Protein AF-A0A8S2E6Y5-F1 (afdb_monomer)

Mean predicted aligned error: 19.79 Å

Organism: NCBI:txid1234261

Structure (mmCIF, N/CA/C/O backbone):
data_AF-A0A8S2E6Y5-F1
#
_entry.id   AF-A0A8S2E6Y5-F1
#
loop_
_atom_site.group_PDB
_atom_site.id
_atom_site.type_symbol
_atom_site.label_atom_id
_atom_site.label_alt_id
_atom_site.label_comp_id
_atom_site.label_asym_id
_atom_site.label_entity_id
_atom_site.label_seq_id
_atom_site.pdbx_PDB_ins_code
_atom_site.Cartn_x
_atom_site.Cartn_y
_atom_site.Cartn_z
_atom_site.occupancy
_atom_site.B_iso_or_equiv
_atom_site.auth_seq_id
_atom_site.auth_comp_id
_atom_site.auth_asym_id
_atom_site.auth_atom_id
_atom_site.pdbx_PDB_model_num
ATOM 1 N N . PHE A 1 1 ? 21.898 18.594 -18.050 1.00 35.53 1 PHE A N 1
ATOM 2 C CA . PHE A 1 1 ? 23.210 19.140 -18.484 1.00 35.53 1 PHE A CA 1
ATOM 3 C C . PHE A 1 1 ? 24.267 18.709 -17.467 1.00 35.53 1 PHE A C 1
ATOM 5 O O . PHE A 1 1 ? 23.868 18.360 -16.369 1.00 35.53 1 PHE A O 1
ATOM 12 N N . PHE A 1 2 ? 25.559 18.711 -17.829 1.00 32.69 2 PHE A N 1
ATOM 13 C CA . PHE A 1 2 ? 26.669 18.041 -17.111 1.00 32.69 2 PHE A CA 1
ATOM 14 C C . PHE A 1 2 ? 26.624 16.500 -17.141 1.00 32.69 2 PHE A C 1
ATOM 16 O O . PHE A 1 2 ? 26.243 15.844 -16.182 1.00 32.69 2 PHE A O 1
ATOM 23 N N . MET A 1 3 ? 27.082 15.927 -18.260 1.00 32.59 3 MET A N 1
ATOM 24 C CA . MET A 1 3 ? 27.665 14.580 -18.272 1.00 32.59 3 MET A CA 1
ATOM 25 C C . MET A 1 3 ? 29.173 14.701 -18.468 1.00 32.59 3 MET A C 1
ATOM 27 O O . MET A 1 3 ? 29.623 15.422 -19.366 1.00 32.59 3 MET A O 1
ATOM 31 N N . ASP A 1 4 ? 29.920 14.009 -17.613 1.00 47.03 4 ASP A N 1
ATOM 32 C CA . ASP A 1 4 ? 31.357 14.192 -17.438 1.00 47.03 4 ASP A CA 1
ATOM 33 C C . ASP A 1 4 ? 32.187 13.764 -18.665 1.00 47.03 4 ASP A C 1
ATOM 35 O O . ASP A 1 4 ? 31.793 12.896 -19.454 1.00 47.03 4 ASP A O 1
ATOM 39 N N . SER A 1 5 ? 33.366 14.366 -18.832 1.00 45.09 5 SER A N 1
ATOM 40 C CA . SER A 1 5 ? 34.227 14.128 -20.001 1.00 45.09 5 SER A CA 1
ATOM 41 C C . SER A 1 5 ? 34.798 12.702 -20.042 1.00 45.09 5 SER A C 1
ATOM 43 O O . SER A 1 5 ? 35.031 12.154 -21.123 1.00 45.09 5 SER A O 1
ATOM 45 N N . GLU A 1 6 ? 34.958 12.081 -18.873 1.00 45.09 6 GLU A N 1
ATOM 46 C CA . GLU A 1 6 ? 35.410 10.698 -18.686 1.00 45.09 6 GLU A CA 1
ATOM 47 C C . GLU A 1 6 ? 34.371 9.692 -19.206 1.00 45.09 6 GLU A C 1
ATOM 49 O O . GLU A 1 6 ? 34.710 8.783 -19.966 1.00 45.09 6 GLU A O 1
ATOM 54 N N . TRP A 1 7 ? 33.084 9.896 -18.897 1.00 49.06 7 TRP A N 1
ATOM 55 C CA . TRP A 1 7 ? 32.001 9.015 -19.349 1.00 49.06 7 TRP A CA 1
ATOM 56 C C . TRP A 1 7 ? 31.843 9.021 -20.869 1.00 49.06 7 TRP A C 1
ATOM 58 O O . TRP A 1 7 ? 31.642 7.963 -21.466 1.00 49.06 7 TRP A O 1
ATOM 68 N N . LYS A 1 8 ? 32.029 10.174 -21.527 1.00 46.12 8 LYS A N 1
ATOM 69 C CA . LYS A 1 8 ? 32.063 10.250 -22.999 1.00 46.12 8 LYS A CA 1
ATOM 70 C C . LYS A 1 8 ? 33.233 9.462 -23.597 1.00 46.12 8 LYS A C 1
ATOM 72 O O . LYS A 1 8 ? 33.046 8.800 -24.617 1.00 46.12 8 LYS A O 1
ATOM 77 N N . LYS A 1 9 ? 34.414 9.476 -22.964 1.00 48.94 9 LYS A N 1
ATOM 78 C CA . LYS A 1 9 ? 35.558 8.644 -23.384 1.00 48.94 9 LYS A CA 1
ATOM 79 C C . LYS A 1 9 ? 35.276 7.156 -23.163 1.00 48.94 9 LYS A C 1
ATOM 81 O O . LYS A 1 9 ? 35.518 6.365 -24.070 1.00 48.94 9 LYS A O 1
ATOM 86 N N . ALA A 1 10 ? 34.711 6.776 -22.016 1.00 51.12 10 ALA A N 1
ATOM 87 C CA . ALA A 1 10 ? 34.323 5.395 -21.732 1.00 51.12 10 ALA A CA 1
ATOM 88 C C . ALA A 1 10 ? 33.294 4.871 -22.752 1.00 51.12 10 ALA A C 1
ATOM 90 O O . ALA A 1 10 ? 33.515 3.819 -23.353 1.00 51.12 10 ALA A O 1
ATOM 91 N N . PHE A 1 11 ? 32.233 5.636 -23.035 1.00 54.25 11 PHE A N 1
ATOM 92 C CA . PHE A 1 11 ? 31.250 5.305 -24.075 1.00 54.25 11 PHE A CA 1
ATOM 93 C C . PHE A 1 11 ? 31.872 5.217 -25.473 1.00 54.25 11 PHE A C 1
ATOM 95 O O . PHE A 1 11 ? 31.560 4.281 -26.204 1.00 54.25 11 PHE A O 1
ATOM 102 N N . ALA A 1 12 ? 32.789 6.117 -25.842 1.00 54.91 12 ALA A N 1
ATOM 103 C CA . ALA A 1 12 ? 33.498 6.043 -27.123 1.00 54.91 12 ALA A CA 1
ATOM 104 C C . ALA A 1 12 ? 34.398 4.791 -27.233 1.00 54.91 12 ALA A C 1
ATOM 106 O O . ALA A 1 12 ? 34.464 4.164 -28.290 1.00 54.91 12 ALA A O 1
ATOM 107 N N . ILE A 1 13 ? 35.047 4.373 -26.142 1.00 59.50 13 ILE A N 1
ATOM 108 C CA . ILE A 1 13 ? 35.853 3.141 -26.098 1.00 59.50 13 ILE A CA 1
ATOM 109 C C . ILE A 1 13 ? 34.957 1.893 -26.200 1.00 59.50 13 ILE A C 1
ATOM 111 O O . ILE A 1 13 ? 35.291 0.958 -26.931 1.00 59.50 13 ILE A O 1
ATOM 115 N N . LEU A 1 14 ? 33.810 1.881 -25.513 1.00 58.06 14 LEU A N 1
ATOM 116 C CA . LEU A 1 14 ? 32.797 0.817 -25.594 1.00 58.06 14 LEU A CA 1
ATOM 117 C C . LEU A 1 14 ? 32.234 0.686 -27.023 1.00 58.06 14 LEU A C 1
ATOM 119 O O . LEU A 1 14 ? 32.224 -0.405 -27.591 1.00 58.06 14 LEU A O 1
ATOM 123 N N . TYR A 1 15 ? 31.865 1.816 -27.629 1.00 63.12 15 TYR A N 1
ATOM 124 C CA . TYR A 1 15 ? 31.395 1.970 -29.011 1.00 63.12 15 TYR A CA 1
ATOM 125 C C . TYR A 1 15 ? 32.381 1.393 -30.037 1.00 63.12 15 TYR A C 1
ATOM 127 O O . TYR A 1 15 ? 31.974 0.659 -30.939 1.00 63.12 15 TYR A O 1
ATOM 135 N N . ILE A 1 16 ? 33.682 1.684 -29.898 1.00 65.69 16 ILE A N 1
ATOM 136 C CA . ILE A 1 16 ? 34.712 1.154 -30.805 1.00 65.69 16 ILE A CA 1
ATOM 137 C C . ILE A 1 16 ? 34.834 -0.365 -30.628 1.00 65.69 16 ILE A C 1
ATOM 139 O O . ILE A 1 16 ? 34.844 -1.095 -31.618 1.00 65.69 16 ILE A O 1
ATOM 143 N N . LYS A 1 17 ? 34.864 -0.859 -29.382 1.00 69.25 17 LYS A N 1
ATOM 144 C CA . LYS A 1 17 ? 35.014 -2.294 -29.086 1.00 69.25 17 LYS A CA 1
ATOM 145 C C . LYS A 1 17 ? 33.835 -3.138 -29.578 1.00 69.25 17 LYS A C 1
ATOM 147 O O . LYS A 1 17 ? 34.071 -4.152 -30.226 1.00 69.25 17 LYS A O 1
ATOM 152 N N . ALA A 1 18 ? 32.588 -2.729 -29.335 1.00 73.31 18 ALA A N 1
ATOM 153 C CA . ALA A 1 18 ? 31.410 -3.489 -29.770 1.00 73.31 18 ALA A CA 1
ATOM 154 C C . ALA A 1 18 ? 31.338 -3.620 -31.305 1.00 73.31 18 ALA A C 1
ATOM 156 O O . ALA A 1 18 ? 31.155 -4.717 -31.838 1.00 73.31 18 ALA A O 1
ATOM 157 N N . ARG A 1 19 ? 31.582 -2.520 -32.033 1.00 79.62 19 ARG A N 1
ATOM 158 C CA . ARG A 1 19 ? 31.608 -2.519 -33.506 1.00 79.62 19 ARG A CA 1
ATOM 159 C C . ARG A 1 19 ? 32.776 -3.323 -34.074 1.00 79.62 19 ARG A C 1
ATOM 161 O O . ARG A 1 19 ? 32.597 -4.023 -35.067 1.00 79.62 19 ARG A O 1
ATOM 168 N N . TYR A 1 20 ? 33.946 -3.262 -33.435 1.00 81.75 20 TYR A N 1
ATOM 169 C CA . TYR A 1 20 ? 35.107 -4.078 -33.795 1.00 81.75 20 TYR A CA 1
ATOM 170 C C . TYR A 1 20 ? 34.810 -5.581 -33.646 1.00 81.75 20 TYR A C 1
ATOM 172 O O . TYR A 1 20 ? 35.086 -6.359 -34.557 1.00 81.75 20 TYR A O 1
ATOM 180 N N . LEU A 1 21 ? 34.167 -5.986 -32.545 1.00 84.12 21 LEU A N 1
ATOM 181 C CA . LEU A 1 21 ? 33.770 -7.377 -32.298 1.00 84.12 21 LEU A CA 1
ATOM 182 C C . LEU A 1 21 ? 32.774 -7.915 -33.340 1.00 84.12 21 LEU A C 1
ATOM 184 O O . LEU A 1 21 ? 32.890 -9.070 -33.750 1.00 84.12 21 LEU A O 1
ATOM 188 N N . ILE A 1 22 ? 31.831 -7.101 -33.826 1.00 85.44 22 ILE A N 1
ATOM 189 C CA . ILE A 1 22 ? 30.981 -7.511 -34.957 1.00 85.44 22 ILE A CA 1
ATOM 190 C C . ILE A 1 22 ? 31.817 -7.575 -36.244 1.00 85.44 22 ILE A C 1
ATOM 192 O O . ILE A 1 22 ? 31.888 -8.634 -36.861 1.00 85.44 22 ILE A O 1
ATOM 196 N N . SER A 1 23 ? 32.489 -6.480 -36.620 1.00 84.56 23 SER A N 1
ATOM 197 C CA . SER A 1 23 ? 33.137 -6.326 -37.934 1.00 84.56 23 SER A CA 1
ATOM 198 C C . SER A 1 23 ? 34.344 -7.236 -38.190 1.00 84.56 23 SER A C 1
ATOM 200 O O . SER A 1 23 ? 34.698 -7.402 -39.354 1.00 84.56 23 SER A O 1
ATOM 202 N N . PHE A 1 24 ? 35.008 -7.754 -37.151 1.00 82.75 24 PHE A N 1
ATOM 203 C CA . PHE A 1 24 ? 36.217 -8.586 -37.289 1.00 82.75 24 PHE A CA 1
ATOM 204 C C . PHE A 1 24 ? 36.111 -9.965 -36.626 1.00 82.75 24 PHE A C 1
ATOM 206 O O . PHE A 1 24 ? 36.923 -10.838 -36.919 1.00 82.75 24 PHE A O 1
ATOM 213 N N . HIS A 1 25 ? 35.132 -10.181 -35.738 1.00 86.56 25 HIS A N 1
ATOM 214 C CA . HIS A 1 25 ? 35.007 -11.430 -34.977 1.00 86.56 25 HIS A CA 1
ATOM 215 C C . HIS A 1 25 ? 33.627 -12.098 -35.079 1.00 86.56 25 HIS A C 1
ATOM 217 O O . HIS A 1 25 ? 33.394 -13.068 -34.366 1.00 86.56 25 HIS A O 1
ATOM 223 N N . ASN A 1 26 ? 32.710 -11.626 -35.939 1.00 87.75 26 ASN A N 1
ATOM 224 C CA . ASN A 1 26 ? 31.352 -12.187 -36.087 1.00 87.75 26 ASN A CA 1
ATOM 225 C C . ASN A 1 26 ? 30.601 -12.329 -34.742 1.00 87.75 26 ASN A C 1
ATOM 227 O O . ASN A 1 26 ? 29.776 -13.226 -34.575 1.00 87.75 26 ASN A O 1
ATOM 231 N N . ALA A 1 27 ? 30.869 -11.455 -33.761 1.00 89.31 27 ALA A N 1
ATOM 232 C CA . ALA A 1 27 ? 30.422 -11.666 -32.380 1.00 89.31 27 ALA A CA 1
ATOM 233 C C . ALA A 1 27 ? 28.898 -11.833 -32.234 1.00 89.31 27 ALA A C 1
ATOM 235 O O . ALA A 1 27 ? 28.451 -12.622 -31.405 1.00 89.31 27 ALA A O 1
ATOM 236 N N . PHE A 1 28 ? 28.100 -11.158 -33.071 1.00 92.25 28 PHE A N 1
ATOM 237 C CA . PHE A 1 28 ? 26.645 -11.339 -33.104 1.00 92.25 28 PHE A CA 1
ATOM 238 C C . PHE A 1 28 ? 26.274 -12.787 -33.468 1.00 92.25 28 PHE A C 1
ATOM 240 O O . PHE A 1 28 ? 25.522 -13.428 -32.735 1.00 92.25 28 PHE A O 1
ATOM 247 N N . GLN A 1 29 ? 26.863 -13.330 -34.538 1.00 93.56 29 GLN A N 1
ATOM 248 C CA . GLN A 1 29 ? 26.643 -14.713 -34.955 1.00 93.56 29 GLN A CA 1
ATOM 249 C C . GLN A 1 29 ? 27.099 -15.703 -33.878 1.00 93.56 29 GLN A C 1
ATOM 251 O O . GLN A 1 29 ? 26.325 -16.568 -33.490 1.00 93.56 29 GLN A O 1
ATOM 256 N N . ILE A 1 30 ? 28.310 -15.540 -33.331 1.00 92.56 30 ILE A N 1
ATOM 257 C CA . ILE A 1 30 ? 28.868 -16.458 -32.321 1.00 92.56 30 ILE A CA 1
ATOM 258 C C . ILE A 1 30 ? 27.958 -16.568 -31.089 1.00 92.56 30 ILE A C 1
ATOM 260 O O . ILE A 1 30 ? 27.740 -17.669 -30.583 1.00 92.56 30 ILE A O 1
ATOM 264 N N . ILE A 1 31 ? 27.415 -15.444 -30.609 1.00 91.69 31 ILE A N 1
ATOM 265 C CA . ILE A 1 31 ? 26.541 -15.414 -29.429 1.00 91.69 31 ILE A CA 1
ATOM 266 C C . ILE A 1 31 ? 25.188 -16.084 -29.726 1.00 91.69 31 ILE A C 1
ATOM 268 O O . ILE A 1 31 ? 24.698 -16.859 -28.901 1.00 91.69 31 ILE A O 1
ATOM 272 N N . VAL A 1 32 ? 24.599 -15.844 -30.905 1.00 92.31 32 VAL A N 1
ATOM 273 C CA . VAL A 1 32 ? 23.338 -16.496 -31.298 1.00 92.31 32 VAL A CA 1
ATOM 274 C C . VAL A 1 32 ? 23.541 -17.995 -31.544 1.00 92.31 32 VAL A C 1
ATOM 276 O O . VAL A 1 32 ? 22.785 -18.796 -30.999 1.00 92.31 32 VAL A O 1
ATOM 279 N N . ASP A 1 33 ? 24.586 -18.395 -32.271 1.00 93.19 33 ASP A N 1
ATOM 280 C CA . ASP A 1 33 ? 24.927 -19.799 -32.549 1.00 93.19 33 ASP A CA 1
ATOM 281 C C . ASP A 1 33 ? 25.215 -20.582 -31.257 1.00 93.19 33 ASP A C 1
ATOM 283 O O . ASP A 1 33 ? 24.854 -21.755 -31.132 1.00 93.19 33 ASP A O 1
ATOM 287 N N . ALA A 1 34 ? 25.830 -19.940 -30.257 1.00 91.38 34 ALA A N 1
ATOM 288 C CA . ALA A 1 34 ? 26.020 -20.533 -28.937 1.00 91.38 34 ALA A CA 1
ATOM 289 C C . ALA A 1 34 ? 24.684 -20.826 -28.234 1.00 91.38 34 ALA A C 1
ATOM 291 O O . ALA A 1 34 ? 24.561 -21.872 -27.598 1.00 91.38 34 ALA A O 1
ATOM 292 N N . PHE A 1 35 ? 23.679 -19.953 -28.367 1.00 92.12 35 PHE A N 1
ATOM 293 C CA . PHE A 1 35 ? 22.341 -20.192 -27.820 1.00 92.12 35 PHE A CA 1
ATOM 294 C C . PHE A 1 35 ? 21.538 -21.211 -28.651 1.00 92.12 35 PHE A C 1
ATOM 296 O O . PHE A 1 35 ? 20.884 -22.079 -28.070 1.00 92.12 35 PHE A O 1
ATOM 303 N N . LEU A 1 36 ? 21.651 -21.189 -29.986 1.00 91.56 36 LEU A N 1
ATOM 304 C CA . LEU A 1 36 ? 21.002 -22.155 -30.886 1.00 91.56 36 LEU A CA 1
ATOM 305 C C . LEU A 1 36 ? 21.358 -23.609 -30.534 1.00 91.56 36 LEU A C 1
ATOM 307 O O . LEU A 1 36 ? 20.461 -24.448 -30.495 1.00 91.56 36 LEU A O 1
ATOM 311 N N . LYS A 1 37 ? 22.612 -23.894 -30.159 1.00 90.44 37 LYS A N 1
ATOM 312 C CA . LYS A 1 37 ? 23.050 -25.229 -29.693 1.00 90.44 37 LYS A CA 1
ATOM 313 C C . LYS A 1 37 ? 22.305 -25.732 -28.449 1.00 90.44 37 LYS A C 1
ATOM 315 O O . LYS A 1 37 ? 22.114 -26.936 -28.290 1.00 90.44 37 LYS A O 1
ATOM 320 N N . TYR A 1 38 ? 21.865 -24.835 -27.563 1.00 88.56 38 TYR A N 1
ATOM 321 C CA . TYR A 1 38 ? 21.000 -25.198 -26.432 1.00 88.56 38 TYR A CA 1
ATOM 322 C C . TYR A 1 38 ? 19.530 -25.335 -26.856 1.00 88.56 38 TYR A C 1
ATOM 324 O O . TYR A 1 38 ? 18.804 -26.147 -26.284 1.00 88.56 38 TYR A O 1
ATOM 332 N N . CYS A 1 39 ? 19.081 -24.578 -27.864 1.00 87.50 39 CYS A N 1
ATOM 333 C CA . CYS A 1 39 ? 17.746 -24.727 -28.450 1.00 87.50 39 CYS A CA 1
ATOM 334 C C . CYS A 1 39 ? 17.569 -26.056 -29.196 1.00 87.50 39 CYS A C 1
ATOM 336 O O . CYS A 1 39 ? 16.505 -26.656 -29.076 1.00 87.50 39 CYS A O 1
ATOM 338 N N . GLU A 1 40 ? 18.591 -26.544 -29.906 1.00 87.31 40 GLU A N 1
ATOM 339 C CA . GLU A 1 40 ? 18.577 -27.821 -30.645 1.00 87.31 40 GLU A CA 1
ATOM 340 C C . GLU A 1 40 ? 18.174 -29.012 -29.761 1.00 87.31 40 GLU A C 1
ATOM 342 O O . GLU A 1 40 ? 17.381 -29.856 -30.171 1.00 87.31 40 GLU A O 1
ATOM 347 N N . GLN A 1 41 ? 18.615 -29.022 -28.499 1.00 83.50 41 GLN A N 1
ATOM 348 C CA . GLN A 1 41 ? 18.263 -30.038 -27.494 1.00 83.50 41 GLN A CA 1
ATOM 349 C C . GLN A 1 41 ? 16.795 -29.979 -27.021 1.00 83.50 41 GLN A C 1
ATOM 351 O O . GLN A 1 41 ? 16.351 -30.837 -26.257 1.00 83.50 41 GLN A O 1
ATOM 356 N N . LYS A 1 42 ? 16.050 -28.940 -27.417 1.00 82.88 42 LYS A N 1
ATOM 357 C CA . LYS A 1 42 ? 14.651 -28.671 -27.043 1.00 82.88 42 LYS A CA 1
ATOM 358 C C . LYS A 1 42 ? 13.722 -28.585 -28.263 1.00 82.88 42 LYS A C 1
ATOM 360 O O . LYS A 1 42 ? 12.578 -28.150 -28.121 1.00 82.88 42 LYS A O 1
ATOM 365 N N . LEU A 1 43 ? 14.189 -28.990 -29.447 1.00 86.00 43 LEU A N 1
ATOM 366 C CA . LEU A 1 43 ? 13.357 -29.066 -30.647 1.00 86.00 43 LEU A CA 1
ATOM 367 C C . LEU A 1 43 ? 12.522 -30.351 -30.669 1.00 86.00 43 LEU A C 1
ATOM 369 O O . LEU A 1 43 ? 12.987 -31.440 -30.338 1.00 86.00 43 LEU A O 1
ATOM 373 N N . ASN A 1 44 ? 11.275 -30.218 -31.104 1.00 84.06 44 ASN A N 1
ATOM 374 C CA . ASN A 1 44 ? 10.385 -31.325 -31.424 1.00 84.06 44 ASN A CA 1
ATOM 375 C C . ASN A 1 44 ? 10.677 -31.883 -32.843 1.00 84.06 44 ASN A C 1
ATOM 377 O O . ASN A 1 44 ? 11.439 -31.276 -33.601 1.00 84.06 44 ASN A O 1
ATOM 381 N N . PRO A 1 45 ? 10.035 -32.990 -33.271 1.00 83.12 45 PRO A N 1
ATOM 382 C CA . PRO A 1 45 ? 10.223 -33.555 -34.616 1.00 83.12 45 PRO A CA 1
ATOM 383 C C . PRO A 1 45 ? 9.827 -32.637 -35.791 1.00 83.12 45 PRO A C 1
ATOM 385 O O . PRO A 1 45 ? 10.091 -32.975 -36.939 1.00 83.12 45 PRO A O 1
ATOM 388 N N . GLN A 1 46 ? 9.185 -31.493 -35.528 1.00 80.12 46 GLN A N 1
ATOM 389 C CA . GLN A 1 46 ? 8.842 -30.460 -36.515 1.00 80.12 46 GLN A CA 1
ATOM 390 C C . GLN A 1 46 ? 9.863 -29.301 -36.527 1.00 80.12 46 GLN A C 1
ATOM 392 O O . GLN A 1 46 ? 9.632 -28.281 -37.177 1.00 80.12 46 GLN A O 1
ATOM 397 N N . GLY A 1 47 ? 10.975 -29.427 -35.790 1.00 83.25 47 GLY A N 1
ATOM 398 C CA . GLY A 1 47 ? 12.021 -28.408 -35.684 1.00 83.25 47 GLY A CA 1
ATOM 399 C C . GLY A 1 47 ? 11.614 -27.170 -34.880 1.00 83.25 47 GLY A C 1
ATOM 400 O O . GLY A 1 47 ? 12.193 -26.104 -35.086 1.00 83.25 47 GLY A O 1
ATOM 401 N N . LYS A 1 48 ? 10.601 -27.275 -34.006 1.00 87.94 48 LYS A N 1
ATOM 402 C CA . LYS A 1 48 ? 10.094 -26.173 -33.165 1.00 87.94 48 LYS A CA 1
ATOM 403 C C . LYS A 1 48 ? 10.367 -26.431 -31.691 1.00 87.94 48 LYS A C 1
ATOM 405 O O . LYS A 1 48 ? 10.351 -27.582 -31.261 1.00 87.94 48 LYS A O 1
ATOM 410 N N . LEU A 1 49 ? 10.586 -25.373 -30.916 1.00 86.94 49 LEU A N 1
ATOM 411 C CA . LEU A 1 49 ? 10.774 -25.485 -29.467 1.00 86.94 49 LEU A CA 1
ATOM 412 C C . LEU A 1 49 ? 9.532 -26.094 -28.786 1.00 86.94 49 LEU A C 1
ATOM 414 O O . LEU A 1 49 ? 8.397 -25.814 -29.182 1.00 86.94 49 LEU A O 1
ATOM 418 N N . LEU A 1 50 ? 9.766 -26.935 -27.775 1.00 83.00 50 LEU A N 1
ATOM 419 C CA . LEU A 1 50 ? 8.733 -27.594 -26.972 1.00 83.00 50 LEU A CA 1
ATOM 420 C C . LEU A 1 50 ? 9.182 -27.693 -25.507 1.00 83.00 50 LEU A C 1
ATOM 422 O O . LEU A 1 50 ? 10.217 -28.301 -25.215 1.00 83.00 50 LEU A O 1
ATOM 426 N N . PHE A 1 51 ? 8.396 -27.141 -24.577 1.00 80.94 51 PHE A N 1
ATOM 427 C CA . PHE A 1 51 ? 8.728 -27.145 -23.146 1.00 80.94 51 PHE A CA 1
ATOM 428 C C . PHE A 1 51 ? 7.775 -28.032 -22.328 1.00 80.94 51 PHE A C 1
ATOM 430 O O . PHE A 1 51 ? 6.598 -27.731 -22.120 1.00 80.94 51 PHE A O 1
ATOM 437 N N . LEU A 1 52 ? 8.312 -29.157 -21.840 1.00 69.00 52 LEU A N 1
ATOM 438 C CA . LEU A 1 52 ? 7.592 -30.130 -21.018 1.00 69.00 52 LEU A CA 1
ATOM 439 C C . LEU A 1 52 ? 7.952 -29.971 -19.534 1.00 69.00 52 LEU A C 1
ATOM 441 O O . LEU A 1 52 ? 9.116 -30.120 -19.153 1.00 69.00 52 LEU A O 1
ATOM 445 N N . ARG A 1 53 ? 6.918 -29.809 -18.692 1.00 63.53 53 ARG A N 1
ATOM 446 C CA . ARG A 1 53 ? 7.008 -29.722 -17.216 1.00 63.53 53 ARG A CA 1
ATOM 447 C C . ARG A 1 53 ? 7.764 -30.884 -16.553 1.00 63.53 53 ARG A C 1
ATOM 449 O O . ARG A 1 53 ? 8.231 -30.734 -15.430 1.00 63.53 53 ARG A O 1
ATOM 456 N N . ILE A 1 54 ? 7.864 -32.037 -17.219 1.00 51.72 54 ILE A N 1
ATOM 457 C CA . ILE A 1 54 ? 8.518 -33.258 -16.721 1.00 51.72 54 ILE A CA 1
ATOM 458 C C . ILE A 1 54 ? 9.914 -33.398 -17.352 1.00 51.72 54 ILE A C 1
ATOM 460 O O . ILE A 1 54 ? 10.236 -34.400 -17.986 1.00 51.72 54 ILE A O 1
ATOM 464 N N . THR A 1 55 ? 10.755 -32.371 -17.210 1.00 53.19 55 THR A N 1
ATOM 465 C CA . THR A 1 55 ? 12.192 -32.470 -17.513 1.00 53.19 55 THR A CA 1
ATOM 466 C C . THR A 1 55 ? 13.006 -32.411 -16.223 1.00 53.19 55 THR A C 1
ATOM 468 O O . THR A 1 55 ? 12.646 -31.722 -15.272 1.00 53.19 55 THR A O 1
ATOM 471 N N . THR A 1 56 ? 14.091 -33.188 -16.150 1.00 53.47 56 THR A N 1
ATOM 472 C CA . THR A 1 56 ? 14.909 -33.324 -14.934 1.00 53.47 56 THR A CA 1
ATOM 473 C C . THR A 1 56 ? 15.446 -31.964 -14.466 1.00 53.47 56 THR A C 1
ATOM 475 O O . THR A 1 56 ? 15.992 -31.238 -15.308 1.00 53.47 56 THR A O 1
ATOM 478 N N . PRO A 1 57 ? 15.386 -31.631 -13.154 1.00 55.75 57 PRO A N 1
ATOM 479 C CA . PRO A 1 57 ? 15.654 -30.277 -12.646 1.00 55.75 57 PRO A CA 1
ATOM 480 C C . PRO A 1 57 ? 16.983 -29.650 -13.089 1.00 55.75 57 PRO A C 1
ATOM 482 O O . PRO A 1 57 ? 17.045 -28.444 -13.322 1.00 55.75 57 PRO A O 1
ATOM 485 N N . MET A 1 58 ? 18.039 -30.456 -13.260 1.00 53.53 58 MET A N 1
ATOM 486 C CA . MET A 1 58 ? 19.332 -29.972 -13.766 1.00 53.53 58 MET A CA 1
ATOM 487 C C . MET A 1 58 ? 19.244 -29.421 -15.197 1.00 53.53 58 MET A C 1
ATOM 489 O O . MET A 1 58 ? 19.722 -28.326 -15.466 1.00 53.53 58 MET A O 1
ATOM 493 N N . THR A 1 59 ? 18.559 -30.115 -16.107 1.00 57.81 59 THR A N 1
ATOM 494 C CA . THR A 1 59 ? 18.474 -29.688 -17.519 1.00 57.81 59 THR A CA 1
ATOM 495 C C . THR A 1 59 ? 17.679 -28.389 -17.695 1.00 57.81 59 THR A C 1
ATOM 497 O O . THR A 1 59 ? 17.919 -27.623 -18.628 1.00 57.81 59 THR A O 1
ATOM 500 N N . GLN A 1 60 ? 16.734 -28.111 -16.788 1.00 64.25 60 GLN A N 1
ATOM 501 C CA . GLN A 1 60 ? 15.969 -26.865 -16.787 1.00 64.25 60 GLN A CA 1
ATOM 502 C C . GLN A 1 60 ? 16.802 -25.700 -16.220 1.00 64.25 60 GLN A C 1
ATOM 504 O O . GLN A 1 60 ? 16.679 -24.574 -16.706 1.00 64.25 60 GLN A O 1
ATOM 509 N N . SER A 1 61 ? 17.683 -25.949 -15.240 1.00 68.44 61 SER A N 1
ATOM 510 C CA . SER A 1 61 ? 18.567 -24.914 -14.681 1.00 68.44 61 SER A CA 1
ATOM 511 C C . SER A 1 61 ? 19.672 -24.500 -15.661 1.00 68.44 61 SER A C 1
ATOM 513 O O . SER A 1 61 ? 19.939 -23.305 -15.808 1.00 68.44 61 SER A O 1
ATOM 515 N N . GLU A 1 62 ? 20.241 -25.450 -16.406 1.00 77.19 62 GLU A N 1
ATOM 516 C CA . GLU A 1 62 ? 21.223 -25.190 -17.466 1.00 77.19 62 GLU A CA 1
ATOM 517 C C . GLU A 1 62 ? 20.625 -24.363 -18.609 1.00 77.19 62 GLU A C 1
ATOM 519 O O . GLU A 1 62 ? 21.191 -23.335 -18.983 1.00 77.19 62 GLU A O 1
ATOM 524 N N . PHE A 1 63 ? 19.438 -24.730 -19.106 1.00 81.94 63 PHE A N 1
ATOM 525 C CA . PHE A 1 63 ? 18.769 -23.968 -20.165 1.00 81.94 63 PHE A CA 1
ATOM 526 C C . PHE A 1 63 ? 18.378 -22.553 -19.705 1.00 81.94 63 PHE A C 1
ATOM 528 O O . PHE A 1 63 ? 18.627 -21.578 -20.416 1.00 81.94 63 PHE A O 1
ATOM 535 N N . ARG A 1 64 ? 17.850 -22.396 -18.479 1.00 78.88 64 ARG A N 1
ATOM 536 C CA . ARG A 1 64 ? 17.559 -21.071 -17.892 1.00 78.88 64 ARG A CA 1
ATOM 537 C C . ARG A 1 64 ? 18.818 -20.207 -17.749 1.00 78.88 64 ARG A C 1
ATOM 539 O O . ARG A 1 64 ? 18.737 -18.998 -17.963 1.00 78.88 64 ARG A O 1
ATOM 546 N N . ARG A 1 65 ? 19.977 -20.807 -17.445 1.00 82.81 65 ARG A N 1
ATOM 547 C CA . ARG A 1 65 ? 21.280 -20.121 -17.439 1.00 82.81 65 ARG A CA 1
ATOM 548 C C . ARG A 1 65 ? 21.728 -19.734 -18.852 1.00 82.81 65 ARG A C 1
ATOM 550 O O . ARG A 1 65 ? 22.176 -18.606 -19.038 1.00 82.81 65 ARG A O 1
ATOM 557 N N . ALA A 1 66 ? 21.575 -20.618 -19.839 1.00 84.25 66 ALA A N 1
ATOM 558 C CA . ALA A 1 66 ? 21.929 -20.348 -21.235 1.00 84.25 66 ALA A CA 1
ATOM 559 C C . ALA A 1 66 ? 21.137 -19.167 -21.822 1.00 84.25 66 ALA A C 1
ATOM 561 O O . ALA A 1 66 ? 21.703 -18.344 -22.532 1.00 84.25 66 ALA A O 1
ATOM 562 N N . GLN A 1 67 ? 19.863 -18.994 -21.449 1.00 83.69 67 GLN A N 1
ATOM 563 C CA . GLN A 1 67 ? 19.082 -17.817 -21.855 1.00 83.69 67 GLN A CA 1
ATOM 564 C C . GLN A 1 67 ? 19.697 -16.474 -21.426 1.00 83.69 67 GLN A C 1
ATOM 566 O O . GLN A 1 67 ? 19.329 -15.445 -21.985 1.00 83.69 67 GLN A O 1
ATOM 571 N N . SER A 1 68 ? 20.570 -16.429 -20.414 1.00 83.06 68 SER A N 1
ATOM 572 C CA . SER A 1 68 ? 21.218 -15.175 -20.003 1.00 83.06 68 SER A CA 1
ATOM 573 C C . SER A 1 68 ? 22.252 -14.675 -21.018 1.00 83.06 68 SER A C 1
ATOM 575 O O . SER A 1 68 ? 22.515 -13.479 -21.033 1.00 83.06 68 SER A O 1
ATOM 577 N N . ILE A 1 69 ? 22.751 -15.542 -21.910 1.00 85.19 69 ILE A N 1
ATOM 578 C CA . ILE A 1 69 ? 23.642 -15.187 -23.034 1.00 85.19 69 ILE A CA 1
ATOM 579 C C . ILE A 1 69 ? 22.980 -14.142 -23.955 1.00 85.19 69 ILE A C 1
ATOM 581 O O . ILE A 1 69 ? 23.643 -13.282 -24.526 1.00 85.19 69 ILE A O 1
ATOM 585 N N . LEU A 1 70 ? 21.646 -14.148 -24.054 1.00 82.88 70 LEU A N 1
ATOM 586 C CA . LEU A 1 70 ? 20.899 -13.173 -24.855 1.00 82.88 70 LEU A CA 1
ATOM 587 C C . LEU A 1 70 ? 21.037 -11.729 -24.332 1.00 82.88 70 LEU A C 1
ATOM 589 O O . LEU A 1 70 ? 20.877 -10.792 -25.110 1.00 82.88 70 LEU A O 1
ATOM 593 N N . TYR A 1 71 ? 21.383 -11.511 -23.056 1.00 81.75 71 TYR A N 1
ATOM 594 C CA . TYR A 1 71 ? 21.662 -10.157 -22.558 1.00 81.75 71 TYR A CA 1
ATOM 595 C C . TYR A 1 71 ? 22.952 -9.564 -23.141 1.00 81.75 71 TYR A C 1
ATOM 597 O O . TYR A 1 71 ? 23.030 -8.344 -23.297 1.00 81.75 71 TYR A O 1
ATOM 605 N N . ASP A 1 72 ? 23.921 -10.391 -23.541 1.00 84.06 72 ASP A N 1
ATOM 606 C CA . ASP A 1 72 ? 25.171 -9.919 -24.149 1.00 84.06 72 ASP A CA 1
ATOM 607 C C . ASP A 1 72 ? 24.910 -9.277 -25.526 1.00 84.06 72 ASP A C 1
ATOM 609 O O . ASP A 1 72 ? 25.578 -8.316 -25.913 1.00 84.06 72 ASP A O 1
ATOM 613 N N . LEU A 1 73 ? 23.860 -9.719 -26.232 1.00 84.19 73 LEU A N 1
ATOM 614 C CA . LEU A 1 73 ? 23.396 -9.096 -27.477 1.00 84.19 73 LEU A CA 1
ATOM 615 C C . LEU A 1 73 ? 22.831 -7.687 -27.259 1.00 84.19 73 LEU A C 1
ATOM 617 O O . LEU A 1 73 ? 23.050 -6.822 -28.104 1.00 84.19 73 LEU A O 1
ATOM 621 N N . LYS A 1 74 ? 22.167 -7.417 -26.122 1.00 80.00 74 LYS A N 1
ATOM 622 C CA . LYS A 1 74 ? 21.708 -6.057 -25.774 1.00 80.00 74 LYS A CA 1
ATOM 623 C C . LYS A 1 74 ? 22.896 -5.101 -25.627 1.00 80.00 74 LYS A C 1
ATOM 625 O O . LYS A 1 74 ? 22.812 -3.955 -26.052 1.00 80.00 74 LYS A O 1
ATOM 630 N N . TYR A 1 75 ? 24.004 -5.5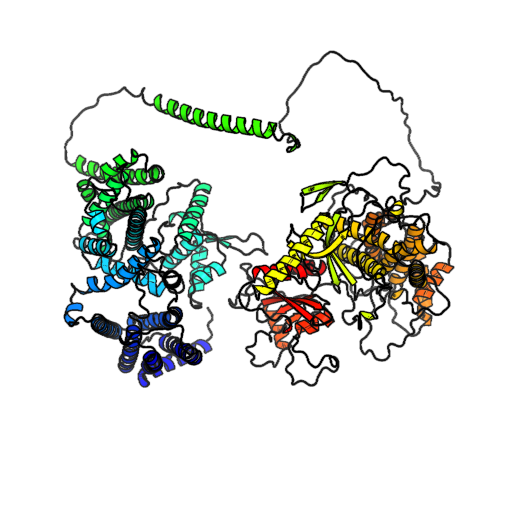68 -25.054 1.00 79.25 75 TYR A N 1
ATOM 631 C CA . TYR A 1 75 ? 25.237 -4.785 -24.962 1.00 79.25 75 TYR A CA 1
ATOM 632 C C . TYR A 1 75 ? 25.910 -4.607 -26.334 1.00 79.25 75 TYR A C 1
ATOM 634 O O . TYR A 1 75 ? 26.331 -3.503 -26.672 1.00 79.25 75 TYR A O 1
ATOM 642 N N . LEU A 1 76 ? 25.974 -5.671 -27.141 1.00 82.88 76 LEU A N 1
ATOM 643 C CA . LEU A 1 76 ? 26.635 -5.654 -28.448 1.00 82.88 76 LEU A CA 1
ATOM 644 C C . LEU A 1 76 ? 25.908 -4.774 -29.484 1.00 82.88 76 LEU A C 1
ATOM 646 O O . LEU A 1 76 ? 26.560 -4.090 -30.273 1.00 82.88 76 LEU A O 1
ATOM 650 N N . LEU A 1 77 ? 24.571 -4.793 -29.482 1.00 83.44 77 LEU A N 1
ATOM 651 C CA . LEU A 1 77 ? 23.721 -4.106 -30.462 1.00 83.44 77 LEU A CA 1
ATOM 652 C C . LEU A 1 77 ? 23.105 -2.798 -29.940 1.00 83.44 77 LEU A C 1
ATOM 654 O O . LEU A 1 77 ? 22.612 -2.009 -30.739 1.00 83.44 77 LEU A O 1
ATOM 658 N N . GLY A 1 78 ? 23.171 -2.510 -28.637 1.00 77.44 78 GLY A N 1
ATOM 659 C CA . GLY A 1 78 ? 22.509 -1.347 -28.029 1.00 77.44 78 GLY A CA 1
ATOM 660 C C . GLY A 1 78 ? 23.028 0.036 -28.457 1.00 77.44 78 GLY A C 1
ATOM 661 O O . GLY A 1 78 ? 22.485 1.043 -28.011 1.00 77.44 78 GLY A O 1
ATOM 662 N N . ILE A 1 79 ? 24.071 0.117 -29.294 1.00 77.19 79 ILE A N 1
ATOM 663 C CA . ILE A 1 79 ? 24.616 1.374 -29.833 1.00 77.19 79 ILE A CA 1
ATOM 664 C C . ILE A 1 79 ? 24.708 1.290 -31.365 1.00 77.19 79 ILE A C 1
ATOM 666 O O . ILE A 1 79 ? 25.616 0.665 -31.918 1.00 77.19 79 ILE A O 1
ATOM 670 N N . VAL A 1 80 ? 23.787 1.972 -32.049 1.00 81.62 80 VAL A N 1
ATOM 671 C CA . VAL A 1 80 ? 23.644 1.983 -33.517 1.00 81.62 80 VAL A CA 1
ATOM 672 C C . VAL A 1 80 ? 24.899 2.534 -34.228 1.00 81.62 80 VAL A C 1
ATOM 674 O O . VAL A 1 80 ? 25.474 3.533 -33.774 1.00 81.62 80 VAL A O 1
ATOM 677 N N . PRO A 1 81 ? 25.356 1.931 -35.346 1.00 81.69 81 PRO A N 1
ATOM 678 C CA . PRO A 1 81 ? 26.415 2.461 -36.194 1.00 81.69 81 PRO A CA 1
ATOM 679 C C . PRO A 1 81 ? 26.045 3.759 -36.900 1.00 81.69 81 PRO A C 1
ATOM 681 O O . PRO A 1 81 ? 25.021 3.848 -37.562 1.00 81.69 81 PRO A O 1
ATOM 684 N N . THR A 1 82 ? 26.933 4.747 -36.822 1.00 79.12 82 THR A N 1
ATOM 685 C CA . THR A 1 82 ? 26.862 6.004 -37.591 1.00 79.12 82 THR A CA 1
ATOM 686 C C . THR A 1 82 ? 27.591 5.923 -38.934 1.00 79.12 82 THR A C 1
ATOM 688 O O . THR A 1 82 ? 27.411 6.782 -39.788 1.00 79.12 82 THR A O 1
ATOM 691 N N . GLN A 1 83 ? 28.437 4.906 -39.113 1.00 79.31 83 GLN A N 1
ATOM 692 C CA . GLN A 1 83 ? 29.173 4.606 -40.337 1.00 79.31 83 GLN A CA 1
ATOM 693 C C . GLN A 1 83 ? 29.221 3.086 -40.502 1.00 79.31 83 GLN A C 1
ATOM 695 O O . GLN A 1 83 ? 29.494 2.371 -39.534 1.00 79.31 83 GLN A O 1
ATOM 700 N N . TYR A 1 84 ? 28.984 2.609 -41.723 1.00 84.12 84 TYR A N 1
ATOM 701 C CA . TYR A 1 84 ? 28.903 1.188 -42.052 1.00 84.12 84 TYR A CA 1
ATOM 702 C C . TYR A 1 84 ? 29.982 0.796 -43.067 1.00 84.12 84 TYR A C 1
ATOM 704 O O . TYR A 1 84 ? 29.962 1.226 -44.223 1.00 84.12 84 TYR A O 1
ATOM 712 N N . THR A 1 85 ? 30.921 -0.050 -42.641 1.00 85.62 85 THR A N 1
ATOM 713 C CA . THR A 1 85 ? 31.891 -0.709 -43.530 1.00 85.62 85 THR A CA 1
ATOM 714 C C . THR A 1 85 ? 31.266 -1.952 -44.171 1.00 85.62 85 THR A C 1
ATOM 716 O O . THR A 1 85 ? 30.288 -2.499 -43.661 1.00 85.62 85 THR A O 1
ATOM 719 N N . GLN A 1 86 ? 31.833 -2.428 -45.284 1.00 83.19 86 GLN A N 1
ATOM 720 C CA . GLN A 1 86 ? 31.366 -3.655 -45.945 1.00 83.19 86 GLN A CA 1
ATOM 721 C C . GLN A 1 86 ? 31.436 -4.871 -45.003 1.00 83.19 86 GLN A C 1
ATOM 723 O O . GLN A 1 86 ? 30.443 -5.578 -44.854 1.00 83.19 86 GLN A O 1
ATOM 728 N N . GLY A 1 87 ? 32.556 -5.041 -44.288 1.00 83.62 87 GLY A N 1
ATOM 729 C CA . GLY A 1 87 ? 32.712 -6.100 -43.285 1.00 83.62 87 GLY A CA 1
ATOM 730 C C . GLY A 1 87 ? 31.673 -6.019 -42.162 1.00 83.62 87 GLY A C 1
ATOM 731 O O . GLY A 1 87 ? 31.080 -7.036 -41.814 1.00 83.62 87 GLY A O 1
ATOM 732 N N . LEU A 1 88 ? 31.363 -4.817 -41.652 1.00 87.69 88 LEU A N 1
ATOM 733 C CA . LEU A 1 88 ? 30.331 -4.644 -40.625 1.00 87.69 88 LEU A CA 1
ATOM 734 C C . LEU A 1 88 ? 28.936 -5.051 -41.131 1.00 87.69 88 LEU A C 1
ATOM 736 O O . LEU A 1 88 ? 28.215 -5.718 -40.392 1.00 87.69 88 LEU A O 1
ATOM 740 N N . ARG A 1 89 ? 28.566 -4.700 -42.376 1.00 90.38 89 ARG A N 1
ATOM 741 C CA . ARG A 1 89 ? 27.291 -5.134 -42.985 1.00 90.38 89 ARG A CA 1
ATOM 742 C C . ARG A 1 89 ? 27.231 -6.656 -43.124 1.00 90.38 89 ARG A C 1
ATOM 744 O O . ARG A 1 89 ? 26.273 -7.270 -42.667 1.00 90.38 89 ARG A O 1
ATOM 751 N N . GLU A 1 90 ? 28.263 -7.265 -43.701 1.00 91.56 90 GLU A N 1
ATOM 752 C CA . GLU A 1 90 ? 28.335 -8.713 -43.927 1.00 91.56 90 GLU A CA 1
ATOM 753 C C . GLU A 1 90 ? 28.254 -9.510 -42.614 1.00 91.56 90 GLU A C 1
ATOM 755 O O . GLU A 1 90 ? 27.434 -10.418 -42.477 1.00 91.56 90 GLU A O 1
ATOM 760 N N . HIS A 1 91 ? 29.054 -9.129 -41.615 1.00 91.38 91 HIS A N 1
ATOM 761 C CA . HIS A 1 91 ? 29.131 -9.833 -40.334 1.00 91.38 91 HIS A CA 1
ATOM 762 C C . HIS A 1 91 ? 27.866 -9.621 -39.481 1.00 91.38 91 HIS A C 1
ATOM 764 O O . HIS A 1 91 ? 27.432 -10.529 -38.768 1.00 91.38 91 HIS A O 1
ATOM 770 N N . PHE A 1 92 ? 27.212 -8.455 -39.593 1.00 93.25 92 PHE A N 1
ATOM 771 C CA . PHE A 1 92 ? 25.879 -8.247 -39.022 1.00 93.25 92 PHE A CA 1
ATOM 772 C C . PHE A 1 92 ? 24.839 -9.156 -39.687 1.00 93.25 92 PHE A C 1
ATOM 774 O O . PHE A 1 92 ? 24.068 -9.803 -38.982 1.00 93.25 92 PHE A O 1
ATOM 781 N N . LEU A 1 93 ? 24.823 -9.246 -41.022 1.00 92.81 93 LEU A N 1
ATOM 782 C CA . LEU A 1 93 ? 23.861 -10.075 -41.756 1.00 92.81 93 LEU A CA 1
ATOM 783 C C . LEU A 1 93 ? 24.043 -11.570 -41.472 1.00 92.81 93 LEU A C 1
ATOM 785 O O . LEU A 1 93 ? 23.052 -12.293 -41.394 1.00 92.81 93 LEU A O 1
ATOM 789 N N . ASN A 1 94 ? 25.274 -12.033 -41.246 1.00 93.44 94 ASN A N 1
ATOM 790 C CA . ASN A 1 94 ? 25.535 -13.400 -40.791 1.00 93.44 94 ASN A CA 1
ATOM 791 C C . ASN A 1 94 ? 24.913 -13.667 -39.411 1.00 93.44 94 ASN A C 1
ATOM 793 O O . ASN A 1 94 ? 24.168 -14.633 -39.259 1.00 93.44 94 ASN A O 1
ATOM 797 N N . GLY A 1 95 ? 25.110 -12.774 -38.434 1.00 92.50 95 GLY A N 1
ATOM 798 C CA . GLY A 1 95 ? 24.439 -12.887 -37.133 1.00 92.50 95 GLY A CA 1
ATOM 799 C C . GLY A 1 95 ? 22.914 -12.756 -37.215 1.00 92.50 95 GLY A C 1
ATOM 800 O O . GLY A 1 95 ? 22.189 -13.470 -36.522 1.00 92.50 95 GLY A O 1
ATOM 801 N N . PHE A 1 96 ? 22.412 -11.916 -38.122 1.00 94.25 96 PHE A N 1
ATOM 802 C CA . PHE A 1 96 ? 20.982 -11.758 -38.373 1.00 94.25 96 PHE A CA 1
ATOM 803 C C . PHE A 1 96 ? 20.352 -13.022 -38.981 1.00 94.25 96 PHE A C 1
ATOM 805 O O . PHE A 1 96 ? 19.236 -13.372 -38.607 1.00 94.25 96 PHE A O 1
ATOM 812 N N . ARG A 1 97 ? 21.066 -13.770 -39.838 1.00 94.38 97 ARG A N 1
ATOM 813 C CA . ARG A 1 97 ? 20.619 -15.093 -40.325 1.00 94.38 97 ARG A CA 1
ATOM 814 C C . ARG A 1 97 ? 20.458 -16.095 -39.179 1.00 94.38 97 ARG A C 1
ATOM 816 O O . ARG A 1 97 ? 19.396 -16.705 -39.071 1.00 94.38 97 ARG A O 1
ATOM 823 N N . SER A 1 98 ? 21.442 -16.210 -38.284 1.00 93.88 98 SER A N 1
ATOM 824 C CA . SER A 1 98 ? 21.322 -17.054 -37.082 1.00 93.88 98 SER A CA 1
ATOM 825 C C . SER A 1 98 ? 20.168 -16.601 -36.177 1.00 93.88 98 SER A C 1
ATOM 827 O O . SER A 1 98 ? 19.443 -17.415 -35.606 1.00 93.88 98 SER A O 1
ATOM 829 N N . PHE A 1 99 ? 19.935 -15.291 -36.072 1.00 94.19 99 PHE A N 1
ATOM 830 C CA . PHE A 1 99 ? 18.817 -14.745 -35.302 1.00 94.19 99 PHE A CA 1
ATOM 831 C C . PHE A 1 99 ? 17.450 -15.063 -35.939 1.00 94.19 99 PHE A C 1
ATOM 833 O O . PHE A 1 99 ? 16.515 -15.446 -35.237 1.00 94.19 99 PHE A O 1
ATOM 840 N N . LEU A 1 100 ? 17.338 -15.009 -37.270 1.00 91.75 100 LEU A N 1
ATOM 841 C CA . LEU A 1 100 ? 16.158 -15.478 -38.003 1.00 91.75 100 LEU A CA 1
ATOM 842 C C . LEU A 1 100 ? 15.936 -16.994 -37.840 1.00 91.75 100 LEU A C 1
ATOM 844 O O . LEU A 1 100 ? 14.789 -17.429 -37.727 1.00 91.75 100 LEU A O 1
ATOM 848 N N . GLN A 1 101 ? 16.999 -17.800 -37.746 1.00 91.25 101 GLN A N 1
ATOM 849 C CA . GLN A 1 101 ? 16.899 -19.228 -37.414 1.00 91.25 101 GLN A CA 1
ATOM 850 C C . GLN A 1 101 ? 16.331 -19.446 -36.000 1.00 91.25 101 GLN A C 1
ATOM 852 O O . GLN A 1 101 ? 15.447 -20.286 -35.823 1.00 91.25 101 GLN A O 1
ATOM 857 N N . LEU A 1 102 ? 16.745 -18.645 -35.010 1.00 91.44 102 LEU A N 1
ATOM 858 C CA . LEU A 1 102 ? 16.168 -18.680 -33.660 1.00 91.44 102 LEU A CA 1
ATOM 859 C C . LEU A 1 102 ? 14.668 -18.336 -33.673 1.00 91.44 102 LEU A C 1
ATOM 861 O O . LEU A 1 102 ? 13.860 -19.060 -33.087 1.00 91.44 102 LEU A O 1
ATOM 865 N N . LEU A 1 103 ? 14.272 -17.285 -34.398 1.00 90.19 103 LEU A N 1
ATOM 866 C CA . LEU A 1 103 ? 12.857 -16.939 -34.577 1.00 90.19 103 LEU A CA 1
ATOM 867 C C . LEU A 1 103 ? 12.079 -18.036 -35.329 1.00 90.19 103 LEU A C 1
ATOM 869 O O . LEU A 1 103 ? 10.916 -18.287 -35.011 1.00 90.19 103 LEU A O 1
ATOM 873 N N . SER A 1 104 ? 12.711 -18.752 -36.264 1.00 88.44 104 SER A N 1
ATOM 874 C CA . SER A 1 104 ? 12.114 -19.917 -36.933 1.00 88.44 104 SER A CA 1
ATOM 875 C C . SER A 1 104 ? 11.837 -21.068 -35.958 1.00 88.44 104 SER A C 1
ATOM 877 O O . SER A 1 104 ? 10.754 -21.656 -36.018 1.00 88.44 104 SER A O 1
ATOM 879 N N . TYR A 1 105 ? 12.744 -21.358 -35.017 1.00 89.19 105 TYR A N 1
ATOM 880 C CA . TYR A 1 105 ? 12.515 -22.352 -33.954 1.00 89.19 105 TYR A CA 1
ATOM 881 C C . TYR A 1 105 ? 11.372 -21.948 -33.004 1.00 89.19 105 TYR A C 1
ATOM 883 O O . TYR A 1 105 ? 10.648 -22.816 -32.510 1.00 89.19 105 TYR A O 1
ATOM 891 N N . MET A 1 106 ? 11.177 -20.643 -32.775 1.00 87.06 106 MET A N 1
ATOM 892 C CA . MET A 1 106 ? 10.060 -20.101 -31.989 1.00 87.06 106 MET A CA 1
ATOM 893 C C . MET A 1 106 ? 8.730 -20.065 -32.766 1.00 87.06 106 MET A C 1
ATOM 895 O O . MET A 1 106 ? 7.663 -20.178 -32.161 1.00 87.06 106 MET A O 1
ATOM 899 N N . HIS A 1 107 ? 8.744 -19.934 -34.097 1.00 84.69 107 HIS A N 1
ATOM 900 C CA . HIS A 1 107 ? 7.518 -19.875 -34.900 1.00 84.69 107 HIS A CA 1
ATOM 901 C C . HIS A 1 107 ? 6.746 -21.205 -34.849 1.00 84.69 107 HIS A C 1
ATOM 903 O O . HIS A 1 107 ? 7.114 -22.178 -35.506 1.00 84.69 107 HIS A O 1
ATOM 909 N N . GLY A 1 108 ? 5.635 -21.233 -34.108 1.00 78.12 108 GLY A N 1
ATOM 910 C CA . GLY A 1 108 ? 4.826 -22.440 -33.898 1.00 78.12 108 GLY A CA 1
ATOM 911 C C . GLY A 1 108 ? 5.237 -23.289 -32.686 1.00 78.12 108 GLY A C 1
ATOM 912 O O . GLY A 1 108 ? 4.686 -24.375 -32.513 1.00 78.12 108 GLY A O 1
ATOM 913 N N . MET A 1 109 ? 6.158 -22.790 -31.853 1.00 83.06 109 MET A N 1
ATOM 914 C CA . MET A 1 109 ? 6.453 -23.303 -30.507 1.00 83.06 109 MET A CA 1
ATOM 915 C C . MET A 1 109 ? 5.173 -23.437 -29.668 1.00 83.06 109 MET A C 1
ATOM 917 O O . MET A 1 109 ? 4.301 -22.570 -29.741 1.00 83.06 109 MET A O 1
ATOM 921 N N . ASP A 1 110 ? 5.067 -24.522 -28.891 1.00 74.00 110 ASP A N 1
ATOM 922 C CA . ASP A 1 110 ? 3.988 -24.800 -27.920 1.00 74.00 110 ASP A CA 1
ATOM 923 C C . ASP A 1 110 ? 2.559 -24.444 -28.396 1.00 74.00 110 ASP A C 1
ATOM 925 O O . ASP A 1 110 ? 1.733 -23.906 -27.655 1.00 74.00 110 ASP A O 1
ATOM 929 N N . LYS A 1 111 ? 2.250 -24.749 -29.666 1.00 76.50 111 LYS A N 1
ATOM 930 C CA . LYS A 1 111 ? 0.981 -24.395 -30.319 1.00 76.50 111 LYS A CA 1
ATOM 931 C C . LYS A 1 111 ? -0.244 -24.893 -29.535 1.00 76.50 111 LYS A C 1
ATOM 933 O O . LYS A 1 111 ? -0.576 -26.078 -29.556 1.00 76.50 111 LYS A O 1
ATOM 938 N N . VAL A 1 112 ? -0.996 -23.957 -28.958 1.00 75.69 112 VAL A N 1
ATOM 939 C CA . VAL A 1 112 ? -2.275 -24.236 -28.290 1.00 75.69 112 VAL A CA 1
ATOM 940 C C . VAL A 1 112 ? -3.355 -24.602 -29.321 1.00 75.69 112 VAL A C 1
ATOM 942 O O . VAL A 1 112 ? -3.538 -23.920 -30.331 1.00 75.69 112 VAL A O 1
ATOM 945 N N . VAL A 1 113 ? -4.102 -25.679 -29.057 1.00 81.31 113 VAL A N 1
ATOM 946 C CA . VAL A 1 113 ? -5.247 -26.139 -29.864 1.00 81.31 113 VAL A CA 1
ATOM 947 C C . VAL A 1 113 ? -6.508 -26.145 -28.997 1.00 81.31 113 VAL A C 1
ATOM 949 O O . VAL A 1 113 ? -6.456 -26.548 -27.833 1.00 81.31 113 VAL A O 1
ATOM 952 N N . ARG A 1 114 ? -7.638 -25.674 -29.542 1.00 83.25 114 ARG A N 1
ATOM 953 C CA . ARG A 1 114 ? -8.915 -25.561 -28.816 1.00 83.25 114 ARG A CA 1
ATOM 954 C C . ARG A 1 114 ? -9.412 -26.932 -28.363 1.00 83.25 114 ARG A C 1
ATOM 956 O O . ARG A 1 114 ? -9.574 -27.825 -29.190 1.00 83.25 114 ARG A O 1
ATOM 963 N N . GLN A 1 115 ? -9.730 -27.067 -27.078 1.00 81.56 115 GLN A N 1
ATOM 964 C CA . GLN A 1 115 ? -10.316 -28.292 -26.536 1.00 81.56 115 GLN A CA 1
ATOM 965 C C . GLN A 1 115 ? -11.846 -28.248 -26.576 1.00 81.56 115 GLN A C 1
ATOM 967 O O . GLN A 1 115 ? -12.480 -27.371 -25.990 1.00 81.56 115 GLN A O 1
ATOM 972 N N . VAL A 1 116 ? -12.435 -29.221 -27.276 1.00 78.00 116 VAL A N 1
ATOM 973 C CA . VAL A 1 116 ? -13.896 -29.382 -27.440 1.00 78.00 116 VAL A CA 1
ATOM 974 C C . VAL A 1 116 ? -14.432 -30.570 -26.617 1.00 78.00 116 VAL A C 1
ATOM 976 O O . VAL A 1 116 ? -15.637 -30.686 -26.406 1.00 78.00 116 VAL A O 1
ATOM 979 N N . GLY A 1 117 ? -13.538 -31.420 -26.098 1.00 73.31 117 GLY A N 1
ATOM 980 C CA . GLY A 1 117 ? -13.838 -32.545 -25.206 1.00 73.31 117 GLY A CA 1
ATOM 981 C C . GLY A 1 117 ? -13.673 -32.184 -23.725 1.00 73.31 117 GLY A C 1
ATOM 982 O O . GLY A 1 117 ? -14.271 -31.219 -23.248 1.00 73.31 117 GLY A O 1
ATOM 983 N N . GLN A 1 118 ? -12.871 -32.967 -23.002 1.00 65.62 118 GLN A N 1
ATOM 984 C CA . GLN A 1 118 ? -12.548 -32.753 -21.585 1.00 65.62 118 GLN A CA 1
ATOM 985 C C . GLN A 1 118 ? -11.668 -31.503 -21.358 1.00 65.62 118 GLN A C 1
ATOM 987 O O . GLN A 1 118 ? -11.148 -30.906 -22.302 1.00 65.62 118 GLN A O 1
ATOM 992 N N . HIS A 1 119 ? -11.540 -31.083 -20.096 1.00 70.69 119 HIS A N 1
ATOM 993 C CA . HIS A 1 119 ? -10.618 -30.018 -19.688 1.00 70.69 119 HIS A CA 1
ATOM 994 C C . HIS A 1 119 ? -9.165 -30.512 -19.762 1.00 70.69 119 HIS A C 1
ATOM 996 O O . HIS A 1 119 ? -8.906 -31.692 -19.541 1.00 70.69 119 HIS A O 1
ATOM 1002 N N . ILE A 1 120 ? -8.208 -29.620 -20.032 1.00 68.31 120 ILE A N 1
ATOM 1003 C CA . ILE A 1 120 ? -6.778 -29.961 -19.960 1.00 68.31 120 ILE A CA 1
ATOM 1004 C C . ILE A 1 120 ? -6.393 -30.251 -18.500 1.00 68.31 120 ILE A C 1
ATOM 1006 O O . ILE A 1 120 ? -6.478 -29.362 -17.657 1.00 68.31 120 ILE A O 1
ATOM 1010 N N . GLU A 1 121 ? -5.951 -31.472 -18.195 1.00 57.88 121 GLU A N 1
ATOM 1011 C CA . GLU A 1 121 ? -5.487 -31.841 -16.845 1.00 57.88 121 GLU A CA 1
ATOM 1012 C C . GLU A 1 121 ? -4.084 -31.289 -16.532 1.00 57.88 121 GLU A C 1
ATOM 1014 O O . GLU A 1 121 ? -3.805 -30.896 -15.401 1.00 57.88 121 GLU A O 1
ATOM 1019 N N . PHE A 1 122 ? -3.211 -31.198 -17.544 1.00 59.88 122 PHE A N 1
ATOM 1020 C CA . PHE A 1 122 ? -1.833 -30.716 -17.410 1.00 59.88 122 PHE A CA 1
ATOM 1021 C C . PHE A 1 122 ? -1.532 -29.593 -18.408 1.00 59.88 122 PHE A C 1
ATOM 1023 O O . PHE A 1 122 ? -1.475 -29.816 -19.616 1.00 59.88 122 PHE A O 1
ATOM 1030 N N . GLU A 1 123 ? -1.316 -28.377 -17.904 1.00 64.75 123 GLU A N 1
ATOM 1031 C CA . GLU A 1 123 ? -0.947 -27.226 -18.736 1.00 64.75 123 GLU A CA 1
ATOM 1032 C C . GLU A 1 123 ? 0.508 -27.312 -19.258 1.00 64.75 123 GLU A C 1
ATOM 1034 O O . GLU A 1 123 ? 1.397 -27.732 -18.505 1.00 64.75 123 GLU A O 1
ATOM 1039 N N . PRO A 1 124 ? 0.780 -26.880 -20.510 1.00 65.38 124 PRO A N 1
ATOM 1040 C CA . PRO A 1 124 ? 2.133 -26.804 -21.073 1.00 65.38 124 PRO A CA 1
ATOM 1041 C C . PRO A 1 124 ? 2.988 -25.702 -20.416 1.00 65.38 124 PRO A C 1
ATOM 1043 O O . PRO A 1 124 ? 2.459 -24.715 -19.898 1.00 65.38 124 PRO A O 1
ATOM 1046 N N . GLU A 1 125 ? 4.322 -25.826 -20.460 1.00 74.88 125 GLU A N 1
ATOM 1047 C CA . GLU A 1 125 ? 5.261 -24.886 -19.814 1.00 74.88 125 GLU A CA 1
ATOM 1048 C C . GLU A 1 125 ? 5.547 -23.632 -20.672 1.00 74.88 125 GLU A C 1
ATOM 1050 O O . GLU A 1 125 ? 6.688 -23.317 -21.015 1.00 74.88 125 GLU A O 1
ATOM 1055 N N . TRP A 1 126 ? 4.494 -22.877 -20.985 1.00 77.56 126 TRP A N 1
ATOM 1056 C CA . TRP A 1 126 ? 4.554 -21.660 -21.809 1.00 77.56 126 TRP A CA 1
ATOM 1057 C C . TRP A 1 126 ? 5.511 -20.571 -21.268 1.00 77.56 126 TRP A C 1
ATOM 1059 O O . TRP A 1 126 ? 6.052 -19.776 -22.039 1.00 77.56 126 TRP A O 1
ATOM 1069 N N . GLU A 1 127 ? 5.754 -20.538 -19.951 1.00 77.81 127 GLU A N 1
ATOM 1070 C CA . GLU A 1 127 ? 6.602 -19.542 -19.278 1.00 77.81 127 GLU A CA 1
ATOM 1071 C C . GLU A 1 127 ? 8.036 -19.510 -19.822 1.00 77.81 127 GLU A C 1
ATOM 1073 O O . GLU A 1 127 ? 8.618 -18.436 -19.975 1.00 77.81 127 GLU A O 1
ATOM 1078 N N . THR A 1 128 ? 8.634 -20.667 -20.120 1.00 80.25 128 THR A N 1
ATOM 1079 C CA . THR A 1 128 ? 10.029 -20.724 -20.585 1.00 80.25 128 THR A CA 1
ATOM 1080 C C . THR A 1 128 ? 10.168 -20.136 -21.993 1.00 80.25 128 THR A C 1
ATOM 1082 O O . THR A 1 128 ? 11.115 -19.387 -22.237 1.00 80.25 128 THR A O 1
ATOM 1085 N N . GLY A 1 129 ? 9.194 -20.371 -22.880 1.00 81.38 129 GLY A N 1
ATOM 1086 C CA . GLY A 1 129 ? 9.117 -19.712 -24.188 1.00 81.38 129 GLY A CA 1
ATOM 1087 C C . GLY A 1 129 ? 8.875 -18.203 -24.079 1.00 81.38 129 GLY A C 1
ATOM 1088 O O . GLY A 1 129 ? 9.524 -17.418 -24.772 1.00 81.38 129 GLY A O 1
ATOM 1089 N N . PHE A 1 130 ? 8.012 -17.777 -23.153 1.00 81.81 130 PHE A N 1
ATOM 1090 C CA . PHE A 1 130 ? 7.729 -16.357 -22.926 1.00 81.81 130 PHE A CA 1
ATOM 1091 C C . PHE A 1 130 ? 8.942 -15.590 -22.365 1.00 81.81 130 PHE A C 1
ATOM 1093 O O . PHE A 1 130 ? 9.241 -14.477 -22.795 1.00 81.81 130 PHE A O 1
ATOM 1100 N N . ASN A 1 131 ? 9.718 -16.212 -21.472 1.00 82.56 131 ASN A N 1
ATOM 1101 C CA . ASN A 1 131 ? 10.968 -15.648 -20.952 1.00 82.56 131 ASN A CA 1
ATOM 1102 C C . ASN A 1 131 ? 12.048 -15.457 -22.033 1.00 82.56 131 ASN A C 1
ATOM 1104 O O . ASN A 1 131 ? 12.853 -14.529 -21.931 1.00 82.56 131 ASN A O 1
ATOM 1108 N N . ILE A 1 132 ? 12.071 -16.301 -23.073 1.00 86.62 132 ILE A N 1
ATOM 1109 C CA . ILE A 1 132 ? 12.939 -16.096 -24.243 1.00 86.62 132 ILE A CA 1
ATOM 1110 C C . ILE A 1 132 ? 12.480 -14.847 -25.008 1.00 86.62 132 ILE A C 1
ATOM 1112 O O . ILE A 1 132 ? 13.306 -13.985 -25.301 1.00 86.62 132 ILE A O 1
ATOM 1116 N N . PHE A 1 133 ? 11.173 -14.694 -25.256 1.00 85.38 133 PHE A N 1
ATOM 1117 C CA . PHE A 1 133 ? 10.627 -13.513 -25.935 1.00 85.38 133 PHE A CA 1
ATOM 1118 C C . PHE A 1 133 ? 10.953 -12.200 -25.200 1.00 85.38 133 PHE A C 1
ATOM 1120 O O . PHE A 1 133 ? 11.507 -11.294 -25.818 1.00 85.38 133 PHE A O 1
ATOM 1127 N N . ILE A 1 134 ? 10.729 -12.117 -23.879 1.00 81.31 134 ILE A N 1
ATOM 1128 C CA . ILE A 1 134 ? 11.054 -10.920 -23.068 1.00 81.31 134 ILE A CA 1
ATOM 1129 C C . ILE A 1 134 ? 12.533 -10.516 -23.205 1.00 81.31 134 ILE A C 1
ATOM 1131 O O . ILE A 1 134 ? 12.861 -9.330 -23.228 1.00 81.31 134 ILE A O 1
ATOM 1135 N N . LYS A 1 135 ? 13.451 -11.487 -23.296 1.00 83.81 135 LYS A N 1
ATOM 1136 C CA . LYS A 1 135 ? 14.885 -11.207 -23.480 1.00 83.81 135 LYS A CA 1
ATOM 1137 C C . LYS A 1 135 ? 15.205 -10.749 -24.902 1.00 83.81 135 LYS A C 1
ATOM 1139 O O . LYS A 1 135 ? 16.089 -9.917 -25.082 1.00 83.81 135 LYS A O 1
ATOM 1144 N N . ILE A 1 136 ? 14.480 -11.267 -25.892 1.00 87.00 136 ILE A N 1
ATOM 1145 C CA . ILE A 1 136 ? 14.692 -10.981 -27.313 1.00 87.00 136 ILE A CA 1
ATOM 1146 C C . ILE A 1 136 ? 14.030 -9.673 -27.771 1.00 87.00 136 ILE A C 1
ATOM 1148 O O . ILE A 1 136 ? 14.574 -9.027 -28.662 1.00 87.00 136 ILE A O 1
ATOM 1152 N N . GLN A 1 137 ? 12.931 -9.218 -27.162 1.00 82.00 137 GLN A N 1
ATOM 1153 C CA . GLN A 1 137 ? 12.178 -8.047 -27.645 1.00 82.00 137 GLN A CA 1
ATOM 1154 C C . GLN A 1 137 ? 13.039 -6.768 -27.761 1.00 82.00 137 GLN A C 1
ATOM 1156 O O . GLN A 1 137 ? 12.998 -6.077 -28.775 1.00 82.00 137 GLN A O 1
ATOM 1161 N N . LEU A 1 138 ? 13.927 -6.513 -26.790 1.00 78.50 138 LEU A N 1
ATOM 1162 C CA . LEU A 1 138 ? 14.870 -5.382 -26.842 1.00 78.50 138 LEU A CA 1
ATOM 1163 C C . LEU A 1 138 ? 15.959 -5.553 -27.920 1.00 78.50 138 LEU A C 1
ATOM 1165 O O . LEU A 1 138 ? 16.468 -4.567 -28.453 1.00 78.50 138 LEU A O 1
ATOM 1169 N N . ILE A 1 139 ? 16.316 -6.800 -28.238 1.00 87.06 139 ILE A N 1
ATOM 1170 C CA . ILE A 1 139 ? 17.284 -7.145 -29.286 1.00 87.06 139 ILE A CA 1
ATOM 1171 C C . ILE A 1 139 ? 16.656 -6.903 -30.662 1.00 87.06 139 ILE A C 1
ATOM 1173 O O . ILE A 1 139 ? 17.319 -6.338 -31.526 1.00 87.06 139 ILE A O 1
ATOM 1177 N N . ILE A 1 140 ? 15.376 -7.255 -30.851 1.00 86.81 140 ILE A N 1
ATOM 1178 C CA . ILE A 1 140 ? 14.620 -6.955 -32.080 1.00 86.81 140 ILE A CA 1
ATOM 1179 C C . ILE A 1 140 ? 14.627 -5.449 -32.340 1.00 86.81 140 ILE A C 1
ATOM 1181 O O . ILE A 1 140 ? 15.009 -5.037 -33.432 1.00 86.81 140 ILE A O 1
ATOM 1185 N N . GLN A 1 141 ? 14.294 -4.628 -31.338 1.00 83.81 141 GLN A N 1
ATOM 1186 C CA . GLN A 1 141 ? 14.314 -3.173 -31.502 1.00 83.81 141 GLN A CA 1
ATOM 1187 C C . GLN A 1 141 ? 15.721 -2.658 -31.852 1.00 83.81 141 GLN A C 1
ATOM 1189 O O . GLN A 1 141 ? 15.861 -1.909 -32.813 1.00 83.81 141 GLN A O 1
ATOM 1194 N N . SER A 1 142 ? 16.780 -3.147 -31.190 1.00 87.00 142 SER A N 1
ATOM 1195 C CA . SER A 1 142 ? 18.163 -2.791 -31.565 1.00 87.00 142 SER A CA 1
ATOM 1196 C C . SER A 1 142 ? 18.516 -3.200 -33.006 1.00 87.00 142 SER A C 1
ATOM 1198 O O . SER A 1 142 ? 19.147 -2.431 -33.724 1.00 87.00 142 SER A O 1
ATOM 1200 N N . ILE A 1 143 ? 18.090 -4.379 -33.473 1.00 89.38 143 ILE A N 1
ATOM 1201 C CA . ILE A 1 143 ? 18.299 -4.832 -34.861 1.00 89.38 143 ILE A CA 1
ATOM 1202 C C . ILE A 1 143 ? 17.558 -3.925 -35.855 1.00 89.38 143 ILE A C 1
ATOM 1204 O O . ILE A 1 143 ? 18.122 -3.578 -36.897 1.00 89.38 143 ILE A O 1
ATOM 1208 N N . LEU A 1 144 ? 16.324 -3.520 -35.539 1.00 87.25 144 LEU A N 1
ATOM 1209 C CA . LEU A 1 144 ? 15.544 -2.583 -36.351 1.00 87.25 144 LEU A CA 1
ATOM 1210 C C . LEU A 1 144 ? 16.211 -1.205 -36.407 1.00 87.25 144 LEU A C 1
ATOM 1212 O O . LEU A 1 144 ? 16.326 -0.646 -37.496 1.00 87.25 144 LEU A O 1
ATOM 1216 N N . ASP A 1 145 ? 16.713 -0.695 -35.281 1.00 86.94 145 ASP A N 1
ATOM 1217 C CA . ASP A 1 145 ? 17.422 0.586 -35.216 1.00 86.94 145 ASP A CA 1
ATOM 1218 C C . ASP A 1 145 ? 18.701 0.567 -36.073 1.00 86.94 145 ASP A C 1
ATOM 1220 O O . ASP A 1 145 ? 18.936 1.501 -36.843 1.00 86.94 145 ASP A O 1
ATOM 1224 N N . TRP A 1 146 ? 19.482 -0.524 -36.034 1.00 89.94 146 TRP A N 1
ATOM 1225 C CA . TRP A 1 146 ? 20.622 -0.733 -36.942 1.00 89.94 146 TRP A CA 1
ATOM 1226 C C . TRP A 1 146 ? 20.189 -0.703 -38.410 1.00 89.94 146 TRP A C 1
ATOM 1228 O O . TRP A 1 146 ? 20.708 0.098 -39.189 1.00 89.94 146 TRP A O 1
ATOM 1238 N N . CYS A 1 147 ? 19.211 -1.530 -38.788 1.00 89.06 147 CYS A N 1
ATOM 1239 C CA . CYS A 1 147 ? 18.726 -1.589 -40.167 1.00 89.06 147 CYS A CA 1
ATOM 1240 C C . CYS A 1 147 ? 18.187 -0.228 -40.639 1.00 89.06 147 CYS A C 1
ATOM 1242 O O . CYS A 1 147 ? 18.475 0.184 -41.756 1.00 89.06 147 CYS A O 1
ATOM 1244 N N . SER A 1 148 ? 17.466 0.508 -39.789 1.00 86.06 148 SER A N 1
ATOM 1245 C CA . SER A 1 148 ? 16.883 1.810 -40.140 1.00 86.06 148 SER A CA 1
ATOM 1246 C C . SER A 1 148 ? 17.917 2.868 -40.548 1.00 86.06 148 SER A C 1
ATOM 1248 O O . SER A 1 148 ? 17.590 3.767 -41.320 1.00 86.06 148 SER A O 1
ATOM 1250 N N . ASN A 1 149 ? 19.165 2.743 -40.077 1.00 87.25 149 ASN A N 1
ATOM 1251 C CA . ASN A 1 149 ? 20.226 3.717 -40.327 1.00 87.25 149 ASN A CA 1
ATOM 1252 C C . ASN A 1 149 ? 21.103 3.398 -41.560 1.00 87.25 149 ASN A C 1
ATOM 1254 O O . ASN A 1 149 ? 22.021 4.159 -41.862 1.00 87.25 149 ASN A O 1
ATOM 1258 N N . ASP A 1 150 ? 20.850 2.293 -42.276 1.00 90.62 150 ASP A N 1
ATOM 1259 C CA . ASP A 1 150 ? 21.544 1.951 -43.528 1.00 90.62 150 ASP A CA 1
ATOM 1260 C C . ASP A 1 150 ? 20.608 1.271 -44.538 1.00 90.62 150 ASP A C 1
ATOM 1262 O O . ASP A 1 150 ? 20.158 0.141 -44.352 1.00 90.62 150 ASP A O 1
ATOM 1266 N N . ALA A 1 151 ? 20.331 1.957 -45.649 1.00 87.56 151 ALA A N 1
ATOM 1267 C CA . ALA A 1 151 ? 19.349 1.510 -46.638 1.00 87.56 151 ALA A CA 1
ATOM 1268 C C . ALA A 1 151 ? 19.728 0.192 -47.344 1.00 87.56 151 ALA A C 1
ATOM 1270 O O . ALA A 1 151 ? 18.845 -0.569 -47.748 1.00 87.56 151 ALA A O 1
ATOM 1271 N N . GLU A 1 152 ? 21.025 -0.095 -47.494 1.00 87.50 152 GLU A N 1
ATOM 1272 C CA . GLU A 1 152 ? 21.494 -1.357 -48.068 1.00 87.50 152 GLU A CA 1
ATOM 1273 C C . GLU A 1 152 ? 21.271 -2.514 -47.086 1.00 87.50 152 GLU A C 1
ATOM 1275 O O . GLU A 1 152 ? 20.671 -3.528 -47.459 1.00 87.50 152 GLU A O 1
ATOM 1280 N N . LEU A 1 153 ? 21.669 -2.335 -45.822 1.00 90.19 153 LEU A N 1
ATOM 1281 C CA . LEU A 1 153 ? 21.443 -3.296 -44.747 1.00 90.19 153 LEU A CA 1
ATOM 1282 C C . LEU A 1 153 ? 19.950 -3.594 -44.561 1.00 90.19 153 LEU A C 1
ATOM 1284 O O . LEU A 1 153 ? 19.568 -4.763 -44.516 1.00 90.19 153 LEU A O 1
ATOM 1288 N N . LEU A 1 154 ? 19.100 -2.559 -44.540 1.00 87.81 154 LEU A N 1
ATOM 1289 C CA . LEU A 1 154 ? 17.643 -2.689 -44.452 1.00 87.81 154 LEU A CA 1
ATOM 1290 C C . LEU A 1 154 ? 17.076 -3.556 -45.579 1.00 87.81 154 LEU A C 1
ATOM 1292 O O . LEU A 1 154 ? 16.288 -4.469 -45.329 1.00 87.81 154 LEU A O 1
ATOM 1296 N N . LYS A 1 155 ? 17.492 -3.295 -46.824 1.00 84.69 155 LYS A N 1
ATOM 1297 C CA . LYS A 1 155 ? 17.043 -4.049 -47.999 1.00 84.69 155 LYS A CA 1
ATOM 1298 C C . LYS A 1 155 ? 17.464 -5.517 -47.917 1.00 84.69 155 LYS A C 1
ATOM 1300 O O . LYS A 1 155 ? 16.649 -6.394 -48.201 1.00 84.69 155 LYS A O 1
ATOM 1305 N N . GLN A 1 156 ? 18.708 -5.795 -47.527 1.00 86.75 156 GLN A N 1
ATOM 1306 C CA . GLN A 1 156 ? 19.216 -7.166 -47.420 1.00 86.75 156 GLN A CA 1
ATOM 1307 C C . GLN A 1 156 ? 18.563 -7.928 -46.253 1.00 86.75 156 GLN A C 1
ATOM 1309 O O . GLN A 1 156 ? 18.120 -9.061 -46.439 1.00 86.75 156 GLN A O 1
ATOM 1314 N N . ALA A 1 157 ? 18.394 -7.294 -45.088 1.00 87.50 157 ALA A N 1
ATOM 1315 C CA . ALA A 1 157 ? 17.674 -7.867 -43.950 1.00 87.50 157 ALA A CA 1
ATOM 1316 C C . ALA A 1 157 ? 16.196 -8.160 -44.283 1.00 87.50 157 ALA A C 1
ATOM 1318 O O . ALA A 1 157 ? 15.671 -9.221 -43.930 1.00 87.50 157 ALA A O 1
ATOM 1319 N N . TYR A 1 158 ? 15.529 -7.267 -45.021 1.00 84.31 158 TYR A N 1
ATOM 1320 C CA . TYR A 1 158 ? 14.154 -7.472 -45.482 1.00 84.31 158 TYR A CA 1
ATOM 1321 C C . TYR A 1 158 ? 14.024 -8.686 -46.418 1.00 84.31 158 TYR A C 1
ATOM 1323 O O . TYR A 1 158 ? 13.114 -9.499 -46.243 1.00 84.31 158 TYR A O 1
ATOM 1331 N N . LEU A 1 159 ? 14.951 -8.852 -47.372 1.00 82.94 159 LEU A N 1
ATOM 1332 C CA . LEU A 1 159 ? 14.973 -10.008 -48.278 1.00 82.94 159 LEU A CA 1
ATOM 1333 C C . LEU A 1 159 ? 15.190 -11.327 -47.520 1.00 82.94 159 LEU A C 1
ATOM 1335 O O . LEU A 1 159 ? 14.379 -12.239 -47.668 1.00 82.94 159 LEU A O 1
ATOM 1339 N N . LEU A 1 160 ? 16.192 -11.395 -46.633 1.00 84.88 160 LEU A N 1
ATOM 1340 C CA . LEU A 1 160 ? 16.464 -12.577 -45.795 1.00 84.88 160 LEU A CA 1
ATOM 1341 C C . LEU A 1 160 ? 15.266 -12.962 -44.909 1.00 84.88 160 LEU A C 1
ATOM 1343 O O . LEU A 1 160 ? 14.971 -14.145 -44.715 1.00 84.88 160 LEU A O 1
ATOM 1347 N N . THR A 1 161 ? 14.544 -11.966 -44.391 1.00 85.75 161 THR A N 1
ATOM 1348 C CA . THR A 1 161 ? 13.310 -12.188 -43.621 1.00 85.75 161 THR A CA 1
ATOM 1349 C C . THR A 1 161 ? 12.213 -12.788 -44.508 1.00 85.75 161 THR A C 1
ATOM 1351 O O . THR A 1 161 ? 11.552 -13.745 -44.105 1.00 85.75 161 THR A O 1
ATOM 1354 N N . GLY A 1 162 ? 12.042 -12.282 -45.736 1.00 77.00 162 GLY A N 1
ATOM 1355 C CA . GLY A 1 162 ? 11.092 -12.820 -46.717 1.00 77.00 162 GLY A CA 1
ATOM 1356 C C . GLY A 1 162 ? 11.402 -14.260 -47.144 1.00 77.00 162 GLY A C 1
ATOM 1357 O O . GLY A 1 162 ? 10.503 -15.101 -47.160 1.00 77.00 162 GLY A O 1
ATOM 1358 N N . GLU A 1 163 ? 12.672 -14.565 -47.419 1.00 80.81 163 GLU A N 1
ATOM 1359 C CA . GLU A 1 163 ? 13.154 -15.921 -47.720 1.00 80.81 163 GLU A CA 1
ATOM 1360 C C . GLU A 1 163 ? 12.849 -16.888 -46.566 1.00 80.81 163 GLU A C 1
ATOM 1362 O O . GLU A 1 163 ? 12.239 -17.941 -46.773 1.00 80.81 163 GLU A O 1
ATOM 1367 N N . THR A 1 164 ? 13.181 -16.492 -45.332 1.00 82.25 164 THR A N 1
ATOM 1368 C CA . THR A 1 164 ? 12.932 -17.294 -44.122 1.00 82.25 164 THR A CA 1
ATOM 1369 C C . THR A 1 164 ? 11.437 -17.564 -43.915 1.00 82.25 164 THR A C 1
ATOM 1371 O O . THR A 1 164 ? 11.045 -18.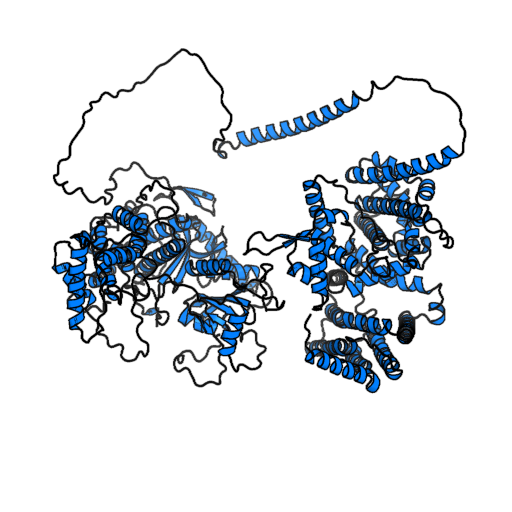692 -43.613 1.00 82.25 164 THR A O 1
ATOM 1374 N N . LEU A 1 165 ? 10.576 -16.562 -44.125 1.00 78.06 165 LEU A N 1
ATOM 1375 C CA . LEU A 1 165 ? 9.122 -16.730 -44.032 1.00 78.06 165 LEU A CA 1
ATOM 1376 C C . LEU A 1 165 ? 8.569 -17.670 -45.115 1.00 78.06 165 LEU A C 1
ATOM 1378 O O . LEU A 1 165 ? 7.699 -18.488 -44.812 1.00 78.06 165 LEU A O 1
ATOM 1382 N N . SER A 1 166 ? 9.084 -17.612 -46.350 1.00 72.50 166 SER A N 1
ATOM 1383 C CA . SER A 1 166 ? 8.659 -18.517 -47.432 1.00 72.50 166 SER A CA 1
ATOM 1384 C C . SER A 1 166 ? 9.000 -19.979 -47.124 1.00 72.50 166 SER A C 1
ATOM 1386 O O . SER A 1 166 ? 8.165 -20.861 -47.341 1.00 72.50 166 SER A O 1
ATOM 1388 N N . LEU A 1 167 ? 10.189 -20.225 -46.556 1.00 76.06 167 LEU A N 1
ATOM 1389 C CA . LEU A 1 167 ? 10.618 -21.548 -46.088 1.00 76.06 167 LEU A CA 1
ATOM 1390 C C . LEU A 1 167 ? 9.697 -22.081 -44.978 1.00 76.06 167 LEU A C 1
ATOM 1392 O O . LEU A 1 167 ? 9.265 -23.232 -45.033 1.00 76.06 167 LEU A O 1
ATOM 1396 N N . ILE A 1 168 ? 9.343 -21.240 -43.999 1.00 73.31 168 ILE A N 1
ATOM 1397 C CA . ILE A 1 168 ? 8.437 -21.609 -42.898 1.00 73.31 168 ILE A CA 1
ATOM 1398 C C . ILE A 1 168 ? 7.016 -21.908 -43.406 1.00 73.31 168 ILE A C 1
ATOM 1400 O O . ILE A 1 168 ? 6.383 -22.850 -42.929 1.00 73.31 168 ILE A O 1
ATOM 1404 N N . GLN A 1 169 ? 6.508 -21.139 -44.376 1.00 67.94 169 GLN A N 1
ATOM 1405 C CA . GLN A 1 169 ? 5.153 -21.304 -44.920 1.00 67.94 169 GLN A CA 1
ATOM 1406 C C . GLN A 1 169 ? 5.014 -22.419 -45.980 1.00 67.94 169 GLN A C 1
ATOM 1408 O O . GLN A 1 169 ? 3.918 -22.591 -46.513 1.00 67.94 169 GLN A O 1
ATOM 1413 N N . GLN A 1 170 ? 6.082 -23.167 -46.297 1.00 63.31 170 GLN A N 1
ATOM 1414 C CA . GLN A 1 170 ? 6.095 -24.231 -47.320 1.00 63.31 170 GLN A CA 1
ATOM 1415 C C . GLN A 1 170 ? 5.604 -23.776 -48.714 1.00 63.31 170 GLN A C 1
ATOM 1417 O O . GLN A 1 170 ? 5.045 -24.563 -49.478 1.00 63.31 170 GLN A O 1
ATOM 1422 N N . LYS A 1 171 ? 5.816 -22.500 -49.067 1.00 51.72 171 LYS A N 1
ATOM 1423 C CA . LYS A 1 171 ? 5.486 -21.953 -50.395 1.00 51.72 171 LYS A CA 1
ATOM 1424 C C . LYS A 1 171 ? 6.752 -21.851 -51.237 1.00 51.72 171 LYS A C 1
ATOM 1426 O O . LYS A 1 171 ? 7.747 -21.270 -50.809 1.00 51.72 171 LYS A O 1
ATOM 1431 N N . THR A 1 172 ? 6.700 -22.411 -52.442 1.00 39.59 172 THR A N 1
ATOM 1432 C CA . THR A 1 172 ? 7.873 -22.699 -53.282 1.00 39.59 172 THR A CA 1
ATOM 1433 C C . THR A 1 172 ? 8.408 -21.524 -54.104 1.00 39.59 172 THR A C 1
ATOM 1435 O O . THR A 1 172 ? 9.381 -21.718 -54.825 1.00 39.59 172 THR A O 1
ATOM 1438 N N . ASP A 1 173 ? 7.812 -20.327 -54.038 1.00 47.03 173 ASP A N 1
ATOM 1439 C CA . ASP A 1 173 ? 8.195 -19.210 -54.914 1.00 47.03 173 ASP A CA 1
ATOM 1440 C C . ASP A 1 173 ? 8.298 -17.855 -54.185 1.00 47.03 173 ASP A C 1
ATOM 1442 O O . ASP A 1 173 ? 7.335 -17.091 -54.056 1.00 47.03 173 ASP A O 1
ATOM 1446 N N . VAL A 1 174 ? 9.522 -17.542 -53.747 1.00 47.91 174 VAL A N 1
ATOM 1447 C CA . VAL A 1 174 ? 9.907 -16.252 -53.146 1.00 47.91 174 VAL A CA 1
ATOM 1448 C C . VAL A 1 174 ? 9.719 -15.096 -54.141 1.00 47.91 174 VAL A C 1
ATOM 1450 O O . VAL A 1 174 ? 9.348 -13.988 -53.749 1.00 47.91 174 VAL A O 1
ATOM 1453 N N . SER A 1 175 ? 9.913 -15.346 -55.443 1.00 45.44 175 SER A N 1
ATOM 1454 C CA . SER A 1 175 ? 9.816 -14.314 -56.482 1.00 45.44 175 SER A CA 1
ATOM 1455 C C . SER A 1 175 ? 8.375 -13.843 -56.694 1.00 45.44 175 SER A C 1
ATOM 1457 O O . SER A 1 175 ? 8.137 -12.667 -56.974 1.00 45.44 175 SER A O 1
ATOM 1459 N N . HIS A 1 176 ? 7.396 -14.730 -56.484 1.00 48.44 176 HIS A N 1
ATOM 1460 C CA . HIS A 1 176 ? 5.979 -14.384 -56.563 1.00 48.44 176 HIS A CA 1
ATOM 1461 C C . HIS A 1 176 ? 5.470 -13.647 -55.316 1.00 48.44 176 HIS A C 1
ATOM 1463 O O . HIS A 1 176 ? 4.541 -12.846 -55.419 1.00 48.44 176 HIS A O 1
ATOM 1469 N N . MET A 1 177 ? 6.086 -13.877 -54.151 1.00 44.72 177 MET A N 1
ATOM 1470 C CA . MET A 1 177 ? 5.757 -13.177 -52.900 1.00 44.72 177 MET A CA 1
ATOM 1471 C C . MET A 1 177 ? 6.227 -11.716 -52.885 1.00 44.72 177 MET A C 1
ATOM 1473 O O . MET A 1 177 ? 5.609 -10.884 -52.226 1.00 44.72 177 MET A O 1
ATOM 1477 N N . LEU A 1 178 ? 7.292 -11.398 -53.628 1.00 48.72 178 LEU A N 1
ATOM 1478 C CA . LEU A 1 178 ? 7.848 -10.045 -53.762 1.00 48.72 178 LEU A CA 1
ATOM 1479 C C . LEU A 1 178 ? 7.138 -9.173 -54.818 1.00 48.72 178 LEU A C 1
ATOM 1481 O O . LEU A 1 178 ? 7.440 -7.984 -54.928 1.00 48.72 178 LEU A O 1
ATOM 1485 N N . LYS A 1 179 ? 6.180 -9.722 -55.579 1.00 47.53 179 LYS A N 1
ATOM 1486 C CA . LYS A 1 179 ? 5.314 -8.934 -56.472 1.00 47.53 179 LYS A CA 1
ATOM 1487 C C . LYS A 1 179 ? 4.295 -8.134 -55.651 1.00 47.53 179 LYS A C 1
ATOM 1489 O O . LYS A 1 179 ? 3.780 -8.634 -54.649 1.00 47.53 179 LYS A O 1
ATOM 1494 N N . LYS A 1 180 ? 3.975 -6.914 -56.109 1.00 44.91 180 LYS A N 1
ATOM 1495 C CA . LYS A 1 180 ? 3.074 -5.955 -55.430 1.00 44.91 180 LYS A CA 1
ATOM 1496 C C . LYS A 1 180 ? 1.762 -6.582 -54.934 1.00 44.91 180 LYS A C 1
ATOM 1498 O O . LYS A 1 180 ? 1.313 -6.245 -53.845 1.00 44.91 180 LYS A O 1
ATOM 1503 N N . ASP A 1 181 ? 1.203 -7.519 -55.694 1.00 41.12 181 ASP A N 1
ATOM 1504 C CA . ASP A 1 181 ? -0.185 -7.968 -55.533 1.00 41.12 181 ASP A CA 1
ATOM 1505 C C . ASP A 1 181 ? -0.364 -9.126 -54.526 1.00 41.12 181 ASP A C 1
ATOM 1507 O O . ASP A 1 181 ? -1.480 -9.408 -54.096 1.00 41.12 181 ASP A O 1
ATOM 1511 N N . ALA A 1 182 ? 0.719 -9.806 -54.121 1.00 44.97 182 ALA A N 1
ATOM 1512 C CA . ALA A 1 182 ? 0.664 -10.973 -53.222 1.00 44.97 182 ALA A CA 1
ATOM 1513 C C . ALA A 1 182 ? 1.183 -10.697 -51.795 1.00 44.97 182 ALA A C 1
ATOM 1515 O O . ALA A 1 182 ? 0.909 -11.461 -50.865 1.00 44.97 182 ALA A O 1
ATOM 1516 N N . LEU A 1 183 ? 1.927 -9.603 -51.616 1.00 48.72 183 LEU A N 1
ATOM 1517 C CA . LEU A 1 183 ? 2.580 -9.228 -50.361 1.00 48.72 183 LEU A CA 1
ATOM 1518 C C . LEU A 1 183 ? 1.614 -8.845 -49.207 1.00 48.72 183 LEU A C 1
ATOM 1520 O O . LEU A 1 183 ? 1.933 -9.196 -48.068 1.00 48.72 183 LEU A O 1
ATOM 1524 N N . PRO A 1 184 ? 0.458 -8.174 -49.427 1.00 49.16 184 PRO A N 1
ATOM 1525 C CA . PRO A 1 184 ? -0.435 -7.767 -48.329 1.00 49.16 184 PRO A CA 1
ATOM 1526 C C . PRO A 1 184 ? -1.200 -8.947 -47.717 1.00 49.16 184 PRO A C 1
ATOM 1528 O O . PRO A 1 184 ? -1.227 -9.129 -46.499 1.00 49.16 184 PRO A O 1
ATOM 1531 N N . ILE A 1 185 ? -1.763 -9.802 -48.578 1.00 46.59 185 ILE A N 1
ATOM 1532 C CA . ILE A 1 185 ? -2.693 -10.879 -48.202 1.00 46.59 185 ILE A CA 1
ATOM 1533 C C . ILE A 1 185 ? -2.022 -11.915 -47.292 1.00 46.59 185 ILE A C 1
ATOM 1535 O O . ILE A 1 185 ? -2.664 -12.471 -46.404 1.00 46.59 185 ILE A O 1
ATOM 1539 N N . VAL A 1 186 ? -0.722 -12.173 -47.463 1.00 50.88 186 VAL A N 1
ATOM 1540 C CA . VAL A 1 186 ? 0.002 -13.118 -46.599 1.00 50.88 186 VAL A CA 1
ATOM 1541 C C . VAL A 1 186 ? 0.376 -12.506 -45.245 1.00 50.88 186 VAL A C 1
ATOM 1543 O O . VAL A 1 186 ? 0.383 -13.245 -44.271 1.00 50.88 186 VAL A O 1
ATOM 1546 N N . LYS A 1 187 ? 0.600 -11.188 -45.138 1.00 59.78 187 LYS A N 1
ATOM 1547 C CA . LYS A 1 187 ? 1.064 -10.531 -43.896 1.00 59.78 187 LYS A CA 1
ATOM 1548 C C . LYS A 1 187 ? -0.037 -10.232 -42.869 1.00 59.78 187 LYS A C 1
ATOM 1550 O O . LYS A 1 187 ? 0.258 -10.111 -41.686 1.00 59.78 187 LYS A O 1
ATOM 1555 N N . ILE A 1 188 ? -1.296 -10.129 -43.299 1.00 72.19 188 ILE A N 1
ATOM 1556 C CA . ILE A 1 188 ? -2.451 -9.870 -42.414 1.00 72.19 188 ILE A CA 1
ATOM 1557 C C . ILE A 1 188 ? -2.814 -11.101 -41.564 1.00 72.19 188 ILE A C 1
ATOM 1559 O O . ILE A 1 188 ? -3.383 -10.970 -40.481 1.00 72.19 188 ILE A O 1
ATOM 1563 N N . ASN A 1 189 ? -2.524 -12.311 -42.053 1.00 78.06 189 ASN A N 1
ATOM 1564 C CA . ASN A 1 189 ? -3.107 -13.549 -41.533 1.00 78.06 189 ASN A CA 1
ATOM 1565 C C . ASN A 1 189 ? -2.715 -13.865 -40.083 1.00 78.06 189 ASN A C 1
ATOM 1567 O O . ASN A 1 189 ? -3.566 -14.318 -39.316 1.00 78.06 189 ASN A O 1
ATOM 1571 N N . GLU A 1 190 ? -1.452 -13.675 -39.716 1.00 83.25 190 GLU A N 1
ATOM 1572 C CA . GLU A 1 190 ? -0.922 -14.003 -38.396 1.00 83.25 190 GLU A CA 1
ATOM 1573 C C . GLU A 1 190 ? -1.414 -13.026 -37.306 1.00 83.25 190 GLU A C 1
ATOM 1575 O O . GLU A 1 190 ? -2.021 -13.529 -36.353 1.00 83.25 190 GLU A O 1
ATOM 1580 N N . PRO A 1 191 ? -1.303 -11.684 -37.457 1.00 89.50 191 PRO A N 1
ATOM 1581 C CA . PRO A 1 191 ? -1.921 -10.719 -36.539 1.00 89.50 191 PRO A CA 1
ATOM 1582 C C . PRO A 1 191 ? -3.436 -10.919 -36.411 1.00 89.50 191 PRO A C 1
ATOM 1584 O O . PRO A 1 191 ? -3.978 -11.015 -35.309 1.00 89.50 191 PRO A O 1
ATOM 1587 N N . LEU A 1 192 ? -4.139 -11.085 -37.540 1.00 91.12 192 LEU A N 1
ATOM 1588 C CA . LEU A 1 192 ? -5.590 -11.289 -37.555 1.00 91.12 192 LEU A CA 1
ATOM 1589 C C . LEU A 1 192 ? -5.999 -12.583 -36.835 1.00 91.12 192 LEU A C 1
ATOM 1591 O O . LEU A 1 192 ? -7.021 -12.614 -36.153 1.00 91.12 192 LEU A O 1
ATOM 1595 N N . ARG A 1 193 ? -5.194 -13.652 -36.925 1.00 89.38 193 ARG A N 1
ATOM 1596 C CA . ARG A 1 193 ? -5.434 -14.897 -36.177 1.00 89.38 193 ARG A CA 1
ATOM 1597 C C . ARG A 1 193 ? -5.324 -14.684 -34.666 1.00 89.38 193 ARG A C 1
ATOM 1599 O O . ARG A 1 193 ? -6.083 -15.313 -33.931 1.00 89.38 193 ARG A O 1
ATOM 1606 N N . ILE A 1 194 ? -4.410 -13.829 -34.204 1.00 90.50 194 ILE A N 1
ATOM 1607 C CA . ILE A 1 194 ? -4.266 -13.500 -32.778 1.00 90.50 194 ILE A CA 1
ATOM 1608 C C . ILE A 1 194 ? -5.453 -12.650 -32.310 1.00 90.50 194 ILE A C 1
ATOM 1610 O O . ILE A 1 194 ? -6.061 -12.978 -31.295 1.00 90.50 194 ILE A O 1
ATOM 1614 N N . GLN A 1 195 ? -5.879 -11.648 -33.085 1.00 93.00 195 GLN A N 1
ATOM 1615 C CA . GLN A 1 195 ? -7.072 -10.856 -32.751 1.00 93.00 195 GLN A CA 1
ATOM 1616 C C . GLN A 1 195 ? -8.354 -11.712 -32.705 1.00 93.00 195 GLN A C 1
ATOM 1618 O O . GLN A 1 195 ? -9.153 -11.587 -31.777 1.00 93.00 195 GLN A O 1
ATOM 1623 N N . VAL A 1 196 ? -8.524 -12.659 -33.638 1.00 93.88 196 VAL A N 1
ATOM 1624 C CA . VAL A 1 196 ? -9.630 -13.636 -33.601 1.00 93.88 196 VAL A CA 1
ATOM 1625 C C . VAL A 1 196 ? -9.532 -14.563 -32.381 1.00 93.88 196 VAL A C 1
ATOM 1627 O O . VAL A 1 196 ? -10.553 -14.857 -31.762 1.00 93.88 196 VAL A O 1
ATOM 1630 N N . LEU A 1 197 ? -8.330 -15.008 -31.995 1.00 92.19 197 LEU A N 1
ATOM 1631 C CA . LEU A 1 197 ? -8.121 -15.803 -30.778 1.00 92.19 197 LEU A CA 1
ATOM 1632 C C . LEU A 1 197 ? -8.529 -15.020 -29.519 1.00 92.19 197 LEU A C 1
ATOM 1634 O O . LEU A 1 197 ? -9.264 -15.556 -28.689 1.00 92.19 197 LEU A O 1
ATOM 1638 N N . SER A 1 198 ? -8.121 -13.753 -29.409 1.00 91.62 198 SER A N 1
ATOM 1639 C CA . SER A 1 198 ? -8.516 -12.841 -28.328 1.00 91.62 198 SER A CA 1
ATOM 1640 C C . SER A 1 198 ? -10.035 -12.647 -28.272 1.00 91.62 198 SER A C 1
ATOM 1642 O O . SER A 1 198 ? -10.635 -12.782 -27.205 1.00 91.62 198 SER A O 1
ATOM 1644 N N . ALA A 1 199 ? -10.681 -12.423 -29.421 1.00 92.56 199 ALA A N 1
ATOM 1645 C CA . ALA A 1 199 ? -12.134 -12.282 -29.513 1.00 92.56 199 ALA A CA 1
ATOM 1646 C C . ALA A 1 199 ? -12.879 -13.561 -29.088 1.00 92.56 199 ALA A C 1
ATOM 1648 O O . ALA A 1 199 ? -13.847 -13.511 -28.328 1.00 92.56 199 ALA A O 1
ATOM 1649 N N . GLN A 1 200 ? -12.403 -14.733 -29.520 1.00 91.94 200 GLN A N 1
ATOM 1650 C CA . GLN A 1 200 ? -12.975 -16.017 -29.116 1.00 91.94 200 GLN A CA 1
ATOM 1651 C C . GLN A 1 200 ? -12.764 -16.300 -27.620 1.00 91.94 200 GLN A C 1
ATOM 1653 O O . GLN A 1 200 ? -13.669 -16.796 -26.947 1.00 91.94 200 GLN A O 1
ATOM 1658 N N . HIS A 1 201 ? -11.591 -15.982 -27.067 1.00 90.81 201 HIS A N 1
ATOM 1659 C CA . HIS A 1 201 ? -11.338 -16.087 -25.627 1.00 90.81 201 HIS A CA 1
ATOM 1660 C C . HIS A 1 201 ? -12.298 -15.191 -24.832 1.00 90.81 201 HIS A C 1
ATOM 1662 O O . HIS A 1 201 ? -12.970 -15.684 -23.924 1.00 90.81 201 HIS A O 1
ATOM 1668 N N . ALA A 1 202 ? -12.481 -13.938 -25.262 1.00 87.81 202 ALA A N 1
ATOM 1669 C CA . ALA A 1 202 ? -13.443 -12.996 -24.688 1.00 87.81 202 ALA A CA 1
ATOM 1670 C C . ALA A 1 202 ? -14.916 -13.442 -24.809 1.00 87.81 202 ALA A C 1
ATOM 1672 O O . ALA A 1 202 ? -15.743 -13.040 -23.986 1.00 87.81 202 ALA A O 1
ATOM 1673 N N . ALA A 1 203 ? -15.247 -14.280 -25.797 1.00 88.75 203 ALA A N 1
ATOM 1674 C CA . ALA A 1 203 ? -16.547 -14.941 -25.939 1.00 88.75 203 ALA A CA 1
ATOM 1675 C C . ALA A 1 203 ? -16.708 -16.198 -25.053 1.00 88.75 203 ALA A C 1
ATOM 1677 O O . ALA A 1 203 ? -17.810 -16.723 -24.927 1.00 88.75 203 ALA A O 1
ATOM 1678 N N . GLY A 1 204 ? -15.645 -16.679 -24.394 1.00 87.00 204 GLY A N 1
ATOM 1679 C CA . GLY A 1 204 ? -15.668 -17.872 -23.534 1.00 87.00 204 GLY A CA 1
ATOM 1680 C C . GLY A 1 204 ? -15.437 -19.203 -24.264 1.00 87.00 204 GLY A C 1
ATOM 1681 O O . GLY A 1 204 ? -15.445 -20.263 -23.636 1.00 87.00 204 GLY A O 1
ATOM 1682 N N . ILE A 1 205 ? -15.147 -19.154 -25.565 1.00 88.00 205 ILE A N 1
ATOM 1683 C CA . ILE A 1 205 ? -15.026 -20.298 -26.492 1.00 88.00 205 ILE A CA 1
ATOM 1684 C C . ILE A 1 205 ? -13.862 -21.245 -26.128 1.00 88.00 205 ILE A C 1
ATOM 1686 O O . ILE A 1 205 ? -13.856 -22.417 -26.524 1.00 88.00 205 ILE A O 1
ATOM 1690 N N . TRP A 1 206 ? -12.902 -20.745 -25.341 1.00 88.19 206 TRP A N 1
ATOM 1691 C CA . TRP A 1 206 ? -11.656 -21.411 -24.944 1.00 88.19 206 TRP A CA 1
ATOM 1692 C C . TRP A 1 206 ? -11.579 -21.792 -23.451 1.00 88.19 206 TRP A C 1
ATOM 1694 O O . TRP A 1 206 ? -10.518 -22.188 -22.977 1.00 88.19 206 TRP A O 1
ATOM 1704 N N . ARG A 1 207 ? -12.685 -21.731 -22.690 1.00 80.94 207 ARG A N 1
ATOM 1705 C CA . ARG A 1 207 ? -12.706 -22.008 -21.229 1.00 80.94 207 ARG A CA 1
ATOM 1706 C C . ARG A 1 207 ? -12.110 -23.360 -20.793 1.00 80.94 207 ARG A C 1
ATOM 1708 O O . ARG A 1 207 ? -11.736 -23.497 -19.638 1.00 80.94 207 ARG A O 1
ATOM 1715 N N . ARG A 1 208 ? -12.028 -24.360 -21.683 1.00 79.81 208 ARG A N 1
ATOM 1716 C CA . ARG A 1 208 ? -11.488 -25.707 -21.385 1.00 79.81 208 ARG A CA 1
ATOM 1717 C C . ARG A 1 208 ? -9.965 -25.828 -21.544 1.00 79.81 208 ARG A C 1
ATOM 1719 O O . ARG A 1 208 ? -9.406 -26.879 -21.243 1.00 79.81 208 ARG A O 1
ATOM 1726 N N . ASN A 1 209 ? -9.301 -24.770 -22.014 1.00 83.12 209 ASN A N 1
ATOM 1727 C CA . ASN A 1 209 ? -7.858 -24.722 -22.267 1.00 83.12 209 ASN A CA 1
ATOM 1728 C C . ASN A 1 209 ? -7.016 -24.264 -21.052 1.00 83.12 209 ASN A C 1
ATOM 1730 O O . ASN A 1 209 ? -5.819 -24.029 -21.211 1.00 83.12 209 ASN A O 1
ATOM 1734 N N . GLY A 1 210 ? -7.617 -24.147 -19.862 1.00 78.94 210 GLY A N 1
ATOM 1735 C CA . GLY A 1 210 ? -6.930 -23.740 -18.634 1.00 78.94 210 GLY A CA 1
ATOM 1736 C C . GLY A 1 210 ? -6.623 -22.238 -18.527 1.00 78.94 210 GLY A C 1
ATOM 1737 O O . GLY A 1 210 ? -7.043 -21.413 -19.345 1.00 78.94 210 GLY A O 1
ATOM 1738 N N . TYR A 1 211 ? -5.874 -21.880 -17.486 1.00 80.00 211 TYR A N 1
ATOM 1739 C CA . TYR A 1 211 ? -5.418 -20.519 -17.209 1.00 80.00 211 TYR A CA 1
ATOM 1740 C C . TYR A 1 211 ? -4.194 -20.128 -18.045 1.00 80.00 211 TYR A C 1
ATOM 1742 O O . TYR A 1 211 ? -4.032 -18.944 -18.335 1.00 80.00 211 TYR A O 1
ATOM 1750 N N . SER A 1 212 ? -3.384 -21.090 -18.505 1.00 79.62 212 SER A N 1
ATOM 1751 C CA . SER A 1 212 ? -2.207 -20.833 -19.356 1.00 79.62 212 SER A CA 1
ATOM 1752 C C . SER A 1 212 ? -2.509 -19.918 -20.555 1.00 79.62 212 SER A C 1
ATOM 1754 O O . SER A 1 212 ? -1.812 -18.922 -20.750 1.00 79.62 212 SER A O 1
ATOM 1756 N N . LEU A 1 213 ? -3.577 -20.185 -21.318 1.00 83.50 213 LEU A N 1
ATOM 1757 C CA . LEU A 1 213 ? -3.968 -19.342 -22.458 1.00 83.50 213 LEU A CA 1
ATOM 1758 C C . LEU A 1 213 ? -4.404 -17.933 -22.018 1.00 83.50 213 LEU A C 1
ATOM 1760 O O . LEU A 1 213 ? -4.075 -16.947 -22.674 1.00 83.50 213 LEU A O 1
ATOM 1764 N N . SER A 1 214 ? -5.116 -17.831 -20.894 1.00 84.25 214 SER A N 1
ATOM 1765 C CA . SER A 1 214 ? -5.543 -16.543 -20.334 1.00 84.25 214 SER A CA 1
ATOM 1766 C C . SER A 1 214 ? -4.341 -15.695 -19.904 1.00 84.25 214 SER A C 1
ATOM 1768 O O . SER A 1 214 ? -4.323 -14.492 -20.152 1.00 84.25 214 SER A O 1
ATOM 1770 N N . ASN A 1 215 ? -3.306 -16.325 -19.342 1.00 85.31 215 ASN A N 1
ATOM 1771 C CA . ASN A 1 215 ? -2.054 -15.661 -18.983 1.00 85.31 215 ASN A CA 1
ATOM 1772 C C . ASN A 1 215 ? -1.285 -15.190 -20.227 1.00 85.31 215 ASN A C 1
ATOM 1774 O O . ASN A 1 215 ? -0.815 -14.056 -20.252 1.00 85.31 215 ASN A O 1
ATOM 1778 N N . GLN A 1 216 ? -1.208 -16.003 -21.286 1.00 85.44 216 GLN A N 1
ATOM 1779 C CA . GLN A 1 216 ? -0.576 -15.602 -22.553 1.00 85.44 216 GLN A CA 1
ATOM 1780 C C . GLN A 1 216 ? -1.253 -14.361 -23.166 1.00 85.44 216 GLN A C 1
ATOM 1782 O O . GLN A 1 216 ? -0.567 -13.414 -23.548 1.00 85.44 216 GLN A O 1
ATOM 1787 N N . LEU A 1 217 ? -2.591 -14.323 -23.201 1.00 86.94 217 LEU A N 1
ATOM 1788 C CA . LEU A 1 217 ? -3.358 -13.175 -23.713 1.00 86.94 217 LEU A CA 1
ATOM 1789 C C . LEU A 1 217 ? -3.271 -11.936 -22.803 1.00 86.94 217 LEU A C 1
ATOM 1791 O O . LEU A 1 217 ? -3.261 -10.803 -23.292 1.00 86.94 217 LEU A O 1
ATOM 1795 N N . TYR A 1 218 ? -3.148 -12.136 -21.487 1.00 86.75 218 TYR A N 1
ATOM 1796 C CA . TYR A 1 218 ? -2.836 -11.055 -20.554 1.00 86.75 218 TYR A CA 1
ATOM 1797 C C . TYR A 1 218 ? -1.469 -10.438 -20.868 1.00 86.75 218 TYR A C 1
ATOM 1799 O O . TYR A 1 218 ? -1.377 -9.228 -21.044 1.00 86.75 218 TYR A O 1
ATOM 1807 N N . PHE A 1 219 ? -0.413 -11.247 -21.005 1.00 84.62 219 PHE A N 1
ATOM 1808 C CA . PHE A 1 219 ? 0.925 -10.725 -21.291 1.00 84.62 219 PHE A CA 1
ATOM 1809 C C . PHE A 1 219 ? 1.060 -10.103 -22.690 1.00 84.62 219 PHE A C 1
ATOM 1811 O O . PHE A 1 219 ? 1.762 -9.107 -22.825 1.00 84.62 219 PHE A O 1
ATOM 1818 N N . TYR A 1 220 ? 0.337 -10.610 -23.693 1.00 87.38 220 TYR A N 1
ATOM 1819 C CA . TYR A 1 220 ? 0.241 -10.020 -25.038 1.00 87.38 220 TYR A CA 1
ATOM 1820 C C . TYR A 1 220 ? -0.213 -8.547 -25.030 1.00 87.38 220 TYR A C 1
ATOM 1822 O O . TYR A 1 220 ? 0.295 -7.734 -25.800 1.00 87.38 220 TYR A O 1
ATOM 1830 N N . SER A 1 221 ? -1.144 -8.198 -24.134 1.00 84.00 221 SER A N 1
ATOM 1831 C CA . SER A 1 221 ? -1.710 -6.846 -23.985 1.00 84.00 221 SER A CA 1
ATOM 1832 C C . SER A 1 221 ? -1.111 -6.041 -22.816 1.00 84.00 221 SER A C 1
ATOM 1834 O O . SER A 1 221 ? -1.386 -4.842 -22.667 1.00 84.00 221 SER A O 1
ATOM 1836 N N . ASN A 1 222 ? -0.271 -6.672 -21.988 1.00 84.50 222 ASN A N 1
ATOM 1837 C CA . ASN A 1 222 ? 0.414 -6.050 -20.858 1.00 84.50 222 ASN A CA 1
ATOM 1838 C C . ASN A 1 222 ? 1.563 -5.156 -21.336 1.00 84.50 222 ASN A C 1
ATOM 1840 O O . ASN A 1 222 ? 2.311 -5.542 -22.231 1.00 84.50 222 ASN A O 1
ATOM 1844 N N . ILE A 1 223 ? 1.734 -4.008 -20.673 1.00 78.44 223 ILE A N 1
ATOM 1845 C CA . ILE A 1 223 ? 2.777 -2.994 -20.915 1.00 78.44 223 ILE A CA 1
ATOM 1846 C C . ILE A 1 223 ? 4.123 -3.637 -21.302 1.00 78.44 223 ILE A C 1
ATOM 1848 O O . ILE A 1 223 ? 4.625 -3.338 -22.382 1.00 78.44 223 ILE A O 1
ATOM 1852 N N . LYS A 1 224 ? 4.573 -4.638 -20.523 1.00 75.75 224 LYS A N 1
ATOM 1853 C CA . LYS A 1 224 ? 5.855 -5.359 -20.668 1.00 75.75 224 LYS A CA 1
ATOM 1854 C C . LYS A 1 224 ? 6.203 -5.906 -22.049 1.00 75.75 224 LYS A C 1
ATOM 1856 O O . LYS A 1 224 ? 7.382 -6.122 -22.331 1.00 75.75 224 LYS A O 1
ATOM 1861 N N . CYS A 1 225 ? 5.194 -6.234 -22.852 1.00 77.94 225 CYS A N 1
ATOM 1862 C CA . CYS A 1 225 ? 5.359 -6.825 -24.183 1.00 77.94 225 CYS A CA 1
ATOM 1863 C C . CYS A 1 225 ? 4.466 -6.164 -25.245 1.00 77.94 225 CYS A C 1
ATOM 1865 O O . CYS A 1 225 ? 4.685 -6.366 -26.437 1.00 77.94 225 CYS A O 1
ATOM 1867 N N . ARG A 1 226 ? 3.499 -5.335 -24.834 1.00 85.31 226 ARG A N 1
ATOM 1868 C CA . ARG A 1 226 ? 2.543 -4.608 -25.681 1.00 85.31 226 ARG A CA 1
ATOM 1869 C C . ARG A 1 226 ? 3.207 -3.895 -26.863 1.00 85.31 226 ARG A C 1
ATOM 1871 O O . ARG A 1 226 ? 2.775 -4.110 -27.994 1.00 85.31 226 ARG A O 1
ATOM 1878 N N . LYS A 1 227 ? 4.283 -3.135 -26.603 1.00 81.88 227 LYS A N 1
ATOM 1879 C CA . LYS A 1 227 ? 5.021 -2.347 -27.612 1.00 81.88 227 LYS A CA 1
ATOM 1880 C C . LYS A 1 227 ? 5.561 -3.199 -28.774 1.00 81.88 227 LYS A C 1
ATOM 1882 O O . LYS A 1 227 ? 5.602 -2.721 -29.902 1.00 81.88 227 LYS A O 1
ATOM 1887 N N . GLU A 1 228 ? 5.950 -4.453 -28.517 1.00 81.81 228 GLU A N 1
ATOM 1888 C CA . GLU A 1 228 ? 6.525 -5.362 -29.529 1.00 81.81 228 GLU A CA 1
ATOM 1889 C C . GLU A 1 228 ? 5.588 -6.500 -29.966 1.00 81.81 228 GLU A C 1
ATOM 1891 O O . GLU A 1 228 ? 5.920 -7.249 -30.883 1.00 81.81 228 GLU A O 1
ATOM 1896 N N . MET A 1 229 ? 4.414 -6.631 -29.342 1.00 86.44 229 MET A N 1
ATOM 1897 C CA . MET A 1 229 ? 3.388 -7.609 -29.710 1.00 86.44 229 MET A CA 1
ATOM 1898 C C . MET A 1 229 ? 2.135 -6.906 -30.242 1.00 86.44 229 MET A C 1
ATOM 1900 O O . MET A 1 229 ? 2.016 -6.682 -31.444 1.00 86.44 229 MET A O 1
ATOM 1904 N N . TYR A 1 230 ? 1.210 -6.537 -29.354 1.00 90.50 230 TYR A N 1
ATOM 1905 C CA . TYR A 1 230 ? -0.103 -5.998 -29.708 1.00 90.50 230 TYR A CA 1
ATOM 1906 C C . TYR A 1 230 ? -0.030 -4.740 -30.585 1.00 90.50 230 TYR A C 1
ATOM 1908 O O . TYR A 1 230 ? -0.712 -4.678 -31.606 1.00 90.50 230 TYR A O 1
ATOM 1916 N N . ASP A 1 231 ? 0.842 -3.782 -30.260 1.00 90.06 231 ASP A N 1
ATOM 1917 C CA . ASP A 1 231 ? 0.961 -2.532 -31.024 1.00 90.06 231 ASP A CA 1
ATOM 1918 C C . ASP A 1 231 ? 1.500 -2.795 -32.448 1.00 90.06 231 ASP A C 1
ATOM 1920 O O . ASP A 1 231 ? 1.023 -2.213 -33.426 1.00 90.06 231 ASP A O 1
ATOM 1924 N N . ARG A 1 232 ? 2.442 -3.743 -32.595 1.00 87.81 232 ARG A N 1
ATOM 1925 C CA . ARG A 1 232 ? 2.974 -4.182 -33.900 1.00 87.81 232 ARG A CA 1
ATOM 1926 C C . ARG A 1 232 ? 1.932 -4.941 -34.722 1.00 87.81 232 ARG A C 1
ATOM 1928 O O . ARG A 1 232 ? 1.881 -4.758 -35.937 1.00 87.81 232 ARG A O 1
ATOM 1935 N N . ASP A 1 233 ? 1.099 -5.757 -34.080 1.00 91.31 233 ASP A N 1
ATOM 1936 C CA . ASP A 1 233 ? -0.002 -6.470 -34.736 1.00 91.31 233 ASP A CA 1
ATOM 1937 C C . ASP A 1 233 ? -1.065 -5.495 -35.269 1.00 91.31 233 ASP A C 1
ATOM 1939 O O . ASP A 1 233 ? -1.516 -5.653 -36.405 1.00 91.31 233 ASP A O 1
ATOM 1943 N N . ILE A 1 234 ? -1.435 -4.458 -34.505 1.00 92.56 234 ILE A N 1
ATOM 1944 C CA . ILE A 1 234 ? -2.347 -3.401 -34.981 1.00 92.56 234 ILE A CA 1
ATOM 1945 C C . ILE A 1 234 ? -1.732 -2.646 -36.169 1.00 92.56 234 ILE A C 1
ATOM 1947 O O . ILE A 1 234 ? -2.391 -2.502 -37.203 1.00 92.56 234 ILE A O 1
ATOM 1951 N N . LEU A 1 235 ? -0.457 -2.253 -36.084 1.00 90.50 235 LEU A N 1
ATOM 1952 C CA . LEU A 1 235 ? 0.261 -1.611 -37.191 1.00 90.50 235 LEU A CA 1
ATOM 1953 C C . LEU A 1 235 ? 0.295 -2.499 -38.451 1.00 90.50 235 LEU A C 1
ATOM 1955 O O . LEU A 1 235 ? 0.071 -2.020 -39.563 1.00 90.50 235 LEU A O 1
ATOM 1959 N N . ALA A 1 236 ? 0.525 -3.807 -38.299 1.00 88.44 236 ALA A N 1
ATOM 1960 C CA . ALA A 1 236 ? 0.507 -4.757 -39.410 1.00 88.44 236 ALA A CA 1
ATOM 1961 C C . ALA A 1 236 ? -0.885 -4.878 -40.059 1.00 88.44 236 ALA A C 1
ATOM 1963 O O . ALA A 1 236 ? -0.985 -4.984 -41.285 1.00 88.44 236 ALA A O 1
ATOM 1964 N N . LEU A 1 237 ? -1.962 -4.806 -39.268 1.00 91.69 237 LEU A N 1
ATOM 1965 C CA . LEU A 1 237 ? -3.333 -4.763 -39.783 1.00 91.69 237 LEU A CA 1
ATOM 1966 C C . LEU A 1 237 ? -3.626 -3.459 -40.537 1.00 91.69 237 LEU A C 1
ATOM 1968 O O . LEU A 1 237 ? -4.248 -3.528 -41.597 1.00 91.69 237 LEU A O 1
ATOM 1972 N N . GLN A 1 238 ? -3.142 -2.308 -40.058 1.00 91.75 238 GLN A N 1
ATOM 1973 C CA . GLN A 1 238 ? -3.274 -1.011 -40.740 1.00 91.75 238 GLN A CA 1
ATOM 1974 C C . GLN A 1 238 ? -2.495 -0.957 -42.062 1.00 91.75 238 GLN A C 1
ATOM 1976 O O . GLN A 1 238 ? -3.028 -0.494 -43.067 1.00 91.75 238 GLN A O 1
ATOM 1981 N N . ILE A 1 239 ? -1.272 -1.501 -42.101 1.00 88.12 239 ILE A N 1
ATOM 1982 C CA . ILE A 1 239 ? -0.503 -1.682 -43.349 1.00 88.12 239 ILE A CA 1
ATOM 1983 C C . ILE A 1 239 ? -1.250 -2.627 -44.304 1.00 88.12 239 ILE A C 1
ATOM 1985 O O . ILE A 1 239 ? -1.276 -2.421 -45.514 1.00 88.12 239 ILE A O 1
ATOM 1989 N N . GLY A 1 240 ? -1.891 -3.667 -43.769 1.00 87.19 240 GLY A N 1
ATOM 1990 C CA . GLY A 1 240 ? -2.755 -4.549 -44.546 1.00 87.19 240 GLY A CA 1
ATOM 1991 C C . GLY A 1 240 ? -3.955 -3.828 -45.164 1.00 87.19 240 GLY A C 1
ATOM 1992 O O . GLY A 1 240 ? -4.265 -4.061 -46.332 1.00 87.19 240 GLY A O 1
ATOM 1993 N N . ALA A 1 241 ? -4.594 -2.943 -44.395 1.00 89.00 241 ALA A N 1
ATOM 1994 C CA . ALA A 1 241 ? -5.728 -2.133 -44.828 1.00 89.00 241 ALA A CA 1
ATOM 1995 C C . ALA A 1 241 ? -5.339 -1.108 -45.902 1.00 89.00 241 ALA A C 1
ATOM 1997 O O . ALA A 1 241 ? -6.090 -0.927 -46.853 1.00 89.00 241 ALA A O 1
ATOM 1998 N N . SER A 1 242 ? -4.165 -0.472 -45.800 1.00 87.88 242 SER A N 1
ATOM 1999 C CA . SER A 1 242 ? -3.756 0.536 -46.786 1.00 87.88 242 SER A CA 1
ATOM 2000 C C . SER A 1 242 ? -3.335 -0.052 -48.139 1.00 87.88 242 SER A C 1
ATOM 2002 O O . SER A 1 242 ? -3.431 0.632 -49.160 1.00 87.88 242 SER A O 1
ATOM 2004 N N . LEU A 1 243 ? -2.898 -1.318 -48.155 1.00 84.38 243 LEU A N 1
ATOM 2005 C CA . LEU A 1 243 ? -2.409 -2.034 -49.341 1.00 84.38 243 LEU A CA 1
ATOM 2006 C C . LEU A 1 243 ? -3.441 -2.965 -50.009 1.00 84.38 243 LEU A C 1
ATOM 2008 O O . LEU A 1 243 ? -3.133 -3.555 -51.045 1.00 84.38 243 LEU A O 1
ATOM 2012 N N . THR A 1 244 ? -4.630 -3.143 -49.428 1.00 84.94 244 THR A N 1
ATOM 2013 C CA . THR A 1 244 ? -5.661 -4.080 -49.917 1.00 84.94 244 THR A CA 1
ATOM 2014 C C . THR A 1 244 ? -6.942 -3.315 -50.263 1.00 84.94 244 THR A C 1
ATOM 2016 O O . THR A 1 244 ? -7.333 -2.455 -49.479 1.00 84.94 244 THR A O 1
ATOM 2019 N N . PRO A 1 245 ? -7.650 -3.628 -51.370 1.00 88.56 245 PRO A N 1
ATOM 2020 C CA . PRO A 1 245 ? -8.939 -3.003 -51.667 1.00 88.56 245 PRO A CA 1
ATOM 2021 C C . PRO A 1 245 ? -9.935 -3.133 -50.492 1.00 88.56 245 PRO A C 1
ATOM 2023 O O . PRO A 1 245 ? -10.061 -4.240 -49.952 1.00 88.56 245 PRO A O 1
ATOM 2026 N N . PRO A 1 246 ? -10.660 -2.061 -50.108 1.00 89.81 246 PRO A N 1
ATOM 2027 C CA . PRO A 1 246 ? -11.482 -2.016 -48.893 1.00 89.81 246 PRO A CA 1
ATOM 2028 C C . PRO A 1 246 ? -12.450 -3.194 -48.702 1.00 89.81 246 PRO A C 1
ATOM 2030 O O . PRO A 1 246 ? -12.437 -3.839 -47.651 1.00 89.81 246 PRO A O 1
ATOM 2033 N N . ASP A 1 247 ? -13.235 -3.541 -49.726 1.00 90.31 247 ASP A N 1
ATOM 2034 C CA . ASP A 1 247 ? -14.194 -4.651 -49.652 1.00 90.31 247 ASP A CA 1
ATOM 2035 C C . ASP A 1 247 ? -13.500 -6.007 -49.484 1.00 90.31 247 ASP A C 1
ATOM 2037 O O . ASP A 1 247 ? -13.932 -6.839 -48.685 1.00 90.31 247 ASP A O 1
ATOM 2041 N N . VAL A 1 248 ? -12.381 -6.224 -50.186 1.00 90.19 248 VAL A N 1
ATOM 2042 C CA . VAL A 1 248 ? -11.579 -7.453 -50.070 1.00 90.19 248 VAL A CA 1
ATOM 2043 C C . VAL A 1 248 ? -11.010 -7.581 -48.658 1.00 90.19 248 VAL A C 1
ATOM 2045 O O . VAL A 1 248 ? -11.043 -8.672 -48.084 1.00 90.19 248 VAL A O 1
ATOM 2048 N N . TYR A 1 249 ? -10.536 -6.477 -48.077 1.00 90.69 249 TYR A N 1
ATOM 2049 C CA . TYR A 1 249 ? -10.033 -6.441 -46.708 1.00 90.69 249 TYR A CA 1
ATOM 2050 C C . TYR A 1 249 ? -11.139 -6.779 -45.693 1.00 90.69 249 TYR A C 1
ATOM 2052 O O . TYR A 1 249 ? -10.991 -7.733 -44.925 1.00 90.69 249 TYR A O 1
ATOM 2060 N N . LEU A 1 250 ? -12.291 -6.095 -45.729 1.00 92.12 250 LEU A N 1
ATOM 2061 C CA . LEU A 1 250 ? -13.390 -6.385 -44.795 1.00 92.12 250 LEU A CA 1
ATOM 2062 C C . LEU A 1 250 ? -13.958 -7.800 -44.957 1.00 92.12 250 LEU A C 1
ATOM 2064 O O . LEU A 1 250 ? -14.242 -8.450 -43.950 1.00 92.12 250 LEU A O 1
ATOM 2068 N N . ILE A 1 251 ? -14.069 -8.325 -46.184 1.00 91.69 251 ILE A N 1
ATOM 2069 C CA . ILE A 1 251 ? -14.471 -9.722 -46.421 1.00 91.69 251 ILE A CA 1
ATOM 2070 C C . ILE A 1 251 ? -13.479 -10.694 -45.768 1.00 91.69 251 ILE A C 1
ATOM 2072 O O . ILE A 1 251 ? -13.910 -11.676 -45.160 1.00 91.69 251 ILE A O 1
ATOM 2076 N N . GLN A 1 252 ? -12.168 -10.433 -45.839 1.00 89.25 252 GLN A N 1
ATOM 2077 C CA . GLN A 1 252 ? -11.159 -11.273 -45.184 1.00 89.25 252 GLN A CA 1
ATOM 2078 C C . GLN A 1 252 ? -11.281 -11.245 -43.655 1.00 89.25 252 GLN A C 1
ATOM 2080 O O . GLN A 1 252 ? -11.221 -12.309 -43.032 1.00 89.25 252 GLN A O 1
ATOM 2085 N N . LEU A 1 253 ? -11.505 -10.075 -43.043 1.00 92.56 253 LEU A N 1
ATOM 2086 C CA . LEU A 1 253 ? -11.733 -9.989 -41.596 1.00 92.56 253 LEU A CA 1
ATOM 2087 C C . LEU A 1 253 ? -13.029 -10.720 -41.206 1.00 92.56 253 LEU A C 1
ATOM 2089 O O . LEU A 1 253 ? -12.990 -11.610 -40.355 1.00 92.56 253 LEU A O 1
ATOM 2093 N N . LEU A 1 254 ? -14.153 -10.435 -41.871 1.00 93.00 254 LEU A N 1
ATOM 2094 C CA . LEU A 1 254 ? -15.438 -11.102 -41.619 1.00 93.00 254 LEU A CA 1
ATOM 2095 C C . LEU A 1 254 ? -15.348 -12.626 -41.793 1.00 93.00 254 LEU A C 1
ATOM 2097 O O . LEU A 1 254 ? -15.936 -13.366 -41.005 1.00 93.00 254 LEU A O 1
ATOM 2101 N N . TYR A 1 255 ? -14.589 -13.116 -42.778 1.00 92.00 255 TYR A N 1
ATOM 2102 C CA . TYR A 1 255 ? -14.331 -14.547 -42.961 1.00 92.00 255 TYR A CA 1
ATOM 2103 C C . TYR A 1 255 ? -13.580 -15.153 -41.771 1.00 92.00 255 TYR A C 1
ATOM 2105 O O . TYR A 1 255 ? -14.003 -16.175 -41.232 1.00 92.00 255 TYR A O 1
ATOM 2113 N N . LYS A 1 256 ? -12.496 -14.512 -41.317 1.00 90.69 256 LYS A N 1
ATOM 2114 C CA . LYS A 1 256 ? -11.667 -15.009 -40.205 1.00 90.69 256 LYS A CA 1
ATOM 2115 C C . LYS A 1 256 ? -12.386 -14.970 -38.857 1.00 90.69 256 LYS A C 1
ATOM 2117 O O . LYS A 1 256 ? -12.179 -15.871 -38.049 1.00 90.69 256 LYS A O 1
ATOM 2122 N N . PHE A 1 257 ? -13.247 -13.978 -38.637 1.00 93.31 257 PHE A N 1
ATOM 2123 C CA . PHE A 1 257 ? -14.124 -13.903 -37.464 1.00 93.31 257 PHE A CA 1
ATOM 2124 C C . PHE A 1 257 ? -15.347 -14.843 -37.554 1.00 93.31 257 PHE A C 1
ATOM 2126 O O . PHE A 1 257 ? -16.019 -15.052 -36.548 1.00 93.31 257 PHE A O 1
ATOM 2133 N N . GLY A 1 258 ? -15.643 -15.438 -38.719 1.00 90.19 258 GLY A N 1
ATOM 2134 C CA . GLY A 1 258 ? -16.812 -16.310 -38.912 1.00 90.19 258 GLY A CA 1
ATOM 2135 C C . GLY A 1 258 ? -18.145 -15.558 -39.041 1.00 90.19 258 GLY A C 1
ATOM 2136 O O . GLY A 1 258 ? -19.197 -16.107 -38.726 1.00 90.19 258 GLY A O 1
ATOM 2137 N N . LEU A 1 259 ? -18.110 -14.299 -39.491 1.00 90.94 259 LEU A N 1
ATOM 2138 C CA . LEU A 1 259 ? -19.244 -13.365 -39.520 1.00 90.94 259 LEU A CA 1
ATOM 2139 C C . LEU A 1 259 ? -19.843 -13.130 -40.923 1.00 90.94 259 LEU A C 1
ATOM 2141 O O . LEU A 1 259 ? -20.782 -12.349 -41.057 1.00 90.94 259 LEU A O 1
ATOM 2145 N N . LEU A 1 260 ? -19.367 -13.805 -41.979 1.00 87.88 260 LEU A N 1
ATOM 2146 C CA . LEU A 1 260 ? -19.921 -13.624 -43.337 1.00 87.88 260 LEU A CA 1
ATOM 2147 C C . LEU A 1 260 ? -21.426 -13.925 -43.420 1.00 87.88 260 LEU A C 1
ATOM 2149 O O . LEU A 1 260 ? -22.172 -13.167 -44.034 1.00 87.88 260 LEU A O 1
ATOM 2153 N N . GLU A 1 261 ? -21.888 -15.014 -42.802 1.00 81.50 261 GLU A N 1
ATOM 2154 C CA . GLU A 1 261 ? -23.314 -15.382 -42.787 1.00 81.50 261 GLU A CA 1
ATOM 2155 C C . GLU A 1 261 ? -24.159 -14.395 -41.972 1.00 81.50 261 GLU A C 1
ATOM 2157 O O . GLU A 1 261 ? -25.305 -14.114 -42.330 1.00 81.50 261 GLU A O 1
ATOM 2162 N N . TRP A 1 262 ? -23.565 -13.819 -40.920 1.00 83.88 262 TRP A N 1
ATOM 2163 C CA . TRP A 1 262 ? -24.183 -12.791 -40.085 1.00 83.88 262 TRP A CA 1
ATOM 2164 C C . TRP A 1 262 ? -24.509 -11.542 -40.918 1.00 83.88 262 TRP A C 1
ATOM 2166 O O . TRP A 1 262 ? -25.622 -11.021 -40.837 1.00 83.88 262 TRP A O 1
ATOM 2176 N N . VAL A 1 263 ? -23.575 -11.093 -41.766 1.00 83.00 263 VAL A N 1
ATOM 2177 C CA . VAL A 1 263 ? -23.776 -9.920 -42.640 1.00 83.00 263 VAL A CA 1
ATOM 2178 C C . VAL A 1 263 ? -24.698 -10.243 -43.822 1.00 83.00 263 VAL A C 1
ATOM 2180 O O . VAL A 1 263 ? -25.549 -9.432 -44.172 1.00 83.00 263 VAL A O 1
ATOM 2183 N N . ARG A 1 264 ? -24.587 -11.442 -44.414 1.00 79.69 264 ARG A N 1
ATOM 2184 C CA . ARG A 1 264 ? -25.370 -11.848 -45.600 1.00 79.69 264 ARG A CA 1
ATOM 2185 C C . ARG A 1 264 ? -26.874 -12.014 -45.367 1.00 79.69 264 ARG A C 1
ATOM 2187 O O . ARG A 1 264 ? -27.622 -11.944 -46.335 1.00 79.69 264 ARG A O 1
ATOM 2194 N N . SER A 1 265 ? -27.315 -12.263 -44.132 1.00 67.50 265 SER A N 1
ATOM 2195 C CA . SER A 1 265 ? -28.721 -12.578 -43.819 1.00 67.50 265 SER A CA 1
ATOM 2196 C C . SER A 1 265 ? -29.368 -11.517 -42.913 1.00 67.50 265 SER A C 1
ATOM 2198 O O . SER A 1 265 ? -29.597 -11.800 -41.733 1.00 67.50 265 SER A O 1
ATOM 2200 N N . PRO A 1 266 ? -29.669 -10.301 -43.414 1.00 57.56 266 PRO A N 1
ATOM 2201 C CA . PRO A 1 266 ? -30.241 -9.228 -42.594 1.00 57.56 266 PRO A CA 1
ATOM 2202 C C . PRO A 1 266 ? -31.634 -9.565 -42.030 1.00 57.56 266 PRO A C 1
ATOM 2204 O O . PRO A 1 266 ? -31.949 -9.154 -40.919 1.00 57.56 266 PRO A O 1
ATOM 2207 N N . GLU A 1 267 ? -32.447 -10.355 -42.742 1.00 57.19 267 GLU A N 1
ATOM 2208 C CA . GLU A 1 267 ? -33.864 -10.591 -42.399 1.00 57.19 267 GLU A CA 1
ATOM 2209 C C . GLU A 1 267 ? -34.129 -11.772 -41.441 1.00 57.19 267 GLU A C 1
ATOM 2211 O O . GLU A 1 267 ? -35.272 -12.010 -41.057 1.00 57.19 267 GLU A O 1
ATOM 2216 N N . ASN A 1 268 ? -33.098 -12.507 -41.008 1.00 57.88 268 ASN A N 1
ATOM 2217 C CA . ASN A 1 268 ? -33.240 -13.629 -40.067 1.00 57.88 268 ASN A CA 1
ATOM 2218 C C . ASN A 1 268 ? -32.372 -13.427 -38.814 1.00 57.88 268 ASN A C 1
ATOM 2220 O O . ASN A 1 268 ? -31.435 -14.172 -38.540 1.00 57.88 268 ASN A O 1
ATOM 2224 N N . GLY A 1 269 ? -32.717 -12.419 -38.005 1.00 57.75 269 GLY A N 1
ATOM 2225 C CA . GLY A 1 269 ? -32.089 -12.124 -36.706 1.00 57.75 269 GLY A CA 1
ATOM 2226 C C . GLY A 1 269 ? -32.296 -13.166 -35.594 1.00 57.75 269 GLY A C 1
ATOM 2227 O O . GLY A 1 269 ? -31.922 -12.908 -34.448 1.00 57.75 269 GLY A O 1
ATOM 2228 N N . ARG A 1 270 ? -32.895 -14.313 -35.928 1.00 63.84 270 ARG A N 1
ATOM 2229 C CA . ARG A 1 270 ? -33.344 -15.381 -35.028 1.00 63.84 270 ARG A CA 1
ATOM 2230 C C . ARG A 1 270 ? -32.310 -16.498 -35.001 1.00 63.84 270 ARG A C 1
ATOM 2232 O O . ARG A 1 270 ? -31.853 -16.921 -36.064 1.00 63.84 270 ARG A O 1
ATOM 2239 N N . SER A 1 271 ? -31.967 -16.999 -33.820 1.00 57.19 271 SER A N 1
ATOM 2240 C CA . SER A 1 271 ? -31.135 -18.194 -33.723 1.00 57.19 271 SER A CA 1
ATOM 2241 C C . SER A 1 271 ? -31.989 -19.467 -33.839 1.00 57.19 271 SER A C 1
ATOM 2243 O O . SER A 1 271 ? -33.100 -19.546 -33.326 1.00 57.19 271 SER A O 1
ATOM 2245 N N . THR A 1 272 ? -31.484 -20.479 -34.550 1.00 55.03 272 THR A N 1
ATOM 2246 C CA . THR A 1 272 ? -31.996 -21.867 -34.497 1.00 55.03 272 THR A CA 1
ATOM 2247 C C . THR A 1 272 ? -31.145 -22.736 -33.565 1.00 55.03 272 THR A C 1
ATOM 2249 O O . THR A 1 272 ? -31.233 -23.963 -33.575 1.00 55.03 272 THR A O 1
ATOM 2252 N N . GLU A 1 273 ? -30.271 -22.099 -32.787 1.00 55.34 273 GLU A N 1
ATOM 2253 C CA . GLU A 1 273 ? -29.214 -22.715 -31.998 1.00 55.34 273 GLU A CA 1
ATOM 2254 C C . GLU A 1 273 ? -29.382 -22.359 -30.516 1.00 55.34 273 GLU A C 1
ATOM 2256 O O . GLU A 1 273 ? -29.978 -21.346 -30.178 1.00 55.34 273 GLU A O 1
ATOM 2261 N N . THR A 1 274 ? -28.829 -23.182 -29.624 1.00 58.16 274 THR A N 1
ATOM 2262 C CA . THR A 1 274 ? -28.890 -22.977 -28.166 1.00 58.16 274 THR A CA 1
ATOM 2263 C C . THR A 1 274 ? -28.318 -21.623 -27.728 1.00 58.16 274 THR A C 1
ATOM 2265 O O . THR A 1 274 ? -27.236 -21.261 -28.195 1.00 58.16 274 THR A O 1
ATOM 2268 N N . ASP A 1 275 ? -28.951 -20.967 -26.747 1.00 61.53 275 ASP A N 1
ATOM 2269 C CA . ASP A 1 275 ? -28.641 -19.630 -26.193 1.00 61.53 275 ASP A CA 1
ATOM 2270 C C . ASP A 1 275 ? -27.140 -19.300 -26.069 1.00 61.53 275 ASP A C 1
ATOM 2272 O O . ASP A 1 275 ? -26.691 -18.192 -26.374 1.00 61.53 275 ASP A O 1
ATOM 2276 N N . THR A 1 276 ? -26.334 -20.282 -25.655 1.00 62.56 276 THR A N 1
ATOM 2277 C CA . THR A 1 276 ? -24.873 -20.178 -25.520 1.00 62.56 276 THR A CA 1
ATOM 2278 C C . THR A 1 276 ? -24.163 -19.777 -26.816 1.00 62.56 276 THR A C 1
ATOM 2280 O O . THR A 1 276 ? -23.279 -18.923 -26.787 1.00 62.56 276 THR A O 1
ATOM 2283 N N . LYS A 1 277 ? -24.564 -20.337 -27.963 1.00 72.56 277 LYS A N 1
ATOM 2284 C CA . LYS A 1 277 ? -23.993 -20.019 -29.283 1.00 72.56 277 LYS A CA 1
ATOM 2285 C C . LYS A 1 277 ? -24.391 -18.623 -29.762 1.00 72.56 277 LYS A C 1
ATOM 2287 O O . LYS A 1 277 ? -23.612 -17.959 -30.445 1.00 72.56 277 LYS A O 1
ATOM 2292 N N . THR A 1 278 ? -25.588 -18.172 -29.397 1.00 79.44 278 THR A N 1
ATOM 2293 C CA . THR A 1 278 ? -26.098 -16.835 -29.727 1.00 79.44 278 THR A CA 1
ATOM 2294 C C . THR A 1 278 ? -25.294 -15.765 -28.989 1.00 79.44 278 THR A C 1
ATOM 2296 O O . THR A 1 278 ? -24.798 -14.834 -29.625 1.00 79.44 278 THR A O 1
ATOM 2299 N N . TYR A 1 279 ? -25.036 -15.963 -27.689 1.00 83.38 279 TYR A N 1
ATOM 2300 C CA . TYR A 1 279 ? -24.130 -15.111 -26.909 1.00 83.38 279 TYR A CA 1
ATOM 2301 C C . TYR A 1 279 ? -22.701 -15.086 -27.484 1.00 83.38 279 TYR A C 1
ATOM 2303 O O . TYR A 1 279 ? -22.132 -14.009 -27.668 1.00 83.38 279 TYR A O 1
ATOM 2311 N N . GLU A 1 280 ? -22.130 -16.250 -27.825 1.00 87.12 280 GLU A N 1
ATOM 2312 C CA . GLU A 1 280 ? -20.797 -16.339 -28.443 1.00 87.12 280 GLU A CA 1
ATOM 2313 C C . GLU A 1 280 ? -20.711 -15.516 -29.745 1.00 87.12 280 GLU A C 1
ATOM 2315 O O . GLU A 1 280 ? -19.768 -14.744 -29.923 1.00 87.12 280 GLU A O 1
ATOM 2320 N N . LYS A 1 281 ? -21.714 -15.620 -30.630 1.00 87.06 281 LYS A N 1
ATOM 2321 C CA . LYS A 1 281 ? -21.776 -14.875 -31.903 1.00 87.06 281 LYS A CA 1
ATOM 2322 C C . LYS A 1 281 ? -21.919 -13.362 -31.711 1.00 87.06 281 LYS A C 1
ATOM 2324 O O . LYS A 1 281 ? -21.226 -12.604 -32.390 1.00 87.06 281 LYS A O 1
ATOM 2329 N N . VAL A 1 282 ? -22.773 -12.919 -30.785 1.00 89.56 282 VAL A N 1
ATOM 2330 C CA . VAL A 1 282 ? -22.918 -11.492 -30.430 1.00 89.56 282 VAL A CA 1
ATOM 2331 C C . VAL A 1 282 ? -21.591 -10.946 -29.904 1.00 89.56 282 VAL A C 1
ATOM 2333 O O . VAL A 1 282 ? -21.111 -9.921 -30.387 1.00 89.56 282 VAL A O 1
ATOM 2336 N N . ARG A 1 283 ? -20.931 -11.673 -28.996 1.00 91.44 283 ARG A N 1
ATOM 2337 C CA . ARG A 1 283 ? -19.647 -11.245 -28.434 1.00 91.44 283 ARG A CA 1
ATOM 2338 C C . ARG A 1 283 ? -18.526 -11.209 -29.475 1.00 91.44 283 ARG A C 1
ATOM 2340 O O . ARG A 1 283 ? -17.740 -10.274 -29.458 1.00 91.44 283 ARG A O 1
ATOM 2347 N N . ILE A 1 284 ? -18.468 -12.148 -30.421 1.00 93.94 284 ILE A N 1
ATOM 2348 C CA . ILE A 1 284 ? -17.504 -12.086 -31.536 1.00 93.94 284 ILE A CA 1
ATOM 2349 C C . ILE A 1 284 ? -17.724 -10.828 -32.398 1.00 93.94 284 ILE A C 1
ATOM 2351 O O . ILE A 1 284 ? -16.749 -10.176 -32.769 1.00 93.94 284 ILE A O 1
ATOM 2355 N N . MET A 1 285 ? -18.978 -10.458 -32.690 1.00 93.62 285 MET A N 1
ATOM 2356 C CA . MET A 1 285 ? -19.292 -9.238 -33.450 1.00 93.62 285 MET A CA 1
ATOM 2357 C C . MET A 1 285 ? -18.881 -7.961 -32.696 1.00 93.62 285 MET A C 1
ATOM 2359 O O . MET A 1 285 ? -18.327 -7.041 -33.294 1.00 93.62 285 MET A O 1
ATOM 2363 N N . GLU A 1 286 ? -19.087 -7.911 -31.379 1.00 93.31 286 GLU A N 1
ATOM 2364 C CA . GLU A 1 286 ? -18.621 -6.799 -30.541 1.00 93.31 286 GLU A CA 1
ATOM 2365 C C . GLU A 1 286 ? -17.106 -6.568 -30.639 1.00 93.31 286 GLU A C 1
ATOM 2367 O O . GLU A 1 286 ? -16.665 -5.426 -30.785 1.00 93.31 286 GLU A O 1
ATOM 2372 N N . GLU A 1 287 ? -16.308 -7.636 -30.568 1.00 94.25 287 GLU A N 1
ATOM 2373 C CA . GLU A 1 287 ? -14.845 -7.549 -30.657 1.00 94.25 287 GLU A CA 1
ATOM 2374 C C . GLU A 1 287 ? -14.379 -7.240 -32.092 1.00 94.25 287 GLU A C 1
ATOM 2376 O O . GLU A 1 287 ? -13.428 -6.482 -32.270 1.00 94.25 287 GLU A O 1
ATOM 2381 N N . PHE A 1 288 ? -15.071 -7.745 -33.123 1.00 96.12 288 PHE A N 1
ATOM 2382 C CA . PHE A 1 288 ? -14.814 -7.390 -34.527 1.00 96.12 288 PHE A CA 1
ATOM 2383 C C . PHE A 1 288 ? -15.007 -5.886 -34.784 1.00 96.12 288 PHE A C 1
ATOM 2385 O O . PHE A 1 288 ? -14.126 -5.235 -35.346 1.00 96.12 288 PHE A O 1
ATOM 2392 N N . LEU A 1 289 ? -16.125 -5.311 -34.327 1.00 95.69 289 LEU A N 1
ATOM 2393 C CA . LEU A 1 289 ? -16.386 -3.873 -34.457 1.00 95.69 289 LEU A CA 1
ATOM 2394 C C . LEU A 1 289 ? -15.410 -3.033 -33.629 1.00 95.69 289 LEU A C 1
ATOM 2396 O O . LEU A 1 289 ? -15.051 -1.928 -34.031 1.00 95.69 289 LEU A O 1
ATOM 2400 N N . HIS A 1 290 ? -14.958 -3.552 -32.485 1.00 94.56 290 HIS A N 1
ATOM 2401 C CA . HIS A 1 290 ? -13.925 -2.901 -31.687 1.00 94.56 290 HIS A CA 1
ATOM 2402 C C . HIS A 1 290 ? -12.571 -2.884 -32.410 1.00 94.56 290 HIS A C 1
ATOM 2404 O O . HIS A 1 290 ? -11.935 -1.836 -32.461 1.00 94.56 290 HIS A O 1
ATOM 2410 N N . LEU A 1 291 ? -12.166 -3.991 -33.042 1.00 95.38 291 LEU A N 1
ATOM 2411 C CA . LEU A 1 291 ? -10.954 -4.041 -33.863 1.00 95.38 291 LEU A CA 1
ATOM 2412 C C . LEU A 1 291 ? -11.032 -3.075 -35.057 1.00 95.38 291 LEU A C 1
ATOM 2414 O O . LEU A 1 291 ? -10.060 -2.379 -35.338 1.00 95.38 291 LEU A O 1
ATOM 2418 N N . LEU A 1 292 ? -12.186 -2.992 -35.729 1.00 95.56 292 LEU A N 1
ATOM 2419 C CA . LEU A 1 292 ? -12.393 -2.053 -36.835 1.00 95.56 292 LEU A CA 1
ATOM 2420 C C . LEU A 1 292 ? -12.278 -0.589 -36.373 1.00 95.56 292 LEU A C 1
ATOM 2422 O O . LEU A 1 292 ? -11.617 0.207 -37.039 1.00 95.56 292 LEU A O 1
ATOM 2426 N N . LEU A 1 293 ? -12.845 -0.251 -35.207 1.00 94.94 293 LEU A N 1
ATOM 2427 C CA . LEU A 1 293 ? -12.634 1.049 -34.561 1.00 94.94 293 LEU A CA 1
ATOM 2428 C C . LEU A 1 293 ? -11.143 1.313 -34.308 1.00 94.94 293 LEU A C 1
ATOM 2430 O O . LEU A 1 293 ? -10.654 2.369 -34.694 1.00 94.94 293 LEU A O 1
ATOM 2434 N N . ILE A 1 294 ? -10.408 0.363 -33.718 1.00 94.44 294 ILE A N 1
ATOM 2435 C CA . ILE A 1 294 ? -8.971 0.516 -33.425 1.00 94.44 294 ILE A CA 1
ATOM 2436 C C . ILE A 1 294 ? -8.170 0.797 -34.707 1.00 94.44 294 ILE A C 1
ATOM 2438 O O . ILE A 1 294 ? -7.414 1.764 -34.742 1.00 94.44 294 ILE A O 1
ATOM 2442 N N . ILE A 1 295 ? -8.379 0.020 -35.777 1.00 93.88 295 ILE A N 1
ATOM 2443 C CA . ILE A 1 295 ? -7.668 0.172 -37.062 1.00 93.88 295 ILE A CA 1
ATOM 2444 C C . ILE A 1 295 ? -7.844 1.583 -37.658 1.00 93.88 295 ILE A C 1
ATOM 2446 O O . ILE A 1 295 ? -6.900 2.126 -38.231 1.00 93.88 295 ILE A O 1
ATOM 2450 N N . ILE A 1 296 ? -9.027 2.185 -37.513 1.00 92.75 296 ILE A N 1
ATOM 2451 C CA . ILE A 1 296 ? -9.379 3.490 -38.103 1.00 92.75 296 ILE A CA 1
ATOM 2452 C C . ILE A 1 296 ? -8.972 4.669 -37.204 1.00 92.75 296 ILE A C 1
ATOM 2454 O O . ILE A 1 296 ? -8.570 5.728 -37.699 1.00 92.75 296 ILE A O 1
ATOM 2458 N N . VAL A 1 297 ? -9.114 4.501 -35.887 1.00 93.06 297 VAL A N 1
ATOM 2459 C CA . VAL A 1 297 ? -8.932 5.554 -34.875 1.00 93.06 297 VAL A CA 1
ATOM 2460 C C . VAL A 1 297 ? -7.473 5.691 -34.442 1.00 93.06 297 VAL A C 1
ATOM 2462 O O . VAL A 1 297 ? -7.051 6.781 -34.049 1.00 93.06 297 VAL A O 1
ATOM 2465 N N . GLU A 1 298 ? -6.686 4.614 -34.500 1.00 90.94 298 GLU A N 1
ATOM 2466 C CA . GLU A 1 298 ? -5.331 4.620 -33.959 1.00 90.94 298 GLU A CA 1
ATOM 2467 C C . GLU A 1 298 ? -4.309 5.239 -34.921 1.00 90.94 298 GLU A C 1
ATOM 2469 O O . GLU A 1 298 ? -3.660 4.564 -35.713 1.00 90.94 298 GLU A O 1
ATOM 2474 N N . ARG A 1 299 ? -4.187 6.567 -34.852 1.00 91.56 299 ARG A N 1
ATOM 2475 C CA . ARG A 1 299 ? -3.330 7.381 -35.734 1.00 91.56 299 ARG A CA 1
ATOM 2476 C C . ARG A 1 299 ? -2.172 8.061 -35.010 1.00 91.56 299 ARG A C 1
ATOM 2478 O O . ARG A 1 299 ? -1.521 8.925 -35.585 1.00 91.56 299 ARG A O 1
ATOM 2485 N N . TYR A 1 300 ? -1.936 7.724 -33.741 1.00 89.44 300 TYR A N 1
ATOM 2486 C CA . TYR A 1 300 ? -0.934 8.408 -32.919 1.00 89.44 300 TYR A CA 1
ATOM 2487 C C . TYR A 1 300 ? 0.430 7.695 -32.927 1.00 89.44 300 TYR A C 1
ATOM 2489 O O . TYR A 1 300 ? 1.327 8.058 -32.168 1.00 89.44 300 TYR A O 1
ATOM 2497 N N . GLU A 1 301 ? 0.617 6.712 -33.810 1.00 88.06 301 GLU A N 1
ATOM 2498 C CA . GLU A 1 301 ? 1.947 6.238 -34.180 1.00 88.06 301 GLU A CA 1
ATOM 2499 C C . GLU A 1 301 ? 2.549 7.174 -35.245 1.00 88.06 301 GLU A C 1
ATOM 2501 O O . GLU A 1 301 ? 1.912 7.398 -36.285 1.00 88.06 301 GLU A O 1
ATOM 2506 N N . PRO A 1 302 ? 3.774 7.700 -35.042 1.00 83.19 302 PRO A N 1
ATOM 2507 C CA . PRO A 1 302 ? 4.513 8.376 -36.101 1.00 83.19 302 PRO A CA 1
ATOM 2508 C C . PRO A 1 302 ? 4.568 7.514 -37.369 1.00 83.19 302 PRO A C 1
ATOM 2510 O O . PRO A 1 302 ? 4.681 6.292 -37.293 1.00 83.19 302 PRO A O 1
ATOM 2513 N N . PHE A 1 303 ? 4.502 8.154 -38.537 1.00 84.81 303 PHE A N 1
ATOM 2514 C CA . PHE A 1 303 ? 4.419 7.527 -39.869 1.00 84.81 303 PHE A CA 1
ATOM 2515 C C . PHE A 1 303 ? 3.077 6.857 -40.230 1.00 84.81 303 PHE A C 1
ATOM 2517 O O . PHE A 1 303 ? 2.848 6.632 -41.419 1.00 84.81 303 PHE A O 1
ATOM 2524 N N . VAL A 1 304 ? 2.181 6.580 -39.272 1.00 88.31 304 VAL A N 1
ATOM 2525 C CA . VAL A 1 304 ? 0.777 6.219 -39.568 1.00 88.31 304 VAL A CA 1
ATOM 2526 C C . VAL A 1 304 ? -0.059 7.488 -39.680 1.00 88.31 304 VAL A C 1
ATOM 2528 O O . VAL A 1 304 ? -0.694 7.725 -40.709 1.00 88.31 304 VAL A O 1
ATOM 2531 N N . GLY A 1 305 ? -0.025 8.327 -38.643 1.00 89.62 305 GLY A N 1
ATOM 2532 C CA . GLY A 1 305 ? -0.613 9.662 -38.653 1.00 89.62 305 GLY A CA 1
ATOM 2533 C C . GLY A 1 305 ? 0.433 10.770 -38.608 1.00 89.62 305 GLY A C 1
ATOM 2534 O O . GLY A 1 305 ? 1.603 10.559 -38.274 1.00 89.62 305 GLY A O 1
ATOM 2535 N N . GLN A 1 306 ? -0.013 11.981 -38.934 1.00 88.38 306 GLN A N 1
ATOM 2536 C CA . GLN A 1 306 ? 0.776 13.206 -38.842 1.00 88.38 306 GLN A CA 1
ATOM 2537 C C . GLN A 1 306 ? 0.887 13.658 -37.375 1.00 88.38 306 GLN A C 1
ATOM 2539 O O . GLN A 1 306 ? 0.209 14.590 -36.953 1.00 88.38 306 GLN A O 1
ATOM 2544 N N . VAL A 1 307 ? 1.713 12.955 -36.593 1.00 90.25 307 VAL A N 1
ATOM 2545 C CA . VAL A 1 307 ? 1.947 13.218 -35.162 1.00 90.25 307 VAL A CA 1
ATOM 2546 C C . VAL A 1 307 ? 3.425 13.138 -34.778 1.00 90.25 307 VAL A C 1
ATOM 2548 O O . VAL A 1 307 ? 4.238 12.457 -35.409 1.00 90.25 307 VAL A O 1
ATOM 2551 N N . THR A 1 308 ? 3.766 13.799 -33.680 1.00 88.81 308 THR A N 1
ATOM 2552 C CA . THR A 1 308 ? 5.070 13.737 -33.015 1.00 88.81 308 THR A CA 1
ATOM 2553 C C . THR A 1 308 ? 5.132 12.622 -31.960 1.00 88.81 308 THR A C 1
ATOM 2555 O O . THR A 1 308 ? 4.119 12.137 -31.452 1.00 88.81 308 THR A O 1
ATOM 2558 N N . LYS A 1 309 ? 6.353 12.231 -31.561 1.00 84.44 309 LYS A N 1
ATOM 2559 C CA . LYS A 1 309 ? 6.563 11.290 -30.440 1.00 84.44 309 LYS A CA 1
ATOM 2560 C C . LYS A 1 309 ? 6.043 11.833 -29.100 1.00 84.44 309 LYS A C 1
ATOM 2562 O O . LYS A 1 309 ? 5.645 11.049 -28.243 1.00 84.44 309 LYS A O 1
ATOM 2567 N N . GLU A 1 310 ? 6.035 13.153 -28.929 1.00 84.94 310 GLU A N 1
ATOM 2568 C CA . GLU A 1 310 ? 5.523 13.823 -27.730 1.00 84.94 310 GLU A CA 1
ATOM 2569 C C . GLU A 1 310 ? 3.993 13.731 -27.648 1.00 84.94 310 GLU A C 1
ATOM 2571 O O . GLU A 1 310 ? 3.457 13.379 -26.601 1.00 84.94 310 GLU A O 1
ATOM 2576 N N . GLU A 1 311 ? 3.280 13.919 -28.763 1.00 87.00 311 GLU A N 1
ATOM 2577 C CA . GLU A 1 311 ? 1.819 13.748 -28.827 1.00 87.00 311 GLU A CA 1
ATOM 2578 C C . GLU A 1 311 ? 1.375 12.301 -28.570 1.00 87.00 311 GLU A C 1
ATOM 2580 O O . GLU A 1 311 ? 0.347 12.082 -27.921 1.00 87.00 311 GLU A O 1
ATOM 2585 N N . LYS A 1 312 ? 2.166 11.311 -29.011 1.00 88.25 312 LYS A N 1
ATOM 2586 C CA . LYS A 1 312 ? 1.959 9.896 -28.659 1.00 88.25 312 LYS A CA 1
ATOM 2587 C C . LYS A 1 312 ? 2.014 9.693 -27.140 1.00 88.25 312 LYS A C 1
ATOM 2589 O O . LYS A 1 312 ? 1.054 9.188 -26.557 1.00 88.25 312 LYS A O 1
ATOM 2594 N N . LEU A 1 313 ? 3.099 10.141 -26.499 1.00 87.44 313 LEU A N 1
ATOM 2595 C CA . LEU A 1 313 ? 3.283 10.041 -25.045 1.00 87.44 313 LEU A CA 1
ATOM 2596 C C . LEU A 1 313 ? 2.178 10.795 -24.287 1.00 87.44 313 LEU A C 1
ATOM 2598 O O . LEU A 1 313 ? 1.579 10.261 -23.356 1.00 87.44 313 LEU A O 1
ATOM 2602 N N . LYS A 1 314 ? 1.841 12.007 -24.735 1.00 89.25 314 LYS A N 1
ATOM 2603 C CA . LYS A 1 314 ? 0.756 12.834 -24.194 1.00 89.25 314 LYS A CA 1
ATOM 2604 C C . LYS A 1 314 ? -0.592 12.124 -24.222 1.00 89.25 314 LYS A C 1
ATOM 2606 O O . LYS A 1 314 ? -1.316 12.173 -23.229 1.00 89.25 314 LYS A O 1
ATOM 2611 N N . ARG A 1 315 ? -0.928 11.426 -25.314 1.00 89.81 315 ARG A N 1
ATOM 2612 C CA . ARG A 1 315 ? -2.165 10.636 -25.391 1.00 89.81 315 ARG A CA 1
ATOM 2613 C C . ARG A 1 315 ? -2.154 9.458 -24.419 1.00 89.81 315 ARG A C 1
ATOM 2615 O O . ARG A 1 315 ? -3.183 9.208 -23.795 1.00 89.81 315 ARG A O 1
ATOM 2622 N N . GLU A 1 316 ? -1.029 8.768 -24.259 1.00 89.19 316 GLU A N 1
ATOM 2623 C CA . GLU A 1 316 ? -0.914 7.628 -23.340 1.00 89.19 316 GLU A CA 1
ATOM 2624 C C . GLU A 1 316 ? -1.025 8.072 -21.864 1.00 89.19 316 GLU A C 1
ATOM 2626 O O . GLU A 1 316 ? -1.842 7.525 -21.120 1.00 89.19 316 GLU A O 1
ATOM 2631 N N . VAL A 1 317 ? -0.326 9.143 -21.456 1.00 90.38 317 VAL A N 1
ATOM 2632 C CA . VAL A 1 317 ? -0.441 9.744 -20.106 1.00 90.38 317 VAL A CA 1
ATOM 2633 C C . VAL A 1 317 ? -1.853 10.270 -19.836 1.00 90.38 317 VAL A C 1
ATOM 2635 O O . VAL A 1 317 ? -2.397 10.031 -18.755 1.00 90.38 317 VAL A O 1
ATOM 2638 N N . LEU A 1 318 ? -2.492 10.914 -20.820 1.00 92.38 318 LEU A N 1
ATOM 2639 C CA . LEU A 1 318 ? -3.875 11.381 -20.700 1.00 92.38 318 LEU A CA 1
ATOM 2640 C C . LEU A 1 318 ? -4.834 10.228 -20.384 1.00 92.38 318 LEU A C 1
ATOM 2642 O O . LEU A 1 318 ? -5.651 10.341 -19.473 1.00 92.38 318 LEU A O 1
ATOM 2646 N N . HIS A 1 319 ? -4.720 9.107 -21.098 1.00 92.12 319 HIS A N 1
ATOM 2647 C CA . HIS A 1 319 ? -5.623 7.976 -20.906 1.00 92.12 319 HIS A CA 1
ATOM 2648 C C . HIS A 1 319 ? -5.333 7.188 -19.622 1.00 92.12 319 HIS A C 1
ATOM 2650 O O . HIS A 1 319 ? -6.285 6.690 -19.019 1.00 92.12 319 HIS A O 1
ATOM 2656 N N . GLN A 1 320 ? -4.084 7.131 -19.141 1.00 89.69 320 GLN A N 1
ATOM 2657 C CA . GLN A 1 320 ? -3.776 6.609 -17.800 1.00 89.69 320 GLN A CA 1
ATOM 2658 C C . GLN A 1 320 ? -4.477 7.446 -16.714 1.00 89.69 320 GLN A C 1
ATOM 2660 O O . GLN A 1 320 ? -5.239 6.899 -15.915 1.00 89.69 320 GLN A O 1
ATOM 2665 N N . LEU A 1 321 ? -4.325 8.777 -16.746 1.00 91.88 321 LEU A N 1
ATOM 2666 C CA . LEU A 1 321 ? -4.951 9.697 -15.781 1.00 91.88 321 LEU A CA 1
ATOM 2667 C C . LEU A 1 321 ? -6.483 9.793 -15.902 1.00 91.88 321 LEU A C 1
ATOM 2669 O O . LEU A 1 321 ? -7.148 10.225 -14.960 1.00 91.88 321 LEU A O 1
ATOM 2673 N N . CYS A 1 322 ? -7.065 9.368 -17.027 1.00 92.50 322 CYS A N 1
ATOM 2674 C CA . CYS A 1 322 ? -8.511 9.172 -17.146 1.00 92.50 322 CYS A CA 1
ATOM 2675 C C . CYS A 1 322 ? -9.029 7.940 -16.387 1.00 92.50 322 CYS A C 1
ATOM 2677 O O . CYS A 1 322 ? -10.236 7.850 -16.208 1.00 92.50 322 CYS A O 1
ATOM 2679 N N . THR A 1 323 ? -8.184 7.001 -15.938 1.00 90.50 323 THR A N 1
ATOM 2680 C CA . THR A 1 323 ? -8.643 5.855 -15.121 1.00 90.50 323 THR A CA 1
ATOM 2681 C C . THR A 1 323 ? -8.773 6.210 -13.638 1.00 90.50 323 THR A C 1
ATOM 2683 O O . THR A 1 323 ? -9.740 5.807 -12.994 1.00 90.50 323 THR A O 1
ATOM 2686 N N . ALA A 1 324 ? -7.808 6.964 -13.102 1.00 89.25 324 ALA A N 1
ATOM 2687 C CA . ALA A 1 324 ? -7.765 7.487 -11.738 1.00 89.25 324 ALA A CA 1
ATOM 2688 C C . ALA A 1 324 ? -6.643 8.544 -11.614 1.00 89.25 324 ALA A C 1
ATOM 2690 O O . ALA A 1 324 ? -5.722 8.549 -12.433 1.00 89.25 324 ALA A O 1
ATOM 2691 N N . PRO A 1 325 ? -6.644 9.393 -10.568 1.00 89.56 325 PRO A N 1
ATOM 2692 C CA . PRO A 1 325 ? -5.455 10.146 -10.168 1.00 89.56 325 PRO A CA 1
ATOM 2693 C C . PRO A 1 325 ? -4.331 9.194 -9.728 1.00 89.56 325 PRO A C 1
ATOM 2695 O O . PRO A 1 325 ? -4.585 8.260 -8.966 1.00 89.56 325 PRO A O 1
ATOM 2698 N N . MET A 1 326 ? -3.096 9.435 -10.171 1.00 87.88 326 MET A N 1
ATOM 2699 C CA . MET A 1 326 ? -1.954 8.523 -9.974 1.00 87.88 326 MET A CA 1
ATOM 2700 C C . MET A 1 326 ? -0.758 9.243 -9.344 1.00 87.88 326 MET A C 1
ATOM 2702 O O . MET A 1 326 ? -0.562 10.433 -9.588 1.00 87.88 326 MET A O 1
ATOM 2706 N N . THR A 1 327 ? 0.073 8.548 -8.562 1.00 86.19 327 THR A N 1
ATOM 2707 C CA . THR A 1 327 ? 1.342 9.130 -8.088 1.00 86.19 327 THR A CA 1
ATOM 2708 C C . THR A 1 327 ? 2.387 9.169 -9.206 1.00 86.19 327 THR A C 1
ATOM 2710 O O . THR A 1 327 ? 2.244 8.502 -10.236 1.00 86.19 327 THR A O 1
ATOM 2713 N N . HIS A 1 328 ? 3.480 9.913 -8.995 1.00 83.69 328 HIS A N 1
ATOM 2714 C CA . HIS A 1 328 ? 4.603 9.938 -9.935 1.00 83.69 328 HIS A CA 1
ATOM 2715 C C . HIS A 1 328 ? 5.145 8.528 -10.230 1.00 83.69 328 HIS A C 1
ATOM 2717 O O . HIS A 1 328 ? 5.361 8.170 -11.386 1.00 83.69 328 HIS A O 1
ATOM 2723 N N . SER A 1 329 ? 5.322 7.687 -9.205 1.00 78.81 329 SER A N 1
ATOM 2724 C CA . SER A 1 329 ? 5.864 6.343 -9.417 1.00 78.81 329 SER A CA 1
ATOM 2725 C C . SER A 1 329 ? 4.889 5.333 -10.006 1.00 78.81 329 SER A C 1
ATOM 2727 O O . SER A 1 329 ? 5.330 4.457 -10.751 1.00 78.81 329 SER A O 1
ATOM 2729 N N . ASP A 1 330 ? 3.586 5.454 -9.734 1.00 81.44 330 ASP A N 1
ATOM 2730 C CA . ASP A 1 330 ? 2.586 4.630 -10.414 1.00 81.44 330 ASP A CA 1
ATOM 2731 C C . ASP A 1 330 ? 2.549 4.942 -11.921 1.00 81.44 330 ASP A C 1
ATOM 2733 O O . ASP A 1 330 ? 2.409 4.019 -12.723 1.00 81.44 330 ASP A O 1
ATOM 2737 N N . LEU A 1 331 ? 2.769 6.207 -12.312 1.00 82.06 331 LEU A N 1
ATOM 2738 C CA . LEU A 1 331 ? 2.967 6.597 -13.710 1.00 82.06 331 LEU A CA 1
ATOM 2739 C C . LEU A 1 331 ? 4.270 6.008 -14.269 1.00 82.06 331 LEU A C 1
ATOM 2741 O O . LEU A 1 331 ? 4.215 5.234 -15.219 1.00 82.06 331 LEU A O 1
ATOM 2745 N N . VAL A 1 332 ? 5.436 6.289 -13.672 1.00 78.75 332 VAL A N 1
ATOM 2746 C CA . VAL A 1 332 ? 6.740 5.805 -14.185 1.00 78.75 332 VAL A CA 1
ATOM 2747 C C . VAL A 1 332 ? 6.768 4.279 -14.362 1.00 78.75 332 VAL A C 1
ATOM 2749 O O . VAL A 1 332 ? 7.273 3.792 -15.377 1.00 78.75 332 VAL A O 1
ATOM 2752 N N . ARG A 1 333 ? 6.169 3.519 -13.431 1.00 75.56 333 ARG A N 1
ATOM 2753 C CA . ARG A 1 333 ? 6.030 2.052 -13.520 1.00 75.56 333 ARG A CA 1
ATOM 2754 C C . ARG A 1 333 ? 5.170 1.603 -14.706 1.00 75.56 333 ARG A C 1
ATOM 2756 O O . ARG A 1 333 ? 5.399 0.519 -15.233 1.00 75.56 333 ARG A O 1
ATOM 2763 N N . ASN A 1 334 ? 4.186 2.405 -15.106 1.00 71.94 334 ASN A N 1
ATOM 2764 C CA . ASN A 1 334 ? 3.302 2.101 -16.226 1.00 71.94 334 ASN A CA 1
ATOM 2765 C C . ASN A 1 334 ? 3.886 2.521 -17.595 1.00 71.94 334 ASN A C 1
ATOM 2767 O O . ASN A 1 334 ? 3.393 2.042 -18.611 1.00 71.94 334 ASN A O 1
ATOM 2771 N N . PHE A 1 335 ? 4.926 3.367 -17.635 1.00 67.44 335 PHE A N 1
ATOM 2772 C CA . PHE A 1 335 ? 5.565 3.833 -18.880 1.00 67.44 335 PHE A CA 1
ATOM 2773 C C . PHE A 1 335 ? 6.906 3.160 -19.208 1.00 67.44 335 PHE A C 1
ATOM 2775 O O . PHE A 1 335 ? 7.196 2.901 -20.380 1.00 67.44 335 PHE A O 1
ATOM 2782 N N . THR A 1 336 ? 7.736 2.900 -18.192 1.00 58.34 336 THR A N 1
ATOM 2783 C CA . THR A 1 336 ? 9.148 2.527 -18.386 1.00 58.34 336 THR A CA 1
ATOM 2784 C C . THR A 1 336 ? 9.391 1.029 -18.191 1.00 58.34 336 THR A C 1
ATOM 2786 O O . THR A 1 336 ? 9.373 0.511 -17.077 1.00 58.34 336 THR A O 1
ATOM 2789 N N . ASP A 1 337 ? 9.689 0.320 -19.282 1.00 53.47 337 ASP A N 1
ATOM 2790 C CA . ASP A 1 337 ? 9.956 -1.129 -19.235 1.00 53.47 337 ASP A CA 1
ATOM 2791 C C . ASP A 1 337 ? 11.420 -1.492 -18.957 1.00 53.47 337 ASP A C 1
ATOM 2793 O O . ASP A 1 337 ? 11.732 -2.636 -18.622 1.00 53.47 337 ASP A O 1
ATOM 2797 N N . SER A 1 338 ? 12.360 -0.554 -19.128 1.00 45.41 338 SER A N 1
ATOM 2798 C CA . SER A 1 338 ? 13.782 -0.840 -18.885 1.00 45.41 338 SER A CA 1
ATOM 2799 C C . SER A 1 338 ? 14.670 0.391 -18.661 1.00 45.41 338 SER A C 1
ATOM 2801 O O . SER A 1 338 ? 15.704 0.534 -19.310 1.00 45.41 338 SER A O 1
ATOM 2803 N N . GLY A 1 339 ? 14.308 1.235 -17.687 1.00 43.25 339 GLY A N 1
ATOM 2804 C CA . GLY A 1 339 ? 15.260 2.135 -17.014 1.00 43.25 339 GLY A CA 1
ATOM 2805 C C . GLY A 1 339 ? 16.021 3.110 -17.919 1.00 43.25 339 GLY A C 1
ATOM 2806 O O . GLY A 1 339 ? 17.198 3.366 -17.679 1.00 43.25 339 GLY A O 1
ATOM 2807 N N . GLN A 1 340 ? 15.383 3.625 -18.973 1.00 46.88 340 GLN A N 1
ATOM 2808 C CA . GLN A 1 340 ? 15.970 4.682 -19.794 1.00 46.88 340 GLN A CA 1
ATOM 2809 C C . GLN A 1 340 ? 15.690 6.049 -19.158 1.00 46.88 340 GLN A C 1
ATOM 2811 O O . GLN A 1 340 ? 14.574 6.558 -19.227 1.00 46.88 340 GLN A O 1
ATOM 2816 N N . GLU A 1 341 ? 16.731 6.672 -18.602 1.00 45.91 341 GLU A N 1
ATOM 2817 C CA . GLU A 1 341 ? 16.710 8.029 -18.014 1.00 45.91 341 GLU A CA 1
ATOM 2818 C C . GLU A 1 341 ? 16.234 9.127 -18.993 1.00 45.91 341 GLU A C 1
ATOM 2820 O O . GLU A 1 341 ? 15.919 10.241 -18.588 1.00 45.91 341 GLU A O 1
ATOM 2825 N N . LEU A 1 342 ? 16.173 8.828 -20.295 1.00 47.06 342 LEU A N 1
ATOM 2826 C CA . LEU A 1 342 ? 15.671 9.731 -21.333 1.00 47.06 342 LEU A CA 1
ATOM 2827 C C . LEU A 1 342 ? 14.134 9.802 -21.401 1.00 47.06 342 LEU A C 1
ATOM 2829 O O . LEU A 1 342 ? 13.607 10.841 -21.795 1.00 47.06 342 LEU A O 1
ATOM 2833 N N . GLU A 1 343 ? 13.404 8.747 -21.017 1.00 57.03 343 GLU A N 1
ATOM 2834 C CA . GLU A 1 343 ? 11.929 8.750 -21.061 1.00 57.03 343 GLU A CA 1
ATOM 2835 C C . GLU A 1 343 ? 11.315 9.527 -19.879 1.00 57.03 343 GLU A C 1
ATOM 2837 O O . GLU A 1 343 ? 10.259 10.143 -20.029 1.00 57.03 343 GLU A O 1
ATOM 2842 N N . THR A 1 344 ? 11.983 9.571 -18.720 1.00 64.50 344 THR A N 1
ATOM 2843 C CA . THR A 1 344 ? 11.484 10.274 -17.521 1.00 64.50 344 THR A CA 1
ATOM 2844 C C . THR A 1 344 ? 11.453 11.794 -17.700 1.00 64.50 344 THR A C 1
ATOM 2846 O O . THR A 1 344 ? 10.480 12.436 -17.310 1.00 64.50 344 THR A O 1
ATOM 2849 N N . VAL A 1 345 ? 12.459 12.376 -18.362 1.00 69.44 345 VAL A N 1
ATOM 2850 C CA . VAL A 1 345 ? 12.499 13.821 -18.657 1.00 69.44 345 VAL A CA 1
ATOM 2851 C C . VAL A 1 345 ? 11.365 14.229 -19.606 1.00 69.44 345 VAL A C 1
ATOM 2853 O O . VAL A 1 345 ? 10.734 15.267 -19.405 1.00 69.44 345 VAL A O 1
ATOM 2856 N N . ALA A 1 346 ? 11.063 13.405 -20.615 1.00 73.69 346 ALA A N 1
ATOM 2857 C CA . ALA A 1 346 ? 9.936 13.642 -21.519 1.00 73.69 346 ALA A CA 1
ATOM 2858 C C . ALA A 1 346 ? 8.583 13.527 -20.790 1.00 73.69 346 ALA A C 1
ATOM 2860 O O . ALA A 1 346 ? 7.695 14.354 -20.999 1.00 73.69 346 ALA A O 1
ATOM 2861 N N . LEU A 1 347 ? 8.447 12.549 -19.885 1.00 81.75 347 LEU A N 1
ATOM 2862 C CA . LEU A 1 347 ? 7.256 12.378 -19.051 1.00 81.75 347 LEU A CA 1
ATOM 2863 C C . LEU A 1 347 ? 6.994 13.602 -18.156 1.00 81.75 347 LEU A C 1
ATOM 2865 O O . LEU A 1 347 ? 5.852 14.046 -18.063 1.00 81.75 347 LEU A O 1
ATOM 2869 N N . GLU A 1 348 ? 8.025 14.193 -17.543 1.00 81.44 348 GLU A N 1
ATOM 2870 C CA . GLU A 1 348 ? 7.868 15.412 -16.736 1.00 81.44 348 GLU A CA 1
ATOM 2871 C C . GLU A 1 348 ? 7.345 16.615 -17.535 1.00 81.44 348 GLU A C 1
ATOM 2873 O O . GLU A 1 348 ? 6.537 17.390 -17.016 1.00 81.44 348 GLU A O 1
ATOM 2878 N N . ILE A 1 349 ? 7.823 16.799 -18.770 1.00 83.44 349 ILE A N 1
ATOM 2879 C CA . ILE A 1 349 ? 7.390 17.892 -19.655 1.00 83.44 349 ILE A CA 1
ATOM 2880 C C . ILE A 1 349 ? 5.902 17.720 -19.982 1.00 83.44 349 ILE A C 1
ATOM 2882 O O . ILE A 1 349 ? 5.110 18.637 -19.755 1.00 83.44 349 ILE A O 1
ATOM 2886 N N . VAL A 1 350 ? 5.509 16.513 -20.399 1.00 85.00 350 VAL A N 1
ATOM 2887 C CA . VAL A 1 350 ? 4.112 16.161 -20.690 1.00 85.00 350 VAL A CA 1
ATOM 2888 C C . VAL A 1 350 ? 3.217 16.335 -19.458 1.00 85.00 350 VAL A C 1
ATOM 2890 O O . VAL A 1 350 ? 2.149 16.938 -19.562 1.00 85.00 350 VAL A O 1
ATOM 2893 N N . LEU A 1 351 ? 3.639 15.865 -18.277 1.00 87.44 351 LEU A N 1
ATOM 2894 C CA . LEU A 1 351 ? 2.850 15.979 -17.043 1.00 87.44 351 LEU A CA 1
ATOM 2895 C C . LEU A 1 351 ? 2.582 17.436 -16.650 1.00 87.44 351 LEU A C 1
ATOM 2897 O O . LEU A 1 351 ? 1.451 17.756 -16.289 1.00 87.44 351 LEU A O 1
ATOM 2901 N N . LYS A 1 352 ? 3.577 18.327 -16.775 1.00 85.38 352 LYS A N 1
ATOM 2902 C CA . LYS A 1 352 ? 3.402 19.774 -16.538 1.00 85.38 352 LYS A CA 1
ATOM 2903 C C . LYS A 1 352 ? 2.361 20.381 -17.489 1.00 85.38 352 LYS A C 1
ATOM 2905 O O . LYS A 1 352 ? 1.619 21.286 -17.094 1.00 85.38 352 LYS A O 1
ATOM 2910 N N . GLU A 1 353 ? 2.254 19.867 -18.715 1.00 86.94 353 GLU A N 1
ATOM 2911 C CA . GLU A 1 353 ? 1.273 20.332 -19.693 1.00 86.94 353 GLU A CA 1
ATOM 2912 C C . GLU A 1 353 ? -0.156 19.843 -19.392 1.00 86.94 353 GLU A C 1
ATOM 2914 O O . GLU A 1 353 ? -1.067 20.670 -19.338 1.00 86.94 353 GLU A O 1
ATOM 2919 N N . ILE A 1 354 ? -0.373 18.542 -19.145 1.00 89.25 354 ILE A N 1
ATOM 2920 C CA . ILE A 1 354 ? -1.731 17.948 -19.105 1.00 89.25 354 ILE A CA 1
ATOM 2921 C C . ILE A 1 354 ? -2.304 17.650 -17.712 1.00 89.25 354 ILE A C 1
ATOM 2923 O O . ILE A 1 354 ? -3.502 17.377 -17.604 1.00 89.25 354 ILE A O 1
ATOM 2927 N N . ALA A 1 355 ? -1.496 17.688 -16.652 1.00 90.50 355 ALA A N 1
ATOM 2928 C CA . ALA A 1 355 ? -1.909 17.284 -15.308 1.00 90.50 355 ALA A CA 1
ATOM 2929 C C . ALA A 1 355 ? -1.631 18.359 -14.247 1.00 90.50 355 ALA A C 1
ATOM 2931 O O . ALA A 1 355 ? -0.669 19.118 -14.339 1.00 90.50 355 ALA A O 1
ATOM 2932 N N . ASP A 1 356 ? -2.475 18.387 -13.218 1.00 88.50 356 ASP A N 1
ATOM 2933 C CA . ASP A 1 356 ? -2.294 19.184 -12.010 1.00 88.50 356 ASP A CA 1
ATOM 2934 C C . ASP A 1 356 ? -1.797 18.272 -10.881 1.00 88.50 356 ASP A C 1
ATOM 2936 O O . ASP A 1 356 ? -2.389 17.224 -10.608 1.00 88.50 356 ASP A O 1
ATOM 2940 N N . PHE A 1 357 ? -0.719 18.664 -10.202 1.00 87.50 357 PHE A N 1
ATOM 2941 C CA . PHE A 1 357 ? -0.200 17.931 -9.046 1.00 87.50 357 PHE A CA 1
ATOM 2942 C C . PHE A 1 357 ? -0.910 18.379 -7.763 1.00 87.50 357 PHE A C 1
ATOM 2944 O O . PHE A 1 357 ? -0.819 19.540 -7.363 1.00 87.50 357 PHE A O 1
ATOM 2951 N N . LYS A 1 358 ? -1.611 17.455 -7.100 1.00 84.19 358 LYS A N 1
ATOM 2952 C CA . LYS A 1 358 ? -2.359 17.699 -5.861 1.00 84.19 358 LYS A CA 1
ATOM 2953 C C . LYS A 1 358 ? -1.722 16.954 -4.691 1.00 84.19 358 LYS A C 1
ATOM 2955 O O . LYS A 1 358 ? -1.688 15.725 -4.670 1.00 84.19 358 LYS A O 1
ATOM 2960 N N . LYS A 1 359 ? -1.271 17.706 -3.685 1.00 78.31 359 LYS A N 1
ATOM 2961 C CA . LYS A 1 359 ? -0.708 17.200 -2.423 1.00 78.31 359 LYS A CA 1
ATOM 2962 C C . LYS A 1 359 ? -1.564 17.732 -1.267 1.00 78.31 359 LYS A C 1
ATOM 2964 O O . LYS A 1 359 ? -1.668 18.940 -1.096 1.00 78.31 359 LYS A O 1
ATOM 2969 N N . LEU A 1 360 ? -2.223 16.840 -0.522 1.00 69.88 360 LEU A N 1
ATOM 2970 C CA . LEU A 1 360 ? -3.212 17.201 0.515 1.00 69.88 360 LEU A CA 1
ATOM 2971 C C . LEU A 1 360 ? -2.564 17.681 1.828 1.00 69.88 360 LEU A C 1
ATOM 2973 O O . LEU A 1 360 ? -3.157 18.442 2.582 1.00 69.88 360 LEU A O 1
ATOM 2977 N N . SER A 1 361 ? -1.351 17.206 2.103 1.00 65.75 361 SER A N 1
ATOM 2978 C CA . SER A 1 361 ? -0.501 17.533 3.253 1.00 65.75 361 SER A CA 1
ATOM 2979 C C . SER A 1 361 ? 0.963 17.244 2.893 1.00 65.75 361 SER A C 1
ATOM 2981 O O . SER A 1 361 ? 1.230 16.387 2.046 1.00 65.75 361 SER A O 1
ATOM 2983 N N . GLN A 1 362 ? 1.923 17.893 3.560 1.00 60.91 362 GLN A N 1
ATOM 2984 C CA . GLN A 1 362 ? 3.359 17.629 3.383 1.00 60.91 362 GLN A CA 1
ATOM 2985 C C . GLN A 1 362 ? 3.722 16.140 3.563 1.00 60.91 362 GLN A C 1
ATOM 2987 O O . GLN A 1 362 ? 4.558 15.632 2.817 1.00 60.91 362 GLN A O 1
ATOM 2992 N N . SER A 1 363 ? 3.049 15.431 4.478 1.00 55.78 363 SER A N 1
ATOM 2993 C CA . SER A 1 363 ? 3.240 13.992 4.733 1.00 55.78 363 SER A CA 1
ATOM 2994 C C . SER A 1 363 ? 2.444 13.074 3.788 1.00 55.78 363 SER A C 1
ATOM 2996 O O . SER A 1 363 ? 2.732 11.877 3.694 1.00 55.78 363 SER A O 1
ATOM 2998 N N . SER A 1 364 ? 1.461 13.597 3.046 1.00 64.31 364 SER A N 1
ATOM 2999 C CA . SER A 1 364 ? 0.692 12.811 2.067 1.00 64.31 364 SER A CA 1
ATOM 3000 C C . SER A 1 364 ? 1.462 12.611 0.756 1.00 64.31 364 SER A C 1
ATOM 3002 O O . SER A 1 364 ? 2.212 13.492 0.329 1.00 64.31 364 SER A O 1
ATOM 3004 N N . ARG A 1 365 ? 1.240 11.471 0.088 1.00 74.50 365 ARG A N 1
ATOM 3005 C CA . ARG A 1 365 ? 1.690 11.266 -1.298 1.00 74.50 365 ARG A CA 1
ATOM 3006 C C . ARG A 1 365 ? 0.928 12.228 -2.209 1.00 74.50 365 ARG A C 1
ATOM 3008 O O . ARG A 1 365 ? -0.291 12.340 -2.083 1.00 74.50 365 ARG A O 1
ATOM 3015 N N . GLY A 1 366 ? 1.637 12.923 -3.093 1.00 80.50 366 GLY A N 1
ATOM 3016 C CA . GLY A 1 366 ? 1.006 13.760 -4.106 1.00 80.50 366 GLY A CA 1
ATOM 3017 C C . GLY A 1 366 ? 0.556 12.942 -5.316 1.00 80.50 366 GLY A C 1
ATOM 3018 O O . GLY A 1 366 ? 1.289 12.074 -5.794 1.00 80.50 366 GLY A O 1
ATOM 3019 N N . ASN A 1 367 ? -0.636 13.250 -5.823 1.00 87.56 367 ASN A N 1
ATOM 3020 C CA . ASN A 1 367 ? -1.217 12.611 -6.999 1.00 87.56 367 ASN A CA 1
ATOM 3021 C C . ASN A 1 367 ? -1.315 13.618 -8.148 1.00 87.56 367 ASN A C 1
ATOM 3023 O O . ASN A 1 367 ? -1.716 14.764 -7.946 1.00 87.56 367 ASN A O 1
ATOM 3027 N N . TYR A 1 368 ? -1.023 13.171 -9.363 1.00 89.75 368 TYR A N 1
ATOM 3028 C CA . TYR A 1 368 ? -1.384 13.872 -10.587 1.00 89.75 368 TYR A CA 1
ATOM 3029 C C . TYR A 1 368 ? -2.847 13.593 -10.925 1.00 89.75 368 TYR A C 1
ATOM 3031 O O . TYR A 1 368 ? -3.294 12.445 -10.919 1.00 89.75 368 TYR A O 1
ATOM 3039 N N . GLU A 1 369 ? -3.589 14.647 -11.247 1.00 90.38 369 GLU A N 1
ATOM 3040 C CA . GLU A 1 369 ? -4.954 14.576 -11.754 1.00 90.38 369 GLU A CA 1
ATOM 3041 C C . GLU A 1 369 ? -5.036 15.316 -13.097 1.00 90.38 369 GLU A C 1
ATOM 3043 O O . GLU A 1 369 ? -4.464 16.390 -13.254 1.00 90.38 369 GLU A O 1
ATOM 3048 N N . LEU A 1 370 ? -5.739 14.753 -14.086 1.00 92.31 370 LEU A N 1
ATOM 3049 C CA . LEU A 1 370 ? -5.844 15.365 -15.416 1.00 92.31 370 LEU A CA 1
ATOM 3050 C C . LEU A 1 370 ? -6.495 16.760 -15.347 1.00 92.31 370 LEU A C 1
ATOM 3052 O O . LEU A 1 370 ? -7.513 16.920 -14.665 1.00 92.31 370 LEU A O 1
ATOM 3056 N N . LYS A 1 371 ? -5.979 17.741 -16.097 1.00 91.00 371 LYS A N 1
ATOM 3057 C CA . LYS A 1 371 ? -6.594 19.072 -16.247 1.00 91.00 371 LYS A CA 1
ATOM 3058 C C . LYS A 1 371 ? -7.971 18.980 -16.907 1.00 91.00 371 LYS A C 1
ATOM 3060 O O . LYS A 1 371 ? -8.185 18.176 -17.816 1.00 91.00 371 LYS A O 1
ATOM 3065 N N . ASN A 1 372 ? -8.905 19.840 -16.494 1.00 87.69 372 ASN A N 1
ATOM 3066 C CA . ASN A 1 372 ? -10.286 19.820 -17.002 1.00 87.69 372 ASN A CA 1
ATOM 3067 C C . ASN A 1 372 ? -10.357 20.004 -18.532 1.00 87.69 372 ASN A C 1
ATOM 3069 O O . ASN A 1 372 ? -11.103 19.286 -19.195 1.00 87.69 372 ASN A O 1
ATOM 3073 N N . ASP A 1 373 ? -9.524 20.878 -19.106 1.00 87.31 373 ASP A N 1
ATOM 3074 C CA . ASP A 1 373 ? -9.493 21.152 -20.553 1.00 87.31 373 ASP A CA 1
ATOM 3075 C C . ASP A 1 373 ? -9.042 19.955 -21.401 1.00 87.31 373 ASP A C 1
ATOM 3077 O O . ASP A 1 373 ? -9.349 19.879 -22.594 1.00 87.31 373 ASP A O 1
ATOM 3081 N N . CYS A 1 374 ? -8.332 18.998 -20.796 1.00 88.50 374 CYS A N 1
ATOM 3082 C CA . CYS A 1 374 ? -7.867 17.788 -21.469 1.00 88.50 374 CYS A CA 1
ATOM 3083 C C . CYS A 1 374 ? -8.968 16.717 -21.590 1.00 88.50 374 CYS A C 1
ATOM 3085 O O . CYS A 1 374 ? -8.857 15.830 -22.436 1.00 88.50 374 CYS A O 1
ATOM 3087 N N . LEU A 1 375 ? -10.075 16.822 -20.838 1.00 87.44 375 LEU A N 1
ATOM 3088 C CA . LEU A 1 375 ? -11.197 15.865 -20.885 1.00 87.44 375 LEU A CA 1
ATOM 3089 C C . LEU A 1 375 ? -11.889 15.784 -22.259 1.00 87.44 375 LEU A C 1
ATOM 3091 O O . LEU A 1 375 ? -12.636 14.833 -22.507 1.00 87.44 375 LEU A O 1
ATOM 3095 N N . LYS A 1 376 ? -11.655 16.757 -23.152 1.00 87.56 376 LYS A N 1
ATOM 3096 C CA . LYS A 1 376 ? -12.146 16.750 -24.541 1.00 87.56 376 LYS A CA 1
ATOM 3097 C C . LYS A 1 376 ? -11.383 15.792 -25.465 1.00 87.56 376 LYS A C 1
ATOM 3099 O O . LYS A 1 376 ? -11.930 15.410 -26.489 1.00 87.56 376 LYS A O 1
ATOM 3104 N N . TYR A 1 377 ? -10.165 15.383 -25.096 1.00 89.81 377 TYR A N 1
ATOM 3105 C CA . TYR A 1 377 ? -9.328 14.448 -25.866 1.00 89.81 377 TYR A CA 1
ATOM 3106 C C . TYR A 1 377 ? -9.432 12.989 -25.383 1.00 89.81 377 TYR A C 1
ATOM 3108 O O . TYR A 1 377 ? -8.693 12.123 -25.852 1.00 89.81 377 TYR A O 1
ATOM 3116 N N . TYR A 1 378 ? -10.329 12.705 -24.435 1.00 93.25 378 TYR A N 1
ATOM 3117 C CA . TYR A 1 378 ? -10.594 11.348 -23.963 1.00 93.25 378 TYR A CA 1
ATOM 3118 C C . TYR A 1 378 ? -11.325 10.522 -25.030 1.00 93.25 378 TYR A C 1
ATOM 3120 O O . TYR A 1 378 ? -12.383 10.927 -25.511 1.00 93.25 378 TYR A O 1
ATOM 3128 N N . ASN A 1 379 ? -10.784 9.346 -25.348 1.00 92.69 379 ASN A N 1
ATOM 3129 C CA . ASN A 1 379 ? -11.366 8.366 -26.256 1.00 92.69 379 ASN A CA 1
ATOM 3130 C C . ASN A 1 379 ? -11.849 7.127 -25.464 1.00 92.69 379 ASN A C 1
ATOM 3132 O O . ASN A 1 379 ? -11.010 6.417 -24.904 1.00 92.69 379 ASN A O 1
ATOM 3136 N N . PRO A 1 380 ? -13.161 6.810 -25.458 1.00 91.00 380 PRO A N 1
ATOM 3137 C CA . PRO A 1 380 ? -13.696 5.616 -24.789 1.00 91.00 380 PRO A CA 1
ATOM 3138 C C . PRO A 1 380 ? -13.116 4.294 -25.314 1.00 91.00 380 PRO A C 1
ATOM 3140 O O . PRO A 1 380 ? -12.936 3.346 -24.558 1.00 91.00 380 PRO A O 1
ATOM 3143 N N . PHE A 1 381 ? -12.768 4.233 -26.604 1.00 91.88 381 PHE A N 1
ATOM 3144 C CA . PHE A 1 381 ? -12.222 3.042 -27.263 1.00 91.88 381 PHE A CA 1
ATOM 3145 C C . PHE A 1 381 ? -10.695 3.088 -27.382 1.00 91.88 381 PHE A C 1
ATOM 3147 O O . PHE A 1 381 ? -10.129 2.632 -28.376 1.00 91.88 381 PHE A O 1
ATOM 3154 N N . TYR A 1 382 ? -10.010 3.672 -26.398 1.00 93.69 382 TYR A N 1
ATOM 3155 C CA . TYR A 1 382 ? -8.553 3.683 -26.385 1.00 93.69 382 TYR A CA 1
ATOM 3156 C C . TYR A 1 382 ? -7.994 2.253 -26.306 1.00 93.69 382 TYR A C 1
ATOM 3158 O O . TYR A 1 382 ? -8.202 1.539 -25.327 1.00 93.69 382 TYR A O 1
ATOM 3166 N N . TYR A 1 383 ? -7.277 1.841 -27.354 1.00 90.00 383 TYR A N 1
ATOM 3167 C CA . TYR A 1 383 ? -6.944 0.438 -27.640 1.00 90.00 383 TYR A CA 1
ATOM 3168 C C . TYR A 1 383 ? -6.069 -0.267 -26.590 1.00 90.00 383 TYR A C 1
ATOM 3170 O O . TYR A 1 383 ? -5.994 -1.494 -26.577 1.00 90.00 383 TYR A O 1
ATOM 3178 N N . HIS A 1 384 ? -5.419 0.499 -25.711 1.00 91.44 384 HIS A N 1
ATOM 3179 C CA . HIS A 1 384 ? -4.585 0.030 -24.599 1.00 91.44 384 HIS A CA 1
ATOM 3180 C C . HIS A 1 384 ? -5.355 -0.235 -23.296 1.00 91.44 384 HIS A C 1
ATOM 3182 O O . HIS A 1 384 ? -4.762 -0.767 -22.349 1.00 91.44 384 HIS A O 1
ATOM 3188 N N . TYR A 1 385 ? -6.636 0.140 -23.212 1.00 90.94 385 TYR A N 1
ATOM 3189 C CA . TYR A 1 385 ? -7.472 -0.170 -22.055 1.00 90.94 385 TYR A CA 1
ATOM 3190 C C . TYR A 1 385 ? -7.837 -1.654 -22.016 1.00 90.94 385 TYR A C 1
ATOM 3192 O O . TYR A 1 385 ? -8.307 -2.232 -22.995 1.00 90.94 385 TYR A O 1
ATOM 3200 N N . THR A 1 386 ? -7.706 -2.268 -20.838 1.00 88.06 386 THR A N 1
ATOM 3201 C CA . THR A 1 386 ? -8.450 -3.500 -20.567 1.00 88.06 386 THR A CA 1
ATOM 3202 C C . THR A 1 386 ? -9.932 -3.166 -20.392 1.00 88.06 386 THR A C 1
ATOM 3204 O O . THR A 1 386 ? -10.295 -2.029 -20.096 1.00 88.06 386 THR A O 1
ATOM 3207 N N . LYS A 1 387 ? -10.814 -4.165 -20.481 1.00 84.12 387 LYS A N 1
ATOM 3208 C CA . LYS A 1 387 ? -12.262 -3.967 -20.261 1.00 84.12 387 LYS A CA 1
ATOM 3209 C C . LYS A 1 387 ? -12.579 -3.404 -18.870 1.00 84.12 387 LYS A C 1
ATOM 3211 O O . LYS A 1 387 ? -13.538 -2.658 -18.723 1.00 84.12 387 LYS A O 1
ATOM 3216 N N . ALA A 1 388 ? -11.752 -3.709 -17.868 1.00 86.81 388 ALA A N 1
ATOM 3217 C CA . ALA A 1 388 ? -11.877 -3.123 -16.538 1.00 86.81 388 ALA A CA 1
ATOM 3218 C C . ALA A 1 388 ? -11.449 -1.645 -16.513 1.00 86.81 388 ALA A C 1
ATOM 3220 O O . ALA A 1 388 ? -12.083 -0.839 -15.838 1.00 86.81 388 ALA A O 1
ATOM 3221 N N . ASP A 1 389 ? -10.394 -1.280 -17.242 1.00 89.44 389 ASP A N 1
ATOM 3222 C CA . ASP A 1 389 ? -9.884 0.096 -17.272 1.00 89.44 389 ASP A CA 1
ATOM 3223 C C . ASP A 1 389 ? -10.752 1.010 -18.138 1.00 89.44 389 ASP A C 1
ATOM 3225 O O . ASP A 1 389 ? -10.962 2.162 -17.765 1.00 89.44 389 ASP A O 1
ATOM 3229 N N . GLN A 1 390 ? -11.350 0.474 -19.209 1.00 90.44 390 GLN A N 1
ATOM 3230 C CA . GLN A 1 390 ? -12.386 1.159 -19.977 1.00 90.44 390 GLN A CA 1
ATOM 3231 C C . GLN A 1 390 ? -13.535 1.574 -19.047 1.00 90.44 390 GLN A C 1
ATOM 3233 O O . GLN A 1 390 ? -13.770 2.771 -18.895 1.00 90.44 390 GLN A O 1
ATOM 3238 N N . CYS A 1 391 ? -14.171 0.628 -18.341 1.00 89.94 391 CYS A N 1
ATOM 3239 C CA . CYS A 1 391 ? -15.280 0.934 -17.428 1.00 89.94 391 CYS A CA 1
ATOM 3240 C C . CYS A 1 391 ? -14.899 1.943 -16.329 1.00 89.94 391 CYS A C 1
ATOM 3242 O O . CYS A 1 391 ? -15.649 2.888 -16.093 1.00 89.94 391 CYS A O 1
ATOM 3244 N N . LYS A 1 392 ? -13.722 1.796 -15.695 1.00 91.75 392 LYS A N 1
ATOM 3245 C CA . LYS A 1 392 ? -13.222 2.777 -14.709 1.00 91.75 392 LYS A CA 1
ATOM 3246 C C . LYS A 1 392 ? -13.071 4.169 -15.322 1.00 91.75 392 LYS A C 1
ATOM 3248 O O . LYS A 1 392 ? -13.456 5.155 -14.699 1.00 91.75 392 LYS A O 1
ATOM 3253 N N . SER A 1 393 ? -12.505 4.250 -16.529 1.00 93.75 393 SER A N 1
ATOM 3254 C CA . SER A 1 393 ? -12.264 5.528 -17.197 1.00 93.75 393 SER A CA 1
ATOM 3255 C C . SER A 1 393 ? -13.559 6.220 -17.614 1.00 93.75 393 SER A C 1
ATOM 3257 O O . SER A 1 393 ? -13.697 7.424 -17.411 1.00 93.75 393 SER A O 1
ATOM 3259 N N . GLU A 1 394 ? -14.540 5.462 -18.108 1.00 91.75 394 GLU A N 1
ATOM 3260 C CA . GLU A 1 394 ? -15.863 5.980 -18.450 1.00 91.75 394 GLU A CA 1
ATOM 3261 C C . GLU A 1 394 ? -16.565 6.519 -17.194 1.00 91.75 394 GLU A C 1
ATOM 3263 O O . GLU A 1 394 ? -17.028 7.660 -17.200 1.00 91.75 394 GLU A O 1
ATOM 3268 N N . GLU A 1 395 ? -16.570 5.766 -16.086 1.00 91.38 395 GLU A N 1
ATOM 3269 C CA . GLU A 1 395 ? -17.158 6.207 -14.813 1.00 91.38 395 GLU A CA 1
ATOM 3270 C C . GLU A 1 395 ? -16.478 7.477 -14.268 1.00 91.38 395 GLU A C 1
ATOM 3272 O O . GLU A 1 395 ? -17.154 8.456 -13.928 1.00 91.38 395 GLU A O 1
ATOM 3277 N N . TYR A 1 396 ? -15.141 7.500 -14.221 1.00 91.69 396 TYR A N 1
ATOM 3278 C CA . TYR A 1 396 ? -14.367 8.638 -13.720 1.00 91.69 396 TYR A CA 1
ATOM 3279 C C . TYR A 1 396 ? -14.566 9.896 -14.583 1.00 91.69 396 TYR A C 1
ATOM 3281 O O . TYR A 1 396 ? -14.847 10.979 -14.051 1.00 91.69 396 TYR A O 1
ATOM 3289 N N . VAL A 1 397 ? -14.502 9.767 -15.913 1.00 90.94 397 VAL A N 1
ATOM 3290 C CA . VAL A 1 397 ? -14.712 10.884 -16.846 1.00 90.94 397 VAL A CA 1
ATOM 3291 C C . VAL A 1 397 ? -16.156 11.387 -16.794 1.00 90.94 397 VAL A C 1
ATOM 3293 O O . VAL A 1 397 ? -16.361 12.602 -16.743 1.00 90.94 397 VAL A O 1
ATOM 3296 N N . LEU A 1 398 ? -17.162 10.507 -16.736 1.00 90.19 398 LEU A N 1
ATOM 3297 C CA . LEU A 1 398 ? -18.569 10.905 -16.588 1.00 90.19 398 LEU A CA 1
ATOM 3298 C C . LEU A 1 398 ? -18.815 11.649 -15.273 1.00 90.19 398 LEU A C 1
ATOM 3300 O O . LEU A 1 398 ? -19.475 12.691 -15.270 1.00 90.19 398 LEU A O 1
ATOM 3304 N N . LYS A 1 399 ? -18.242 11.170 -14.162 1.00 90.06 399 LYS A N 1
ATOM 3305 C CA . LYS A 1 399 ? -18.326 11.829 -12.852 1.00 90.06 399 LYS A CA 1
ATOM 3306 C C . LYS A 1 399 ? -17.733 13.241 -12.892 1.00 90.06 399 LYS A C 1
ATOM 3308 O O . LYS A 1 399 ? -18.360 14.173 -12.385 1.00 90.06 399 LYS A O 1
ATOM 3313 N N . ARG A 1 400 ? -16.576 13.426 -13.541 1.00 89.06 400 ARG A N 1
ATOM 3314 C CA . ARG A 1 400 ? -15.946 14.750 -13.706 1.00 89.06 400 ARG A CA 1
ATOM 3315 C C . ARG A 1 400 ? -16.707 15.661 -14.667 1.00 89.06 400 ARG A C 1
ATOM 3317 O O . ARG A 1 400 ? -16.935 16.817 -14.328 1.00 89.06 400 ARG A O 1
ATOM 3324 N N . ARG A 1 401 ? -17.177 15.155 -15.813 1.00 88.88 401 ARG A N 1
ATOM 3325 C CA . ARG A 1 401 ? -18.020 15.924 -16.749 1.00 88.88 401 ARG A CA 1
ATOM 3326 C C . ARG A 1 401 ? -19.307 16.405 -16.075 1.00 88.88 401 ARG A C 1
ATOM 3328 O O . ARG A 1 401 ? -19.631 17.583 -16.183 1.00 88.88 401 ARG A O 1
ATOM 3335 N N . LYS A 1 402 ? -19.969 15.548 -15.288 1.00 88.94 402 LYS A N 1
ATOM 3336 C CA . LYS A 1 402 ? -21.158 15.910 -14.500 1.00 88.94 402 LYS A CA 1
ATOM 3337 C C . LYS A 1 402 ? -20.869 16.995 -13.456 1.00 88.94 402 LYS A C 1
ATOM 3339 O O . LYS A 1 402 ? -21.674 17.908 -13.312 1.00 88.94 402 LYS A O 1
ATOM 3344 N N . ALA A 1 403 ? -19.729 16.929 -12.763 1.00 88.50 403 ALA A N 1
ATOM 3345 C CA . ALA A 1 403 ? -19.313 17.963 -11.808 1.00 88.50 403 ALA A CA 1
ATOM 3346 C C . ALA A 1 403 ? -19.029 19.328 -12.472 1.00 88.50 403 ALA A C 1
ATOM 3348 O O . ALA A 1 403 ? -19.195 20.362 -11.834 1.00 88.50 403 ALA A O 1
ATOM 3349 N N . LEU A 1 404 ? -18.643 19.331 -13.753 1.00 87.94 404 LEU A N 1
ATOM 3350 C CA . LEU A 1 404 ? -18.407 20.530 -14.568 1.00 87.94 404 LEU A CA 1
ATOM 3351 C C . LEU A 1 404 ? -19.647 20.999 -15.359 1.00 87.94 404 LEU A C 1
ATOM 3353 O O . LEU A 1 404 ? -19.545 21.944 -16.135 1.00 87.94 404 LEU A O 1
ATOM 3357 N N . GLY A 1 405 ? -20.803 20.338 -15.218 1.00 84.50 405 GLY A N 1
ATOM 3358 C CA . GLY A 1 405 ? -22.015 20.656 -15.989 1.00 84.50 405 GLY A CA 1
ATOM 3359 C C . GLY A 1 405 ? -21.940 20.315 -17.487 1.00 84.50 405 GLY A C 1
ATOM 3360 O O . GLY A 1 405 ? -22.756 20.802 -18.267 1.00 84.50 405 GLY A O 1
ATOM 3361 N N . LEU A 1 406 ? -20.975 19.490 -17.902 1.00 84.81 406 LEU A N 1
ATOM 3362 C CA . LEU A 1 406 ? -20.784 19.066 -19.291 1.00 84.81 406 LEU A CA 1
ATOM 3363 C C . LEU A 1 406 ? -21.724 17.910 -19.675 1.00 84.81 406 LEU A C 1
ATOM 3365 O O . LEU A 1 406 ? -22.207 17.161 -18.824 1.00 84.81 406 LEU A O 1
ATOM 3369 N N . SER A 1 407 ? -21.935 17.731 -20.983 1.00 81.62 407 SER A N 1
ATOM 3370 C CA . SER A 1 407 ? -22.727 16.622 -21.534 1.00 81.62 407 SER A CA 1
ATOM 3371 C C . SER A 1 407 ? -22.191 15.252 -21.098 1.00 81.62 407 SER A C 1
ATOM 3373 O O . SER A 1 407 ? -20.982 15.003 -21.115 1.00 81.62 407 SER A O 1
ATOM 3375 N N . SER A 1 408 ? -23.109 14.338 -20.772 1.00 82.19 408 SER A N 1
ATOM 3376 C CA . SER A 1 408 ? -22.817 12.930 -20.481 1.00 82.19 408 SER A CA 1
ATOM 3377 C C . SER A 1 408 ? -22.513 12.094 -21.730 1.00 82.19 408 SER A C 1
ATOM 3379 O O . SER A 1 408 ? -22.150 10.930 -21.600 1.00 82.19 408 SER A O 1
ATOM 3381 N N . LEU A 1 409 ? -22.647 12.651 -22.940 1.00 84.50 409 LEU A N 1
ATOM 3382 C CA . LEU A 1 409 ? -22.328 11.932 -24.171 1.00 84.50 409 LEU A CA 1
ATOM 3383 C C . LEU A 1 409 ? -20.804 11.768 -24.325 1.00 84.50 409 LEU A C 1
ATOM 3385 O O . LEU A 1 409 ? -20.051 12.746 -24.330 1.00 84.50 409 LEU A O 1
ATOM 3389 N N . LEU A 1 410 ? -20.352 10.522 -24.471 1.00 87.12 410 LEU A N 1
ATOM 3390 C CA . LEU A 1 410 ? -18.958 10.183 -24.749 1.00 87.12 410 LEU A CA 1
ATOM 3391 C C . LEU A 1 410 ? -18.775 9.963 -26.262 1.00 87.12 410 LEU A C 1
ATOM 3393 O O . LEU A 1 410 ? -19.338 9.037 -26.847 1.00 87.12 410 LEU A O 1
ATOM 3397 N N . LEU A 1 411 ? -17.992 10.834 -26.897 1.00 86.88 411 LEU A N 1
ATOM 3398 C CA . LEU A 1 411 ? -17.648 10.778 -28.320 1.00 86.88 411 LEU A CA 1
ATOM 3399 C C . LEU A 1 411 ? -16.141 10.573 -28.480 1.00 86.88 411 LEU A C 1
ATOM 3401 O O . LEU A 1 411 ? -15.367 10.922 -27.588 1.00 86.88 411 LEU A O 1
ATOM 3405 N N . ILE A 1 412 ? -15.742 10.021 -29.624 1.00 88.50 412 ILE A N 1
ATOM 3406 C CA . ILE A 1 412 ? -14.336 9.932 -30.025 1.00 88.50 412 ILE A CA 1
ATOM 3407 C C . ILE A 1 412 ? -13.865 11.359 -30.380 1.00 88.50 412 ILE A C 1
ATOM 3409 O O . ILE A 1 412 ? -14.606 12.072 -31.060 1.00 88.50 412 ILE A O 1
ATOM 3413 N N . PRO A 1 413 ? -12.691 11.811 -29.900 1.00 86.69 413 PRO A N 1
ATOM 3414 C CA . PRO A 1 413 ? -12.175 13.152 -30.181 1.00 86.69 413 PRO A CA 1
ATOM 3415 C C . PRO A 1 413 ? -11.739 13.309 -31.646 1.00 86.69 413 PRO A C 1
ATOM 3417 O O . PRO A 1 413 ? -11.552 12.321 -32.354 1.00 86.69 413 PRO A O 1
ATOM 3420 N N . SER A 1 414 ? -11.522 14.554 -32.082 1.00 83.31 414 SER A N 1
ATOM 3421 C CA . SER A 1 414 ? -10.978 14.865 -33.412 1.00 83.31 414 SER A CA 1
ATOM 3422 C C . SER A 1 414 ? -9.627 14.175 -33.625 1.00 83.31 414 SER A C 1
ATOM 3424 O O . SER A 1 414 ? -8.723 14.318 -32.794 1.00 83.31 414 SER A O 1
ATOM 3426 N N . LEU A 1 415 ? -9.494 13.436 -34.724 1.00 88.12 415 LEU A N 1
ATOM 3427 C CA . LEU A 1 415 ? -8.336 12.586 -34.993 1.00 88.12 415 LEU A CA 1
ATOM 3428 C C . LEU A 1 415 ? -7.251 13.327 -35.794 1.00 88.12 415 LEU A C 1
ATOM 3430 O O . LEU A 1 415 ? -7.575 14.176 -36.623 1.00 88.12 415 LEU A O 1
ATOM 3434 N N . PRO A 1 416 ? -5.963 12.975 -35.623 1.00 89.00 416 PRO A N 1
ATOM 3435 C CA . PRO A 1 416 ? -4.917 13.369 -36.558 1.00 89.00 416 PRO A CA 1
ATOM 3436 C C . PRO A 1 416 ? -5.225 12.874 -37.976 1.00 89.00 416 PRO A C 1
ATOM 3438 O O . PRO A 1 416 ? -5.884 11.847 -38.170 1.00 89.00 416 PRO A O 1
ATOM 3441 N N . SER A 1 417 ? -4.702 13.565 -38.988 1.00 88.19 417 SER A N 1
ATOM 3442 C CA . SER A 1 417 ? -4.783 13.060 -40.361 1.00 88.19 417 SER A CA 1
ATOM 3443 C C . SER A 1 417 ? -3.775 11.925 -40.591 1.00 88.19 417 SER A C 1
ATOM 3445 O O . SER A 1 417 ? -2.693 11.916 -39.999 1.00 88.19 417 SER A O 1
ATOM 3447 N N . PHE A 1 418 ? -4.128 10.952 -41.435 1.00 88.69 418 PHE A N 1
ATOM 3448 C CA . PHE A 1 418 ? -3.196 9.905 -41.861 1.00 88.69 418 PHE A CA 1
ATOM 3449 C C . PHE A 1 418 ? -2.036 10.490 -42.690 1.00 88.69 418 PHE A C 1
ATOM 3451 O O . PHE A 1 418 ? -2.189 11.483 -43.405 1.00 88.69 418 PHE A O 1
ATOM 3458 N N . CYS A 1 419 ? -0.877 9.838 -42.654 1.00 88.62 419 CYS A N 1
ATOM 3459 C CA . CYS A 1 419 ? 0.150 10.026 -43.676 1.00 88.62 419 CYS A CA 1
ATOM 3460 C C . CYS A 1 419 ? -0.341 9.477 -45.029 1.00 88.62 419 CYS A C 1
ATOM 3462 O O . CYS A 1 419 ? -1.163 8.561 -45.062 1.00 88.62 419 CYS A O 1
ATOM 3464 N N . ASP A 1 420 ? 0.183 9.994 -46.144 1.00 83.81 420 ASP A N 1
ATOM 3465 C CA . ASP A 1 420 ? -0.299 9.689 -47.505 1.00 83.81 420 ASP A CA 1
ATOM 3466 C C . ASP A 1 420 ? -0.411 8.178 -47.791 1.00 83.81 420 ASP A C 1
ATOM 3468 O O . ASP A 1 420 ? -1.408 7.713 -48.340 1.00 83.81 420 ASP A O 1
ATOM 3472 N N . SER A 1 421 ? 0.561 7.390 -47.315 1.00 83.94 421 SER A N 1
ATOM 3473 C CA . SER A 1 421 ? 0.609 5.921 -47.425 1.00 83.94 421 SER A CA 1
ATOM 3474 C C . SER A 1 421 ? -0.516 5.163 -46.700 1.00 83.94 421 SER A C 1
ATOM 3476 O O . SER A 1 421 ? -0.639 3.952 -46.884 1.00 83.94 421 SER A O 1
ATOM 3478 N N . PHE A 1 422 ? -1.300 5.835 -45.853 1.00 88.44 422 PHE A N 1
ATOM 3479 C CA . PHE A 1 422 ? -2.397 5.263 -45.062 1.00 88.44 422 PHE A CA 1
ATOM 3480 C C . PHE A 1 422 ? -3.757 5.929 -45.331 1.00 88.44 422 PHE A C 1
ATOM 3482 O O . PHE A 1 422 ? -4.762 5.491 -44.778 1.00 88.44 422 PHE A O 1
ATOM 3489 N N . GLN A 1 423 ? -3.838 6.934 -46.211 1.00 86.56 423 GLN A N 1
ATOM 3490 C CA . GLN A 1 423 ? -5.100 7.619 -46.539 1.00 86.56 423 GLN A CA 1
ATOM 3491 C C . GLN A 1 423 ? -6.184 6.664 -47.082 1.00 86.56 423 GLN A C 1
ATOM 3493 O O . GLN A 1 423 ? -7.369 6.843 -46.800 1.00 86.56 423 GLN A O 1
ATOM 3498 N N . SER A 1 424 ? -5.793 5.590 -47.778 1.00 85.94 424 SER A N 1
ATOM 3499 C CA . SER A 1 424 ? -6.707 4.539 -48.255 1.00 85.94 424 SER A CA 1
ATOM 3500 C C . SER A 1 424 ? -7.457 3.803 -47.133 1.00 85.94 424 SER A C 1
ATOM 3502 O O . SER A 1 424 ? -8.543 3.284 -47.378 1.00 85.94 424 SER A O 1
ATOM 3504 N N . VAL A 1 425 ? -6.962 3.809 -45.886 1.00 90.06 425 VAL A N 1
ATOM 3505 C CA . VAL A 1 425 ? -7.642 3.172 -44.739 1.00 90.06 425 VAL A CA 1
ATOM 3506 C C . VAL A 1 425 ? -9.007 3.818 -44.460 1.00 90.06 425 VAL A C 1
ATOM 3508 O O . VAL A 1 425 ? -9.941 3.120 -44.065 1.00 90.06 425 VAL A O 1
ATOM 3511 N N . ILE A 1 426 ? -9.170 5.120 -44.732 1.00 90.81 426 ILE A N 1
ATOM 3512 C CA . ILE A 1 426 ? -10.453 5.827 -44.568 1.00 90.81 426 ILE A CA 1
ATOM 3513 C C . ILE A 1 426 ? -11.531 5.226 -45.490 1.00 90.81 426 ILE A C 1
ATOM 3515 O O . ILE A 1 426 ? -12.699 5.149 -45.107 1.00 90.81 426 ILE A O 1
ATOM 3519 N N . GLN A 1 427 ? -11.156 4.710 -46.670 1.00 90.12 427 GLN A N 1
ATOM 3520 C CA . GLN A 1 427 ? -12.105 4.142 -47.635 1.00 90.12 427 GLN A CA 1
ATOM 3521 C C . GLN A 1 427 ? -12.883 2.927 -47.090 1.00 90.12 427 GLN A C 1
ATOM 3523 O O . GLN A 1 427 ? -13.980 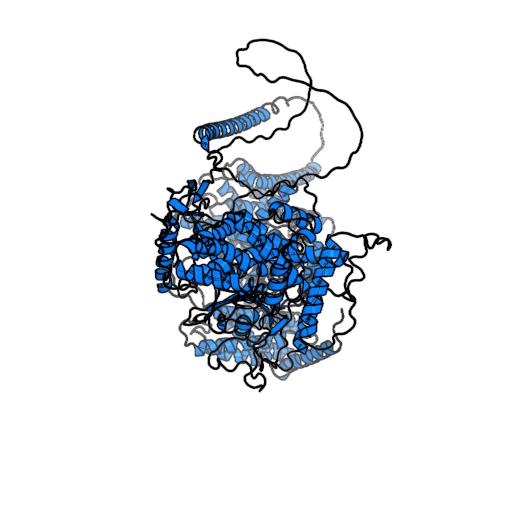2.643 -47.576 1.00 90.12 427 GLN A O 1
ATOM 3528 N N . LEU A 1 428 ? -12.385 2.257 -46.039 1.00 92.31 428 LEU A N 1
ATOM 3529 C CA . LEU A 1 428 ? -13.121 1.207 -45.321 1.00 92.31 428 LEU A CA 1
ATOM 3530 C C . LEU A 1 428 ? -14.493 1.686 -44.818 1.00 92.31 428 LEU A C 1
ATOM 3532 O O . LEU A 1 428 ? -15.433 0.897 -44.806 1.00 92.31 428 LEU A O 1
ATOM 3536 N N . LEU A 1 429 ? -14.631 2.966 -44.452 1.00 92.75 429 LEU A N 1
ATOM 3537 C CA . LEU A 1 429 ? -15.880 3.548 -43.944 1.00 92.75 429 LEU A CA 1
ATOM 3538 C C . LEU A 1 429 ? -16.933 3.833 -45.027 1.00 92.75 429 LEU A C 1
ATOM 3540 O O . LEU A 1 429 ? -18.071 4.134 -44.682 1.00 92.75 429 LEU A O 1
ATOM 3544 N N . GLN A 1 430 ? -16.594 3.750 -46.318 1.00 91.19 430 GLN A N 1
ATOM 3545 C CA . GLN A 1 430 ? -17.536 4.019 -47.418 1.00 91.19 430 GLN A CA 1
ATOM 3546 C C . GLN A 1 430 ? -17.753 2.840 -48.376 1.00 91.19 430 GLN A C 1
ATOM 3548 O O . GLN A 1 430 ? -18.523 2.975 -49.324 1.00 91.19 430 GLN A O 1
ATOM 3553 N N . CYS A 1 431 ? -17.074 1.711 -48.159 1.00 92.38 431 CYS A N 1
ATOM 3554 C CA . CYS A 1 431 ? -17.180 0.538 -49.024 1.00 92.38 431 CYS A CA 1
ATOM 3555 C C . CYS A 1 431 ? -18.516 -0.213 -48.850 1.00 92.38 431 CYS A C 1
ATOM 3557 O O . CYS A 1 431 ? -19.153 -0.155 -47.790 1.00 92.38 431 CYS A O 1
ATOM 3559 N N . ASP A 1 432 ? -18.943 -0.938 -49.885 1.00 91.50 432 ASP A N 1
ATOM 3560 C CA . ASP A 1 432 ? -20.257 -1.595 -49.933 1.00 91.50 432 ASP A CA 1
ATOM 3561 C C . ASP A 1 432 ? -20.422 -2.640 -48.820 1.00 91.50 432 ASP A C 1
ATOM 3563 O O . ASP A 1 432 ? -21.498 -2.780 -48.229 1.00 91.50 432 ASP A O 1
ATOM 3567 N N . ILE A 1 433 ? -19.340 -3.341 -48.468 1.00 92.94 433 ILE A N 1
ATOM 3568 C CA . ILE A 1 433 ? -19.340 -4.320 -47.374 1.00 92.94 433 ILE A CA 1
ATOM 3569 C C . ILE A 1 433 ? -19.549 -3.650 -46.007 1.00 92.94 433 ILE A C 1
ATOM 3571 O O . ILE A 1 433 ? -20.267 -4.200 -45.166 1.00 92.94 433 ILE A O 1
ATOM 3575 N N . PHE A 1 434 ? -18.989 -2.457 -45.781 1.00 94.62 434 PHE A N 1
ATOM 3576 C CA . PHE A 1 434 ? -19.220 -1.692 -44.551 1.00 94.62 434 PHE A CA 1
ATOM 3577 C C . PHE A 1 434 ? -20.656 -1.169 -44.470 1.00 94.62 434 PHE A C 1
ATOM 3579 O O . PHE A 1 434 ? -21.312 -1.329 -43.442 1.00 94.62 434 PHE A O 1
ATOM 3586 N N . LEU A 1 435 ? -21.179 -0.608 -45.561 1.00 93.62 435 LEU A N 1
ATOM 3587 C CA . LEU A 1 435 ? -22.554 -0.106 -45.611 1.00 93.62 435 LEU A CA 1
ATOM 3588 C C . LEU A 1 435 ? -23.568 -1.242 -45.411 1.00 93.62 435 LEU A C 1
ATOM 3590 O O . LEU A 1 435 ? -24.506 -1.102 -44.628 1.00 93.62 435 LEU A O 1
ATOM 3594 N N . THR A 1 436 ? -23.317 -2.413 -46.004 1.00 91.81 436 THR A N 1
ATOM 3595 C CA . THR A 1 436 ? -24.112 -3.632 -45.778 1.00 91.81 436 THR A CA 1
ATOM 3596 C C . THR A 1 436 ? -24.064 -4.087 -44.313 1.00 91.81 436 THR A C 1
ATOM 3598 O O . THR A 1 436 ? -25.100 -4.432 -43.743 1.00 91.81 436 THR A O 1
ATOM 3601 N N . LEU A 1 437 ? -22.887 -4.059 -43.674 1.00 92.56 437 LEU A N 1
ATOM 3602 C CA . LEU A 1 437 ? -22.714 -4.371 -42.249 1.00 92.56 437 LEU A CA 1
ATOM 3603 C C . LEU A 1 437 ? -23.499 -3.401 -41.349 1.00 92.56 437 LEU A C 1
ATOM 3605 O O . LEU A 1 437 ? -24.219 -3.857 -40.459 1.00 92.56 437 LEU A O 1
ATOM 3609 N N . VAL A 1 438 ? -23.395 -2.089 -41.592 1.00 93.06 438 VAL A N 1
ATOM 3610 C CA . VAL A 1 438 ? -24.158 -1.057 -40.868 1.00 93.06 438 VAL A CA 1
ATOM 3611 C C . VAL A 1 438 ? -25.655 -1.327 -41.006 1.00 93.06 438 VAL A C 1
ATOM 3613 O O . VAL A 1 438 ? -26.354 -1.463 -40.003 1.00 93.06 438 VAL A O 1
ATOM 3616 N N . THR A 1 439 ? -26.144 -1.490 -42.235 1.00 91.44 439 THR A N 1
ATOM 3617 C CA . THR A 1 439 ? -27.550 -1.788 -42.525 1.00 91.44 439 THR A CA 1
ATOM 3618 C C . THR A 1 439 ? -28.028 -3.062 -41.817 1.00 91.44 439 THR A C 1
ATOM 3620 O O . THR A 1 439 ? -29.095 -3.054 -41.203 1.00 91.44 439 THR A O 1
ATOM 3623 N N . ALA A 1 440 ? -27.234 -4.139 -41.820 1.00 89.19 440 ALA A N 1
ATOM 3624 C CA . ALA A 1 440 ? -27.564 -5.385 -41.127 1.00 89.19 440 ALA A CA 1
ATOM 3625 C C . ALA A 1 440 ? -27.639 -5.227 -39.596 1.00 89.19 440 ALA A C 1
ATOM 3627 O O . ALA A 1 440 ? -28.495 -5.850 -38.968 1.00 89.19 440 ALA A O 1
ATOM 3628 N N . VAL A 1 441 ? -26.792 -4.389 -38.985 1.00 90.00 441 VAL A N 1
ATOM 3629 C CA . VAL A 1 441 ? -26.891 -4.061 -37.551 1.00 90.00 441 VAL A CA 1
ATOM 3630 C C . VAL A 1 441 ? -28.172 -3.280 -37.264 1.00 90.00 441 VAL A C 1
ATOM 3632 O O . VAL A 1 441 ? -28.927 -3.675 -36.377 1.00 90.00 441 VAL A O 1
ATOM 3635 N N . LEU A 1 442 ? -28.453 -2.217 -38.024 1.00 89.50 442 LEU A N 1
ATOM 3636 C CA . LEU A 1 442 ? -29.610 -1.347 -37.780 1.00 89.50 442 LEU A CA 1
ATOM 3637 C C . LEU A 1 442 ? -30.952 -2.076 -37.982 1.00 89.50 442 LEU A C 1
ATOM 3639 O O . LEU A 1 442 ? -31.878 -1.867 -37.205 1.00 89.50 442 LEU A O 1
ATOM 3643 N N . TYR A 1 443 ? -31.070 -2.995 -38.949 1.00 87.56 443 TYR A N 1
ATOM 3644 C CA . TYR A 1 443 ? -32.278 -3.829 -39.066 1.00 87.56 443 TYR A CA 1
ATOM 3645 C C . TYR A 1 443 ? -32.473 -4.763 -37.859 1.00 87.56 443 TYR A C 1
ATOM 3647 O O . TYR A 1 443 ? -33.596 -4.920 -37.374 1.00 87.56 443 TYR A O 1
ATOM 3655 N N . ARG A 1 444 ? -31.392 -5.360 -37.333 1.00 86.25 444 ARG A N 1
ATOM 3656 C CA . ARG A 1 444 ? -31.453 -6.274 -36.177 1.00 86.25 444 ARG A CA 1
ATOM 3657 C C . ARG A 1 444 ? -31.803 -5.565 -34.866 1.00 86.25 444 ARG A C 1
ATOM 3659 O O . ARG A 1 444 ? -32.376 -6.208 -33.994 1.00 86.25 444 ARG A O 1
ATOM 3666 N N . THR A 1 445 ? -31.493 -4.276 -34.708 1.00 86.56 445 THR A N 1
ATOM 3667 C CA . THR A 1 445 ? -31.908 -3.509 -33.517 1.00 86.56 445 THR A CA 1
ATOM 3668 C C . THR A 1 445 ? -33.380 -3.088 -33.565 1.00 86.56 445 THR A C 1
ATOM 3670 O O . THR A 1 445 ? -34.015 -2.982 -32.516 1.00 86.56 445 THR A O 1
ATOM 3673 N N . ILE A 1 446 ? -33.942 -2.904 -34.767 1.00 85.44 446 ILE A N 1
ATOM 3674 C CA . ILE A 1 446 ? -35.365 -2.591 -34.981 1.00 85.44 446 ILE A CA 1
ATOM 3675 C C . ILE A 1 446 ? -36.253 -3.835 -34.776 1.00 85.44 446 ILE A C 1
ATOM 3677 O O . ILE A 1 446 ? -37.346 -3.719 -34.217 1.00 85.44 446 ILE A O 1
ATOM 3681 N N . ASP A 1 447 ? -35.812 -5.034 -35.186 1.00 83.56 447 ASP A N 1
ATOM 3682 C CA . ASP A 1 447 ? -36.612 -6.259 -35.021 1.00 83.56 447 ASP A CA 1
ATOM 3683 C C . ASP A 1 447 ? -36.792 -6.646 -33.537 1.00 83.56 447 ASP A C 1
ATOM 3685 O O . ASP A 1 447 ? -35.873 -7.047 -32.809 1.00 83.56 447 ASP A O 1
ATOM 3689 N N . GLN A 1 448 ? -38.045 -6.606 -33.078 1.00 75.56 448 GLN A N 1
ATOM 3690 C CA . GLN A 1 448 ? -38.422 -7.045 -31.736 1.00 75.56 448 GLN A CA 1
ATOM 3691 C C . GLN A 1 448 ? -38.083 -8.523 -31.473 1.00 75.56 448 GLN A C 1
ATOM 3693 O O . GLN A 1 448 ? -37.842 -8.876 -30.319 1.00 75.56 448 GLN A O 1
ATOM 3698 N N . LYS A 1 449 ? -37.990 -9.362 -32.512 1.00 75.06 449 LYS A N 1
ATOM 3699 C CA . LYS A 1 449 ? -37.707 -10.806 -32.426 1.00 75.06 449 LYS A CA 1
ATOM 3700 C C . LYS A 1 449 ? -36.250 -11.185 -32.722 1.00 75.06 449 LYS A C 1
ATOM 3702 O O . LYS A 1 449 ? -35.945 -12.375 -32.743 1.00 75.06 449 LYS A O 1
ATOM 3707 N N . ALA A 1 450 ? -35.358 -10.220 -32.946 1.00 80.44 450 ALA A N 1
ATOM 3708 C CA . ALA A 1 450 ? -33.939 -10.497 -33.143 1.00 80.44 450 ALA A CA 1
ATOM 3709 C C . ALA A 1 450 ? -33.186 -10.672 -31.811 1.00 80.44 450 ALA A C 1
ATOM 3711 O O . ALA A 1 450 ? -33.370 -9.902 -30.862 1.00 80.44 450 ALA A O 1
ATOM 3712 N N . GLU A 1 451 ? -32.298 -11.668 -31.790 1.00 80.75 451 GLU A N 1
ATOM 3713 C CA . GLU A 1 451 ? -31.461 -12.070 -30.645 1.00 80.75 451 GLU A CA 1
ATOM 3714 C C . GLU A 1 451 ? -29.968 -11.806 -30.903 1.00 80.75 451 GLU A C 1
ATOM 3716 O O . GLU A 1 451 ? -29.183 -11.631 -29.977 1.00 80.75 451 GLU A O 1
ATOM 3721 N N . LEU A 1 452 ? -29.564 -11.758 -32.176 1.00 84.38 452 LEU A N 1
ATOM 3722 C CA . LEU A 1 452 ? -28.175 -11.581 -32.613 1.00 84.38 452 LEU A CA 1
ATOM 3723 C C . LEU A 1 452 ? -27.744 -10.098 -32.634 1.00 84.38 452 LEU A C 1
ATOM 3725 O O . LEU A 1 452 ? -27.194 -9.629 -33.632 1.00 84.38 452 LEU A O 1
ATOM 3729 N N . TRP A 1 453 ? -28.004 -9.358 -31.553 1.00 87.31 453 TRP A N 1
ATOM 3730 C CA . TRP A 1 453 ? -27.591 -7.959 -31.373 1.00 87.31 453 TRP A CA 1
ATOM 3731 C C . TRP A 1 453 ? -27.294 -7.648 -29.892 1.00 87.31 453 TRP A C 1
ATOM 3733 O O . TRP A 1 453 ? -27.692 -8.395 -29.001 1.00 87.31 453 TRP A O 1
ATOM 3743 N N . SER A 1 454 ? -26.614 -6.530 -29.627 1.00 89.06 454 SER A N 1
ATOM 3744 C CA . SER A 1 454 ? -26.470 -5.946 -28.286 1.00 89.06 454 SER A CA 1
ATOM 3745 C C . SER A 1 454 ? -26.343 -4.423 -28.374 1.00 89.06 454 SER A C 1
ATOM 3747 O O . SER A 1 454 ? -25.983 -3.880 -29.425 1.00 89.06 454 SER A O 1
ATOM 3749 N N . GLU A 1 455 ? -26.583 -3.718 -27.267 1.00 88.38 455 GLU A N 1
ATOM 3750 C CA . GLU A 1 455 ? -26.348 -2.269 -27.178 1.00 88.38 455 GLU A CA 1
ATOM 3751 C C . GLU A 1 455 ? -24.892 -1.914 -27.526 1.00 88.38 455 GLU A C 1
ATOM 3753 O O . GLU A 1 455 ? -24.637 -0.959 -28.254 1.00 88.38 455 GLU A O 1
ATOM 3758 N N . ALA A 1 456 ? -23.929 -2.740 -27.108 1.00 89.06 456 ALA A N 1
ATOM 3759 C CA . ALA A 1 456 ? -22.512 -2.533 -27.394 1.00 89.06 456 ALA A CA 1
ATOM 3760 C C . ALA A 1 456 ? -22.135 -2.757 -28.878 1.00 89.06 456 ALA A C 1
ATOM 3762 O O . ALA A 1 456 ? -21.100 -2.256 -29.322 1.00 89.06 456 ALA A O 1
ATOM 3763 N N . ILE A 1 457 ? -22.944 -3.484 -29.660 1.00 92.38 457 ILE A N 1
ATOM 3764 C CA . ILE A 1 457 ? -22.832 -3.529 -31.131 1.00 92.38 457 ILE A CA 1
ATOM 3765 C C . ILE A 1 457 ? -23.359 -2.216 -31.728 1.00 92.38 457 ILE A C 1
ATOM 3767 O O . ILE A 1 457 ? -22.678 -1.602 -32.552 1.00 92.38 457 ILE A O 1
ATOM 3771 N N . LEU A 1 458 ? -24.539 -1.763 -31.285 1.00 91.75 458 LEU A N 1
ATOM 3772 C CA . LEU A 1 458 ? -25.170 -0.535 -31.778 1.00 91.75 458 LEU A CA 1
ATOM 3773 C C . LEU A 1 458 ? -24.298 0.701 -31.514 1.00 91.75 458 LEU A C 1
ATOM 3775 O O . LEU A 1 458 ? -24.038 1.462 -32.441 1.00 91.75 458 LEU A O 1
ATOM 3779 N N . ILE A 1 459 ? -23.790 0.865 -30.288 1.00 90.81 459 ILE A N 1
ATOM 3780 C CA . ILE A 1 459 ? -22.917 1.983 -29.899 1.00 90.81 459 ILE A CA 1
ATOM 3781 C C . ILE A 1 459 ? -21.690 2.057 -30.820 1.00 90.81 459 ILE A C 1
ATOM 3783 O O . ILE A 1 459 ? -21.436 3.100 -31.417 1.00 90.81 459 ILE A O 1
ATOM 3787 N N . ARG A 1 460 ? -20.974 0.939 -31.020 1.00 93.94 460 ARG A N 1
ATOM 3788 C CA . ARG A 1 460 ? -19.775 0.904 -31.878 1.00 93.94 460 ARG A CA 1
ATOM 3789 C C . ARG A 1 460 ? -20.077 1.262 -33.337 1.00 93.94 460 ARG A C 1
ATOM 3791 O O . ARG A 1 460 ? -19.288 1.977 -33.948 1.00 93.94 460 ARG A O 1
ATOM 3798 N N . ILE A 1 461 ? -21.210 0.814 -33.888 1.00 94.62 461 ILE A N 1
ATOM 3799 C CA . ILE A 1 461 ? -21.648 1.209 -35.238 1.00 94.62 461 ILE A CA 1
ATOM 3800 C C . ILE A 1 461 ? -21.988 2.698 -35.308 1.00 94.62 461 ILE A C 1
ATOM 3802 O O . ILE A 1 461 ? -21.561 3.362 -36.247 1.00 94.62 461 ILE A O 1
ATOM 3806 N N . LEU A 1 462 ? -22.698 3.248 -34.320 1.00 93.25 462 LEU A N 1
ATOM 3807 C CA . LEU A 1 462 ? -23.012 4.679 -34.284 1.00 93.25 462 LEU A CA 1
ATOM 3808 C C . LEU A 1 462 ? -21.736 5.532 -34.210 1.00 93.25 462 LEU A C 1
ATOM 3810 O O . LEU A 1 462 ? -21.631 6.521 -34.930 1.00 93.25 462 LEU A O 1
ATOM 3814 N N . HIS A 1 463 ? -20.729 5.125 -33.428 1.00 93.94 463 HIS A N 1
ATOM 3815 C CA . HIS A 1 463 ? -19.423 5.794 -33.416 1.00 93.94 463 HIS A CA 1
ATOM 3816 C C . HIS A 1 463 ? -18.668 5.665 -34.749 1.00 93.94 463 HIS A C 1
ATOM 3818 O O . HIS A 1 463 ? -18.076 6.650 -35.183 1.00 93.94 463 HIS A O 1
ATOM 3824 N N . LEU A 1 464 ? -18.721 4.515 -35.434 1.00 94.62 464 LEU A N 1
ATOM 3825 C CA . LEU A 1 464 ? -18.151 4.360 -36.785 1.00 94.62 464 LEU A CA 1
ATOM 3826 C C . LEU A 1 464 ? -18.854 5.260 -37.821 1.00 94.62 464 LEU A C 1
ATOM 3828 O O . LEU A 1 464 ? -18.184 5.834 -38.676 1.00 94.62 464 LEU A O 1
ATOM 3832 N N . ILE A 1 465 ? -20.175 5.444 -37.716 1.00 93.62 465 ILE A N 1
ATOM 3833 C CA . ILE A 1 465 ? -20.940 6.385 -38.553 1.00 93.62 465 ILE A CA 1
ATOM 3834 C C . ILE A 1 465 ? -20.547 7.840 -38.245 1.00 93.62 465 ILE A C 1
ATOM 3836 O O . ILE A 1 465 ? -20.324 8.609 -39.177 1.00 93.62 465 ILE A O 1
ATOM 3840 N N . CYS A 1 466 ? -20.405 8.224 -36.967 1.00 91.44 466 CYS A N 1
ATOM 3841 C CA . CYS A 1 466 ? -19.900 9.555 -36.596 1.00 91.44 466 CYS A CA 1
ATOM 3842 C C . CYS A 1 466 ? -18.523 9.826 -37.216 1.00 91.44 466 CYS A C 1
ATOM 3844 O O . CYS A 1 466 ? -18.322 10.881 -37.808 1.00 91.44 466 CYS A O 1
ATOM 3846 N N . LEU A 1 467 ? -17.591 8.868 -37.115 1.00 91.19 467 LEU A N 1
ATOM 3847 C CA . LEU A 1 467 ? -16.261 8.984 -37.718 1.00 91.19 467 LEU A CA 1
ATOM 3848 C C . LEU A 1 467 ? -16.342 9.172 -39.237 1.00 91.19 467 LEU A C 1
ATOM 3850 O O . LEU A 1 467 ? -15.676 10.053 -39.768 1.00 91.19 467 LEU A O 1
ATOM 3854 N N . ALA A 1 468 ? -17.186 8.403 -39.928 1.00 91.06 468 ALA A N 1
ATOM 3855 C CA . ALA A 1 468 ? -17.367 8.538 -41.372 1.00 91.06 468 ALA A CA 1
ATOM 3856 C C . ALA A 1 468 ? -17.914 9.920 -41.775 1.00 91.06 468 ALA A C 1
ATOM 3858 O O . ALA A 1 468 ? -17.494 10.474 -42.786 1.00 91.06 468 ALA A O 1
ATOM 3859 N N . LEU A 1 469 ? -18.805 10.516 -40.979 1.00 88.88 469 LEU A N 1
ATOM 3860 C CA . LEU A 1 469 ? -19.294 11.876 -41.229 1.00 88.88 469 LEU A CA 1
ATOM 3861 C C . LEU A 1 469 ? -18.219 12.937 -40.942 1.00 88.88 469 LEU A C 1
ATOM 3863 O O . LEU A 1 469 ? -18.047 13.845 -41.748 1.00 88.88 469 LEU A O 1
ATOM 3867 N N . PHE A 1 470 ? -17.444 12.803 -39.861 1.00 87.38 470 PHE A N 1
ATOM 3868 C CA . PHE A 1 470 ? -16.360 13.745 -39.546 1.00 87.38 470 PHE A CA 1
ATOM 3869 C C . PHE A 1 470 ? -15.217 13.713 -40.577 1.00 87.38 470 PHE A C 1
ATOM 3871 O O . PHE A 1 470 ? -14.747 14.769 -40.992 1.00 87.38 470 PHE A O 1
ATOM 3878 N N . GLU A 1 471 ? -14.814 12.534 -41.067 1.00 87.31 471 GLU A N 1
ATOM 3879 C CA . GLU A 1 471 ? -13.819 12.426 -42.151 1.00 87.31 471 GLU A CA 1
ATOM 3880 C C . GLU A 1 471 ? -14.309 13.065 -43.458 1.00 87.31 471 GLU A C 1
ATOM 3882 O O . GLU A 1 471 ? -13.509 13.592 -44.236 1.00 87.31 471 GLU A O 1
ATOM 3887 N N . GLN A 1 472 ? -15.624 13.068 -43.703 1.00 85.88 472 GLN A N 1
ATOM 3888 C CA . GLN A 1 472 ? -16.209 13.784 -44.834 1.00 85.88 472 GLN A CA 1
ATOM 3889 C C . GLN A 1 472 ? -16.149 15.311 -44.637 1.00 85.88 472 GLN A C 1
ATOM 3891 O O . GLN A 1 472 ? -15.874 16.022 -45.604 1.00 85.88 472 GLN A O 1
ATOM 3896 N N . GLU A 1 473 ? -16.343 15.830 -43.416 1.00 78.50 473 GLU A N 1
ATOM 3897 C CA . GLU A 1 473 ? -16.227 17.271 -43.120 1.00 78.50 473 GLU A CA 1
ATOM 3898 C C . GLU A 1 473 ? -14.786 17.751 -43.356 1.00 78.50 473 GLU A C 1
ATOM 3900 O O . GLU A 1 473 ? -14.553 18.699 -44.113 1.00 78.50 473 GLU A O 1
ATOM 3905 N N . ASP A 1 474 ? -13.810 17.019 -42.814 1.00 74.56 474 ASP A N 1
ATOM 3906 C CA . ASP A 1 474 ? -12.381 17.297 -42.992 1.00 74.56 474 ASP A CA 1
ATOM 3907 C C . ASP A 1 474 ? -11.921 17.175 -44.456 1.00 74.56 474 ASP A C 1
ATOM 3909 O O . ASP A 1 474 ? -11.032 17.912 -44.897 1.00 74.56 474 ASP A O 1
ATOM 3913 N N . SER A 1 475 ? -12.518 16.262 -45.229 1.00 68.06 475 SER A N 1
ATOM 3914 C CA . SER A 1 475 ? -12.227 16.096 -46.660 1.00 68.06 475 SER A CA 1
ATOM 3915 C C . SER A 1 475 ? -12.733 17.274 -47.499 1.00 68.06 475 SER A C 1
ATOM 3917 O O . SER A 1 475 ? -12.051 17.703 -48.431 1.00 68.06 475 SER A O 1
ATOM 3919 N N . VAL A 1 476 ? -13.897 17.838 -47.158 1.00 61.09 476 VAL A N 1
ATOM 3920 C CA . VAL A 1 476 ? -14.450 19.026 -47.831 1.00 61.09 476 VAL A CA 1
ATOM 3921 C C . VAL A 1 476 ? -13.642 20.282 -47.479 1.00 61.09 476 VAL A C 1
ATOM 3923 O O . VAL A 1 476 ? -13.337 21.077 -48.369 1.00 61.09 476 VAL A O 1
ATOM 3926 N N . GLY A 1 477 ? -13.218 20.438 -46.219 1.00 56.09 477 GLY A N 1
ATOM 3927 C CA . GLY A 1 477 ? -12.419 21.589 -45.780 1.00 56.09 477 GLY A CA 1
ATOM 3928 C C . GLY A 1 477 ? -11.045 21.705 -46.459 1.00 56.09 477 GLY A C 1
ATOM 3929 O O . GLY A 1 477 ? -10.586 22.810 -46.748 1.00 56.09 477 GLY A O 1
ATOM 3930 N N . LYS A 1 478 ? -10.394 20.576 -46.772 1.00 53.31 478 LYS A N 1
ATOM 3931 C CA . LYS A 1 478 ? -9.051 20.554 -47.390 1.00 53.31 478 LYS A CA 1
ATOM 3932 C C . LYS A 1 478 ? -9.040 20.892 -48.886 1.00 53.31 478 LYS A C 1
ATOM 3934 O O . LYS A 1 478 ? -8.008 21.315 -49.396 1.00 53.31 478 LYS A O 1
ATOM 3939 N N . GLN A 1 479 ? -10.167 20.768 -49.594 1.00 49.72 479 GLN A N 1
ATOM 3940 C CA . GLN A 1 479 ? -10.230 21.043 -51.040 1.00 49.72 479 GLN A CA 1
ATOM 3941 C C . GLN A 1 479 ? -10.127 22.536 -51.402 1.00 49.72 479 GLN A C 1
ATOM 3943 O O . GLN A 1 479 ? -9.868 22.861 -52.558 1.00 49.72 479 GLN A O 1
ATOM 3948 N N . GLN A 1 480 ? -10.294 23.454 -50.443 1.00 47.72 480 GLN A N 1
ATOM 3949 C CA . GLN A 1 480 ? -10.207 24.897 -50.704 1.00 47.72 480 GLN A CA 1
ATOM 3950 C C . GLN A 1 480 ? -8.772 25.458 -50.690 1.00 47.72 480 GLN A C 1
ATOM 3952 O O . GLN A 1 480 ? -8.580 26.607 -51.084 1.00 47.72 480 GLN A O 1
ATOM 3957 N N . THR A 1 481 ? -7.762 24.694 -50.247 1.00 43.50 481 THR A N 1
ATOM 3958 C CA . THR A 1 481 ? -6.412 25.232 -49.974 1.00 43.50 481 THR A CA 1
ATOM 3959 C C . THR A 1 481 ? -5.276 24.665 -50.832 1.00 43.50 481 THR A C 1
ATOM 3961 O O . THR A 1 481 ? -4.199 25.261 -50.842 1.00 43.50 481 THR A O 1
ATOM 3964 N N . THR A 1 482 ? -5.474 23.578 -51.589 1.00 39.41 482 THR A N 1
ATOM 3965 C CA . THR A 1 482 ? -4.428 22.991 -52.455 1.00 39.41 482 THR A CA 1
ATOM 3966 C C . THR A 1 482 ? -4.961 22.566 -53.830 1.00 39.41 482 THR A C 1
ATOM 3968 O O . THR A 1 482 ? -5.762 21.648 -53.965 1.00 39.41 482 THR A O 1
ATOM 3971 N N . SER A 1 483 ? -4.482 23.224 -54.890 1.00 39.81 483 SER A N 1
ATOM 3972 C CA . SER A 1 483 ? -4.996 23.100 -56.267 1.00 39.81 483 SER A CA 1
ATOM 3973 C C . SER A 1 483 ? -4.133 22.242 -57.212 1.00 39.81 483 SER A C 1
ATOM 3975 O O . SER A 1 483 ? -4.218 22.393 -58.430 1.00 39.81 483 SER A O 1
ATOM 3977 N N . THR A 1 484 ? -3.281 21.356 -56.680 1.00 38.53 484 THR A N 1
ATOM 3978 C CA . THR A 1 484 ? -2.203 20.697 -57.459 1.00 38.53 484 THR A CA 1
ATOM 3979 C C . THR A 1 484 ? -1.957 19.208 -57.163 1.00 38.53 484 THR A C 1
ATOM 3981 O O . THR A 1 484 ? -0.930 18.671 -57.577 1.00 38.53 484 THR A O 1
ATOM 3984 N N . ALA A 1 485 ? -2.884 18.503 -56.505 1.00 34.97 485 ALA A N 1
ATOM 3985 C CA . ALA A 1 485 ? -2.795 17.050 -56.304 1.00 34.97 485 ALA A CA 1
ATOM 3986 C C . ALA A 1 485 ? -3.690 16.259 -57.282 1.00 34.97 485 ALA A C 1
ATOM 3988 O O . ALA A 1 485 ? -4.794 16.684 -57.620 1.00 34.97 485 ALA A O 1
ATOM 3989 N N . MET A 1 486 ? -3.200 15.096 -57.726 1.00 35.09 486 MET A N 1
ATOM 3990 C CA . MET A 1 486 ? -3.925 14.136 -58.576 1.00 35.09 486 MET A CA 1
ATOM 3991 C C . MET A 1 486 ? -5.211 13.627 -57.894 1.00 35.09 486 MET A C 1
ATOM 3993 O O . MET A 1 486 ? -5.259 13.589 -56.664 1.00 35.09 486 MET A O 1
ATOM 3997 N N . PRO A 1 487 ? -6.240 13.197 -58.654 1.00 36.50 487 PRO A N 1
ATOM 3998 C CA . PRO A 1 487 ? -7.529 12.820 -58.081 1.00 36.50 487 PRO A CA 1
ATOM 3999 C C . PRO A 1 487 ? -7.427 11.527 -57.261 1.00 36.50 487 PRO A C 1
ATOM 4001 O O . PRO A 1 487 ? -7.420 10.428 -57.817 1.00 36.50 487 PRO A O 1
ATOM 4004 N N . SER A 1 488 ? -7.391 11.651 -55.933 1.00 47.59 488 SER A N 1
ATOM 4005 C CA . SER A 1 488 ? -7.846 10.571 -55.060 1.00 47.59 488 SER A CA 1
ATOM 4006 C C . SER A 1 488 ? -9.366 10.439 -55.181 1.00 47.59 488 SER A C 1
ATOM 4008 O O . SER A 1 488 ? -10.076 11.418 -55.428 1.00 47.59 488 SER A O 1
ATOM 4010 N N . GLU A 1 489 ? -9.878 9.217 -55.038 1.00 55.16 489 GLU A N 1
ATOM 4011 C CA . GLU A 1 489 ? -11.320 8.970 -55.056 1.00 55.16 489 GLU A CA 1
ATOM 4012 C C . GLU A 1 489 ? -11.993 9.778 -53.941 1.00 55.16 489 GLU A C 1
ATOM 4014 O O . GLU A 1 489 ? -11.675 9.621 -52.759 1.00 55.16 489 GLU A O 1
ATOM 4019 N N . LYS A 1 490 ? -12.910 10.669 -54.331 1.00 66.94 490 LYS A N 1
ATOM 4020 C CA . LYS A 1 490 ? -13.604 11.582 -53.422 1.00 66.94 490 LYS A CA 1
ATOM 4021 C C . LYS A 1 490 ? -14.340 10.769 -52.350 1.00 66.94 490 LYS A C 1
ATOM 4023 O O . LYS A 1 490 ? -15.174 9.926 -52.671 1.00 66.94 490 LYS A O 1
ATOM 4028 N N . PHE A 1 491 ? -14.042 11.028 -51.079 1.00 83.12 491 PHE A N 1
ATOM 4029 C CA . PHE A 1 491 ? -14.726 10.369 -49.969 1.00 83.12 491 PHE A CA 1
ATOM 4030 C C . PHE A 1 491 ? -16.156 10.928 -49.836 1.00 83.12 491 PHE A C 1
ATOM 4032 O O . PHE A 1 491 ? -16.339 12.124 -49.605 1.00 83.12 491 PHE A O 1
ATOM 4039 N N . GLN A 1 492 ? -17.165 10.080 -50.060 1.00 84.12 492 GLN A N 1
ATOM 4040 C CA . GLN A 1 492 ? -18.586 10.443 -50.215 1.00 84.12 492 GLN A CA 1
ATOM 4041 C C . GLN A 1 492 ? -19.483 9.479 -49.418 1.00 84.12 492 GLN A C 1
ATOM 4043 O O . GLN A 1 492 ? -20.377 8.817 -49.954 1.00 84.12 492 GLN A O 1
ATOM 4048 N N . PHE A 1 493 ? -19.234 9.380 -48.111 1.00 88.62 493 PHE A N 1
ATOM 4049 C CA . PHE A 1 493 ? -20.009 8.529 -47.211 1.00 88.62 493 PHE A CA 1
ATOM 4050 C C . PHE A 1 493 ? -21.509 8.872 -47.197 1.00 88.62 493 PHE A C 1
ATOM 4052 O O . PHE A 1 493 ? -22.331 7.960 -47.272 1.00 88.62 493 PHE A O 1
ATOM 4059 N N . TYR A 1 494 ? -21.880 10.156 -47.144 1.00 86.69 494 TYR A N 1
ATOM 4060 C CA . TYR A 1 494 ? -23.282 10.589 -47.066 1.00 86.69 494 TYR A CA 1
ATOM 4061 C C . TYR A 1 494 ? -24.097 10.104 -48.277 1.00 86.69 494 TYR A C 1
ATOM 4063 O O . TYR A 1 494 ? -25.065 9.362 -48.102 1.00 86.69 494 TYR A O 1
ATOM 4071 N N . GLU A 1 495 ? -23.650 10.409 -49.499 1.00 84.94 495 GLU A N 1
ATOM 4072 C CA . GLU A 1 495 ? -24.292 9.973 -50.751 1.00 84.94 495 GLU A CA 1
ATOM 4073 C C . GLU A 1 495 ? -24.438 8.442 -50.825 1.00 84.94 495 GLU A C 1
ATOM 4075 O O . GLU A 1 495 ? -25.484 7.915 -51.218 1.00 84.94 495 GLU A O 1
ATOM 4080 N N . ASN A 1 496 ? -23.409 7.701 -50.400 1.00 86.81 496 ASN A N 1
ATOM 4081 C CA . ASN A 1 496 ? -23.456 6.241 -50.367 1.00 86.81 496 ASN A CA 1
ATOM 4082 C C . ASN A 1 496 ? -24.413 5.713 -49.282 1.00 86.81 496 ASN A C 1
ATOM 4084 O O . ASN A 1 496 ? -25.172 4.778 -49.539 1.00 86.81 496 ASN A O 1
ATOM 4088 N N . SER A 1 497 ? -24.469 6.341 -48.107 1.00 89.94 497 SER A N 1
ATOM 4089 C CA . SER A 1 497 ? -25.373 5.954 -47.015 1.00 89.94 497 SER A CA 1
ATOM 4090 C C . SER A 1 497 ? -26.861 6.090 -47.382 1.00 89.94 497 SER A C 1
ATOM 4092 O O . SER A 1 497 ? -27.687 5.291 -46.925 1.00 89.94 497 SER A O 1
ATOM 4094 N N . GLN A 1 498 ? -27.199 7.031 -48.277 1.00 87.12 498 GLN A N 1
ATOM 4095 C CA . GLN A 1 498 ? -28.558 7.205 -48.800 1.00 87.12 498 GLN A CA 1
ATOM 4096 C C . GLN A 1 498 ? -28.994 6.038 -49.697 1.00 87.12 498 GLN A C 1
ATOM 4098 O O . GLN A 1 498 ? -30.135 5.579 -49.589 1.00 87.12 498 GLN A O 1
ATOM 4103 N N . LYS A 1 499 ? -28.084 5.471 -50.509 1.00 88.38 499 LYS A N 1
ATOM 4104 C CA . LYS A 1 499 ? -28.351 4.263 -51.324 1.00 88.38 499 LYS A CA 1
ATOM 4105 C C . LYS A 1 499 ? -28.798 3.087 -50.444 1.00 88.38 499 LYS A C 1
ATOM 4107 O O . LYS A 1 499 ? -29.741 2.374 -50.784 1.00 88.38 499 LYS A O 1
ATOM 4112 N N . TYR A 1 500 ? -28.175 2.953 -49.271 1.00 89.44 500 TYR A N 1
ATOM 4113 C CA . TYR A 1 500 ? -28.471 1.933 -48.259 1.00 89.44 500 TYR A CA 1
ATOM 4114 C C . TYR A 1 500 ? -29.586 2.329 -47.268 1.00 89.44 500 TYR A C 1
ATOM 4116 O O . TYR A 1 500 ? -29.931 1.541 -46.384 1.00 89.44 500 TYR A O 1
ATOM 4124 N N . LYS A 1 501 ? -30.195 3.517 -47.428 1.00 89.69 501 LYS A N 1
ATOM 4125 C CA . LYS A 1 501 ? -31.299 4.056 -46.606 1.00 89.69 501 LYS A CA 1
ATOM 4126 C C . LYS A 1 501 ? -30.975 4.154 -45.104 1.00 89.69 501 LYS A C 1
ATOM 4128 O O . LYS A 1 501 ? -31.885 4.074 -44.278 1.00 89.69 501 LYS A O 1
ATOM 4133 N N . ILE A 1 502 ? -29.702 4.346 -44.748 1.00 89.88 502 ILE A N 1
ATOM 4134 C CA . ILE A 1 502 ? -29.214 4.305 -43.356 1.00 89.88 502 ILE A CA 1
ATOM 4135 C C . ILE A 1 502 ? -29.926 5.340 -42.469 1.00 89.88 502 ILE A C 1
ATOM 4137 O O . ILE A 1 502 ? -30.384 4.996 -41.381 1.00 89.88 502 ILE A O 1
ATOM 4141 N N . GLU A 1 503 ? -30.122 6.568 -42.958 1.00 88.19 503 GLU A N 1
ATOM 4142 C CA . GLU A 1 503 ? -30.843 7.628 -42.235 1.00 88.19 503 GLU A CA 1
ATOM 4143 C C . GLU A 1 503 ? -32.276 7.210 -41.852 1.00 88.19 503 GLU A C 1
ATOM 4145 O O . GLU A 1 503 ? -32.712 7.415 -40.718 1.00 88.19 503 GLU A O 1
ATOM 4150 N N . LYS A 1 504 ? -32.995 6.525 -42.753 1.00 87.56 504 LYS A N 1
ATOM 4151 C CA . LYS A 1 504 ? -34.366 6.046 -42.492 1.00 87.56 504 LYS A CA 1
ATOM 4152 C C . LYS A 1 504 ? -34.403 4.985 -41.391 1.00 87.56 504 LYS A C 1
ATOM 4154 O O . LYS A 1 504 ? -35.351 4.965 -40.608 1.00 87.56 504 LYS A O 1
ATOM 4159 N N . LEU A 1 505 ? -33.378 4.135 -41.305 1.00 87.19 505 LEU A N 1
ATOM 4160 C CA . LEU A 1 505 ? -33.248 3.137 -40.238 1.00 87.19 505 LEU A CA 1
ATOM 4161 C C . LEU A 1 505 ? -32.903 3.798 -38.896 1.00 87.19 505 LEU A C 1
ATOM 4163 O O . LEU A 1 505 ? -33.486 3.441 -37.875 1.00 87.19 505 LEU A O 1
ATOM 4167 N N . LEU A 1 506 ? -32.034 4.813 -38.891 1.00 88.19 506 LEU A N 1
ATOM 4168 C CA . LEU A 1 506 ? -31.724 5.597 -37.688 1.00 88.19 506 LEU A CA 1
ATOM 4169 C C . LEU A 1 506 ? -32.964 6.315 -37.130 1.00 88.19 506 LEU A C 1
ATOM 4171 O O . LEU A 1 506 ? -33.185 6.293 -35.920 1.00 88.19 506 LEU A O 1
ATOM 4175 N N . VAL A 1 507 ? -33.818 6.878 -37.994 1.00 87.50 507 VAL A N 1
ATOM 4176 C CA . VAL A 1 507 ? -35.111 7.455 -37.582 1.00 87.50 507 VAL A CA 1
ATOM 4177 C C . VAL A 1 507 ? -36.053 6.385 -37.017 1.00 87.50 507 VAL A C 1
ATOM 4179 O O . VAL A 1 507 ? -36.716 6.630 -36.016 1.00 87.50 507 VAL A O 1
ATOM 4182 N N . GLN A 1 508 ? -36.103 5.180 -37.591 1.00 84.94 508 GLN A N 1
ATOM 4183 C CA . GLN A 1 508 ? -36.925 4.093 -37.037 1.00 84.94 508 GLN A CA 1
ATOM 4184 C C . GLN A 1 508 ? -36.444 3.646 -35.646 1.00 84.94 508 GLN A C 1
ATOM 4186 O O . GLN A 1 508 ? -37.275 3.375 -34.776 1.00 84.94 508 GLN A O 1
ATOM 4191 N N . ILE A 1 509 ? -35.131 3.643 -35.392 1.00 84.88 509 ILE A N 1
ATOM 4192 C CA . ILE A 1 509 ? -34.555 3.279 -34.086 1.00 84.88 509 ILE A CA 1
ATOM 4193 C C . ILE A 1 509 ? -34.997 4.232 -32.966 1.00 84.88 509 ILE A C 1
ATOM 4195 O O . ILE A 1 509 ? -35.241 3.757 -31.860 1.00 84.88 509 ILE A O 1
ATOM 4199 N N . THR A 1 510 ? -35.199 5.533 -33.221 1.00 80.25 510 THR A N 1
ATOM 4200 C CA . THR A 1 510 ? -35.703 6.459 -32.176 1.00 80.25 510 THR A CA 1
ATOM 4201 C C . THR A 1 510 ? -37.135 6.145 -31.725 1.00 80.25 510 THR A C 1
ATOM 4203 O O . THR A 1 510 ? -37.562 6.598 -30.666 1.00 80.25 510 THR A O 1
ATOM 4206 N N . THR A 1 511 ? -37.875 5.335 -32.491 1.00 75.69 511 THR A N 1
ATOM 4207 C CA . THR A 1 511 ? -39.217 4.850 -32.127 1.00 75.69 511 THR A CA 1
ATOM 4208 C C . THR A 1 511 ? -39.217 3.455 -31.486 1.00 75.69 511 THR A C 1
ATOM 4210 O O . THR A 1 511 ? -40.269 2.979 -31.054 1.00 75.69 511 THR A O 1
ATOM 4213 N N . ALA A 1 512 ? -38.059 2.787 -31.402 1.00 74.12 512 ALA A N 1
ATOM 4214 C CA . ALA A 1 512 ? -37.930 1.412 -30.928 1.00 74.12 512 ALA A CA 1
ATOM 4215 C C . ALA A 1 512 ? -37.518 1.341 -29.444 1.00 74.12 512 ALA A C 1
ATOM 4217 O O . ALA A 1 512 ? -36.402 1.692 -29.072 1.00 74.12 512 ALA A O 1
ATOM 4218 N N . THR A 1 513 ? -38.379 0.757 -28.604 1.00 62.00 513 THR A N 1
ATOM 4219 C CA . THR A 1 513 ? -38.225 0.661 -27.131 1.00 62.00 513 THR A CA 1
ATOM 4220 C C . THR A 1 513 ? -37.062 -0.213 -26.631 1.00 62.00 513 THR A C 1
ATOM 4222 O O . THR A 1 513 ? -36.993 -0.529 -25.446 1.00 62.00 513 THR A O 1
ATOM 4225 N N . LYS A 1 514 ? -36.210 -0.724 -27.527 1.00 66.25 514 LYS A N 1
ATOM 4226 C CA . LYS A 1 514 ? -35.013 -1.514 -27.187 1.00 66.25 514 LYS A CA 1
ATOM 4227 C C . LYS A 1 514 ? -33.746 -0.649 -27.105 1.00 66.25 514 LYS A C 1
ATOM 4229 O O . LYS A 1 514 ? -32.709 -1.171 -26.718 1.00 66.25 514 LYS A O 1
ATOM 4234 N N . ALA A 1 515 ? -33.802 0.624 -27.508 1.00 62.19 515 ALA A N 1
ATOM 4235 C CA . ALA A 1 515 ? -32.620 1.461 -27.732 1.00 62.19 515 ALA A CA 1
ATOM 4236 C C . ALA A 1 515 ? -32.544 2.717 -26.838 1.00 62.19 515 ALA A C 1
ATOM 4238 O O . ALA A 1 515 ? -31.694 3.573 -27.081 1.00 62.19 515 ALA A O 1
ATOM 4239 N N . ASP A 1 516 ? -33.387 2.825 -25.804 1.00 63.25 516 ASP A N 1
ATOM 4240 C CA . ASP A 1 516 ? -33.529 4.006 -24.934 1.00 63.25 516 ASP A CA 1
ATOM 4241 C C . ASP A 1 516 ? -32.181 4.526 -24.380 1.00 63.25 516 ASP A C 1
ATOM 4243 O O . ASP A 1 516 ? -31.929 5.729 -24.371 1.00 63.25 516 ASP A O 1
ATOM 4247 N N . ALA A 1 517 ? -31.257 3.634 -23.996 1.00 63.56 517 ALA A N 1
ATOM 4248 C CA . ALA A 1 517 ? -29.923 4.010 -23.504 1.00 63.56 517 ALA A CA 1
ATOM 4249 C C . ALA A 1 517 ? -29.035 4.713 -24.559 1.00 63.56 517 ALA A C 1
ATOM 4251 O O . ALA A 1 517 ? -28.099 5.433 -24.211 1.00 63.56 517 ALA A O 1
ATOM 4252 N N . CYS A 1 518 ? -29.330 4.527 -25.850 1.00 77.56 518 CYS A N 1
ATOM 4253 C CA . CYS A 1 518 ? -28.595 5.097 -26.981 1.00 77.56 518 CYS A CA 1
ATOM 4254 C C . CYS A 1 518 ? -29.269 6.341 -27.592 1.00 77.56 518 CYS A C 1
ATOM 4256 O O . CYS A 1 518 ? -28.707 6.918 -28.527 1.00 77.56 518 CYS A O 1
ATOM 4258 N N . GLU A 1 519 ? -30.430 6.784 -27.086 1.00 81.50 519 GLU A N 1
ATOM 4259 C CA . GLU A 1 519 ? -31.237 7.880 -27.659 1.00 81.50 519 GLU A CA 1
ATOM 4260 C C . GLU A 1 519 ? -30.404 9.147 -27.928 1.00 81.50 519 GLU A C 1
ATOM 4262 O O . GLU A 1 519 ? -30.488 9.741 -29.006 1.00 81.50 519 GLU A O 1
ATOM 4267 N N . ALA A 1 520 ? -29.536 9.527 -26.984 1.00 84.50 520 ALA A N 1
ATOM 4268 C CA . ALA A 1 520 ? -28.674 10.703 -27.101 1.00 84.50 520 ALA A CA 1
ATOM 4269 C C . ALA A 1 520 ? -27.626 10.588 -28.226 1.00 84.50 520 ALA A C 1
ATOM 4271 O O . ALA A 1 520 ? -27.329 11.586 -28.886 1.00 84.50 520 ALA A O 1
ATOM 4272 N N . LEU A 1 521 ? -27.082 9.388 -28.469 1.00 86.06 521 LEU A N 1
ATOM 4273 C CA . LEU A 1 521 ? -26.094 9.143 -29.524 1.00 86.06 521 LEU A CA 1
ATOM 4274 C C . LEU A 1 521 ? -26.769 9.049 -30.899 1.00 86.06 521 LEU A C 1
ATOM 4276 O O . LEU A 1 521 ? -26.300 9.680 -31.842 1.00 86.06 521 LEU A O 1
ATOM 4280 N N . VAL A 1 522 ? -27.911 8.358 -31.005 1.00 87.44 522 VAL A N 1
ATOM 4281 C CA . VAL A 1 522 ? -28.716 8.314 -32.244 1.00 87.44 522 VAL A CA 1
ATOM 4282 C C . VAL A 1 522 ? -29.179 9.722 -32.633 1.00 87.44 522 VAL A C 1
ATOM 4284 O O . VAL A 1 522 ? -29.031 10.128 -33.784 1.00 87.44 522 VAL A O 1
ATOM 4287 N N . SER A 1 523 ? -29.643 10.514 -31.662 1.00 86.75 523 SER A N 1
ATOM 4288 C CA . SER A 1 523 ? -30.020 11.919 -31.868 1.00 86.75 523 SER A CA 1
ATOM 4289 C C . SER A 1 523 ? -28.844 12.807 -32.284 1.00 86.75 523 SER A C 1
ATOM 4291 O O . SER A 1 523 ? -29.048 13.804 -32.972 1.00 86.75 523 SER A O 1
ATOM 4293 N N . HIS A 1 524 ? -27.616 12.486 -31.864 1.00 88.12 524 HIS A N 1
ATOM 4294 C CA . HIS A 1 524 ? -26.418 13.194 -32.315 1.00 88.12 524 HIS A CA 1
ATOM 4295 C C . HIS A 1 524 ? -26.072 12.833 -33.766 1.00 88.12 524 HIS A C 1
ATOM 4297 O O . HIS A 1 524 ? -25.881 13.740 -34.570 1.00 88.12 524 HIS A O 1
ATOM 4303 N N . VAL A 1 525 ? -26.092 11.544 -34.127 1.00 88.81 525 VAL A N 1
ATOM 4304 C CA . VAL A 1 525 ? -25.877 11.090 -35.514 1.00 88.81 525 VAL A CA 1
ATOM 4305 C C . VAL A 1 525 ? -26.898 11.726 -36.462 1.00 88.81 525 VAL A C 1
ATOM 4307 O O . VAL A 1 525 ? -26.509 12.294 -37.477 1.00 88.81 525 VAL A O 1
ATOM 4310 N N . LEU A 1 526 ? -28.191 11.717 -36.117 1.00 88.50 526 LEU A N 1
ATOM 4311 C CA . LEU A 1 526 ? -29.239 12.321 -36.954 1.00 88.50 526 LEU A CA 1
ATOM 4312 C C . LEU A 1 526 ? -29.037 13.832 -37.183 1.00 88.50 526 LEU A C 1
ATOM 4314 O O . LEU A 1 526 ? -29.333 14.320 -38.269 1.00 88.50 526 LEU A O 1
ATOM 4318 N N . LYS A 1 527 ? -28.471 14.567 -36.213 1.00 87.75 527 LYS A N 1
ATOM 4319 C CA . LYS A 1 527 ? -28.107 15.989 -36.385 1.00 87.75 527 LYS A CA 1
ATOM 4320 C C . LYS A 1 527 ? -26.923 16.203 -37.333 1.00 87.75 527 LYS A C 1
ATOM 4322 O O . LYS A 1 527 ? -26.865 17.228 -38.002 1.00 87.75 527 LYS A O 1
ATOM 4327 N N . LEU A 1 528 ? -25.984 15.257 -37.395 1.00 85.62 528 LEU A N 1
ATOM 4328 C CA . LEU A 1 528 ? -24.895 15.298 -38.378 1.00 85.62 528 LEU A CA 1
ATOM 4329 C C . LEU A 1 528 ? -25.431 15.013 -39.793 1.00 85.62 528 LEU A C 1
ATOM 4331 O O . LEU A 1 528 ? -25.056 15.703 -40.736 1.00 85.62 528 LEU A O 1
ATOM 4335 N N . PHE A 1 529 ? -26.369 14.069 -39.937 1.00 86.00 529 PHE A N 1
ATOM 4336 C CA . PHE A 1 529 ? -27.074 13.831 -41.206 1.00 86.00 529 PHE A CA 1
ATOM 4337 C C . PHE A 1 529 ? -27.880 15.057 -41.670 1.00 86.00 529 PHE A C 1
ATOM 4339 O O . PHE A 1 529 ? -27.793 15.427 -42.840 1.00 86.00 529 PHE A O 1
ATOM 4346 N N . SER A 1 530 ? -28.620 15.729 -40.775 1.00 83.88 530 SER A N 1
ATOM 4347 C CA . SER A 1 530 ? -29.425 16.900 -41.158 1.00 83.88 530 SER A CA 1
ATOM 4348 C C . SER A 1 530 ? -28.570 18.085 -41.619 1.00 83.88 530 SER A C 1
ATOM 4350 O O . SER A 1 530 ? -28.925 18.728 -42.603 1.00 83.88 530 SER A O 1
ATOM 4352 N N . LYS A 1 531 ? -27.414 18.323 -40.982 1.00 83.94 531 LYS A N 1
ATOM 4353 C CA . LYS A 1 531 ? -26.441 19.346 -41.408 1.00 83.94 531 LYS A CA 1
ATOM 4354 C C . LYS A 1 531 ? -26.009 19.139 -42.868 1.00 83.94 531 LYS A C 1
ATOM 4356 O O . LYS A 1 531 ? -26.025 20.080 -43.655 1.00 83.94 531 LYS A O 1
ATOM 4361 N N . TYR A 1 532 ? -25.693 17.902 -43.254 1.00 76.62 532 TYR A N 1
ATOM 4362 C CA . TYR A 1 532 ? -25.336 17.579 -44.640 1.00 76.62 532 TYR A CA 1
ATOM 4363 C C . TYR A 1 532 ? -26.497 17.731 -45.626 1.00 76.62 532 TYR A C 1
ATOM 4365 O O . TYR A 1 532 ? -26.285 18.183 -46.749 1.00 76.62 532 TYR A O 1
ATOM 4373 N N . ASN A 1 533 ? -27.721 17.409 -45.209 1.00 74.25 533 ASN A N 1
ATOM 4374 C CA . ASN A 1 533 ? -28.923 17.615 -46.016 1.00 74.25 533 ASN A CA 1
ATOM 4375 C C . ASN A 1 533 ? -29.154 19.117 -46.299 1.00 74.25 533 ASN A C 1
ATOM 4377 O O . ASN A 1 533 ? -29.440 19.506 -47.428 1.00 74.25 533 ASN A O 1
ATOM 4381 N N . GLU A 1 534 ? -28.945 19.988 -45.308 1.00 69.81 534 GLU A N 1
ATOM 4382 C CA . GLU A 1 534 ? -28.987 21.451 -45.478 1.00 69.81 534 GLU A CA 1
ATOM 4383 C C . GLU A 1 534 ? -27.857 21.966 -46.401 1.00 69.81 534 GLU A C 1
ATOM 4385 O O . GLU A 1 534 ? -28.098 22.810 -47.269 1.00 69.81 534 GLU A O 1
ATOM 4390 N N . GLU A 1 535 ? -26.641 21.416 -46.297 1.00 64.06 535 GLU A N 1
ATOM 4391 C CA . GLU A 1 535 ? -25.493 21.759 -47.158 1.00 64.06 535 GLU A CA 1
ATOM 4392 C C . GLU A 1 535 ? -25.583 21.223 -48.605 1.00 64.06 535 GLU A C 1
ATOM 4394 O O . GLU A 1 535 ? -24.923 21.762 -49.500 1.00 64.06 535 GLU A O 1
ATOM 4399 N N . GLU A 1 536 ? -26.364 20.170 -48.869 1.00 59.62 536 GLU A N 1
ATOM 4400 C CA . GLU A 1 536 ? -26.695 19.722 -50.233 1.00 59.62 536 GLU A CA 1
ATOM 4401 C C . GLU A 1 536 ? -27.885 20.489 -50.816 1.00 59.62 536 GLU A C 1
ATOM 4403 O O . GLU A 1 536 ? -27.828 20.906 -51.975 1.00 59.62 536 GLU A O 1
ATOM 4408 N N . ASN A 1 537 ? -28.935 20.750 -50.029 1.00 55.50 537 ASN A N 1
ATOM 4409 C CA . ASN A 1 537 ? -30.078 21.531 -50.504 1.00 55.50 537 ASN A CA 1
ATOM 4410 C C . ASN A 1 537 ? -29.669 22.966 -50.848 1.00 55.50 537 ASN A C 1
ATOM 4412 O O . ASN A 1 537 ? -30.023 23.437 -51.920 1.00 55.50 537 ASN A O 1
ATOM 4416 N N . THR A 1 538 ? -28.813 23.618 -50.056 1.00 54.00 538 THR A N 1
ATOM 4417 C CA . THR A 1 538 ? -28.282 24.955 -50.402 1.00 54.00 538 THR A CA 1
ATOM 4418 C C . THR A 1 538 ? -27.399 24.971 -51.659 1.00 54.00 538 THR A C 1
ATOM 4420 O O . THR A 1 538 ? -27.335 25.995 -52.341 1.00 54.00 538 THR A O 1
ATOM 4423 N N . LYS A 1 539 ? -26.762 23.848 -52.031 1.00 52.16 539 LYS A N 1
ATOM 4424 C CA . LYS A 1 539 ? -26.061 23.697 -53.326 1.00 52.16 539 LYS A CA 1
ATOM 4425 C C . LYS A 1 539 ? -27.030 23.463 -54.489 1.00 52.16 539 LYS A C 1
ATOM 4427 O O . LYS A 1 539 ? -26.794 23.975 -55.580 1.00 52.16 539 LYS A O 1
ATOM 4432 N N . ASN A 1 540 ? -28.123 22.735 -54.263 1.00 42.28 540 ASN A N 1
ATOM 4433 C CA . ASN A 1 540 ? -29.149 22.479 -55.277 1.00 42.28 540 ASN A CA 1
ATOM 4434 C C . ASN A 1 540 ? -30.075 23.694 -55.503 1.00 42.28 540 ASN A C 1
ATOM 4436 O O . ASN A 1 540 ? -30.428 23.986 -56.645 1.00 42.28 540 ASN A O 1
ATOM 4440 N N . GLU A 1 541 ? -30.415 24.458 -54.464 1.00 43.25 541 GLU A N 1
ATOM 4441 C CA . GLU A 1 541 ? -31.281 25.648 -54.538 1.00 43.25 541 GLU A CA 1
ATOM 4442 C C . GLU A 1 541 ? -30.653 26.808 -55.328 1.00 43.25 541 GLU A C 1
ATOM 4444 O O . GLU A 1 541 ? -31.374 27.605 -55.927 1.00 43.25 541 GLU A O 1
ATOM 4449 N N . GLN A 1 542 ? -29.321 26.869 -55.444 1.00 41.19 542 GLN A N 1
ATOM 4450 C CA . GLN A 1 542 ? -28.653 27.815 -56.352 1.00 41.19 542 GLN A CA 1
ATOM 4451 C C . GLN A 1 542 ? -28.835 27.477 -57.847 1.00 41.19 542 GLN A C 1
ATOM 4453 O O . GLN A 1 542 ? -28.426 28.269 -58.695 1.00 41.19 542 GLN A O 1
ATOM 4458 N N . SER A 1 543 ? -29.451 26.336 -58.193 1.00 37.97 543 SER A N 1
ATOM 4459 C CA . SER A 1 543 ? -29.585 25.870 -59.583 1.00 37.97 543 SER A CA 1
ATOM 4460 C C . SER A 1 543 ? -30.987 25.993 -60.205 1.00 37.97 543 SER A C 1
ATOM 4462 O O . SER A 1 543 ? -31.099 25.856 -61.424 1.00 37.97 543 SER A O 1
ATOM 4464 N N . MET A 1 544 ? -32.047 26.302 -59.439 1.00 31.88 544 MET A N 1
ATOM 4465 C CA . MET A 1 544 ? -33.425 26.391 -59.966 1.00 31.88 544 MET A CA 1
ATOM 4466 C C . MET A 1 544 ? -34.264 27.541 -59.365 1.00 31.88 544 MET A C 1
ATOM 4468 O O . MET A 1 544 ? -34.781 27.436 -58.261 1.00 31.88 544 MET A O 1
ATOM 4472 N N . SER A 1 545 ? -34.433 28.603 -60.168 1.00 31.05 545 SER A N 1
ATOM 4473 C CA . SER A 1 545 ? -35.538 29.596 -60.215 1.00 31.05 545 SER A CA 1
ATOM 4474 C C . SER A 1 545 ? -36.264 29.989 -58.911 1.00 31.05 545 SER A C 1
ATOM 4476 O O . SER A 1 545 ? -37.043 29.221 -58.357 1.00 31.05 545 SER A O 1
ATOM 4478 N N . SER A 1 546 ? -36.141 31.221 -58.411 1.00 30.31 546 SER A N 1
ATOM 4479 C CA . SER A 1 546 ? -36.953 32.386 -58.834 1.00 30.31 546 SER A CA 1
ATOM 4480 C C . SER A 1 546 ? -38.446 32.117 -59.144 1.00 30.31 546 SER A C 1
ATOM 4482 O O . SER A 1 546 ? -38.772 31.666 -60.237 1.00 30.31 546 SER A O 1
ATOM 4484 N N . THR A 1 547 ? -39.356 32.492 -58.222 1.00 27.52 547 THR A N 1
ATOM 4485 C CA . THR A 1 547 ? -40.644 33.226 -58.440 1.00 27.52 547 THR A CA 1
ATOM 4486 C C . THR A 1 547 ? -41.480 33.298 -57.135 1.00 27.52 547 THR A C 1
ATOM 4488 O O . THR A 1 547 ? -41.820 32.264 -56.581 1.00 27.52 547 THR A O 1
ATOM 4491 N N . VAL A 1 548 ? -41.765 34.527 -56.657 1.00 29.95 548 VAL A N 1
ATOM 4492 C CA . VAL A 1 548 ? -43.043 35.101 -56.114 1.00 29.95 548 VAL A CA 1
ATOM 4493 C C . VAL A 1 548 ? -44.101 34.111 -55.532 1.00 29.95 548 VAL A C 1
ATOM 4495 O O . VAL A 1 548 ? -44.450 33.160 -56.215 1.00 29.95 548 VAL A O 1
ATOM 4498 N N . SER A 1 549 ? -44.753 34.268 -54.359 1.00 27.72 549 SER A N 1
ATOM 4499 C CA . SER A 1 549 ? -44.985 35.399 -53.416 1.00 27.72 549 SER A CA 1
ATOM 4500 C C . SER A 1 549 ? -45.383 34.936 -51.990 1.00 27.72 549 SER A C 1
ATOM 4502 O O . SER A 1 549 ? -45.631 33.760 -51.745 1.00 27.72 549 SER A O 1
ATOM 4504 N N . GLN A 1 550 ? -45.488 35.902 -51.067 1.00 31.56 550 GLN A N 1
ATOM 4505 C CA . GLN A 1 550 ? -45.999 35.799 -49.688 1.00 31.56 550 GLN A CA 1
ATOM 4506 C C . GLN A 1 550 ? -47.483 35.380 -49.591 1.00 31.56 550 GLN A C 1
ATOM 4508 O O . GLN A 1 550 ? -48.265 35.776 -50.449 1.00 31.56 550 GLN A O 1
ATOM 4513 N N . ASP A 1 551 ? -47.878 34.746 -48.473 1.00 26.44 551 ASP A N 1
ATOM 4514 C CA . ASP A 1 551 ? -48.960 35.277 -47.615 1.00 26.44 551 ASP A CA 1
ATOM 4515 C C . ASP A 1 551 ? -48.927 34.712 -46.169 1.00 26.44 551 ASP A C 1
ATOM 4517 O O . ASP A 1 551 ? -48.195 33.762 -45.882 1.00 26.44 551 ASP A O 1
ATOM 4521 N N . LEU A 1 552 ? -49.645 35.347 -45.229 1.00 29.30 552 LEU A N 1
ATOM 4522 C CA . LEU A 1 552 ? -49.426 35.226 -43.771 1.00 29.30 552 LEU A CA 1
ATOM 4523 C C . LEU A 1 552 ? -50.442 34.384 -42.954 1.00 29.30 552 LEU A C 1
ATOM 4525 O O . LEU A 1 552 ? -51.653 34.526 -43.082 1.00 29.30 552 LEU A O 1
ATOM 4529 N N . SER A 1 553 ? -49.897 33.762 -41.893 1.00 29.22 553 SER A N 1
ATOM 4530 C CA . SER A 1 553 ? -50.451 33.607 -40.521 1.00 29.22 553 SER A CA 1
ATOM 4531 C C . SER A 1 553 ? -51.465 32.497 -40.143 1.00 29.22 553 SER A C 1
ATOM 4533 O O . SER A 1 553 ? -52.351 32.115 -40.894 1.00 29.22 553 SER A O 1
ATOM 4535 N N . ASN A 1 554 ? -51.339 32.094 -38.863 1.00 28.23 554 ASN A N 1
ATOM 4536 C CA . ASN A 1 554 ? -52.268 31.356 -37.983 1.00 28.23 554 ASN A CA 1
ATOM 4537 C C . ASN A 1 554 ? -52.464 29.828 -38.148 1.00 28.23 554 ASN A C 1
ATOM 4539 O O . ASN A 1 554 ? -53.466 29.411 -38.715 1.00 28.23 554 ASN A O 1
ATOM 4543 N N . ASP A 1 555 ? -51.651 29.009 -37.449 1.00 30.97 555 ASP A N 1
ATOM 4544 C CA . ASP A 1 555 ? -52.178 28.028 -36.459 1.00 30.97 555 ASP A CA 1
ATOM 4545 C C . ASP A 1 555 ? -51.080 27.483 -35.494 1.00 30.97 555 ASP A C 1
ATOM 4547 O O . ASP A 1 555 ? -50.442 26.468 -35.760 1.00 30.97 555 ASP A O 1
ATOM 4551 N N . THR A 1 556 ? -50.847 28.122 -34.334 1.00 29.20 556 THR A N 1
ATOM 4552 C CA . THR A 1 556 ? -49.955 27.593 -33.261 1.00 29.20 556 THR A CA 1
ATOM 4553 C C . THR A 1 556 ? -50.583 27.635 -31.861 1.00 29.20 556 THR A C 1
ATOM 4555 O O . THR A 1 556 ? -49.928 27.925 -30.861 1.00 29.20 556 THR A O 1
ATOM 4558 N N . ASN A 1 557 ? -51.863 27.255 -31.757 1.00 35.84 557 ASN A N 1
ATOM 4559 C CA . ASN A 1 557 ? -52.554 27.074 -30.468 1.00 35.84 557 ASN A CA 1
ATOM 4560 C C . ASN A 1 557 ? -52.719 25.602 -30.022 1.00 35.84 557 ASN A C 1
ATOM 4562 O O . ASN A 1 557 ? -53.456 25.326 -29.077 1.00 35.84 557 ASN A O 1
ATOM 4566 N N . LYS A 1 558 ? -52.021 24.642 -30.654 1.00 33.56 558 LYS A N 1
ATOM 4567 C CA . LYS A 1 558 ? -52.140 23.197 -30.339 1.00 33.56 558 LYS A CA 1
ATOM 4568 C C . LYS A 1 558 ? -50.934 22.560 -29.630 1.00 33.56 558 LYS A C 1
ATOM 4570 O O . LYS A 1 558 ? -51.106 21.543 -28.962 1.00 33.56 558 LYS A O 1
ATOM 4575 N N . GLU A 1 559 ? -49.736 23.149 -29.674 1.00 37.78 559 GLU A N 1
ATOM 4576 C CA . GLU A 1 559 ? -48.541 22.508 -29.083 1.00 37.78 559 GLU A CA 1
ATOM 4577 C C . GLU A 1 559 ? -48.364 22.750 -27.573 1.00 37.78 559 GLU A C 1
ATOM 4579 O O . GLU A 1 559 ? -47.911 21.860 -26.849 1.00 37.78 559 GLU A O 1
ATOM 4584 N N . LYS A 1 560 ? -48.794 23.907 -27.045 1.00 37.53 560 LYS A N 1
ATOM 4585 C CA . LYS A 1 560 ? -48.632 24.231 -25.611 1.00 37.53 560 LYS A CA 1
ATOM 4586 C C . LYS A 1 560 ? -49.474 23.362 -24.660 1.00 37.53 560 LYS A C 1
ATOM 4588 O O . LYS A 1 560 ? -49.127 23.265 -23.485 1.00 37.53 560 LYS A O 1
ATOM 4593 N N . GLN A 1 561 ? -50.533 22.692 -25.130 1.00 38.59 561 GLN A N 1
ATOM 4594 C CA . GLN A 1 561 ? -51.371 21.833 -24.273 1.00 38.59 561 GLN A CA 1
ATOM 4595 C C . GLN A 1 561 ? -50.821 20.408 -24.071 1.00 38.59 561 GLN A C 1
ATOM 4597 O O . GLN A 1 561 ? -50.961 19.858 -22.977 1.00 38.59 561 GLN A O 1
ATOM 4602 N N . ASN A 1 562 ? -50.151 19.811 -25.064 1.00 43.78 562 ASN A N 1
ATOM 4603 C CA . ASN A 1 562 ? -49.650 18.432 -24.942 1.00 43.78 562 ASN A CA 1
ATOM 4604 C C . ASN A 1 562 ? -48.376 18.319 -24.082 1.00 43.78 562 ASN A C 1
ATOM 4606 O O . ASN A 1 562 ? -48.192 17.321 -23.381 1.00 43.78 562 ASN A O 1
ATOM 4610 N N . GLY A 1 563 ? -47.522 19.351 -24.072 1.00 43.38 563 GLY A N 1
ATOM 4611 C CA . GLY A 1 563 ? -46.301 19.371 -23.256 1.00 43.38 563 GLY A CA 1
ATOM 4612 C C . GLY A 1 563 ? -46.567 19.373 -21.744 1.00 43.38 563 GLY A C 1
ATOM 4613 O O . GLY A 1 563 ? -45.912 18.642 -20.997 1.00 43.38 563 GLY A O 1
ATOM 4614 N N . ASN A 1 564 ? -47.562 20.140 -21.284 1.00 48.88 564 ASN A N 1
ATOM 4615 C CA . ASN A 1 564 ? -47.883 20.239 -19.856 1.00 48.88 564 ASN A CA 1
ATOM 4616 C C . ASN A 1 564 ? -48.522 18.950 -19.315 1.00 48.88 564 ASN A C 1
ATOM 4618 O O . ASN A 1 564 ? -48.114 18.462 -18.261 1.00 48.88 564 ASN A O 1
ATOM 4622 N N . ARG A 1 565 ? -49.423 18.320 -20.081 1.00 51.91 565 ARG A N 1
ATOM 4623 C CA . ARG A 1 565 ? -50.131 17.099 -19.658 1.00 51.91 565 ARG A CA 1
ATOM 4624 C C . ARG A 1 565 ? -49.196 15.893 -19.459 1.00 51.91 565 ARG A C 1
ATOM 4626 O O . ARG A 1 565 ? -49.437 15.061 -18.585 1.00 51.91 565 ARG A O 1
ATOM 4633 N N . ARG A 1 566 ? -48.091 15.806 -20.220 1.00 54.31 566 ARG A N 1
ATOM 4634 C CA . ARG A 1 566 ? -47.025 14.801 -20.000 1.00 54.31 566 ARG A CA 1
ATOM 4635 C C . ARG A 1 566 ? -46.195 15.093 -18.743 1.00 54.31 566 ARG A C 1
ATOM 4637 O O . ARG A 1 566 ? -45.890 14.157 -18.006 1.00 54.31 566 ARG A O 1
ATOM 4644 N N . LYS A 1 567 ? -45.868 16.362 -18.467 1.00 53.91 567 LYS A N 1
ATOM 4645 C CA . LYS A 1 567 ? -45.132 16.761 -17.251 1.00 53.91 567 LYS A CA 1
ATOM 4646 C C . LYS A 1 567 ? -45.941 16.489 -15.980 1.00 53.91 567 LYS A C 1
ATOM 4648 O O . LYS A 1 567 ? -45.396 15.915 -15.041 1.00 53.91 567 LYS A O 1
ATOM 4653 N N . GLU A 1 568 ? -47.242 16.784 -15.977 1.00 54.34 568 GLU A N 1
ATOM 4654 C CA . GLU A 1 568 ? -48.134 16.452 -14.855 1.00 54.34 568 GLU A CA 1
ATOM 4655 C C . GLU A 1 568 ? -48.245 14.941 -14.611 1.00 54.34 568 GLU A C 1
ATOM 4657 O O . GLU A 1 568 ? -48.193 14.505 -13.464 1.00 54.34 568 GLU A O 1
ATOM 4662 N N . LEU A 1 569 ? -48.335 14.113 -15.658 1.00 54.72 569 LEU A N 1
ATOM 4663 C CA . LEU A 1 569 ? -48.389 12.650 -15.508 1.00 54.72 569 LEU A CA 1
ATOM 4664 C C . LEU A 1 569 ? -47.087 12.048 -14.953 1.00 54.72 569 LEU A C 1
ATOM 4666 O O . LEU A 1 569 ? -47.139 11.077 -14.192 1.00 54.72 569 LEU A O 1
ATOM 4670 N N . ILE A 1 570 ? -45.928 12.617 -15.296 1.00 52.97 570 ILE A N 1
ATOM 4671 C CA . ILE A 1 570 ? -44.631 12.211 -14.730 1.00 52.97 570 ILE A CA 1
ATOM 4672 C C . ILE A 1 570 ? -44.531 12.659 -13.266 1.00 52.97 570 ILE A C 1
ATOM 4674 O O . ILE A 1 570 ? -44.211 11.835 -12.408 1.00 52.97 570 ILE A O 1
ATOM 4678 N N . ALA A 1 571 ? -44.905 13.906 -12.960 1.00 59.44 571 ALA A N 1
ATOM 4679 C CA . ALA A 1 571 ? -44.957 14.417 -11.592 1.00 59.44 571 ALA A CA 1
ATOM 4680 C C . ALA A 1 571 ? -45.929 13.609 -10.711 1.00 59.44 571 ALA A C 1
ATOM 4682 O O . ALA A 1 571 ? -45.574 13.233 -9.599 1.00 59.44 571 ALA A O 1
ATOM 4683 N N . GLN A 1 572 ? -47.112 13.236 -11.214 1.00 59.38 572 GLN A N 1
ATOM 4684 C CA . GLN A 1 572 ? -48.059 12.373 -10.496 1.00 59.38 572 GLN A CA 1
ATOM 4685 C C . GLN A 1 572 ? -47.535 10.944 -10.294 1.00 59.38 572 GLN A C 1
ATOM 4687 O O . GLN A 1 572 ? -47.804 10.348 -9.250 1.00 59.38 572 GLN A O 1
ATOM 4692 N N . LYS A 1 573 ? -46.780 10.374 -11.246 1.00 57.59 573 LYS A N 1
ATOM 4693 C CA . LYS A 1 573 ? -46.120 9.070 -11.050 1.00 57.59 573 LYS A CA 1
ATOM 4694 C C . LYS A 1 573 ? -45.015 9.153 -9.995 1.00 57.59 573 LYS A C 1
ATOM 4696 O O . LYS A 1 573 ? -44.989 8.311 -9.102 1.00 57.59 573 LYS A O 1
ATOM 4701 N N . GLN A 1 574 ? -44.162 10.176 -10.044 1.00 49.19 574 GLN A N 1
ATOM 4702 C CA . GLN A 1 574 ? -43.123 10.407 -9.034 1.00 49.19 574 GLN A CA 1
ATOM 4703 C C . GLN A 1 574 ? -43.732 10.675 -7.649 1.00 49.19 574 GLN A C 1
ATOM 4705 O O . GLN A 1 574 ? -43.315 10.052 -6.677 1.00 49.19 574 GLN A O 1
ATOM 4710 N N . ALA A 1 575 ? -44.783 11.494 -7.561 1.00 62.47 575 ALA A N 1
ATOM 4711 C CA . ALA A 1 575 ? -45.516 11.750 -6.323 1.00 62.47 575 ALA A CA 1
ATOM 4712 C C . ALA A 1 575 ? -46.204 10.491 -5.772 1.00 62.47 575 ALA A C 1
ATOM 4714 O O . ALA A 1 575 ? -46.162 10.266 -4.568 1.00 62.47 575 ALA A O 1
ATOM 4715 N N . LYS A 1 576 ? -46.782 9.620 -6.616 1.00 67.81 576 LYS A N 1
ATOM 4716 C CA . LYS A 1 576 ? -47.343 8.329 -6.168 1.00 67.81 576 LYS A CA 1
ATOM 4717 C C . LYS A 1 576 ? -46.271 7.351 -5.688 1.00 67.81 576 LYS A C 1
ATOM 4719 O O . LYS A 1 576 ? -46.512 6.642 -4.715 1.00 67.81 576 LYS A O 1
ATOM 4724 N N . ILE A 1 577 ? -45.103 7.307 -6.332 1.00 62.41 577 ILE A N 1
ATOM 4725 C CA . ILE A 1 577 ? -43.980 6.463 -5.894 1.00 62.41 577 ILE A CA 1
ATOM 4726 C C . ILE A 1 577 ? -43.412 6.986 -4.570 1.00 62.41 577 ILE A C 1
ATOM 4728 O O . ILE A 1 577 ? -43.265 6.200 -3.636 1.00 62.41 577 ILE A O 1
ATOM 4732 N N . MET A 1 578 ? -43.188 8.298 -4.443 1.00 59.53 578 MET A N 1
ATOM 4733 C CA . MET A 1 578 ? -42.764 8.914 -3.182 1.00 59.53 578 MET A CA 1
ATOM 4734 C C . MET A 1 578 ? -43.808 8.716 -2.082 1.00 59.53 578 MET A C 1
ATOM 4736 O O . MET A 1 578 ? -43.456 8.214 -1.028 1.00 59.53 578 MET A O 1
ATOM 4740 N N . ALA A 1 579 ? -45.098 8.964 -2.327 1.00 66.12 579 ALA A N 1
ATOM 4741 C CA . ALA A 1 579 ? -46.149 8.715 -1.337 1.00 66.12 579 ALA A CA 1
ATOM 4742 C C . ALA A 1 579 ? -46.215 7.241 -0.893 1.00 66.12 579 ALA A C 1
ATOM 4744 O O . ALA A 1 579 ? -46.474 6.971 0.278 1.00 66.12 579 ALA A O 1
ATOM 4745 N N . LYS A 1 580 ? -45.937 6.284 -1.793 1.00 55.34 580 LYS A N 1
ATOM 4746 C CA . LYS A 1 580 ? -45.855 4.855 -1.452 1.00 55.34 580 LYS A CA 1
ATOM 4747 C C . LYS A 1 580 ? -44.601 4.534 -0.625 1.00 55.34 580 LYS A C 1
ATOM 4749 O O . LYS A 1 580 ? -44.713 3.796 0.348 1.00 55.34 580 LYS A O 1
ATOM 4754 N N . MET A 1 581 ? -43.451 5.132 -0.948 1.00 58.94 581 MET A N 1
ATOM 4755 C CA . MET A 1 581 ? -42.226 5.059 -0.134 1.00 58.94 581 MET A CA 1
ATOM 4756 C C . MET A 1 581 ? -42.432 5.679 1.256 1.00 58.94 581 MET A C 1
ATOM 4758 O O . MET A 1 581 ? -42.110 5.046 2.253 1.00 58.94 581 MET A O 1
ATOM 4762 N N . THR A 1 582 ? -43.042 6.865 1.355 1.00 61.16 582 THR A N 1
ATOM 4763 C CA . THR A 1 582 ? -43.326 7.546 2.629 1.00 61.16 582 THR A CA 1
ATOM 4764 C C . THR A 1 582 ? -44.383 6.807 3.453 1.00 61.16 582 THR A C 1
ATOM 4766 O O . THR A 1 582 ? -44.297 6.790 4.677 1.00 61.16 582 THR A O 1
ATOM 4769 N N . ALA A 1 583 ? -45.369 6.162 2.821 1.00 66.06 583 ALA A N 1
ATOM 4770 C CA . ALA A 1 583 ? -46.317 5.295 3.520 1.00 66.06 583 ALA A CA 1
ATOM 4771 C C . ALA A 1 583 ? -45.619 4.056 4.105 1.00 66.06 583 ALA A C 1
ATOM 4773 O O . ALA A 1 583 ? -45.829 3.747 5.275 1.00 66.06 583 ALA A O 1
ATOM 4774 N N . LEU A 1 584 ? -44.741 3.404 3.334 1.00 63.38 584 LEU A N 1
ATOM 4775 C CA . LEU A 1 584 ? -43.928 2.280 3.813 1.00 63.38 584 LEU A CA 1
ATOM 4776 C C . LEU A 1 584 ? -42.944 2.712 4.913 1.00 63.38 584 LEU A C 1
ATOM 4778 O O . LEU A 1 584 ? -42.847 2.029 5.924 1.00 63.38 584 LEU A O 1
ATOM 4782 N N . GLN A 1 585 ? -42.301 3.879 4.791 1.00 50.72 585 GLN A N 1
ATOM 4783 C CA . GLN A 1 585 ? -41.474 4.456 5.857 1.00 50.72 585 GLN A CA 1
ATOM 4784 C C . GLN A 1 585 ? -42.286 4.777 7.115 1.00 50.72 585 GLN A C 1
ATOM 4786 O O . GLN A 1 585 ? -41.806 4.525 8.210 1.00 50.72 585 GLN A O 1
ATOM 4791 N N . ARG A 1 586 ? -43.518 5.293 7.009 1.00 58.50 586 ARG A N 1
ATOM 4792 C CA . ARG A 1 586 ? -44.366 5.531 8.193 1.00 58.50 586 ARG A CA 1
ATOM 4793 C C . ARG A 1 586 ? -44.815 4.240 8.865 1.00 58.50 586 ARG A C 1
ATOM 4795 O O . ARG A 1 586 ? -44.920 4.232 10.084 1.00 58.50 586 ARG A O 1
ATOM 4802 N N . VAL A 1 587 ? -45.078 3.175 8.105 1.00 66.62 587 VAL A N 1
ATOM 4803 C CA . VAL A 1 587 ? -45.343 1.841 8.672 1.00 66.62 587 VAL A CA 1
ATOM 4804 C C . VAL A 1 587 ? -44.086 1.334 9.380 1.00 66.62 587 VAL A C 1
ATOM 4806 O O . VAL A 1 587 ? -44.147 1.068 10.573 1.00 66.62 587 VAL A O 1
ATOM 4809 N N . PHE A 1 588 ? -42.932 1.372 8.711 1.00 50.41 588 PHE A N 1
ATOM 4810 C CA . PHE A 1 588 ? -41.638 0.976 9.271 1.00 50.41 588 PHE A CA 1
ATOM 4811 C C . PHE A 1 588 ? -41.270 1.747 10.553 1.00 50.41 588 PHE A C 1
ATOM 4813 O O . PHE A 1 588 ? -40.915 1.131 11.550 1.00 50.41 588 PHE A O 1
ATOM 4820 N N . ILE A 1 589 ? -41.415 3.076 10.579 1.00 62.69 589 ILE A N 1
ATOM 4821 C CA . ILE A 1 589 ? -41.157 3.920 11.764 1.00 62.69 589 ILE A CA 1
ATOM 4822 C C . ILE A 1 589 ? -42.180 3.651 12.879 1.00 62.69 589 ILE A C 1
ATOM 4824 O O . ILE A 1 589 ? -41.848 3.744 14.055 1.00 62.69 589 ILE A O 1
ATOM 4828 N N . LYS A 1 590 ? -43.427 3.298 12.538 1.00 63.25 590 LYS A N 1
ATOM 4829 C CA . LYS A 1 590 ? -44.463 2.950 13.523 1.00 63.25 590 LYS A CA 1
ATOM 4830 C C . LYS A 1 590 ? -44.253 1.554 14.124 1.00 63.25 590 LYS A C 1
ATOM 4832 O O . LYS A 1 590 ? -44.626 1.352 15.275 1.00 63.25 590 LYS A O 1
ATOM 4837 N N . GLU A 1 591 ? -43.661 0.634 13.366 1.00 60.44 591 GLU A N 1
ATOM 4838 C CA . GLU A 1 591 ? -43.266 -0.715 13.799 1.00 60.44 591 GLU A CA 1
ATOM 4839 C C . GLU A 1 591 ? -41.924 -0.726 14.553 1.00 60.44 591 GLU A C 1
ATOM 4841 O O . GLU A 1 591 ? -41.715 -1.586 15.399 1.00 60.44 591 GLU A O 1
ATOM 4846 N N . ASN A 1 592 ? -41.043 0.250 14.304 1.00 59.22 592 ASN A N 1
ATOM 4847 C CA . ASN A 1 592 ? -39.700 0.360 14.891 1.00 59.22 592 ASN A CA 1
ATOM 4848 C C . ASN A 1 592 ? -39.548 1.623 15.762 1.00 59.22 592 ASN A C 1
ATOM 4850 O O . ASN A 1 592 ? -38.527 2.310 15.706 1.00 59.22 592 ASN A O 1
ATOM 4854 N N . LYS A 1 593 ? -40.578 1.966 16.547 1.00 45.94 593 LYS A N 1
ATOM 4855 C CA . LYS A 1 593 ? -40.597 3.201 17.355 1.00 45.94 593 LYS A CA 1
ATOM 4856 C C . LYS A 1 593 ? -39.488 3.288 18.404 1.00 45.94 593 LYS A C 1
ATOM 4858 O O . LYS A 1 593 ? -39.031 4.387 18.694 1.00 45.94 593 LYS A O 1
ATOM 4863 N N . ASP A 1 594 ? -39.038 2.153 18.926 1.00 53.75 594 ASP A N 1
ATOM 4864 C CA . ASP A 1 594 ? -38.061 2.099 20.020 1.00 53.75 594 ASP A CA 1
ATOM 4865 C C . ASP A 1 594 ? -36.603 2.294 19.544 1.00 53.75 594 ASP A C 1
ATOM 4867 O O . ASP A 1 594 ? -35.678 2.304 20.352 1.00 53.75 594 ASP A O 1
ATOM 4871 N N . LEU A 1 595 ? -36.387 2.460 18.230 1.00 48.44 595 LEU A N 1
ATOM 4872 C CA . LEU A 1 595 ? -35.066 2.564 17.592 1.00 48.44 595 LEU A CA 1
ATOM 4873 C C . LEU A 1 595 ? -34.659 3.997 17.194 1.00 48.44 595 LEU A C 1
ATOM 4875 O O . LEU A 1 595 ? -33.579 4.186 16.634 1.00 48.44 595 LEU A O 1
ATOM 4879 N N . PHE A 1 596 ? -35.487 5.010 17.480 1.00 46.41 596 PHE A N 1
ATOM 4880 C CA . PHE A 1 596 ? -35.224 6.406 17.108 1.00 46.41 596 PHE A CA 1
ATOM 4881 C C . PHE A 1 596 ? -35.435 7.369 18.292 1.00 46.41 596 PHE A C 1
ATOM 4883 O O . PHE A 1 596 ? -36.566 7.796 18.529 1.00 46.41 596 PHE A O 1
ATOM 4890 N N . PRO A 1 597 ? -34.376 7.750 19.034 1.00 40.66 597 PRO A N 1
ATOM 4891 C CA . PRO A 1 597 ? -34.462 8.833 20.011 1.00 40.66 597 PRO A CA 1
ATOM 4892 C C . PRO A 1 597 ? -34.605 10.196 19.309 1.00 40.66 597 PRO A C 1
ATOM 4894 O O . PRO A 1 597 ? -33.875 10.504 18.366 1.00 40.66 597 PRO A O 1
ATOM 4897 N N . GLU A 1 598 ? -35.551 11.019 19.768 1.00 35.12 598 GLU A N 1
ATOM 4898 C CA . GLU A 1 598 ? -35.790 12.365 19.234 1.00 35.12 598 GLU A CA 1
ATOM 4899 C C . GLU A 1 598 ? -34.758 13.374 19.771 1.00 35.12 598 GLU A C 1
ATOM 4901 O O . GLU A 1 598 ? -34.873 13.840 20.906 1.00 35.12 598 GLU A O 1
ATOM 4906 N N . GLU A 1 599 ? -33.797 13.788 18.939 1.00 30.58 599 GLU A N 1
ATOM 4907 C CA . GLU A 1 599 ? -32.993 14.993 19.188 1.00 30.58 599 GLU A CA 1
ATOM 4908 C C . GLU A 1 599 ? -33.231 16.098 18.153 1.00 30.58 599 GLU A C 1
ATOM 4910 O O . GLU A 1 599 ? -33.587 15.875 16.995 1.00 30.58 599 GLU A O 1
ATOM 4915 N N . LYS A 1 600 ? -33.107 17.334 18.642 1.00 29.73 600 LYS A N 1
ATOM 4916 C CA . LYS A 1 600 ? -33.671 18.547 18.047 1.00 29.73 600 LYS A CA 1
ATOM 4917 C C . LYS A 1 600 ? -32.667 19.234 17.125 1.00 29.73 600 LYS A C 1
ATOM 4919 O O . LYS A 1 600 ? -31.550 19.525 17.539 1.00 29.73 600 LYS A O 1
ATOM 4924 N N . LEU A 1 601 ? -33.123 19.642 15.941 1.00 25.69 601 LEU A N 1
ATOM 4925 C CA . LEU A 1 601 ? -32.483 20.698 15.154 1.00 25.69 601 LEU A CA 1
ATOM 4926 C C . LEU A 1 601 ? -33.461 21.861 14.994 1.00 25.69 601 LEU A C 1
ATOM 4928 O O . LEU A 1 601 ? -34.444 21.769 14.265 1.00 25.69 601 LEU A O 1
ATOM 4932 N N . SER A 1 602 ? -33.190 22.948 15.713 1.00 25.97 602 SER A N 1
ATOM 4933 C CA . SER A 1 602 ? -33.973 24.182 15.693 1.00 25.97 602 SER A CA 1
ATOM 4934 C C . SER A 1 602 ? -33.217 25.291 14.966 1.00 25.97 602 SER A C 1
ATOM 4936 O O . SER A 1 602 ? -32.242 25.817 15.500 1.00 25.97 602 SER A O 1
ATOM 4938 N N . MET A 1 603 ? -33.707 25.691 13.794 1.00 24.67 603 MET A N 1
ATOM 4939 C CA . MET A 1 603 ? -33.442 27.005 13.204 1.00 24.67 603 MET A CA 1
ATOM 4940 C C . MET A 1 603 ? -34.653 27.439 12.379 1.00 24.67 603 MET A C 1
ATOM 4942 O O . MET A 1 603 ? -34.877 26.888 11.309 1.00 24.67 603 MET A O 1
ATOM 4946 N N . GLU A 1 604 ? -35.388 28.446 12.850 1.00 26.12 604 GLU A N 1
ATOM 4947 C CA . GLU A 1 604 ? -36.026 29.442 11.981 1.00 26.12 604 GLU A CA 1
ATOM 4948 C C . GLU A 1 604 ? -36.337 30.724 12.773 1.00 26.12 604 GLU A C 1
ATOM 4950 O O . GLU A 1 604 ? -36.332 30.718 14.005 1.00 26.12 604 GLU A O 1
ATOM 4955 N N . ASN A 1 605 ? -36.473 31.838 12.050 1.00 26.02 605 ASN A N 1
ATOM 4956 C CA . ASN A 1 605 ? -36.261 33.197 12.562 1.00 26.02 605 ASN A CA 1
ATOM 4957 C C . ASN A 1 605 ? -37.497 33.875 13.181 1.00 26.02 605 ASN A C 1
ATOM 4959 O O . ASN A 1 605 ? -38.641 33.482 12.965 1.00 26.02 605 ASN A O 1
ATOM 4963 N N . ASP A 1 606 ? -37.207 34.975 13.879 1.00 24.52 606 ASP A N 1
ATOM 4964 C CA . ASP A 1 606 ? -38.112 36.004 14.397 1.00 24.52 606 ASP A CA 1
ATOM 4965 C C . ASP A 1 606 ? -39.356 36.319 13.543 1.00 24.52 606 ASP A C 1
ATOM 4967 O O . ASP A 1 606 ? -39.255 36.587 12.344 1.00 24.52 606 ASP A O 1
ATOM 4971 N N . SER A 1 607 ? -40.509 36.518 14.198 1.00 24.98 607 SER A N 1
ATOM 4972 C CA . SER A 1 607 ? -41.084 37.877 14.323 1.00 24.98 607 SER A CA 1
ATOM 4973 C C . SER A 1 607 ? -42.382 37.960 15.154 1.00 24.98 607 SER A C 1
ATOM 4975 O O . SER A 1 607 ? -43.397 37.374 14.811 1.00 24.98 607 SER A O 1
ATOM 4977 N N . LEU A 1 608 ? -42.327 38.826 16.177 1.00 26.80 608 LEU A N 1
ATOM 4978 C CA . LEU A 1 608 ? -43.389 39.703 16.715 1.00 26.80 608 LEU A CA 1
ATOM 4979 C C . LEU A 1 608 ? -44.705 39.126 17.312 1.00 26.80 608 LEU A C 1
ATOM 4981 O O . LEU A 1 608 ? -45.245 38.090 16.953 1.00 26.80 608 LEU A O 1
ATOM 4985 N N . SER A 1 609 ? -45.183 39.874 18.309 1.00 21.23 609 SER A N 1
ATOM 4986 C CA . SER A 1 609 ? -46.269 39.630 19.279 1.00 21.23 609 SER A CA 1
ATOM 4987 C C . SER A 1 609 ? -47.639 40.182 18.775 1.00 21.23 609 SER A C 1
ATOM 4989 O O . SER A 1 609 ? -47.666 40.617 17.621 1.00 21.23 609 SER A O 1
ATOM 4991 N N . PRO A 1 610 ? -48.771 40.248 19.544 1.00 29.55 610 PRO A N 1
ATOM 4992 C CA . PRO A 1 610 ? -48.963 40.027 20.993 1.00 29.55 610 PRO A CA 1
ATOM 4993 C C . PRO A 1 610 ? -50.303 39.352 21.450 1.00 29.55 610 PRO A C 1
ATOM 4995 O O . PRO A 1 610 ? -51.072 38.816 20.660 1.00 29.55 610 PRO A O 1
ATOM 4998 N N . THR A 1 611 ? -50.593 39.474 22.760 1.00 23.89 611 THR A N 1
ATOM 4999 C CA . THR A 1 611 ? -51.908 39.408 23.465 1.00 23.89 611 THR A CA 1
ATOM 5000 C C . THR A 1 611 ? -52.615 38.060 23.758 1.00 23.89 611 THR A C 1
ATOM 5002 O O . THR A 1 611 ? -53.388 37.549 22.961 1.00 23.89 611 THR A O 1
ATOM 5005 N N . THR A 1 612 ? -52.385 37.554 24.986 1.00 24.41 612 THR A N 1
ATOM 5006 C CA . THR A 1 612 ? -53.341 37.309 26.119 1.00 24.41 612 THR A CA 1
ATOM 5007 C C . THR A 1 612 ? -54.878 37.296 25.912 1.00 24.41 612 THR A C 1
ATOM 5009 O O . THR A 1 612 ? -55.352 38.057 25.074 1.00 24.41 612 THR A O 1
ATOM 5012 N N . PRO A 1 613 ? -55.692 36.717 26.850 1.00 31.03 613 PRO A N 1
ATOM 5013 C CA . PRO A 1 613 ? -55.411 35.694 27.897 1.00 31.03 613 PRO A CA 1
ATOM 5014 C C . PRO A 1 613 ? -56.555 34.657 28.180 1.00 31.03 613 PRO A C 1
ATOM 5016 O O . PRO A 1 613 ? -57.663 34.779 27.671 1.00 31.03 613 PRO A O 1
ATOM 5019 N N . SER A 1 614 ? -56.324 33.767 29.172 1.00 22.80 614 SER A N 1
ATOM 5020 C CA . SER A 1 614 ? -57.316 33.036 30.022 1.00 22.80 614 SER A CA 1
ATOM 5021 C C . SER A 1 614 ? -58.145 31.909 29.363 1.00 22.80 614 SER A C 1
ATOM 5023 O O . SER A 1 614 ? -58.484 32.003 28.194 1.00 22.80 614 SER A O 1
ATOM 5025 N N . SER A 1 615 ? -58.541 30.803 30.018 1.00 24.78 615 SER A N 1
ATOM 5026 C CA . SER A 1 615 ? -58.316 30.192 31.362 1.00 24.78 615 SER A CA 1
ATOM 5027 C C . SER A 1 615 ? -58.546 28.657 31.222 1.00 24.78 615 SER A C 1
ATOM 5029 O O . SER A 1 615 ? -58.898 28.235 30.123 1.00 24.78 615 SER A O 1
ATOM 5031 N N . SER A 1 616 ? -58.380 27.726 32.174 1.00 25.86 616 SER A N 1
ATOM 5032 C CA . SER A 1 616 ? -58.033 27.630 33.619 1.00 25.86 616 SER A CA 1
ATOM 5033 C C . SER A 1 616 ? -57.325 26.258 33.820 1.00 25.86 616 SER A C 1
ATOM 5035 O O . SER A 1 616 ? -57.489 25.383 32.976 1.00 25.86 616 SER A O 1
ATOM 5037 N N . SER A 1 617 ? -56.437 25.934 34.775 1.00 23.12 617 SER A N 1
ATOM 5038 C CA . SER A 1 617 ? -56.097 26.321 36.166 1.00 23.12 617 SER A CA 1
ATOM 5039 C C . SER A 1 617 ? -56.713 25.454 37.285 1.00 23.12 617 SER A C 1
ATOM 5041 O O . SER A 1 617 ? -57.825 25.738 37.716 1.00 23.12 617 SER A O 1
ATOM 5043 N N . THR A 1 618 ? -55.930 24.486 37.796 1.00 23.64 618 THR A N 1
ATOM 5044 C CA . THR A 1 618 ? -55.831 23.990 39.204 1.00 23.64 618 THR A CA 1
ATOM 5045 C C . THR A 1 618 ? -54.894 22.770 39.236 1.00 23.64 618 THR A C 1
ATOM 5047 O O . THR A 1 618 ? -55.024 21.939 38.344 1.00 23.64 618 THR A O 1
ATOM 5050 N N . THR A 1 619 ? -53.988 22.496 40.186 1.00 24.25 619 THR A N 1
ATOM 5051 C CA . THR A 1 619 ? -53.263 23.201 41.289 1.00 24.25 619 THR A CA 1
ATOM 5052 C C . THR A 1 619 ? -52.203 22.175 41.770 1.00 24.25 619 THR A C 1
ATOM 5054 O O . THR A 1 619 ? -52.475 20.985 41.657 1.00 24.25 619 THR A O 1
ATOM 5057 N N . THR A 1 620 ? -50.972 22.508 42.180 1.00 24.08 620 THR A N 1
ATOM 5058 C CA . THR A 1 620 ? -50.537 22.886 43.554 1.00 24.08 620 THR A CA 1
ATOM 5059 C C . THR A 1 620 ? -49.137 23.538 43.482 1.00 24.08 620 THR A C 1
ATOM 5061 O O . THR A 1 620 ? -48.226 22.923 42.940 1.00 24.08 620 THR A O 1
ATOM 5064 N N . HIS A 1 621 ? -48.962 24.815 43.832 1.00 24.98 621 HIS A N 1
ATOM 5065 C CA . HIS A 1 621 ? -48.618 25.359 45.165 1.00 24.98 621 HIS A CA 1
ATOM 5066 C C . HIS A 1 621 ? -47.135 25.262 45.600 1.00 24.98 621 HIS A C 1
ATOM 5068 O O . HIS A 1 621 ? -46.691 24.246 46.128 1.00 24.98 621 HIS A O 1
ATOM 5074 N N . ASP A 1 622 ? -46.432 26.393 45.442 1.00 23.39 622 ASP A N 1
ATOM 5075 C CA . ASP A 1 622 ? -45.177 26.779 46.111 1.00 23.39 622 ASP A CA 1
ATOM 5076 C C . ASP A 1 622 ? -45.363 27.083 47.612 1.00 23.39 622 ASP A C 1
ATOM 5078 O O . ASP A 1 622 ? -46.491 27.309 48.062 1.00 23.39 622 ASP A O 1
ATOM 5082 N N . LEU A 1 623 ? -44.242 27.247 48.339 1.00 25.23 623 LEU A N 1
ATOM 5083 C CA . LEU A 1 623 ? -43.925 28.537 48.987 1.00 25.23 623 LEU A CA 1
ATOM 5084 C C . LEU A 1 623 ? -42.449 28.660 49.440 1.00 25.23 623 LEU A C 1
ATOM 5086 O O . LEU A 1 623 ? -41.923 27.804 50.148 1.00 25.23 623 LEU A O 1
ATOM 5090 N N . LEU A 1 624 ? -41.827 29.791 49.086 1.00 26.17 624 LEU A N 1
ATOM 5091 C CA . LEU A 1 624 ? -40.590 30.351 49.651 1.00 26.17 624 LEU A CA 1
ATOM 5092 C C . LEU A 1 624 ? -40.850 31.815 50.048 1.00 26.17 624 LEU A C 1
ATOM 5094 O O . LEU A 1 624 ? -41.520 32.533 49.310 1.00 26.17 624 LEU A O 1
ATOM 5098 N N . THR A 1 625 ? -40.257 32.261 51.156 1.00 24.78 625 THR A N 1
ATOM 5099 C CA . THR A 1 625 ? -40.161 33.659 51.643 1.00 24.78 625 THR A CA 1
ATOM 5100 C C . THR A 1 625 ? -38.943 33.735 52.585 1.00 24.78 625 THR A C 1
ATOM 5102 O O . THR A 1 625 ? -38.716 32.758 53.295 1.00 24.78 625 THR A O 1
ATOM 5105 N N . SER A 1 626 ? -38.127 34.793 52.693 1.00 25.03 626 SER A N 1
ATOM 5106 C CA . SER A 1 626 ? -38.167 36.159 52.126 1.00 25.03 626 SER A CA 1
ATOM 5107 C C . SER A 1 626 ? -36.812 36.890 52.313 1.00 25.03 626 SER A C 1
ATOM 5109 O O . SER A 1 626 ? -36.150 36.647 53.314 1.00 25.03 626 SER A O 1
ATOM 5111 N N . GLU A 1 627 ? -36.467 37.788 51.374 1.00 24.02 627 GLU A N 1
ATOM 5112 C CA . GLU A 1 627 ? -35.934 39.176 51.542 1.00 24.02 627 GLU A CA 1
ATOM 5113 C C . GLU A 1 627 ? -34.776 39.450 52.551 1.00 24.02 627 GLU A C 1
ATOM 5115 O O . GLU A 1 627 ? -34.889 39.180 53.739 1.00 24.02 627 GLU A O 1
ATOM 5120 N N . LEU A 1 628 ? -33.566 39.836 52.097 1.00 26.45 628 LEU A N 1
ATOM 5121 C CA . LEU A 1 628 ? -33.061 41.183 51.697 1.00 26.45 628 LEU A CA 1
ATOM 5122 C C . LEU A 1 628 ? -32.597 42.078 52.868 1.00 26.45 628 LEU A C 1
ATOM 5124 O O . LEU A 1 628 ? -33.425 42.504 53.659 1.00 26.45 628 LEU A O 1
ATOM 5128 N N . ASP A 1 629 ? -31.310 42.471 52.876 1.00 21.95 629 ASP A N 1
ATOM 5129 C CA . ASP A 1 629 ? -30.925 43.891 53.015 1.00 21.95 629 ASP A CA 1
ATOM 5130 C C . ASP A 1 629 ? -29.447 44.181 52.655 1.00 21.95 629 ASP A C 1
ATOM 5132 O O . ASP A 1 629 ? -28.598 43.288 52.638 1.00 21.95 629 ASP A O 1
ATOM 5136 N N . THR A 1 630 ? -29.138 45.445 52.341 1.00 28.08 630 THR A N 1
ATOM 5137 C CA . THR A 1 630 ? -27.811 45.927 51.881 1.00 28.08 630 THR A CA 1
ATOM 5138 C C . THR A 1 630 ? -27.057 46.753 52.929 1.00 28.08 630 THR A C 1
ATOM 5140 O O . THR A 1 630 ? -27.686 47.559 53.604 1.00 28.08 630 THR A O 1
ATOM 5143 N N . THR A 1 631 ? -25.714 46.698 52.978 1.00 24.27 631 THR A N 1
ATOM 5144 C CA . THR A 1 631 ? -24.820 47.870 53.217 1.00 24.27 631 THR A CA 1
ATOM 5145 C C . THR A 1 631 ? -23.329 47.515 53.056 1.00 24.27 631 THR A C 1
ATOM 5147 O O . THR A 1 631 ? -22.979 46.363 52.810 1.00 24.27 631 THR A O 1
ATOM 5150 N N . ALA A 1 632 ? -22.453 48.527 53.087 1.00 24.30 632 ALA A N 1
ATOM 5151 C CA . ALA A 1 632 ? -21.065 48.467 52.621 1.00 24.30 632 ALA A CA 1
ATOM 5152 C C . ALA A 1 632 ? -19.995 48.486 53.738 1.00 24.30 632 ALA A C 1
ATOM 5154 O O . ALA A 1 632 ? -20.288 48.777 54.893 1.00 24.30 632 ALA A O 1
ATOM 5155 N N . ASN A 1 633 ? -18.740 48.363 53.283 1.00 23.92 633 ASN A N 1
ATOM 5156 C CA . ASN A 1 633 ? -17.480 48.840 53.873 1.00 23.92 633 ASN A CA 1
ATOM 5157 C C . ASN A 1 633 ? -16.665 47.974 54.856 1.00 23.92 633 ASN A C 1
ATOM 5159 O O . ASN A 1 633 ? -17.161 47.366 55.793 1.00 23.92 633 ASN A O 1
ATOM 5163 N N . GLN A 1 634 ? -15.351 48.156 54.651 1.00 24.38 634 GLN A N 1
ATOM 5164 C CA . GLN A 1 634 ? -14.205 48.012 55.554 1.00 24.38 634 GLN A CA 1
ATOM 5165 C C . GLN A 1 634 ? -13.582 46.628 55.792 1.00 24.38 634 GLN A C 1
ATOM 5167 O O . GLN A 1 634 ? -14.226 45.598 55.946 1.00 24.38 634 GLN A O 1
ATOM 5172 N N . MET A 1 635 ? -12.246 46.667 55.757 1.00 30.16 635 MET A N 1
ATOM 5173 C CA . MET A 1 635 ? -11.334 45.589 56.116 1.00 30.16 635 MET A CA 1
ATOM 5174 C C . MET A 1 635 ? -11.397 45.361 57.623 1.00 30.16 635 MET A C 1
ATOM 5176 O O . MET A 1 635 ? -11.395 46.344 58.360 1.00 30.16 635 MET A O 1
ATOM 5180 N N . ASP A 1 636 ? -11.271 44.112 58.071 1.00 23.03 636 ASP A N 1
ATOM 5181 C CA . ASP A 1 636 ? -10.449 43.865 59.255 1.00 23.03 636 ASP A CA 1
ATOM 5182 C C . ASP A 1 636 ? -9.859 42.450 59.297 1.00 23.03 636 ASP A C 1
ATOM 5184 O O . ASP A 1 636 ? -10.386 41.497 58.719 1.00 23.03 636 ASP A O 1
ATOM 5188 N N . THR A 1 637 ? -8.705 42.332 59.949 1.00 28.94 637 THR A N 1
ATOM 5189 C CA . THR A 1 637 ? -7.874 41.120 59.971 1.00 28.94 637 THR A CA 1
ATOM 5190 C C . THR A 1 637 ? -8.133 40.248 61.199 1.00 28.94 637 THR A C 1
ATOM 5192 O O . THR A 1 637 ? -7.967 40.711 62.324 1.00 28.94 637 THR A O 1
ATOM 5195 N N . SER A 1 638 ? -8.420 38.955 61.022 1.00 23.45 638 SER A N 1
ATOM 5196 C CA . SER A 1 638 ? -8.190 37.912 62.046 1.00 23.45 638 SER A CA 1
ATOM 5197 C C . SER A 1 638 ? -8.285 36.493 61.441 1.00 23.45 638 SER A C 1
ATOM 5199 O O . SER A 1 638 ? -8.813 36.328 60.339 1.00 23.45 638 SER A O 1
ATOM 5201 N N . PRO A 1 639 ? -7.669 35.466 62.064 1.00 26.86 639 PRO A N 1
ATOM 5202 C CA . PRO A 1 639 ? -7.271 34.257 61.344 1.00 26.86 639 PRO A CA 1
ATOM 5203 C C . PRO A 1 639 ? -8.415 33.253 61.166 1.00 26.86 639 PRO A C 1
ATOM 5205 O O . PRO A 1 639 ? -9.027 32.811 62.137 1.00 26.86 639 PRO A O 1
ATOM 5208 N N . CYS A 1 640 ? -8.634 32.805 59.925 1.00 22.25 640 CYS A N 1
ATOM 5209 C CA . CYS A 1 640 ? -9.517 31.672 59.661 1.00 22.25 640 CYS A CA 1
ATOM 5210 C C . CYS A 1 640 ? -9.005 30.410 60.365 1.00 22.25 640 CYS A C 1
ATOM 5212 O O . CYS A 1 640 ? -7.886 29.945 60.129 1.00 22.25 640 CYS A O 1
ATOM 5214 N N . GLN A 1 641 ? -9.869 29.856 61.214 1.00 25.58 641 GLN A N 1
ATOM 5215 C CA . GLN A 1 641 ? -9.691 28.560 61.855 1.00 25.58 641 GLN A CA 1
ATOM 5216 C C . GLN A 1 641 ? -9.496 27.450 60.814 1.00 25.58 641 GLN A C 1
ATOM 5218 O O . GLN A 1 641 ? -9.891 27.567 59.654 1.00 25.58 641 GLN A O 1
ATOM 5223 N N . ILE A 1 642 ? -8.879 26.356 61.259 1.00 28.45 642 ILE A N 1
ATOM 5224 C CA . ILE A 1 642 ? -8.521 25.192 60.447 1.00 28.45 642 ILE A CA 1
ATOM 5225 C C . ILE A 1 642 ? -9.785 24.575 59.824 1.00 28.45 642 ILE A C 1
ATOM 5227 O O . ILE A 1 642 ? -10.469 23.765 60.448 1.00 28.45 642 ILE A O 1
ATOM 5231 N N . SER A 1 643 ? -10.079 24.932 58.573 1.00 24.58 643 SER A N 1
ATOM 5232 C CA . SER A 1 643 ? -11.058 24.222 57.754 1.00 24.58 643 SER A CA 1
ATOM 5233 C C . SER A 1 643 ? -10.504 22.846 57.380 1.00 24.58 643 SER A C 1
ATOM 5235 O O . SER A 1 643 ? -9.340 22.719 56.986 1.00 24.58 643 SER A O 1
ATOM 5237 N N . GLN A 1 644 ? -11.343 21.823 57.518 1.00 28.36 644 GLN A N 1
ATOM 5238 C CA . GLN A 1 644 ? -10.990 20.411 57.360 1.00 28.36 644 GLN A CA 1
ATOM 5239 C C . GLN A 1 644 ? -10.408 20.095 55.966 1.00 28.36 644 GLN A C 1
ATOM 5241 O O . GLN A 1 644 ? -10.765 20.753 54.984 1.00 28.36 644 GLN A O 1
ATOM 5246 N N . PRO A 1 645 ? -9.521 19.087 55.841 1.00 29.59 645 PRO A N 1
ATOM 5247 C CA . PRO A 1 645 ? -9.041 18.650 54.537 1.00 29.59 645 PRO A CA 1
ATOM 5248 C C . PRO A 1 645 ? -10.193 18.054 53.720 1.00 29.59 645 PRO A C 1
ATOM 5250 O O . PRO A 1 645 ? -10.845 17.111 54.162 1.00 29.59 645 PRO A O 1
ATOM 5253 N N . TYR A 1 646 ? -10.393 18.569 52.504 1.00 31.73 646 TYR A N 1
ATOM 5254 C CA . TYR A 1 646 ? -11.256 17.967 51.484 1.00 31.73 646 TYR A CA 1
ATOM 5255 C C . TYR A 1 646 ? -10.624 16.665 50.960 1.00 31.73 646 TYR A C 1
ATOM 5257 O O . TYR A 1 646 ? -10.088 16.611 49.858 1.00 31.73 646 TYR A O 1
ATOM 5265 N N . LEU A 1 647 ? -10.678 15.612 51.773 1.00 32.06 647 LEU A N 1
ATOM 5266 C CA . LEU A 1 647 ? -10.584 14.232 51.314 1.00 32.06 647 LEU A CA 1
ATOM 5267 C C . LEU A 1 647 ? -11.993 13.650 51.422 1.00 32.06 647 LEU A C 1
ATOM 5269 O O . LEU A 1 647 ? -12.593 13.701 52.495 1.00 32.06 647 LEU A O 1
ATOM 5273 N N . GLY A 1 648 ? -12.552 13.193 50.303 1.00 32.31 648 GLY A N 1
ATOM 5274 C CA . GLY A 1 648 ? -13.991 12.973 50.170 1.00 32.31 648 GLY A CA 1
ATOM 5275 C C . GLY A 1 648 ? -14.577 11.992 51.188 1.00 32.31 648 GLY A C 1
ATOM 5276 O O . GLY A 1 648 ? -14.487 10.777 51.016 1.00 32.31 648 GLY A O 1
ATOM 5277 N N . THR A 1 649 ? -15.300 12.515 52.179 1.00 29.67 649 THR A N 1
ATOM 5278 C CA . THR A 1 649 ? -16.297 11.772 52.958 1.00 29.67 649 THR A CA 1
ATOM 5279 C C . THR A 1 649 ? -17.491 11.428 52.066 1.00 29.67 649 THR A C 1
ATOM 5281 O O . THR A 1 649 ? -18.585 11.970 52.213 1.00 29.67 649 THR A O 1
ATOM 5284 N N . ILE A 1 650 ? -17.296 10.508 51.113 1.00 34.03 650 ILE A N 1
ATOM 5285 C CA . ILE A 1 650 ? -18.398 9.992 50.301 1.00 34.03 650 ILE A CA 1
ATOM 5286 C C . ILE A 1 650 ? -19.271 9.088 51.171 1.00 34.03 650 ILE A C 1
ATOM 5288 O O . ILE A 1 650 ? -18.943 7.923 51.411 1.00 34.03 650 ILE A O 1
ATOM 5292 N N . TYR A 1 651 ? -20.347 9.714 51.648 1.00 33.00 651 TYR A N 1
ATOM 5293 C CA . TYR A 1 651 ? -21.720 9.230 51.747 1.00 33.00 651 TYR A CA 1
ATOM 5294 C C . TYR A 1 651 ? -21.935 7.743 52.071 1.00 33.00 651 TYR A C 1
ATOM 5296 O O . TYR A 1 651 ? -21.628 6.839 51.298 1.00 33.00 651 TYR A O 1
ATOM 5304 N N . LEU A 1 652 ? -22.615 7.540 53.200 1.00 31.16 652 LEU A N 1
ATOM 5305 C CA . LEU A 1 652 ? -23.356 6.329 53.569 1.00 31.16 652 LEU A CA 1
ATOM 5306 C C . LEU A 1 652 ? -24.757 6.274 52.922 1.00 31.16 652 LEU A C 1
ATOM 5308 O O . LEU A 1 652 ? -25.562 5.422 53.287 1.00 31.16 652 LEU A O 1
ATOM 5312 N N . ASP A 1 653 ? -25.064 7.187 51.997 1.00 28.83 653 ASP A N 1
ATOM 5313 C CA . ASP A 1 653 ? -26.388 7.301 51.390 1.00 28.83 653 ASP A CA 1
ATOM 5314 C C . ASP A 1 653 ? -26.446 6.596 50.026 1.00 28.83 653 ASP A C 1
ATOM 5316 O O . ASP A 1 653 ? -25.548 6.713 49.193 1.00 28.83 653 ASP A O 1
ATOM 5320 N N . SER A 1 654 ? -27.501 5.811 49.821 1.00 31.70 654 SER A N 1
ATOM 5321 C CA . SER A 1 654 ? -27.559 4.733 48.818 1.00 31.70 654 SER A CA 1
ATOM 5322 C C . SER A 1 654 ? -28.153 5.174 47.472 1.00 31.70 654 SER A C 1
ATOM 5324 O O . SER A 1 654 ? -28.600 4.344 46.682 1.00 31.70 654 SER A O 1
ATOM 5326 N N . SER A 1 655 ? -28.226 6.483 47.231 1.00 33.03 655 SER A N 1
ATOM 5327 C CA . SER A 1 655 ? -29.233 7.097 46.355 1.00 33.03 655 SER A CA 1
ATOM 5328 C C . SER A 1 655 ? -28.749 7.539 44.968 1.00 33.03 655 SER A C 1
ATOM 5330 O O . SER A 1 655 ? -29.583 7.884 44.133 1.00 33.03 655 SER A O 1
ATOM 5332 N N . VAL A 1 656 ? -27.443 7.481 44.667 1.00 40.50 656 VAL A N 1
ATOM 5333 C CA . VAL A 1 656 ? -26.897 7.825 43.334 1.00 40.50 656 VAL A CA 1
ATOM 5334 C C . VAL A 1 656 ? -25.937 6.744 42.825 1.00 40.50 656 VAL A C 1
ATOM 5336 O O . VAL A 1 656 ? -24.728 6.939 42.730 1.00 40.50 656 VAL A O 1
ATOM 5339 N N . GLN A 1 657 ? -26.484 5.580 42.466 1.00 44.16 657 GLN A N 1
ATOM 5340 C CA . GLN A 1 657 ? -25.775 4.634 41.600 1.00 44.16 657 GLN A CA 1
ATOM 5341 C C . GLN A 1 657 ? -25.894 5.097 40.144 1.00 44.16 657 GLN A C 1
ATOM 5343 O O . GLN A 1 657 ? -26.976 5.052 39.554 1.00 44.16 657 GLN A O 1
ATOM 5348 N N . THR A 1 658 ? -24.781 5.503 39.536 1.00 45.72 658 THR A N 1
ATOM 5349 C CA . THR A 1 658 ? -24.691 5.647 38.081 1.00 45.72 658 THR A CA 1
ATOM 5350 C C . THR A 1 658 ? -24.841 4.265 37.443 1.00 45.72 658 THR A C 1
ATOM 5352 O O . THR A 1 658 ? -23.969 3.406 37.556 1.00 45.72 658 THR A O 1
ATOM 5355 N N . LYS A 1 659 ? -25.976 4.024 36.779 1.00 54.03 659 LYS A N 1
ATOM 5356 C CA . LYS A 1 659 ? -26.246 2.763 36.075 1.00 54.03 659 LYS A CA 1
ATOM 5357 C C . LYS A 1 659 ? -25.326 2.607 34.865 1.00 54.03 659 LYS A C 1
ATOM 5359 O O . LYS A 1 659 ? -25.669 3.023 33.759 1.00 54.03 659 LYS A O 1
ATOM 5364 N N . GLN A 1 660 ? -24.170 1.987 35.064 1.00 64.31 660 GLN A N 1
ATOM 5365 C CA . GLN A 1 660 ? -23.256 1.671 33.975 1.00 64.31 660 GLN A CA 1
ATOM 5366 C C . GLN A 1 660 ? -23.749 0.412 33.244 1.00 64.31 660 GLN A C 1
ATOM 5368 O O . GLN A 1 660 ? -23.679 -0.707 33.757 1.00 64.31 660 GLN A O 1
ATOM 5373 N N . THR A 1 661 ? -24.313 0.626 32.056 1.00 73.00 661 THR A N 1
ATOM 5374 C CA . THR A 1 661 ? -24.714 -0.419 31.105 1.00 73.00 661 THR A CA 1
ATOM 5375 C C . THR A 1 661 ? -23.603 -0.623 30.085 1.00 73.00 661 THR A C 1
ATOM 5377 O O . THR A 1 661 ? -23.048 0.348 29.577 1.00 73.00 661 THR A O 1
ATOM 5380 N N . LEU A 1 662 ? -23.278 -1.880 29.784 1.00 78.31 662 LEU A N 1
ATOM 5381 C CA . LEU A 1 662 ? -22.294 -2.249 28.768 1.00 78.31 662 LEU A CA 1
ATOM 5382 C C . LEU A 1 662 ? -22.879 -3.307 27.833 1.00 78.31 662 LEU A C 1
ATOM 5384 O O . LEU A 1 662 ? -23.515 -4.261 28.280 1.00 78.31 662 LEU A O 1
ATOM 5388 N N . THR A 1 663 ? -22.653 -3.147 26.532 1.00 84.88 663 THR A N 1
ATOM 5389 C CA . THR A 1 663 ? -23.122 -4.082 25.502 1.00 84.88 663 THR A CA 1
ATOM 5390 C C . THR A 1 663 ? -22.033 -5.104 25.200 1.00 84.88 663 THR A C 1
ATOM 5392 O O . THR A 1 663 ? -20.961 -4.735 24.727 1.00 84.88 663 THR A O 1
ATOM 5395 N N . CYS A 1 664 ? -22.287 -6.391 25.433 1.00 86.62 664 CYS A N 1
ATOM 5396 C CA . CYS A 1 664 ? -21.342 -7.445 25.057 1.00 86.62 664 CYS A CA 1
ATOM 5397 C C . CYS A 1 664 ? -21.182 -7.494 23.529 1.00 86.62 664 CYS A C 1
ATOM 5399 O O . CYS A 1 664 ? -22.153 -7.747 22.817 1.00 86.62 664 CYS A O 1
ATOM 5401 N N . ILE A 1 665 ? -19.965 -7.327 23.000 1.00 88.12 665 ILE A N 1
ATOM 5402 C CA . ILE A 1 665 ? -19.728 -7.306 21.539 1.00 88.12 665 ILE A CA 1
ATOM 5403 C C . ILE A 1 665 ? -20.079 -8.628 20.831 1.00 88.12 665 ILE A C 1
ATOM 5405 O O . ILE A 1 665 ? -20.171 -8.653 19.606 1.00 88.12 665 ILE A O 1
ATOM 5409 N N . PHE A 1 666 ? -20.222 -9.729 21.579 1.00 83.19 666 PHE A N 1
ATOM 5410 C CA . PHE A 1 666 ? -20.393 -11.075 21.028 1.00 83.19 666 PHE A CA 1
ATOM 5411 C C . PHE A 1 666 ? -21.865 -11.501 20.923 1.00 83.19 666 PHE A C 1
ATOM 5413 O O . PHE A 1 666 ? -22.276 -11.993 19.876 1.00 83.19 666 PHE A O 1
ATOM 5420 N N . CYS A 1 667 ? -22.670 -11.297 21.974 1.00 85.00 667 CYS A N 1
ATOM 5421 C CA . CYS A 1 667 ? -24.116 -11.575 21.956 1.00 85.00 667 CYS A CA 1
ATOM 5422 C C . CYS A 1 667 ? -24.991 -10.328 21.730 1.00 85.00 667 CYS A C 1
ATOM 5424 O O . CYS A 1 667 ? -26.188 -10.470 21.514 1.00 85.00 667 CYS A O 1
ATOM 5426 N N . GLN A 1 668 ? -24.408 -9.122 21.759 1.00 86.62 668 GLN A N 1
ATOM 5427 C CA . GLN A 1 668 ? -25.094 -7.821 21.659 1.00 86.62 668 GLN A CA 1
ATOM 5428 C C . GLN A 1 668 ? -26.089 -7.520 22.796 1.00 86.62 668 GLN A C 1
ATOM 5430 O O . GLN A 1 668 ? -26.864 -6.569 22.717 1.00 86.62 668 GLN A O 1
ATOM 5435 N N . GLU A 1 669 ? -26.043 -8.281 23.891 1.00 85.44 669 GLU A N 1
ATOM 5436 C CA . GLU A 1 669 ? -26.898 -8.064 25.057 1.00 85.44 669 GLU A CA 1
ATOM 5437 C C . GLU A 1 669 ? -26.343 -6.940 25.945 1.00 85.44 669 GLU A C 1
ATOM 5439 O O . GLU A 1 669 ? -25.161 -6.921 26.309 1.00 85.44 669 GLU A O 1
ATOM 5444 N N . ASN A 1 670 ? -27.222 -6.011 26.327 1.00 80.19 670 ASN A N 1
ATOM 5445 C CA . ASN A 1 670 ? -26.926 -4.963 27.299 1.00 80.19 670 ASN A CA 1
ATOM 5446 C C . ASN A 1 670 ? -26.954 -5.541 28.714 1.00 80.19 670 ASN A C 1
ATOM 5448 O O . ASN A 1 670 ? -27.996 -5.987 29.190 1.00 80.19 670 ASN A O 1
ATOM 5452 N N . SER A 1 671 ? -25.821 -5.481 29.403 1.00 73.00 671 SER A N 1
ATOM 5453 C CA . SER A 1 671 ? -25.676 -5.910 30.791 1.00 73.00 671 SER A CA 1
ATOM 5454 C C . SER A 1 671 ? -25.411 -4.696 31.685 1.00 73.00 671 SER A C 1
ATOM 5456 O O . SER A 1 671 ? -24.448 -3.957 31.485 1.00 73.00 671 SER A O 1
ATOM 5458 N N . GLU A 1 672 ? -26.285 -4.460 32.667 1.00 71.00 672 GLU A N 1
ATOM 5459 C CA . GLU A 1 672 ? -25.999 -3.540 33.778 1.00 71.00 672 GLU A CA 1
ATOM 5460 C C . GLU A 1 672 ? -24.926 -4.191 34.666 1.00 71.00 672 GLU A C 1
ATOM 5462 O O . GLU A 1 672 ? -25.128 -5.325 35.102 1.00 71.00 672 GLU A O 1
ATOM 5467 N N . LEU A 1 673 ? -23.822 -3.490 34.963 1.00 65.56 673 LEU A N 1
ATOM 5468 C CA . LEU A 1 673 ? -22.767 -3.983 35.862 1.00 65.56 673 LEU A CA 1
ATOM 5469 C C . LEU A 1 673 ? -23.311 -4.157 37.292 1.00 65.56 673 LEU A C 1
ATOM 5471 O O . LEU A 1 673 ? -23.291 -3.235 38.108 1.00 65.56 673 LEU A O 1
ATOM 5475 N N . LYS A 1 674 ? -23.812 -5.357 37.593 1.00 60.09 674 LYS A N 1
ATOM 5476 C CA . LYS A 1 674 ? -24.368 -5.751 38.893 1.00 60.09 674 LYS A CA 1
ATOM 5477 C C . LYS A 1 674 ? -23.641 -6.965 39.449 1.00 60.09 674 LYS A C 1
ATOM 5479 O O . LYS A 1 674 ? -23.197 -7.832 38.706 1.00 60.09 674 LYS A O 1
ATOM 5484 N N . LEU A 1 675 ? -23.637 -7.071 40.772 1.00 52.41 675 LEU A N 1
ATOM 5485 C CA . LEU A 1 675 ? -23.053 -8.194 41.507 1.00 52.41 675 LEU A CA 1
ATOM 5486 C C . LEU A 1 675 ? -23.603 -9.567 41.062 1.00 52.41 675 LEU A C 1
ATOM 5488 O O . LEU A 1 675 ? -22.840 -10.513 40.918 1.00 52.41 675 LEU A O 1
ATOM 5492 N N . ASN A 1 676 ? -24.901 -9.638 40.739 1.00 51.78 676 ASN A N 1
ATOM 5493 C CA . ASN A 1 676 ? -25.583 -10.852 40.263 1.00 51.78 676 ASN A CA 1
ATOM 5494 C C . ASN A 1 676 ? -25.740 -10.916 38.725 1.00 51.78 676 ASN A C 1
ATOM 5496 O O . ASN A 1 676 ? -26.664 -11.566 38.238 1.00 51.78 676 ASN A O 1
ATOM 5500 N N . SER A 1 677 ? -24.923 -10.185 37.958 1.00 63.09 677 SER A N 1
ATOM 5501 C CA . SER A 1 677 ? -24.928 -10.233 36.483 1.00 63.09 677 SER A CA 1
ATOM 5502 C C . SER A 1 677 ? -23.763 -11.061 35.938 1.00 63.09 677 SER A C 1
ATOM 5504 O O . SER A 1 677 ? -22.756 -11.239 36.623 1.00 63.09 677 SER A O 1
ATOM 5506 N N . ASP A 1 678 ? -23.892 -11.555 34.705 1.00 65.75 678 ASP A N 1
ATOM 5507 C CA . ASP A 1 678 ? -22.823 -12.297 34.033 1.00 65.75 678 ASP A CA 1
ATOM 5508 C C . ASP A 1 678 ? -21.539 -11.460 33.953 1.00 65.75 678 ASP A C 1
ATOM 5510 O O . ASP A 1 678 ? -21.539 -10.339 33.439 1.00 65.75 678 ASP A O 1
ATOM 5514 N N . THR A 1 679 ? -20.426 -12.020 34.436 1.00 73.81 679 THR A N 1
ATOM 5515 C CA . THR A 1 679 ? -19.130 -11.332 34.488 1.00 73.81 679 THR A CA 1
ATOM 5516 C C . THR A 1 679 ? -18.722 -10.823 33.108 1.00 73.81 679 THR A C 1
ATOM 5518 O O . THR A 1 679 ? -18.594 -11.605 32.165 1.00 73.81 679 THR A O 1
ATOM 5521 N N . ILE A 1 680 ? -18.462 -9.521 32.997 1.00 78.62 680 ILE A N 1
ATOM 5522 C CA . ILE A 1 680 ? -17.949 -8.889 31.778 1.00 78.62 680 ILE A CA 1
ATOM 5523 C C . ILE A 1 680 ? -16.428 -8.761 31.886 1.00 78.62 680 ILE A C 1
ATOM 5525 O O . ILE A 1 680 ? -15.895 -8.425 32.942 1.00 78.62 680 ILE A O 1
ATOM 5529 N N . VAL A 1 681 ? -15.728 -9.018 30.787 1.00 82.12 681 VAL A N 1
ATOM 5530 C CA . VAL A 1 681 ? -14.278 -8.895 30.647 1.00 82.12 681 VAL A CA 1
ATOM 5531 C C . VAL A 1 681 ? -13.922 -8.048 29.423 1.00 82.12 681 VAL A C 1
ATOM 5533 O O . VAL A 1 681 ? -14.651 -8.045 28.433 1.00 82.12 681 VAL A O 1
ATOM 5536 N N . ILE A 1 682 ? -12.784 -7.358 29.461 1.00 85.75 682 ILE A N 1
ATOM 5537 C CA . ILE A 1 682 ? -12.183 -6.678 28.301 1.00 85.75 682 ILE A CA 1
ATOM 5538 C C . ILE A 1 682 ? -10.946 -7.443 27.823 1.00 85.75 682 ILE A C 1
ATOM 5540 O O . ILE A 1 682 ? -10.171 -7.946 28.636 1.00 85.75 682 ILE A O 1
ATOM 5544 N N . SER A 1 683 ? -10.747 -7.536 26.504 1.00 87.50 683 SER A N 1
ATOM 5545 C CA . SER A 1 683 ? -9.538 -8.147 25.925 1.00 87.50 683 SER A CA 1
ATOM 5546 C C . SER A 1 683 ? -8.320 -7.240 26.097 1.00 87.50 683 SER A C 1
ATOM 5548 O O . SER A 1 683 ? -8.374 -6.062 25.737 1.00 87.50 683 SER A O 1
ATOM 5550 N N . ALA A 1 684 ? -7.229 -7.799 26.623 1.00 86.69 684 ALA A N 1
ATOM 5551 C CA . ALA A 1 684 ? -6.004 -7.076 26.939 1.00 86.69 684 ALA A CA 1
ATOM 5552 C C . ALA A 1 684 ? -4.748 -7.814 26.443 1.00 86.69 684 ALA A C 1
ATOM 5554 O O . ALA A 1 684 ? -4.739 -9.035 26.263 1.00 86.69 684 ALA A O 1
ATOM 5555 N N . TYR A 1 685 ? -3.670 -7.059 26.243 1.00 87.94 685 TYR A N 1
ATOM 5556 C CA . TYR A 1 685 ? -2.350 -7.569 25.892 1.00 87.94 685 TYR A CA 1
ATOM 5557 C C . TYR A 1 685 ? -1.333 -7.145 26.954 1.00 87.94 685 TYR A C 1
ATOM 5559 O O . TYR A 1 685 ? -1.108 -5.957 27.187 1.00 87.94 685 TYR A O 1
ATOM 5567 N N . VAL A 1 686 ? -0.729 -8.131 27.611 1.00 86.62 686 VAL A N 1
ATOM 5568 C CA . VAL A 1 686 ? 0.277 -7.961 28.663 1.00 86.62 686 VAL A CA 1
ATOM 5569 C C . VAL A 1 686 ? 1.646 -8.295 28.090 1.00 86.62 686 VAL A C 1
ATOM 5571 O O . VAL A 1 686 ? 1.851 -9.388 27.562 1.00 86.62 686 VAL A O 1
ATOM 5574 N N . GLN A 1 687 ? 2.596 -7.369 28.211 1.00 84.06 687 GLN A N 1
ATOM 5575 C CA . GLN A 1 687 ? 3.965 -7.544 27.723 1.00 84.06 687 GLN A CA 1
ATOM 5576 C C . GLN A 1 687 ? 4.995 -6.930 28.672 1.00 84.06 687 GLN A C 1
ATOM 5578 O O . GLN A 1 687 ? 4.730 -5.943 29.363 1.00 84.06 687 GLN A O 1
ATOM 5583 N N . SER A 1 688 ? 6.202 -7.498 28.694 1.00 84.50 688 SER A N 1
ATOM 5584 C CA . SER A 1 688 ? 7.332 -6.867 29.375 1.00 84.50 688 SER A CA 1
ATOM 5585 C C . SER A 1 688 ? 7.749 -5.589 28.638 1.00 84.50 688 SER A C 1
ATOM 5587 O O . SER A 1 688 ? 7.578 -5.452 27.428 1.00 84.50 688 SER A O 1
ATOM 5589 N N . SER A 1 689 ? 8.275 -4.609 29.367 1.00 86.06 689 SER A N 1
ATOM 5590 C CA . SER A 1 689 ? 8.622 -3.305 28.806 1.00 86.06 689 SER A CA 1
ATOM 5591 C C . SER A 1 689 ? 9.942 -2.778 29.348 1.00 86.06 689 SER A C 1
ATOM 5593 O O . SER A 1 689 ? 10.218 -2.829 30.545 1.00 86.06 689 SER A O 1
ATOM 5595 N N . ARG A 1 690 ? 10.718 -2.174 28.442 1.00 86.94 690 ARG A N 1
ATOM 5596 C CA . ARG A 1 690 ? 11.891 -1.340 28.749 1.00 86.94 690 ARG A CA 1
ATOM 5597 C C . ARG A 1 690 ? 11.766 0.072 28.159 1.00 86.94 690 ARG A C 1
ATOM 5599 O O . ARG A 1 690 ? 12.751 0.799 28.052 1.00 86.94 690 ARG A O 1
ATOM 5606 N N . VAL A 1 691 ? 10.551 0.480 27.779 1.00 89.06 691 VAL A N 1
ATOM 5607 C CA . VAL A 1 691 ? 10.274 1.783 27.144 1.00 89.06 691 VAL A CA 1
ATOM 5608 C C . VAL A 1 691 ? 10.614 2.950 28.074 1.00 89.06 691 VAL A C 1
ATOM 5610 O O . VAL A 1 691 ? 11.211 3.923 27.619 1.00 89.06 691 VAL A O 1
ATOM 5613 N N . LEU A 1 692 ? 10.335 2.830 29.379 1.00 89.25 692 LEU A N 1
ATOM 5614 C CA . LEU A 1 692 ? 10.685 3.845 30.387 1.00 89.25 692 LEU A CA 1
ATOM 5615 C C . LEU A 1 692 ? 12.129 3.735 30.925 1.00 89.25 692 LEU A C 1
ATOM 5617 O O . LEU A 1 692 ? 12.567 4.619 31.657 1.00 89.25 692 LEU A O 1
ATOM 5621 N N . SER A 1 693 ? 12.883 2.698 30.535 1.00 88.62 693 SER A N 1
ATOM 5622 C CA . SER A 1 693 ? 14.227 2.411 31.059 1.00 88.62 693 SER A CA 1
ATOM 5623 C C . SER A 1 693 ? 15.202 3.566 30.826 1.00 88.62 693 SER A C 1
ATOM 5625 O O . SER A 1 693 ? 15.397 3.991 29.685 1.00 88.62 693 SER A O 1
ATOM 5627 N N . LYS A 1 694 ? 15.848 4.039 31.896 1.00 84.81 694 LYS A N 1
ATOM 5628 C CA . LYS A 1 694 ? 16.950 5.012 31.844 1.00 84.81 694 LYS A CA 1
ATOM 5629 C C . LYS A 1 694 ? 18.299 4.346 31.649 1.00 84.81 694 LYS A C 1
ATOM 5631 O O . LYS A 1 694 ? 19.046 4.732 30.753 1.00 84.81 694 LYS A O 1
ATOM 5636 N N . ASN A 1 695 ? 18.566 3.285 32.401 1.00 81.88 695 ASN A N 1
ATOM 5637 C CA . ASN A 1 695 ? 19.767 2.486 32.228 1.00 81.88 695 ASN A CA 1
ATOM 5638 C C . ASN A 1 695 ? 19.490 1.242 31.368 1.00 81.88 695 ASN A C 1
ATOM 5640 O O . ASN A 1 695 ? 19.037 0.205 31.859 1.00 81.88 695 ASN A O 1
ATOM 5644 N N . ARG A 1 696 ? 19.794 1.330 30.065 1.00 77.44 696 ARG A N 1
ATOM 5645 C CA . ARG A 1 696 ? 19.595 0.213 29.120 1.00 77.44 696 ARG A CA 1
ATOM 5646 C C . ARG A 1 696 ? 20.539 -0.975 29.359 1.00 77.44 696 ARG A C 1
ATOM 5648 O O . ARG A 1 696 ? 20.232 -2.073 28.903 1.00 77.44 696 ARG A O 1
ATOM 5655 N N . SER A 1 697 ? 21.645 -0.785 30.090 1.00 73.88 697 SER A N 1
ATOM 5656 C CA . SER A 1 697 ? 22.647 -1.837 30.337 1.00 73.88 697 SER A CA 1
ATOM 5657 C C . SER A 1 697 ? 22.238 -2.860 31.405 1.00 73.88 697 SER A C 1
ATOM 5659 O O . SER A 1 697 ? 22.684 -4.006 31.352 1.00 73.88 697 SER A O 1
ATOM 5661 N N . GLN A 1 698 ? 21.365 -2.476 32.343 1.00 74.06 698 GLN A N 1
ATOM 5662 C CA . GLN A 1 698 ? 20.806 -3.390 33.342 1.00 74.06 698 GLN A CA 1
ATOM 5663 C C . GLN A 1 698 ? 19.842 -4.391 32.690 1.00 74.06 698 GLN A C 1
ATOM 5665 O O . GLN A 1 698 ? 19.183 -4.073 31.701 1.00 74.06 698 GLN A O 1
ATOM 5670 N N . LYS A 1 699 ? 19.735 -5.600 33.245 1.00 70.75 699 LYS A N 1
ATOM 5671 C CA . LYS A 1 699 ? 18.817 -6.652 32.785 1.00 70.75 699 LYS A CA 1
ATOM 5672 C C . LYS A 1 699 ? 18.440 -7.575 33.941 1.00 70.75 699 LYS A C 1
ATOM 5674 O O . LYS A 1 699 ? 19.193 -7.696 34.902 1.00 70.75 699 LYS A O 1
ATOM 5679 N N . ILE A 1 700 ? 17.307 -8.261 33.816 1.00 72.88 700 ILE A N 1
ATOM 5680 C CA . ILE A 1 700 ? 16.972 -9.390 34.690 1.00 72.88 700 ILE A CA 1
ATOM 5681 C C . ILE A 1 700 ? 17.834 -10.575 34.237 1.00 72.88 700 ILE A C 1
ATOM 5683 O O . ILE A 1 700 ? 17.715 -11.015 33.095 1.00 72.88 700 ILE A O 1
ATOM 5687 N N . GLU A 1 701 ? 18.737 -11.058 35.093 1.00 66.50 701 GLU A N 1
ATOM 5688 C CA . GLU A 1 701 ? 19.642 -12.165 34.741 1.00 66.50 701 GLU A CA 1
ATOM 5689 C C . GLU A 1 701 ? 18.955 -13.532 34.780 1.00 66.50 701 GLU A C 1
ATOM 5691 O O . GLU A 1 701 ? 19.229 -14.375 33.930 1.00 66.50 701 GLU A O 1
ATOM 5696 N N . ASN A 1 702 ? 18.050 -13.739 35.741 1.00 70.69 702 ASN A N 1
ATOM 5697 C CA . ASN A 1 702 ? 17.259 -14.958 35.872 1.00 70.69 702 ASN A CA 1
ATOM 5698 C C . ASN A 1 702 ? 15.821 -14.618 36.328 1.00 70.69 702 ASN A C 1
ATOM 5700 O O . ASN A 1 702 ? 15.637 -14.232 37.488 1.00 70.69 702 ASN A O 1
ATOM 5704 N N . PRO A 1 703 ? 14.806 -14.744 35.448 1.00 72.25 703 PRO A N 1
ATOM 5705 C CA . PRO A 1 703 ? 13.404 -14.483 35.788 1.00 72.25 703 PRO A CA 1
ATOM 5706 C C . PRO A 1 703 ? 12.875 -15.344 36.946 1.00 72.25 703 PRO A C 1
ATOM 5708 O O . PRO A 1 703 ? 12.117 -14.853 37.785 1.00 72.25 703 PRO A O 1
ATOM 5711 N N . ASP A 1 704 ? 13.324 -16.598 37.053 1.00 69.38 704 ASP A N 1
ATOM 5712 C CA . ASP A 1 704 ? 12.802 -17.561 38.031 1.00 69.38 704 ASP A CA 1
ATOM 5713 C C . ASP A 1 704 ? 13.210 -17.233 39.472 1.00 69.38 704 ASP A C 1
ATOM 5715 O O . ASP A 1 704 ? 12.521 -17.624 40.416 1.00 69.38 704 ASP A O 1
ATOM 5719 N N . THR A 1 705 ? 14.274 -16.454 39.677 1.00 71.44 705 THR A N 1
ATOM 5720 C CA . THR A 1 705 ? 14.754 -16.036 41.010 1.00 71.44 705 THR A CA 1
ATOM 5721 C C . THR A 1 705 ? 14.577 -14.545 41.295 1.00 71.44 705 THR A C 1
ATOM 5723 O O . THR A 1 705 ? 14.957 -14.085 42.369 1.00 71.44 705 THR A O 1
ATOM 5726 N N . PHE A 1 706 ? 14.023 -13.778 40.356 1.00 78.69 706 PHE A N 1
ATOM 5727 C CA . PHE A 1 706 ? 13.843 -12.334 40.492 1.00 78.69 706 PHE A CA 1
ATOM 5728 C C . PHE A 1 706 ? 12.773 -11.976 41.546 1.00 78.69 706 PHE A C 1
ATOM 5730 O O . PHE A 1 706 ? 11.685 -12.558 41.538 1.00 78.69 706 PHE A O 1
ATOM 5737 N N . ASP A 1 707 ? 13.066 -11.016 42.437 1.00 77.81 707 ASP A N 1
ATOM 5738 C CA . ASP A 1 707 ? 12.110 -10.473 43.420 1.00 77.81 707 ASP A CA 1
ATOM 5739 C C . ASP A 1 707 ? 11.451 -9.191 42.857 1.00 77.81 707 ASP A C 1
ATOM 5741 O O . ASP A 1 707 ? 12.107 -8.148 42.797 1.00 77.81 707 ASP A O 1
ATOM 5745 N N . PRO A 1 708 ? 10.165 -9.227 42.454 1.00 80.25 708 PRO A N 1
ATOM 5746 C CA . PRO A 1 708 ? 9.460 -8.067 41.913 1.00 80.25 708 PRO A CA 1
ATOM 5747 C C . PRO A 1 708 ? 9.000 -7.057 42.982 1.00 80.25 708 PRO A C 1
ATOM 5749 O O . PRO A 1 708 ? 8.350 -6.079 42.617 1.00 80.25 708 PRO A O 1
ATOM 5752 N N . THR A 1 709 ? 9.292 -7.272 44.277 1.00 82.25 709 THR A N 1
ATOM 5753 C CA . THR A 1 709 ? 8.791 -6.437 45.397 1.00 82.25 709 THR A CA 1
ATOM 5754 C C . THR A 1 709 ? 9.174 -4.964 45.278 1.00 82.25 709 THR A C 1
ATOM 5756 O O . THR A 1 709 ? 8.411 -4.110 45.719 1.00 82.25 709 THR A O 1
ATOM 5759 N N . PHE A 1 710 ? 10.320 -4.647 44.675 1.00 83.81 710 PHE A N 1
ATOM 5760 C CA . PHE A 1 710 ? 10.792 -3.272 44.526 1.00 83.81 710 PHE A CA 1
ATOM 5761 C C . PHE A 1 710 ? 11.009 -2.924 43.052 1.00 83.81 710 PHE A C 1
ATOM 5763 O O . PHE A 1 710 ? 11.791 -3.578 42.357 1.00 83.81 710 PHE A O 1
ATOM 5770 N N . MET A 1 711 ? 10.369 -1.853 42.581 1.00 86.06 711 MET A N 1
ATOM 5771 C CA . MET A 1 711 ? 10.679 -1.264 41.280 1.00 86.06 711 MET A CA 1
ATOM 5772 C C . MET A 1 711 ? 11.791 -0.216 41.427 1.00 86.06 711 MET A C 1
ATOM 5774 O O . MET A 1 711 ? 11.777 0.595 42.352 1.00 86.06 711 MET A O 1
ATOM 5778 N N . SER A 1 712 ? 12.771 -0.244 40.523 1.00 85.88 712 SER A N 1
ATOM 5779 C CA . SER A 1 712 ? 13.875 0.724 40.513 1.00 85.88 712 SER A CA 1
ATOM 5780 C C . SER A 1 712 ? 13.450 2.039 39.861 1.00 85.88 712 SER A C 1
ATOM 5782 O O . SER A 1 712 ? 12.741 2.026 38.856 1.00 85.88 712 SER A O 1
ATOM 5784 N N . ASN A 1 713 ? 13.955 3.156 40.387 1.00 83.44 713 ASN A N 1
ATOM 5785 C CA . ASN A 1 713 ? 13.824 4.505 39.818 1.00 83.44 713 ASN A CA 1
ATOM 5786 C C . ASN A 1 713 ? 14.250 4.619 38.331 1.00 83.44 713 ASN A C 1
ATOM 5788 O O . ASN A 1 713 ? 13.705 5.443 37.601 1.00 83.44 713 ASN A O 1
ATOM 5792 N N . ASP A 1 714 ? 15.179 3.777 37.864 1.00 82.88 714 ASP A N 1
ATOM 5793 C CA . ASP A 1 714 ? 15.626 3.702 36.465 1.00 82.88 714 ASP A CA 1
ATOM 5794 C C . ASP A 1 714 ? 14.603 3.019 35.532 1.00 82.88 714 ASP A C 1
ATOM 5796 O O . ASP A 1 714 ? 14.811 3.003 34.315 1.00 82.88 714 ASP A O 1
ATOM 5800 N N . LEU A 1 715 ? 13.535 2.410 36.072 1.00 87.25 715 LEU A N 1
ATOM 5801 C CA . LEU A 1 715 ? 12.461 1.711 35.343 1.00 87.25 715 LEU A CA 1
ATOM 5802 C C . LEU A 1 715 ? 12.978 0.722 34.277 1.00 87.25 715 LEU A C 1
ATOM 5804 O O . LEU A 1 715 ? 12.416 0.588 33.183 1.00 87.25 715 LEU A O 1
ATOM 5808 N N . TYR A 1 716 ? 14.091 0.037 34.581 1.00 84.62 716 TYR A N 1
ATOM 5809 C CA . TYR A 1 716 ? 14.802 -0.828 33.630 1.00 84.62 716 TYR A CA 1
ATOM 5810 C C . TYR A 1 716 ? 14.010 -2.070 33.197 1.00 84.62 716 TYR A C 1
ATOM 5812 O O . TYR A 1 716 ? 14.315 -2.652 32.151 1.00 84.62 716 TYR A O 1
ATOM 5820 N N . TRP A 1 717 ? 13.000 -2.438 33.984 1.00 85.75 717 TRP A N 1
ATOM 5821 C CA . TRP A 1 717 ? 12.016 -3.481 33.732 1.00 85.75 717 TRP A CA 1
ATOM 5822 C C . TRP A 1 717 ? 10.619 -2.975 34.118 1.00 85.75 717 TRP A C 1
ATOM 5824 O O . TRP A 1 717 ? 10.478 -2.005 34.864 1.00 85.75 717 TRP A O 1
ATOM 5834 N N . GLY A 1 718 ? 9.591 -3.653 33.620 1.00 84.81 718 GLY A N 1
ATOM 5835 C CA . GLY A 1 718 ? 8.196 -3.426 33.976 1.00 84.81 718 GLY A CA 1
ATOM 5836 C C . GLY A 1 718 ? 7.269 -4.279 33.119 1.00 84.81 718 GLY A C 1
ATOM 5837 O O . GLY A 1 718 ? 7.711 -4.903 32.151 1.00 84.81 718 GLY A O 1
ATOM 5838 N N . VAL A 1 719 ? 5.984 -4.301 33.469 1.00 87.25 719 VAL A N 1
ATOM 5839 C CA . VAL A 1 719 ? 4.943 -5.037 32.739 1.00 87.25 719 VAL A CA 1
ATOM 5840 C C . VAL A 1 719 ? 3.867 -4.045 32.316 1.00 87.25 719 VAL A C 1
ATOM 5842 O O . VAL A 1 719 ? 3.176 -3.484 33.163 1.00 87.25 719 VAL A O 1
ATOM 5845 N N . HIS A 1 720 ? 3.744 -3.805 31.015 1.00 90.44 720 HIS A N 1
ATOM 5846 C CA . HIS A 1 720 ? 2.746 -2.901 30.453 1.00 90.44 720 HIS A CA 1
ATOM 5847 C C . HIS A 1 720 ? 1.519 -3.693 29.995 1.00 90.44 720 HIS A C 1
ATOM 5849 O O . HIS A 1 720 ? 1.655 -4.744 29.361 1.00 90.44 720 HIS A O 1
ATOM 5855 N N . VAL A 1 721 ? 0.334 -3.160 30.289 1.00 90.19 721 VAL A N 1
ATOM 5856 C CA . VAL A 1 721 ? -0.946 -3.674 29.798 1.00 90.19 721 VAL A CA 1
ATOM 5857 C C . VAL A 1 721 ? -1.535 -2.686 28.800 1.00 90.19 721 VAL A C 1
ATOM 5859 O O . VAL A 1 721 ? -1.702 -1.514 29.129 1.00 90.19 721 VAL A O 1
ATOM 5862 N N . SER A 1 722 ? -1.922 -3.166 27.621 1.00 90.25 722 SER A N 1
ATOM 5863 C CA . SER A 1 722 ? -2.809 -2.446 26.705 1.00 90.25 722 SER A CA 1
ATOM 5864 C C . SER A 1 722 ? -4.159 -3.163 26.588 1.00 90.25 722 SER A C 1
ATOM 5866 O O . SER A 1 722 ? -4.281 -4.352 26.881 1.00 90.25 722 SER A O 1
ATOM 5868 N N . SER A 1 723 ? -5.205 -2.440 26.192 1.00 89.06 723 SER A N 1
ATOM 5869 C CA . SER A 1 723 ? -6.543 -2.994 25.958 1.00 89.06 723 SER A CA 1
ATOM 5870 C C . SER A 1 723 ? -7.245 -2.215 24.856 1.00 89.06 723 SER A C 1
ATOM 5872 O O . SER A 1 723 ? -6.998 -1.025 24.662 1.00 89.06 723 SER A O 1
ATOM 5874 N N . CYS A 1 724 ? -8.140 -2.897 24.147 1.00 87.94 724 CYS A N 1
ATOM 5875 C CA . CYS A 1 724 ? -8.995 -2.287 23.136 1.00 87.94 724 CYS A CA 1
ATOM 5876 C C . CYS A 1 724 ? -10.297 -1.686 23.701 1.00 87.94 724 CYS A C 1
ATOM 5878 O O . CYS A 1 724 ? -11.012 -1.035 22.947 1.00 87.94 724 CYS A O 1
ATOM 5880 N N . GLY A 1 725 ? -10.614 -1.900 24.988 1.00 84.62 725 GLY A N 1
ATOM 5881 C CA . GLY A 1 725 ? -11.839 -1.382 25.622 1.00 84.62 725 GLY A CA 1
ATOM 5882 C C . GLY A 1 725 ? -13.144 -2.016 25.119 1.00 84.62 725 GLY A C 1
ATOM 5883 O O . GLY A 1 725 ? -14.201 -1.410 25.215 1.00 84.62 725 GLY A O 1
ATOM 5884 N N . HIS A 1 726 ? -13.095 -3.215 24.528 1.00 86.50 726 HIS A N 1
ATOM 5885 C CA . HIS A 1 726 ? -14.299 -3.895 24.044 1.00 86.50 726 HIS A CA 1
ATOM 5886 C C . HIS A 1 726 ? -14.797 -4.939 25.063 1.00 86.50 726 HIS A C 1
ATOM 5888 O O . HIS A 1 726 ? -14.088 -5.926 25.293 1.00 86.50 726 HIS A O 1
ATOM 5894 N N . PRO A 1 727 ? -15.988 -4.754 25.669 1.00 85.44 727 PRO A N 1
ATOM 5895 C CA . PRO A 1 727 ? -16.539 -5.673 26.663 1.00 85.44 727 PRO A CA 1
ATOM 5896 C C . PRO A 1 727 ? -17.135 -6.950 26.044 1.00 85.44 727 PRO A C 1
ATOM 5898 O O . PRO A 1 727 ? -17.851 -6.923 25.042 1.00 85.44 727 PRO A O 1
ATOM 5901 N N . ILE A 1 728 ? -16.871 -8.086 26.686 1.00 85.94 728 ILE A N 1
ATOM 5902 C CA . ILE A 1 728 ? -17.343 -9.429 26.322 1.00 85.94 728 ILE A CA 1
ATOM 5903 C C . ILE A 1 728 ? -17.796 -10.126 27.613 1.00 85.94 728 ILE A C 1
ATOM 5905 O O . ILE A 1 728 ? -17.096 -10.033 28.615 1.00 85.94 728 ILE A O 1
ATOM 5909 N N . HIS A 1 729 ? -18.901 -10.875 27.638 1.00 83.88 729 HIS A N 1
ATOM 5910 C CA . HIS A 1 729 ? -19.151 -11.776 28.778 1.00 83.88 729 HIS A CA 1
ATOM 5911 C C . HIS A 1 729 ? -18.050 -12.833 28.878 1.00 83.88 729 HIS A C 1
ATOM 5913 O O . HIS A 1 729 ? -17.657 -13.407 27.862 1.00 83.88 729 HIS A O 1
ATOM 5919 N N . ALA A 1 730 ? -17.612 -13.175 30.088 1.00 81.06 730 ALA A N 1
ATOM 5920 C CA . ALA A 1 730 ? -16.626 -14.229 30.329 1.00 81.06 730 ALA A CA 1
ATOM 5921 C C . ALA A 1 730 ? -17.042 -15.561 29.672 1.00 81.06 730 ALA A C 1
ATOM 5923 O O . ALA A 1 730 ? -16.228 -16.223 29.032 1.00 81.06 730 ALA A O 1
ATOM 5924 N N . SER A 1 731 ? -18.334 -15.901 29.736 1.00 82.12 731 SER A N 1
ATOM 5925 C CA . SER A 1 731 ? -18.925 -17.084 29.097 1.00 82.12 731 SER A CA 1
ATOM 5926 C C . SER A 1 731 ? -18.883 -17.038 27.559 1.00 82.12 731 SER A C 1
ATOM 5928 O O . SER A 1 731 ? -18.687 -18.072 26.916 1.00 82.12 731 SER A O 1
ATOM 5930 N N . CYS A 1 732 ? -19.035 -15.856 26.953 1.00 84.25 732 CYS A N 1
ATOM 5931 C CA . CYS A 1 732 ? -18.882 -15.653 25.511 1.00 84.25 732 CYS A CA 1
ATOM 5932 C C . CYS A 1 732 ? -17.407 -15.712 25.092 1.00 84.25 732 CYS A C 1
ATOM 5934 O O . CYS A 1 732 ? -17.083 -16.360 24.097 1.00 84.25 732 CYS A O 1
ATOM 5936 N N . TRP A 1 733 ? -16.508 -15.100 25.872 1.00 86.00 733 TRP A N 1
ATOM 5937 C CA . TRP A 1 733 ? -15.067 -15.157 25.627 1.00 86.00 733 TRP A CA 1
ATOM 5938 C C . TRP A 1 733 ? -14.524 -16.588 25.717 1.00 86.00 733 TRP A C 1
ATOM 5940 O O . TRP A 1 733 ? -13.803 -16.993 24.812 1.00 86.00 733 TRP A O 1
ATOM 5950 N N . MET A 1 734 ? -14.918 -17.384 26.720 1.00 84.12 734 MET A N 1
ATOM 5951 C CA . MET A 1 734 ? -14.511 -18.796 26.832 1.00 84.12 734 MET A CA 1
ATOM 5952 C C . MET A 1 734 ? -14.902 -19.596 25.580 1.00 84.12 734 MET A C 1
ATOM 5954 O O . MET A 1 734 ? -14.049 -20.214 24.948 1.00 84.12 734 MET A O 1
ATOM 5958 N N . LYS A 1 735 ? -16.170 -19.504 25.147 1.00 85.50 735 LYS A N 1
ATOM 5959 C CA . LYS A 1 735 ? -16.655 -20.166 23.919 1.00 85.50 735 LYS A CA 1
ATOM 5960 C C . LYS A 1 735 ? -15.885 -19.719 22.672 1.00 85.50 735 LYS A C 1
ATOM 5962 O O . LYS A 1 735 ? -15.587 -20.543 21.808 1.00 85.50 735 LYS A O 1
ATOM 5967 N N . TYR A 1 736 ? -15.569 -18.427 22.567 1.00 85.50 736 TYR A N 1
ATOM 5968 C CA . TYR A 1 736 ? -14.767 -17.886 21.471 1.00 85.50 736 TYR A CA 1
ATOM 5969 C C . TYR A 1 736 ? -13.331 -18.428 21.499 1.00 85.50 736 TYR A C 1
ATOM 5971 O O . TYR A 1 736 ? -12.869 -18.971 20.496 1.00 85.50 736 TYR A O 1
ATOM 5979 N N . HIS A 1 737 ? -12.655 -18.350 22.644 1.00 82.56 737 HIS A N 1
ATOM 5980 C CA . HIS A 1 737 ? -11.293 -18.835 22.842 1.00 82.56 737 HIS A CA 1
ATOM 5981 C C . HIS A 1 737 ? -11.169 -20.328 22.499 1.00 82.56 737 HIS A C 1
ATOM 5983 O O . HIS A 1 737 ? -10.338 -20.702 21.670 1.00 82.56 737 HIS A O 1
ATOM 5989 N N . ASP A 1 738 ? -12.070 -21.168 23.014 1.00 84.06 738 ASP A N 1
ATOM 5990 C CA . ASP A 1 738 ? -12.115 -22.599 22.692 1.00 84.06 738 ASP A CA 1
ATOM 5991 C C . ASP A 1 738 ? -12.331 -22.847 21.190 1.00 84.06 738 ASP A C 1
ATOM 5993 O O . ASP A 1 738 ? -11.731 -23.754 20.606 1.00 84.06 738 ASP A O 1
ATOM 5997 N N . SER A 1 739 ? -13.139 -22.015 20.521 1.00 82.44 739 SER A N 1
ATOM 5998 C CA . SER A 1 739 ? -13.327 -22.105 19.068 1.00 82.44 739 SER A CA 1
ATOM 5999 C C . SER A 1 739 ? -12.054 -21.758 18.281 1.00 82.44 739 SER A C 1
ATOM 6001 O O . SER A 1 739 ? -11.754 -22.439 17.298 1.00 82.44 739 SER A O 1
ATOM 6003 N N . VAL A 1 740 ? -11.255 -20.786 18.743 1.00 78.50 740 VAL A N 1
ATOM 6004 C CA . VAL A 1 740 ? -9.955 -20.411 18.153 1.00 78.50 740 VAL A CA 1
ATOM 6005 C C . VAL A 1 740 ? -8.915 -21.521 18.368 1.00 78.50 740 VAL A C 1
ATOM 6007 O O . VAL A 1 740 ? -8.202 -21.896 17.427 1.00 78.50 740 VAL A O 1
ATOM 6010 N N . LEU A 1 741 ? -8.877 -22.131 19.559 1.00 76.25 741 LEU A N 1
ATOM 6011 C CA . LEU A 1 741 ? -8.053 -23.316 19.836 1.00 76.25 741 LEU A CA 1
ATOM 6012 C C . LEU A 1 741 ? -8.420 -24.487 18.907 1.00 76.25 741 LEU A C 1
ATOM 6014 O O . LEU A 1 741 ? -7.551 -25.092 18.279 1.00 76.25 741 LEU A O 1
ATOM 6018 N N . LEU A 1 742 ? -9.712 -24.781 18.743 1.00 76.69 742 LEU A N 1
ATOM 6019 C CA . LEU A 1 742 ? -10.179 -25.861 17.867 1.00 76.69 742 LEU A CA 1
ATOM 6020 C C . LEU A 1 742 ? -9.945 -25.566 16.376 1.00 76.69 742 LEU A C 1
ATOM 6022 O O . LEU A 1 742 ? -9.621 -26.475 15.606 1.00 76.69 742 LEU A O 1
ATOM 6026 N N . GLN A 1 743 ? -10.107 -24.316 15.940 1.00 73.69 743 GLN A N 1
ATOM 6027 C CA . GLN A 1 743 ? -9.878 -23.909 14.553 1.00 73.69 743 GLN A CA 1
ATOM 6028 C C . GLN A 1 743 ? -8.394 -23.995 14.180 1.00 73.69 743 GLN A C 1
ATOM 6030 O O . GLN A 1 743 ? -8.060 -24.493 13.103 1.00 73.69 743 GLN A O 1
ATOM 6035 N N . SER A 1 744 ? -7.498 -23.571 15.068 1.00 65.31 744 SER A N 1
ATOM 6036 C CA . SER A 1 744 ? -6.054 -23.608 14.826 1.00 65.31 744 SER A CA 1
ATOM 6037 C C . SER A 1 744 ? -5.485 -25.027 14.780 1.00 65.31 744 SER A C 1
ATOM 6039 O O . SER A 1 744 ? -4.743 -25.346 13.848 1.00 65.31 744 SER A O 1
ATOM 6041 N N . GLN A 1 745 ? -5.920 -25.921 15.676 1.00 66.38 745 GLN A N 1
ATOM 6042 C CA . GLN A 1 745 ? -5.588 -27.353 15.612 1.00 66.38 745 GLN A CA 1
ATOM 6043 C C . GLN A 1 745 ? -5.995 -27.982 14.265 1.00 66.38 745 GLN A C 1
ATOM 6045 O O . GLN A 1 745 ? -5.275 -28.819 13.718 1.00 66.38 745 GLN A O 1
ATOM 6050 N N . ARG A 1 746 ? -7.120 -27.548 13.676 1.00 64.06 746 ARG A N 1
ATOM 6051 C CA . ARG A 1 746 ? -7.567 -27.989 12.339 1.00 64.06 746 ARG A CA 1
ATOM 6052 C C . ARG A 1 746 ? -6.755 -27.365 11.197 1.00 64.06 746 ARG A C 1
ATOM 6054 O O . ARG A 1 746 ? -6.546 -28.029 10.181 1.00 64.06 746 ARG A O 1
ATOM 6061 N N . LEU A 1 747 ? -6.311 -26.114 11.336 1.00 57.78 747 LEU A N 1
ATOM 6062 C CA . LEU A 1 747 ? -5.510 -25.405 10.328 1.00 57.78 747 LEU A CA 1
ATOM 6063 C C . LEU A 1 747 ? -4.074 -25.939 10.241 1.00 57.78 747 LEU A C 1
ATOM 6065 O O . LEU A 1 747 ? -3.579 -26.137 9.131 1.00 57.78 747 LEU A O 1
ATOM 6069 N N . ALA A 1 748 ? -3.451 -26.270 11.377 1.00 53.59 748 ALA A N 1
ATOM 6070 C CA . ALA A 1 748 ? -2.105 -26.852 11.444 1.00 53.59 748 ALA A CA 1
ATOM 6071 C C . ALA A 1 748 ? -1.959 -28.156 10.627 1.00 53.59 748 ALA A C 1
ATOM 6073 O O . ALA A 1 748 ? -0.880 -28.467 10.126 1.00 53.59 748 ALA A O 1
ATOM 6074 N N . LEU A 1 749 ? -3.059 -28.897 10.444 1.00 51.75 749 LEU A N 1
ATOM 6075 C CA . LEU A 1 749 ? -3.115 -30.132 9.653 1.00 51.75 749 LEU A CA 1
ATOM 6076 C C . LEU A 1 749 ? -3.306 -29.909 8.142 1.00 51.75 749 LEU A C 1
ATOM 6078 O O . LEU A 1 749 ? -3.131 -30.851 7.370 1.00 51.75 749 LEU A O 1
ATOM 6082 N N . ARG A 1 750 ? -3.701 -28.706 7.701 1.00 50.34 750 ARG A N 1
ATOM 6083 C CA . ARG A 1 750 ? -4.065 -28.421 6.296 1.00 50.34 750 ARG A CA 1
ATOM 6084 C C . ARG A 1 750 ? -3.185 -27.376 5.616 1.00 50.34 750 ARG A C 1
ATOM 6086 O O . ARG A 1 750 ? -3.032 -27.438 4.399 1.00 50.34 750 ARG A O 1
ATOM 6093 N N . THR A 1 751 ? -2.580 -26.461 6.371 1.00 43.59 751 THR A N 1
ATOM 6094 C CA . THR A 1 751 ? -1.843 -25.325 5.805 1.00 43.59 751 THR A CA 1
ATOM 6095 C C . THR A 1 751 ? -0.524 -25.123 6.544 1.00 43.59 751 THR A C 1
ATOM 6097 O O . THR A 1 751 ? -0.518 -24.754 7.713 1.00 43.59 751 THR A O 1
ATOM 6100 N N . ARG A 1 752 ? 0.618 -25.286 5.858 1.00 47.66 752 ARG A N 1
ATOM 6101 C CA . ARG A 1 752 ? 1.961 -24.955 6.393 1.00 47.66 752 ARG A CA 1
ATOM 6102 C C . ARG A 1 752 ? 2.242 -23.436 6.388 1.00 47.66 752 ARG A C 1
ATOM 6104 O O . ARG A 1 752 ? 3.338 -23.011 6.033 1.00 47.66 752 ARG A O 1
ATOM 6111 N N . GLY A 1 753 ? 1.237 -22.624 6.707 1.00 50.19 753 GLY A N 1
ATOM 6112 C CA . GLY A 1 753 ? 1.363 -21.172 6.848 1.00 50.19 753 GLY A CA 1
ATOM 6113 C C . GLY A 1 753 ? 1.654 -20.797 8.300 1.00 50.19 753 GLY A C 1
ATOM 6114 O O . GLY A 1 753 ? 1.151 -21.450 9.211 1.00 50.19 753 GLY A O 1
ATOM 6115 N N . ALA A 1 754 ? 2.455 -19.756 8.521 1.00 54.66 754 ALA A N 1
ATOM 6116 C CA . ALA A 1 754 ? 2.607 -19.178 9.854 1.00 54.66 754 ALA A CA 1
ATOM 6117 C C . ALA A 1 754 ? 1.314 -18.445 10.253 1.00 54.66 754 ALA A C 1
ATOM 6119 O O . ALA A 1 754 ? 0.729 -17.741 9.432 1.00 54.66 754 ALA A O 1
ATOM 6120 N N . THR A 1 755 ? 0.871 -18.607 11.499 1.00 62.22 755 THR A N 1
ATOM 6121 C CA . THR A 1 755 ? -0.228 -17.820 12.074 1.00 62.22 755 THR A CA 1
ATOM 6122 C C . THR A 1 755 ? 0.273 -16.442 12.509 1.00 62.22 755 THR A C 1
ATOM 6124 O O . THR A 1 755 ? 1.413 -16.300 12.952 1.00 62.22 755 THR A O 1
ATOM 6127 N N . ASN A 1 756 ? -0.586 -15.422 12.428 1.00 72.44 756 ASN A N 1
ATOM 6128 C CA . ASN A 1 756 ? -0.229 -14.031 12.762 1.00 72.44 756 ASN A CA 1
ATOM 6129 C C . ASN A 1 756 ? -0.095 -13.780 14.285 1.00 72.44 756 ASN A C 1
ATOM 6131 O O . ASN A 1 756 ? 0.301 -12.689 14.703 1.00 72.44 756 ASN A O 1
ATOM 6135 N N . TYR A 1 757 ? -0.439 -14.784 15.099 1.00 74.00 757 TYR A N 1
ATOM 6136 C CA . TYR A 1 757 ? -0.420 -14.815 16.565 1.00 74.00 757 TYR A CA 1
ATOM 6137 C C . TYR A 1 757 ? -0.039 -16.227 17.077 1.00 74.00 757 TYR A C 1
ATOM 6139 O O . TYR A 1 757 ? -0.155 -17.206 16.328 1.00 74.00 757 TYR A O 1
ATOM 6147 N N . ASP A 1 758 ? 0.449 -16.343 18.321 1.00 71.69 758 ASP A N 1
ATOM 6148 C CA . ASP A 1 758 ? 0.868 -17.597 18.975 1.00 71.69 758 ASP A CA 1
ATOM 6149 C C . ASP A 1 758 ? -0.153 -18.077 19.982 1.00 71.69 758 ASP A C 1
ATOM 6151 O O . ASP A 1 758 ? -0.249 -17.595 21.108 1.00 71.69 758 ASP A O 1
ATOM 6155 N N . ILE A 1 759 ? -0.809 -19.157 19.604 1.00 74.00 759 ILE A N 1
ATOM 6156 C CA . ILE A 1 759 ? -1.736 -19.860 20.474 1.00 74.00 759 ILE A CA 1
ATOM 6157 C C . ILE A 1 759 ? -0.991 -20.603 21.596 1.00 74.00 759 ILE A C 1
ATOM 6159 O O . ILE A 1 759 ? -1.534 -20.753 22.685 1.00 74.00 759 ILE A O 1
ATOM 6163 N N . GLU A 1 760 ? 0.278 -20.982 21.392 1.00 70.31 760 GLU A N 1
ATOM 6164 C CA . GLU A 1 760 ? 1.132 -21.527 22.464 1.00 70.31 760 GLU A CA 1
ATOM 6165 C C . GLU A 1 760 ? 1.429 -20.499 23.571 1.00 70.31 760 GLU A C 1
ATOM 6167 O O . GLU A 1 760 ? 1.687 -20.891 24.705 1.00 70.31 760 GLU A O 1
ATOM 6172 N N . MET A 1 761 ? 1.356 -19.199 23.259 1.00 68.19 761 MET A N 1
ATOM 6173 C CA . MET A 1 761 ? 1.538 -18.090 24.208 1.00 68.19 761 MET A CA 1
ATOM 6174 C C . MET A 1 761 ? 0.204 -17.485 24.676 1.00 68.19 761 MET A C 1
ATOM 6176 O O . MET A 1 761 ? 0.191 -16.412 25.276 1.00 68.19 761 MET A O 1
ATOM 6180 N N . GLY A 1 762 ? -0.924 -18.143 24.382 1.00 74.88 762 GLY A N 1
ATOM 6181 C CA . GLY A 1 762 ? -2.262 -17.643 24.706 1.00 74.88 762 GLY A CA 1
ATOM 6182 C C . GLY A 1 762 ? -2.688 -16.407 23.906 1.00 74.88 762 GLY A C 1
ATOM 6183 O O . GLY A 1 762 ? -3.647 -15.745 24.290 1.00 74.88 762 GLY A O 1
ATOM 6184 N N . GLU A 1 763 ? -2.000 -16.068 22.809 1.00 83.38 763 GLU A N 1
ATOM 6185 C CA . GLU A 1 763 ? -2.378 -14.933 21.966 1.00 83.38 763 GLU A CA 1
ATOM 6186 C C . GLU A 1 763 ? -3.636 -15.252 21.137 1.00 83.38 763 GLU A C 1
ATOM 6188 O O . GLU A 1 763 ? -3.750 -16.306 20.506 1.00 83.38 763 GLU A O 1
ATOM 6193 N N . PHE A 1 764 ? -4.557 -14.294 21.083 1.00 85.06 764 PHE A N 1
ATOM 6194 C CA . PHE A 1 764 ? -5.775 -14.300 20.280 1.00 85.06 764 PHE A CA 1
ATOM 6195 C C . PHE A 1 764 ? -6.058 -12.892 19.731 1.00 85.06 764 PHE A C 1
ATOM 6197 O O . PHE A 1 764 ? -5.468 -11.902 20.165 1.00 85.06 764 PHE A O 1
ATOM 6204 N N . LEU A 1 765 ? -6.974 -12.783 18.767 1.00 86.81 765 LEU A N 1
ATOM 6205 C CA . LEU A 1 765 ? -7.446 -11.492 18.253 1.00 86.81 765 LEU A CA 1
ATOM 6206 C C . LEU A 1 765 ? -8.806 -11.141 18.866 1.00 86.81 765 LEU A C 1
ATOM 6208 O O . LEU A 1 765 ? -9.659 -12.018 19.027 1.00 86.81 765 LEU A O 1
ATOM 6212 N N . CYS A 1 766 ? -9.029 -9.867 19.189 1.00 86.81 766 CYS A N 1
ATOM 6213 C CA . CYS A 1 766 ? -10.337 -9.377 19.630 1.00 86.81 766 CYS A CA 1
ATOM 6214 C C . CYS A 1 766 ? -11.394 -9.576 18.517 1.00 86.81 766 CYS A C 1
ATOM 6216 O O . CYS A 1 766 ? -11.162 -9.097 17.402 1.00 86.81 766 CYS A O 1
ATOM 6218 N N . PRO A 1 767 ? -12.563 -10.199 18.795 1.00 83.06 767 PRO A N 1
ATOM 6219 C CA . PRO A 1 767 ? -13.574 -10.515 17.777 1.00 83.06 767 PRO A CA 1
ATOM 6220 C C . PRO A 1 767 ? -14.034 -9.329 16.918 1.00 83.06 767 PRO A C 1
ATOM 6222 O O . PRO A 1 767 ? -14.352 -9.514 15.745 1.00 83.06 767 PRO A O 1
ATOM 6225 N N . LEU A 1 768 ? -14.079 -8.122 17.497 1.00 85.50 768 LEU A N 1
ATOM 6226 C CA . LEU A 1 768 ? -14.610 -6.926 16.838 1.00 85.50 768 LEU A CA 1
ATOM 6227 C C . LEU A 1 768 ? -13.531 -6.112 16.110 1.00 85.50 768 LEU A C 1
ATOM 6229 O O . LEU A 1 768 ? -13.704 -5.771 14.944 1.00 85.50 768 LEU A O 1
ATOM 6233 N N . CYS A 1 769 ? -12.421 -5.788 16.782 1.00 85.62 769 CYS A N 1
ATOM 6234 C CA . CYS A 1 769 ? -11.406 -4.866 16.252 1.00 85.62 769 CYS A CA 1
ATOM 6235 C C . CYS A 1 769 ? -10.121 -5.542 15.741 1.00 85.62 769 CYS A C 1
ATOM 6237 O O . CYS A 1 769 ? -9.221 -4.844 15.274 1.00 85.62 769 CYS A O 1
ATOM 6239 N N . GLN A 1 770 ? -10.007 -6.872 15.855 1.00 85.00 770 GLN A N 1
ATOM 6240 C CA . GLN A 1 770 ? -8.827 -7.663 15.466 1.00 85.00 770 GLN A CA 1
ATOM 6241 C C . GLN A 1 770 ? -7.502 -7.185 16.105 1.00 85.00 770 GLN A C 1
ATOM 6243 O O . GLN A 1 770 ? -6.414 -7.429 15.589 1.00 85.00 770 GLN A O 1
ATOM 6248 N N . THR A 1 771 ? -7.573 -6.493 17.247 1.00 85.25 771 THR A N 1
ATOM 6249 C CA . THR A 1 771 ? -6.393 -6.153 18.056 1.00 85.25 771 THR A CA 1
ATOM 6250 C C . THR A 1 771 ? -5.853 -7.409 18.736 1.00 85.25 771 THR A C 1
ATOM 6252 O O . THR A 1 771 ? -6.631 -8.215 19.248 1.00 85.25 771 THR A O 1
ATOM 6255 N N . LEU A 1 772 ? -4.526 -7.559 18.749 1.00 87.50 772 LEU A N 1
ATOM 6256 C CA . LEU A 1 772 ? -3.832 -8.648 19.433 1.00 87.50 772 LEU A CA 1
ATOM 6257 C C . LEU A 1 772 ? -4.079 -8.571 20.948 1.00 87.50 772 LEU A C 1
ATOM 6259 O O . LEU A 1 772 ? -4.064 -7.497 21.543 1.00 87.50 772 LEU A O 1
ATOM 6263 N N . SER A 1 773 ? -4.343 -9.706 21.582 1.00 87.06 773 SER A N 1
ATOM 6264 C CA . SER A 1 773 ? -4.593 -9.841 23.020 1.00 87.06 773 SER A CA 1
ATOM 6265 C C . SER A 1 773 ? -4.037 -11.180 23.498 1.00 87.06 773 SER A C 1
ATOM 6267 O O . SER A 1 773 ? -3.906 -12.105 22.706 1.00 87.06 773 SER A O 1
ATOM 6269 N N . ASN A 1 774 ? -3.660 -11.285 24.768 1.00 85.00 774 ASN A N 1
ATOM 6270 C CA . ASN A 1 774 ? -3.170 -12.535 25.369 1.00 85.00 774 ASN A CA 1
ATOM 6271 C C . ASN A 1 774 ? -3.776 -12.815 26.753 1.00 85.00 774 ASN A C 1
ATOM 6273 O O . ASN A 1 774 ? -3.445 -13.806 27.396 1.00 85.00 774 ASN A O 1
ATOM 6277 N N . THR A 1 775 ? -4.678 -11.949 27.218 1.00 84.69 775 THR A N 1
ATOM 6278 C CA . THR A 1 775 ? -5.434 -12.138 28.453 1.00 84.69 775 THR A CA 1
ATOM 6279 C C . THR A 1 775 ? -6.756 -11.369 28.404 1.00 84.69 775 THR A C 1
ATOM 6281 O O . THR A 1 775 ? -7.047 -10.636 27.452 1.00 84.69 775 THR A O 1
ATOM 6284 N N . VAL A 1 776 ? -7.564 -11.523 29.447 1.00 83.12 776 VAL A N 1
ATOM 6285 C CA . VAL A 1 776 ? -8.783 -10.748 29.674 1.00 83.12 776 VAL A CA 1
ATOM 6286 C C . VAL A 1 776 ? -8.803 -10.188 31.092 1.00 83.12 776 VAL A C 1
ATOM 6288 O O . VAL A 1 776 ? -8.350 -10.837 32.031 1.00 83.12 776 VAL A O 1
ATOM 6291 N N . ILE A 1 777 ? -9.331 -8.975 31.252 1.00 78.81 777 ILE A N 1
ATOM 6292 C CA . ILE A 1 777 ? -9.436 -8.293 32.549 1.00 78.81 777 ILE A CA 1
ATOM 6293 C C . ILE A 1 777 ? -10.921 -8.159 32.900 1.00 78.81 777 ILE A C 1
ATOM 6295 O O . ILE A 1 777 ? -11.666 -7.615 32.083 1.00 78.81 777 ILE A O 1
ATOM 6299 N N . PRO A 1 778 ? -11.382 -8.637 34.070 1.00 75.75 778 PRO A N 1
ATOM 6300 C CA . PRO A 1 778 ? -12.772 -8.485 34.477 1.00 75.75 778 PRO A CA 1
ATOM 6301 C C . PRO A 1 778 ? -13.100 -7.030 34.828 1.00 75.75 778 PRO A C 1
ATOM 6303 O O . PRO A 1 778 ? -12.327 -6.344 35.499 1.00 75.75 778 PRO A O 1
ATOM 6306 N N . LEU A 1 779 ? -14.277 -6.580 34.398 1.00 73.25 779 LEU A N 1
ATOM 6307 C CA . LEU A 1 779 ? -14.845 -5.289 34.768 1.00 73.25 779 LEU A CA 1
ATOM 6308 C C . LEU A 1 779 ? -15.538 -5.431 36.128 1.00 73.25 779 LEU A C 1
ATOM 6310 O O . LEU A 1 779 ? -16.570 -6.093 36.239 1.00 73.25 779 LEU A O 1
ATOM 6314 N N . LEU A 1 780 ? -14.953 -4.837 37.169 1.00 63.91 780 LEU A N 1
ATOM 6315 C CA . LEU A 1 780 ? -15.429 -4.970 38.549 1.00 63.91 780 LEU A CA 1
ATOM 6316 C C . LEU A 1 780 ? -16.228 -3.732 39.012 1.00 63.91 780 LEU A C 1
ATOM 6318 O O . LEU A 1 780 ? -15.804 -2.603 38.744 1.00 63.91 780 LEU A O 1
ATOM 6322 N N . PRO A 1 781 ? -17.350 -3.913 39.741 1.00 55.09 781 PRO A N 1
ATOM 6323 C CA . PRO A 1 781 ? -18.091 -2.815 40.366 1.00 55.09 781 PRO A CA 1
ATOM 6324 C C . PRO A 1 781 ? -17.336 -2.210 41.569 1.00 55.09 781 PRO A C 1
ATOM 6326 O O . PRO A 1 781 ? -16.255 -2.661 41.948 1.00 55.09 781 PRO A O 1
ATOM 6329 N N . SER A 1 782 ? -17.903 -1.156 42.170 1.00 52.84 782 SER A N 1
ATOM 6330 C CA . SER A 1 782 ? -17.257 -0.370 43.236 1.00 52.84 782 SER A CA 1
ATOM 6331 C C . SER A 1 782 ? -16.803 -1.211 44.444 1.00 52.84 782 SER A C 1
ATOM 6333 O O . SER A 1 782 ? -17.541 -2.047 44.974 1.00 52.84 782 SER A O 1
ATOM 6335 N N . LEU A 1 783 ? -15.582 -0.939 44.920 1.00 47.06 783 LEU A N 1
ATOM 6336 C CA . LEU A 1 783 ? -14.840 -1.769 45.881 1.00 47.06 783 LEU A CA 1
ATOM 6337 C C . LEU A 1 783 ? -15.544 -1.966 47.236 1.00 47.06 783 LEU A C 1
ATOM 6339 O O . LEU A 1 783 ? -15.293 -2.961 47.914 1.00 47.06 783 LEU A O 1
ATOM 6343 N N . ARG A 1 784 ? -16.437 -1.051 47.640 1.00 42.84 784 ARG A N 1
ATOM 6344 C CA . ARG A 1 784 ? -17.143 -1.119 48.935 1.00 42.84 784 ARG A CA 1
ATOM 6345 C C . ARG A 1 784 ? -18.208 -2.217 49.009 1.00 42.84 784 ARG A C 1
ATOM 6347 O O . ARG A 1 784 ? -18.484 -2.694 50.104 1.00 42.84 784 ARG A O 1
ATOM 6354 N N . THR A 1 785 ? -18.820 -2.599 47.888 1.00 43.00 785 THR A N 1
ATOM 6355 C CA . THR A 1 785 ? -19.905 -3.605 47.858 1.00 43.00 785 THR A CA 1
ATOM 6356 C C . THR A 1 785 ? -19.359 -5.028 47.701 1.00 43.00 785 THR A C 1
ATOM 6358 O O . THR A 1 785 ? -19.928 -5.990 48.207 1.00 43.00 785 THR A O 1
ATOM 6361 N N . PHE A 1 786 ? -18.210 -5.144 47.038 1.00 44.12 786 PHE A N 1
ATOM 6362 C CA . PHE A 1 786 ? -17.576 -6.392 46.617 1.00 44.12 786 PHE A CA 1
ATOM 6363 C C . PHE A 1 786 ? -16.957 -7.219 47.767 1.00 44.12 786 PHE A C 1
ATOM 6365 O O . PHE A 1 786 ? -16.793 -8.436 47.655 1.00 44.12 786 PHE A O 1
ATOM 6372 N N . THR A 1 787 ? -16.646 -6.588 48.904 1.00 43.66 787 THR A N 1
ATOM 6373 C CA . THR A 1 787 ? -16.040 -7.219 50.098 1.00 43.66 787 THR A CA 1
ATOM 6374 C C . THR A 1 787 ? -16.952 -8.211 50.821 1.00 43.66 787 THR A C 1
ATOM 6376 O O . THR A 1 787 ? -16.457 -9.098 51.517 1.00 43.66 787 THR A O 1
ATOM 6379 N N . ASN A 1 788 ? -18.272 -8.083 50.661 1.00 39.53 788 ASN A N 1
ATOM 6380 C CA . ASN A 1 788 ? -19.245 -8.985 51.281 1.00 39.53 788 ASN A CA 1
ATOM 6381 C C . ASN A 1 788 ? -19.444 -10.286 50.479 1.00 39.53 788 ASN A C 1
ATOM 6383 O O . ASN A 1 788 ? -19.817 -11.302 51.060 1.00 39.53 788 ASN A O 1
ATOM 6387 N N . GLU A 1 789 ? -19.170 -10.274 49.170 1.00 42.31 789 GLU A N 1
ATOM 6388 C CA . GLU A 1 789 ? -19.550 -11.352 48.236 1.00 42.31 789 GLU A CA 1
ATOM 6389 C C . GLU A 1 789 ? -18.345 -12.055 47.581 1.00 42.31 789 GLU A C 1
ATOM 6391 O O . GLU A 1 789 ? -18.450 -13.179 47.089 1.00 42.31 789 GLU A O 1
ATOM 6396 N N . THR A 1 790 ? -17.142 -11.479 47.683 1.00 44.38 790 THR A N 1
ATOM 6397 C CA . THR A 1 790 ? -15.886 -12.185 47.349 1.00 44.38 790 THR A CA 1
ATOM 6398 C C . THR A 1 790 ? -15.666 -13.449 48.167 1.00 44.38 790 THR A C 1
ATOM 6400 O O . THR A 1 790 ? -15.029 -14.383 47.688 1.00 44.38 790 THR A O 1
ATOM 6403 N N . LYS A 1 791 ? -16.222 -13.501 49.381 1.00 37.50 791 LYS A N 1
ATOM 6404 C CA . LYS A 1 791 ? -16.207 -14.689 50.239 1.00 37.50 791 LYS A CA 1
ATOM 6405 C C . LYS A 1 791 ? -17.027 -15.865 49.701 1.00 37.50 791 LYS A C 1
ATOM 6407 O O . LYS A 1 791 ? -16.862 -16.960 50.229 1.00 37.50 791 LYS A O 1
ATOM 6412 N N . SER A 1 792 ? -17.918 -15.661 48.727 1.00 35.88 792 SER A N 1
ATOM 6413 C CA . SER A 1 792 ? -18.869 -16.692 48.291 1.00 35.88 792 SER A CA 1
ATOM 6414 C C . SER A 1 792 ? -18.743 -17.139 46.831 1.00 35.88 792 SER A C 1
ATOM 6416 O O . SER A 1 792 ? -19.021 -18.309 46.583 1.00 35.88 792 SER A O 1
ATOM 6418 N N . PHE A 1 793 ? -18.321 -16.291 45.876 1.00 41.06 793 PHE A N 1
ATOM 6419 C CA . PHE A 1 793 ? -18.452 -16.638 44.438 1.00 41.06 793 PHE A CA 1
ATOM 6420 C C . PHE A 1 793 ? -17.293 -16.276 43.480 1.00 41.06 793 PHE A C 1
ATOM 6422 O O . PHE A 1 793 ? -17.386 -16.592 42.299 1.00 41.06 793 PHE A O 1
ATOM 6429 N N . GLY A 1 794 ? -16.207 -15.655 43.953 1.00 35.09 794 GLY A N 1
ATOM 6430 C CA . GLY A 1 794 ? -15.239 -14.897 43.133 1.00 35.09 794 GLY A CA 1
ATOM 6431 C C . GLY A 1 794 ? -14.722 -15.501 41.809 1.00 35.09 794 GLY A C 1
ATOM 6432 O O . GLY A 1 794 ? -15.171 -15.108 40.735 1.00 35.09 794 GLY A O 1
ATOM 6433 N N . LEU A 1 795 ? -13.652 -16.306 41.861 1.00 40.53 795 LEU A N 1
ATOM 6434 C CA . LEU A 1 795 ? -12.777 -16.552 40.700 1.00 40.53 795 LEU A CA 1
ATOM 6435 C C . LEU A 1 795 ? -12.243 -17.996 40.653 1.00 40.53 795 LEU A C 1
ATOM 6437 O O . LEU A 1 795 ? -11.147 -18.279 41.125 1.00 40.53 795 LEU A O 1
ATOM 6441 N N . ASN A 1 796 ? -12.988 -18.902 40.011 1.00 34.94 796 ASN A N 1
ATOM 6442 C CA . ASN A 1 796 ? -12.466 -20.207 39.582 1.00 34.94 796 ASN A CA 1
ATOM 6443 C C . ASN A 1 796 ? -11.543 -20.023 38.360 1.00 34.94 796 ASN A C 1
ATOM 6445 O O . ASN A 1 796 ? -11.960 -20.224 37.219 1.00 34.94 796 ASN A O 1
ATOM 6449 N N . VAL A 1 797 ? -10.291 -19.624 38.592 1.00 34.84 797 VAL A N 1
ATOM 6450 C CA . VAL A 1 797 ? -9.261 -19.510 37.549 1.00 34.84 797 VAL A CA 1
ATOM 6451 C C . VAL A 1 797 ? -8.002 -20.237 38.006 1.00 34.84 797 VAL A C 1
ATOM 6453 O O . VAL A 1 797 ? -7.358 -19.813 38.957 1.00 34.84 797 VAL A O 1
ATOM 6456 N N . ASN A 1 798 ? -7.616 -21.294 37.286 1.00 35.03 798 ASN A N 1
ATOM 6457 C CA . ASN A 1 798 ? -6.328 -21.962 37.482 1.00 35.03 798 ASN A CA 1
ATOM 6458 C C . ASN A 1 798 ? -5.184 -21.090 36.929 1.00 35.03 798 ASN A C 1
ATOM 6460 O O . ASN A 1 798 ? -4.664 -21.346 35.842 1.00 35.03 798 ASN A O 1
ATOM 6464 N N . ALA A 1 799 ? -4.780 -20.077 37.690 1.00 35.38 799 ALA A N 1
ATOM 6465 C CA . ALA A 1 799 ? -3.368 -19.722 37.779 1.00 35.38 799 ALA A CA 1
ATOM 6466 C C . ALA A 1 799 ? -2.716 -20.624 38.846 1.00 35.38 799 ALA A C 1
ATOM 6468 O O . ALA A 1 799 ? -3.412 -21.242 39.648 1.00 35.38 799 ALA A O 1
ATOM 6469 N N . ASP A 1 800 ? -1.388 -20.745 38.859 1.00 46.12 800 ASP A N 1
ATOM 6470 C CA . ASP A 1 800 ? -0.711 -21.522 39.903 1.00 46.12 800 ASP A CA 1
ATOM 6471 C C . ASP A 1 800 ? -0.757 -20.749 41.236 1.00 46.12 800 ASP A C 1
ATOM 6473 O O . ASP A 1 800 ? 0.118 -19.924 41.509 1.00 46.12 800 ASP A O 1
ATOM 6477 N N . ASP A 1 801 ? -1.779 -21.024 42.062 1.00 45.16 801 ASP A N 1
ATOM 6478 C CA . ASP A 1 801 ? -2.048 -20.433 43.396 1.00 45.16 801 ASP A CA 1
ATOM 6479 C C . ASP A 1 801 ? -0.852 -20.488 44.370 1.00 45.16 801 ASP A C 1
ATOM 6481 O O . ASP A 1 801 ? -0.877 -19.928 45.466 1.00 45.16 801 ASP A O 1
ATOM 6485 N N . ARG A 1 802 ? 0.205 -21.210 43.994 1.00 50.12 802 ARG A N 1
ATOM 6486 C CA . ARG A 1 802 ? 1.444 -21.394 44.750 1.00 50.12 802 ARG A CA 1
ATOM 6487 C C . ARG A 1 802 ? 2.481 -20.302 44.480 1.00 50.12 802 ARG A C 1
ATOM 6489 O O . ARG A 1 802 ? 3.465 -20.226 45.218 1.00 50.12 802 ARG A O 1
ATOM 6496 N N . ASN A 1 803 ? 2.311 -19.484 43.437 1.00 64.25 803 ASN A N 1
ATOM 6497 C CA . ASN A 1 803 ? 3.283 -18.459 43.067 1.00 64.25 803 ASN A CA 1
ATOM 6498 C C . ASN A 1 803 ? 3.013 -17.120 43.773 1.00 64.25 803 ASN A C 1
ATOM 6500 O O . ASN A 1 803 ? 2.310 -16.245 43.265 1.00 64.25 803 ASN A O 1
ATOM 6504 N N . ASP A 1 804 ? 3.688 -16.933 44.908 1.00 66.88 804 ASP A N 1
ATOM 6505 C CA . ASP A 1 804 ? 3.586 -15.745 45.766 1.00 66.88 804 ASP A CA 1
ATOM 6506 C C . ASP A 1 804 ? 3.869 -14.397 45.075 1.00 66.88 804 ASP A C 1
ATOM 6508 O O . ASP A 1 804 ? 3.580 -13.345 45.643 1.00 66.88 804 ASP A O 1
ATOM 6512 N N . ARG A 1 805 ? 4.463 -14.400 43.873 1.00 73.94 805 ARG A N 1
ATOM 6513 C CA . ARG A 1 805 ? 4.876 -13.185 43.152 1.00 73.94 805 ARG A CA 1
ATOM 6514 C C . ARG A 1 805 ? 3.760 -12.545 42.327 1.00 73.94 805 ARG A C 1
ATOM 6516 O O . ARG A 1 805 ? 3.920 -11.401 41.903 1.00 73.94 805 ARG A O 1
ATOM 6523 N N . VAL A 1 806 ? 2.654 -13.249 42.068 1.00 74.75 806 VAL A N 1
ATOM 6524 C CA . VAL A 1 806 ? 1.590 -12.763 41.166 1.00 74.75 806 VAL A CA 1
ATOM 6525 C C . VAL A 1 806 ? 0.963 -11.435 41.634 1.00 74.75 806 VAL A C 1
ATOM 6527 O O . VAL A 1 806 ? 0.891 -10.525 40.804 1.00 74.75 806 VAL A O 1
ATOM 6530 N N . PRO A 1 807 ? 0.589 -11.235 42.920 1.00 74.44 807 PRO A N 1
ATOM 6531 C CA . PRO A 1 807 ? 0.059 -9.947 43.385 1.00 74.44 807 PRO A CA 1
ATOM 6532 C C . PRO A 1 807 ? 1.059 -8.802 43.181 1.00 74.44 807 PRO A C 1
ATOM 6534 O O . PRO A 1 807 ? 0.703 -7.726 42.712 1.00 74.44 807 PRO A O 1
ATOM 6537 N N . THR A 1 808 ? 2.337 -9.060 43.455 1.00 80.12 808 THR A N 1
ATOM 6538 C CA . THR A 1 808 ? 3.421 -8.088 43.306 1.00 80.12 808 THR A CA 1
ATOM 6539 C C . THR A 1 808 ? 3.646 -7.688 41.847 1.00 80.12 808 THR A C 1
ATOM 6541 O O . THR A 1 808 ? 3.804 -6.507 41.550 1.00 80.12 808 THR A O 1
ATOM 6544 N N . ILE A 1 809 ? 3.613 -8.648 40.915 1.00 81.00 809 ILE A N 1
ATOM 6545 C CA . ILE A 1 809 ? 3.704 -8.374 39.472 1.00 81.00 809 ILE A CA 1
ATOM 6546 C C . ILE A 1 809 ? 2.490 -7.563 38.999 1.00 81.00 809 ILE A C 1
ATOM 6548 O O . ILE A 1 809 ? 2.655 -6.638 38.204 1.00 81.00 809 ILE A O 1
ATOM 6552 N N . LEU A 1 810 ? 1.292 -7.853 39.515 1.00 82.94 810 LEU A N 1
ATOM 6553 C CA . LEU A 1 810 ? 0.069 -7.113 39.202 1.00 82.94 810 LEU A CA 1
ATOM 6554 C C . LEU A 1 810 ? 0.138 -5.653 39.686 1.00 82.94 810 LEU A C 1
ATOM 6556 O O . LEU A 1 810 ? -0.134 -4.747 38.899 1.00 82.94 810 LEU A O 1
ATOM 6560 N N . TRP A 1 811 ? 0.579 -5.400 40.924 1.00 86.62 811 TRP A N 1
ATOM 6561 C CA . TRP A 1 811 ? 0.787 -4.036 41.438 1.00 86.62 811 TRP A CA 1
ATOM 6562 C C . TRP A 1 811 ? 1.852 -3.280 40.639 1.00 86.62 811 TRP A C 1
ATOM 6564 O O . TRP A 1 811 ? 1.633 -2.127 40.259 1.00 86.62 811 TRP A O 1
ATOM 6574 N N . THR A 1 812 ? 2.959 -3.947 40.292 1.00 87.62 812 THR A N 1
ATOM 6575 C CA . THR A 1 812 ? 3.974 -3.385 39.392 1.00 87.62 812 THR A CA 1
ATOM 6576 C C . THR A 1 812 ? 3.391 -3.043 38.027 1.00 87.62 812 THR A C 1
ATOM 6578 O O . THR A 1 812 ? 3.679 -1.976 37.490 1.00 87.62 812 THR A O 1
ATOM 6581 N N . SER A 1 813 ? 2.539 -3.904 37.473 1.00 89.81 813 SER A N 1
ATOM 6582 C CA . SER A 1 813 ? 1.919 -3.670 36.174 1.00 89.81 813 SER A CA 1
ATOM 6583 C C . SER A 1 813 ? 0.910 -2.519 36.201 1.00 89.81 813 SER A C 1
ATOM 6585 O O . SER A 1 813 ? 0.891 -1.701 35.280 1.00 89.81 813 SER A O 1
ATOM 6587 N N . CYS A 1 814 ? 0.141 -2.385 37.285 1.00 91.19 814 CYS A N 1
ATOM 6588 C CA . CYS A 1 814 ? -0.731 -1.239 37.532 1.00 91.19 814 CYS A CA 1
ATOM 6589 C C . CYS A 1 814 ? 0.068 0.074 37.587 1.00 91.19 814 CYS A C 1
ATOM 6591 O O . CYS A 1 814 ? -0.245 1.018 36.857 1.00 91.19 814 CYS A O 1
ATOM 6593 N N . ALA A 1 815 ? 1.131 0.123 38.397 1.00 93.19 815 ALA A N 1
ATOM 6594 C CA . ALA A 1 815 ? 1.975 1.308 38.530 1.00 93.19 815 ALA A CA 1
ATOM 6595 C C . ALA A 1 815 ? 2.657 1.683 37.199 1.00 93.19 815 ALA A C 1
ATOM 6597 O O . ALA A 1 815 ? 2.531 2.817 36.731 1.00 93.19 815 ALA A O 1
ATOM 6598 N N . TYR A 1 816 ? 3.306 0.716 36.544 1.00 92.81 816 TYR A N 1
ATOM 6599 C CA . TYR A 1 816 ? 4.028 0.932 35.289 1.00 92.81 816 TYR A CA 1
ATOM 6600 C C . TYR A 1 816 ? 3.095 1.362 34.148 1.00 92.81 816 TYR A C 1
ATOM 6602 O O . TYR A 1 816 ? 3.430 2.257 33.372 1.00 92.81 816 TYR A O 1
ATOM 6610 N N . THR A 1 817 ? 1.895 0.778 34.054 1.00 94.06 817 THR A N 1
ATOM 6611 C CA . THR A 1 817 ? 0.915 1.142 33.017 1.00 94.06 817 THR A CA 1
ATOM 6612 C C . THR A 1 817 ? 0.430 2.585 33.199 1.00 94.06 817 THR A C 1
ATOM 6614 O O . THR A 1 817 ? 0.449 3.357 32.235 1.00 94.06 817 THR A O 1
ATOM 6617 N N . ILE A 1 818 ? 0.113 3.011 34.429 1.00 93.94 818 ILE A N 1
ATOM 6618 C CA . ILE A 1 818 ? -0.246 4.412 34.722 1.00 93.94 818 ILE A CA 1
ATOM 6619 C C . ILE A 1 818 ? 0.916 5.361 34.374 1.00 93.94 818 ILE A C 1
ATOM 6621 O O . ILE A 1 818 ? 0.693 6.368 33.701 1.00 93.94 818 ILE A O 1
ATOM 6625 N N . GLN A 1 819 ? 2.159 5.014 34.730 1.00 93.06 819 GLN A N 1
ATOM 6626 C CA . GLN A 1 819 ? 3.347 5.802 34.370 1.00 93.06 819 GLN A CA 1
ATOM 6627 C C . GLN A 1 819 ? 3.557 5.909 32.851 1.00 93.06 819 GLN A C 1
ATOM 6629 O O . GLN A 1 819 ? 3.921 6.977 32.357 1.00 93.06 819 GLN A O 1
ATOM 6634 N N . THR A 1 820 ? 3.319 4.843 32.076 1.00 91.69 820 THR A N 1
ATOM 6635 C CA . THR A 1 820 ? 3.408 4.919 30.603 1.00 91.69 820 THR A CA 1
ATOM 6636 C C . THR A 1 820 ? 2.347 5.844 30.003 1.00 91.69 820 THR A C 1
ATOM 6638 O O . THR A 1 820 ? 2.664 6.643 29.121 1.00 91.69 820 THR A O 1
ATOM 6641 N N . ILE A 1 821 ? 1.113 5.803 30.518 1.00 90.06 821 ILE A N 1
ATOM 6642 C CA . ILE A 1 821 ? 0.010 6.652 30.044 1.00 90.06 821 ILE A CA 1
ATOM 6643 C C . ILE A 1 821 ? 0.259 8.122 30.409 1.00 90.06 821 ILE A C 1
ATOM 6645 O O . ILE A 1 821 ? 0.090 8.998 29.562 1.00 90.06 821 ILE A O 1
ATOM 6649 N N . GLU A 1 822 ? 0.726 8.409 31.627 1.00 90.50 822 GLU A N 1
ATOM 6650 C CA . GLU A 1 822 ? 1.057 9.776 32.043 1.00 90.50 822 GLU A CA 1
ATOM 6651 C C . GLU A 1 822 ? 2.185 10.376 31.186 1.00 90.50 822 GLU A C 1
ATOM 6653 O O . GLU A 1 822 ? 2.032 11.501 30.703 1.00 90.50 822 GLU A O 1
ATOM 6658 N N . ASN A 1 823 ? 3.255 9.619 30.905 1.00 88.88 823 ASN A N 1
ATOM 6659 C CA . ASN A 1 823 ? 4.338 10.071 30.022 1.00 88.88 823 ASN A CA 1
ATOM 6660 C C . ASN A 1 823 ? 3.830 10.388 28.602 1.00 88.88 823 ASN A C 1
ATOM 6662 O O . ASN A 1 823 ? 4.236 11.394 28.015 1.00 88.88 823 ASN A O 1
ATOM 6666 N N . LEU A 1 824 ? 2.914 9.576 28.059 1.00 87.00 824 LEU A N 1
ATOM 6667 C CA . LEU A 1 824 ? 2.295 9.820 26.752 1.00 87.00 824 LEU A CA 1
ATOM 6668 C C . LEU A 1 824 ? 1.451 11.107 26.750 1.00 87.00 824 LEU A C 1
ATOM 6670 O O . LEU A 1 824 ? 1.554 11.909 25.820 1.00 87.00 824 LEU A O 1
ATOM 6674 N N . LEU A 1 825 ? 0.662 11.347 27.805 1.00 85.06 825 LEU A N 1
ATOM 6675 C CA . LEU A 1 825 ? -0.109 12.586 27.967 1.00 85.06 825 LEU A CA 1
ATOM 6676 C C . LEU A 1 825 ? 0.794 13.819 28.104 1.00 85.06 825 LEU A C 1
ATOM 6678 O O . LEU A 1 825 ? 0.461 14.878 27.571 1.00 85.06 825 LEU A O 1
ATOM 6682 N N . ARG A 1 826 ? 1.940 13.682 28.783 1.00 83.38 826 ARG A N 1
ATOM 6683 C CA . ARG A 1 826 ? 2.920 14.762 28.964 1.00 83.38 826 ARG A CA 1
ATOM 6684 C C . ARG A 1 826 ? 3.565 15.182 27.638 1.00 83.38 826 ARG A C 1
ATOM 6686 O O . ARG A 1 826 ? 3.731 16.371 27.401 1.00 83.38 826 ARG A O 1
ATOM 6693 N N . ILE A 1 827 ? 3.868 14.225 26.757 1.00 80.81 827 ILE A N 1
ATOM 6694 C CA . ILE A 1 827 ? 4.426 14.474 25.410 1.00 80.81 827 ILE A CA 1
ATOM 6695 C C . ILE A 1 827 ? 3.406 15.128 24.473 1.00 80.81 827 ILE A C 1
ATOM 6697 O O . ILE A 1 827 ? 3.774 15.916 23.606 1.00 80.81 827 ILE A O 1
ATOM 6701 N N . ASP A 1 828 ? 2.122 14.827 24.657 1.00 77.25 828 ASP A N 1
ATOM 6702 C CA . ASP A 1 828 ? 1.031 15.500 23.951 1.00 77.25 828 ASP A CA 1
ATOM 6703 C C . ASP A 1 828 ? 0.660 16.869 24.548 1.00 77.25 828 ASP A C 1
ATOM 6705 O O . ASP A 1 828 ? -0.271 17.504 24.051 1.00 77.25 828 ASP A O 1
ATOM 6709 N N . SER A 1 829 ? 1.348 17.318 25.607 1.00 76.69 829 SER A N 1
ATOM 6710 C CA . SER A 1 829 ? 1.019 18.519 26.390 1.00 76.69 829 SER A CA 1
ATOM 6711 C C . SER A 1 829 ? -0.446 18.556 26.858 1.00 76.69 829 SER A C 1
ATOM 6713 O O . SER A 1 829 ? -1.062 19.616 26.965 1.00 76.69 829 SER A O 1
ATOM 6715 N N . LYS A 1 830 ? -1.029 17.381 27.132 1.00 77.56 830 LYS A N 1
ATOM 6716 C CA . LYS A 1 830 ? -2.422 17.218 27.563 1.00 77.56 830 LYS A CA 1
ATOM 6717 C C . LYS A 1 830 ? -2.535 17.218 29.090 1.00 77.56 830 LYS A C 1
ATOM 6719 O O . LYS A 1 830 ? -1.784 16.530 29.792 1.00 77.56 830 LYS A O 1
ATOM 6724 N N . SER A 1 831 ? -3.534 17.938 29.602 1.00 74.00 831 SER A N 1
ATOM 6725 C CA . SER A 1 831 ? -3.945 17.852 31.010 1.00 74.00 831 SER A CA 1
ATOM 6726 C C . SER A 1 831 ? -4.654 16.525 31.281 1.00 74.00 831 SER A C 1
ATOM 6728 O O . SER A 1 831 ? -5.488 16.090 30.484 1.00 74.00 831 SER A O 1
ATOM 6730 N N . ILE A 1 832 ? -4.368 15.895 32.422 1.00 75.62 832 ILE A N 1
ATOM 6731 C CA . ILE A 1 832 ? -4.984 14.620 32.836 1.00 75.62 832 ILE A CA 1
ATOM 6732 C C . ILE A 1 832 ? -6.517 14.689 32.988 1.00 75.62 832 ILE A C 1
ATOM 6734 O O . ILE A 1 832 ? -7.181 13.663 32.893 1.00 75.62 832 ILE A O 1
ATOM 6738 N N . LEU A 1 833 ? -7.089 15.887 33.164 1.00 68.56 833 LEU A N 1
ATOM 6739 C CA . LEU A 1 833 ? -8.489 16.093 33.567 1.00 68.56 833 LEU A CA 1
ATOM 6740 C C . LEU A 1 833 ? -9.540 15.883 32.454 1.00 68.56 833 LEU A C 1
ATOM 6742 O O . LEU A 1 833 ? -10.725 15.781 32.757 1.00 68.56 833 LEU A O 1
ATOM 6746 N N . LYS A 1 834 ? -9.140 15.864 31.171 1.00 63.25 834 LYS A N 1
ATOM 6747 C CA . LYS A 1 834 ? -10.059 15.737 30.010 1.00 63.25 834 LYS A CA 1
ATOM 6748 C C . LYS A 1 834 ? -9.534 14.836 28.866 1.00 63.25 834 LYS A C 1
ATOM 6750 O O . LYS A 1 834 ? -10.118 14.836 27.788 1.00 63.25 834 LYS A O 1
ATOM 6755 N N . SER A 1 835 ? -8.406 14.132 29.027 1.00 66.31 835 SER A N 1
ATOM 6756 C CA . SER A 1 835 ? -7.590 13.677 27.874 1.00 66.31 835 SER A CA 1
ATOM 6757 C C . SER A 1 835 ? -7.481 12.171 27.608 1.00 66.31 835 SER A C 1
ATOM 6759 O O . SER A 1 835 ? -6.881 11.793 26.597 1.00 66.31 835 SER A O 1
ATOM 6761 N N . LEU A 1 836 ? -8.027 11.317 28.475 1.00 78.31 836 LEU A N 1
ATOM 6762 C CA . LEU A 1 836 ? -7.997 9.863 28.292 1.00 78.31 836 LEU A CA 1
ATOM 6763 C C . LEU A 1 836 ? -9.053 9.403 27.279 1.00 78.31 836 LEU A C 1
ATOM 6765 O O . LEU A 1 836 ? -10.160 9.936 27.228 1.00 78.31 836 LEU A O 1
ATOM 6769 N N . SER A 1 837 ? -8.716 8.387 26.485 1.00 80.44 837 SER A N 1
ATOM 6770 C CA . SER A 1 837 ? -9.701 7.676 25.657 1.00 80.44 837 SER A CA 1
ATOM 6771 C C . SER A 1 837 ? -10.527 6.696 26.498 1.00 80.44 837 SER A C 1
ATOM 6773 O O . SER A 1 837 ? -10.033 6.188 27.503 1.00 80.44 837 SER A O 1
ATOM 6775 N N . LEU A 1 838 ? -11.749 6.371 26.055 1.00 74.38 838 LEU A N 1
ATOM 6776 C CA . LEU A 1 838 ? -12.658 5.457 26.765 1.00 74.38 838 LEU A CA 1
ATOM 6777 C C . LEU A 1 838 ? -11.970 4.133 27.155 1.00 74.38 838 LEU A C 1
ATOM 6779 O O . LEU A 1 838 ? -11.976 3.758 28.324 1.00 74.38 838 LEU A O 1
ATOM 6783 N N . GLY A 1 839 ? -11.268 3.493 26.212 1.00 77.62 839 GLY A N 1
ATOM 6784 C CA . GLY A 1 839 ? -10.533 2.251 26.474 1.00 77.62 839 GLY A CA 1
ATOM 6785 C C . GLY A 1 839 ? -9.363 2.397 27.460 1.00 77.62 839 GLY A C 1
ATOM 6786 O O . GLY A 1 839 ? -9.072 1.456 28.191 1.00 77.62 839 GLY A O 1
ATOM 6787 N N . GLN A 1 840 ? -8.718 3.569 27.550 1.00 85.00 840 GLN A N 1
ATOM 6788 C CA . GLN A 1 840 ? -7.711 3.838 28.590 1.00 85.00 840 GLN A CA 1
ATOM 6789 C C . GLN A 1 840 ? -8.362 4.022 29.966 1.00 85.00 840 GLN A C 1
ATOM 6791 O O . GLN A 1 840 ? -7.864 3.481 30.950 1.00 85.00 840 GLN A O 1
ATOM 6796 N N . THR A 1 841 ? -9.476 4.752 30.038 1.00 84.00 841 THR A N 1
ATOM 6797 C CA . THR A 1 841 ? -10.261 4.956 31.266 1.00 84.00 841 THR A CA 1
ATOM 6798 C C . THR A 1 841 ? -10.769 3.623 31.826 1.00 84.00 841 THR A C 1
ATOM 6800 O O . THR A 1 841 ? -10.602 3.352 33.016 1.00 84.00 841 THR A O 1
ATOM 6803 N N . GLU A 1 842 ? -11.328 2.760 30.974 1.00 81.69 842 GLU A N 1
ATOM 6804 C CA . GLU A 1 842 ? -11.791 1.419 31.351 1.00 81.69 842 GLU A CA 1
ATOM 6805 C C . GLU A 1 842 ? -10.639 0.500 31.768 1.00 81.69 842 GLU A C 1
ATOM 6807 O O . GLU A 1 842 ? -10.741 -0.181 32.790 1.00 81.69 842 GLU A O 1
ATOM 6812 N N . LEU A 1 843 ? -9.522 0.515 31.030 1.00 87.00 843 LEU A N 1
ATOM 6813 C CA . LEU A 1 843 ? -8.322 -0.251 31.368 1.00 87.00 843 LEU A CA 1
ATOM 6814 C C . LEU A 1 843 ? -7.775 0.126 32.748 1.00 87.00 843 LEU A C 1
ATOM 6816 O O . LEU A 1 843 ? -7.573 -0.766 33.570 1.00 87.00 843 LEU A O 1
ATOM 6820 N N . ILE A 1 844 ? -7.546 1.417 33.023 1.00 88.25 844 ILE A N 1
ATOM 6821 C CA . ILE A 1 844 ? -6.984 1.842 34.315 1.00 88.25 844 ILE A CA 1
ATOM 6822 C C . ILE A 1 844 ? -7.973 1.535 35.444 1.00 88.25 844 ILE A C 1
ATOM 6824 O O . ILE A 1 844 ? -7.560 0.982 36.461 1.00 88.25 844 ILE A O 1
ATOM 6828 N N . SER A 1 845 ? -9.273 1.816 35.266 1.00 83.12 845 SER A N 1
ATOM 6829 C CA . SER A 1 845 ? -10.282 1.506 36.289 1.00 83.12 845 SER A CA 1
ATOM 6830 C C . SER A 1 845 ? -10.307 0.015 36.628 1.00 83.12 845 SER A C 1
ATOM 6832 O O . SER A 1 845 ? -10.243 -0.353 37.801 1.00 83.12 845 SER A O 1
ATOM 6834 N N . SER A 1 846 ? -10.306 -0.847 35.612 1.00 80.69 846 SER A N 1
ATOM 6835 C CA . SER A 1 846 ? -10.328 -2.301 35.800 1.00 80.69 846 SER A CA 1
ATOM 6836 C C . SER A 1 846 ? -9.029 -2.812 36.421 1.00 80.69 846 SER A C 1
ATOM 6838 O O . SER A 1 846 ? -9.070 -3.593 37.366 1.00 80.69 846 SER A O 1
ATOM 6840 N N . LEU A 1 847 ? -7.871 -2.336 35.953 1.00 84.25 847 LEU A N 1
ATOM 6841 C CA . LEU A 1 847 ? -6.563 -2.758 36.456 1.00 84.25 847 LEU A CA 1
ATOM 6842 C C . LEU A 1 847 ? -6.347 -2.340 37.920 1.00 84.25 847 LEU A C 1
ATOM 6844 O O . LEU A 1 847 ? -5.870 -3.151 38.713 1.00 84.25 847 LEU A O 1
ATOM 6848 N N . VAL A 1 848 ? -6.756 -1.125 38.307 1.00 84.50 848 VAL A N 1
ATOM 6849 C CA . VAL A 1 848 ? -6.719 -0.649 39.704 1.00 84.50 848 VAL A CA 1
ATOM 6850 C C . VAL A 1 848 ? -7.668 -1.469 40.584 1.00 84.50 848 VAL A C 1
ATOM 6852 O O . VAL A 1 848 ? -7.257 -1.941 41.646 1.00 84.50 848 VAL A O 1
ATOM 6855 N N . LYS A 1 849 ? -8.909 -1.706 40.137 1.00 77.62 849 LYS A N 1
ATOM 6856 C CA . LYS A 1 849 ? -9.912 -2.466 40.905 1.00 77.62 849 LYS A CA 1
ATOM 6857 C C . LYS A 1 849 ? -9.516 -3.938 41.071 1.00 77.62 849 LYS A C 1
ATOM 6859 O O . LYS A 1 849 ? -9.585 -4.459 42.181 1.00 77.62 849 LYS A O 1
ATOM 6864 N N . VAL A 1 850 ? -9.002 -4.590 40.026 1.00 75.56 850 VAL A N 1
ATOM 6865 C CA . VAL A 1 850 ? -8.466 -5.964 40.103 1.00 75.56 850 VAL A CA 1
ATOM 6866 C C . VAL A 1 850 ? -7.229 -6.032 41.009 1.00 75.56 850 VAL A C 1
ATOM 6868 O O . VAL A 1 850 ? -7.121 -6.954 41.815 1.00 75.56 850 VAL A O 1
ATOM 6871 N N . SER A 1 851 ? -6.336 -5.037 40.956 1.00 78.62 851 SER A N 1
ATOM 6872 C CA . SER A 1 851 ? -5.153 -4.952 41.833 1.00 78.62 851 SER A CA 1
ATOM 6873 C C . SER A 1 851 ? -5.508 -4.839 43.320 1.00 78.62 851 SER A C 1
ATOM 6875 O O . SER A 1 851 ? -4.865 -5.483 44.154 1.00 78.62 851 SER A O 1
ATOM 6877 N N . ALA A 1 852 ? -6.555 -4.071 43.641 1.00 74.00 852 ALA A N 1
ATOM 6878 C CA . ALA A 1 852 ? -7.088 -3.927 44.996 1.00 74.00 852 ALA A CA 1
ATOM 6879 C C . ALA A 1 852 ? -7.694 -5.233 45.536 1.00 74.00 852 ALA A C 1
ATOM 6881 O O . ALA A 1 852 ? -7.626 -5.508 46.731 1.00 74.00 852 ALA A O 1
ATOM 6882 N N . VAL A 1 853 ? -8.280 -6.035 44.646 1.00 69.69 853 VAL A N 1
ATOM 6883 C CA . VAL A 1 853 ? -8.964 -7.292 44.965 1.00 69.69 853 VAL A CA 1
ATOM 6884 C C . VAL A 1 853 ? -7.997 -8.459 45.116 1.00 69.69 853 VAL A C 1
ATOM 6886 O O . VAL A 1 853 ? -8.073 -9.204 46.091 1.00 69.69 853 VAL A O 1
ATOM 6889 N N . TYR A 1 854 ? -7.080 -8.635 44.165 1.00 66.06 854 TYR A N 1
ATOM 6890 C CA . TYR A 1 854 ? -6.252 -9.839 44.082 1.00 66.06 854 TYR A CA 1
ATOM 6891 C C . TYR A 1 854 ? -5.314 -9.996 45.290 1.00 66.06 854 TYR A C 1
ATOM 6893 O O . TYR A 1 854 ? -5.056 -11.111 45.741 1.00 66.06 854 TYR A O 1
ATOM 6901 N N . GLY A 1 855 ? -4.871 -8.881 45.884 1.00 62.16 855 GLY A N 1
ATOM 6902 C CA . GLY A 1 855 ? -4.080 -8.880 47.121 1.00 62.16 855 GLY A CA 1
ATOM 6903 C C . GLY A 1 855 ? -4.785 -9.496 48.338 1.00 62.16 855 GLY A C 1
ATOM 6904 O O . GLY A 1 855 ? -4.115 -9.890 49.288 1.00 62.16 855 GLY A O 1
ATOM 6905 N N . LEU A 1 856 ? -6.117 -9.608 48.303 1.00 58.66 856 LEU A N 1
ATOM 6906 C CA . LEU A 1 856 ? -6.962 -10.098 49.400 1.00 58.66 856 LEU A CA 1
ATOM 6907 C C . LEU A 1 856 ? -7.270 -11.599 49.292 1.00 58.66 856 LEU A C 1
ATOM 6909 O O . LEU A 1 856 ? -7.685 -12.212 50.272 1.00 58.66 856 LEU A O 1
ATOM 6913 N N . LEU A 1 857 ? -7.069 -12.185 48.107 1.00 55.56 857 LEU A N 1
ATOM 6914 C CA . LEU A 1 857 ? -7.283 -13.611 47.827 1.00 55.56 857 LEU A CA 1
ATOM 6915 C C . LEU A 1 857 ? -6.053 -14.470 48.171 1.00 55.56 857 LEU A C 1
ATOM 6917 O O . LEU A 1 857 ? -6.117 -15.695 48.133 1.00 55.56 857 LEU A O 1
ATOM 6921 N N . HIS A 1 858 ? -4.930 -13.830 48.498 1.00 61.28 858 HIS A N 1
ATOM 6922 C CA . HIS A 1 858 ? -3.640 -14.472 48.713 1.00 61.28 858 HIS A CA 1
ATOM 6923 C C . HIS A 1 858 ? -3.323 -14.679 50.208 1.00 61.28 858 HIS A C 1
ATOM 6925 O O . HIS A 1 858 ? -3.957 -14.101 51.089 1.00 61.28 858 HIS A O 1
ATOM 6931 N N . ASN A 1 859 ? -2.307 -15.494 50.517 1.00 68.88 859 ASN A N 1
ATOM 6932 C CA . ASN A 1 859 ? -1.870 -15.765 51.891 1.00 68.88 859 ASN A CA 1
ATOM 6933 C C . ASN A 1 859 ? -1.541 -14.462 52.665 1.00 68.88 859 ASN A C 1
ATOM 6935 O O . ASN A 1 859 ? -0.571 -13.765 52.343 1.00 68.88 859 ASN A O 1
ATOM 6939 N N . ILE A 1 860 ? -2.337 -14.184 53.706 1.00 72.25 860 ILE A N 1
ATOM 6940 C CA . ILE A 1 860 ? -2.285 -12.966 54.532 1.00 72.25 860 ILE A CA 1
ATOM 6941 C C . ILE A 1 860 ? -0.909 -12.776 55.182 1.00 72.25 860 ILE A C 1
ATOM 6943 O O . ILE A 1 860 ? -0.374 -11.670 55.146 1.00 72.25 860 ILE A O 1
ATOM 6947 N N . ASP A 1 861 ? -0.294 -13.828 55.726 1.00 75.62 861 ASP A N 1
ATOM 6948 C CA . ASP A 1 861 ? 1.004 -13.726 56.406 1.00 75.62 861 ASP A CA 1
ATOM 6949 C C . ASP A 1 861 ? 2.113 -13.307 55.433 1.00 75.62 861 ASP A C 1
ATOM 6951 O O . ASP A 1 861 ? 2.943 -12.448 55.742 1.00 75.62 861 ASP A O 1
ATOM 6955 N N . LYS A 1 862 ? 2.086 -13.844 54.207 1.00 75.69 862 LYS A N 1
ATOM 6956 C CA . LYS A 1 862 ? 3.011 -13.425 53.146 1.00 75.69 862 LYS A CA 1
ATOM 6957 C C . LYS A 1 862 ? 2.748 -11.985 52.711 1.00 75.69 862 LYS A C 1
ATOM 6959 O O . LYS A 1 862 ? 3.709 -11.245 52.502 1.00 75.69 862 LYS A O 1
ATOM 6964 N N . ALA A 1 863 ? 1.491 -11.553 52.619 1.00 75.56 863 ALA A N 1
ATOM 6965 C CA . ALA A 1 863 ? 1.154 -10.163 52.311 1.00 75.56 863 ALA A CA 1
ATOM 6966 C C . ALA A 1 863 ? 1.616 -9.190 53.419 1.00 75.56 863 ALA A C 1
ATOM 6968 O O . ALA A 1 863 ? 2.184 -8.141 53.109 1.00 75.56 863 ALA A O 1
ATOM 6969 N N . LYS A 1 864 ? 1.496 -9.571 54.702 1.00 79.06 864 LYS A N 1
ATOM 6970 C CA . LYS A 1 864 ? 2.067 -8.823 55.838 1.00 79.06 864 LYS A CA 1
ATOM 6971 C C . LYS A 1 864 ? 3.595 -8.702 55.722 1.00 79.06 864 LYS A C 1
ATOM 6973 O O . LYS A 1 864 ? 4.123 -7.602 55.872 1.00 79.06 864 LYS A O 1
ATOM 6978 N N . ILE A 1 865 ? 4.306 -9.781 55.370 1.00 80.62 865 ILE A N 1
ATOM 6979 C CA . ILE A 1 865 ? 5.765 -9.751 55.127 1.00 80.62 865 ILE A CA 1
ATOM 6980 C C . ILE A 1 865 ? 6.131 -8.786 53.984 1.00 80.62 865 ILE A C 1
ATOM 6982 O O . ILE A 1 865 ? 7.073 -8.006 54.130 1.00 80.62 865 ILE A O 1
ATOM 6986 N N . HIS A 1 866 ? 5.388 -8.790 52.871 1.00 81.06 866 HIS A N 1
ATOM 6987 C CA . HIS A 1 866 ? 5.616 -7.839 51.774 1.00 81.06 866 HIS A CA 1
ATOM 6988 C C . HIS A 1 866 ? 5.352 -6.392 52.214 1.00 81.06 866 HIS A C 1
ATOM 6990 O O . HIS A 1 866 ? 6.169 -5.519 51.930 1.00 81.06 866 HIS A O 1
ATOM 6996 N N . CYS A 1 867 ? 4.288 -6.132 52.982 1.00 84.38 867 CYS A N 1
ATOM 6997 C CA . CYS A 1 867 ? 4.029 -4.796 53.521 1.00 84.38 867 CYS A CA 1
ATOM 6998 C C . CYS A 1 867 ? 5.173 -4.294 54.416 1.00 84.38 867 CYS A C 1
ATOM 7000 O O . CYS A 1 867 ? 5.570 -3.135 54.315 1.00 84.38 867 CYS A O 1
ATOM 7002 N N . LEU A 1 868 ? 5.726 -5.159 55.275 1.00 84.38 868 LEU A N 1
ATOM 7003 C CA . LEU A 1 868 ? 6.855 -4.814 56.144 1.00 84.38 868 LEU A CA 1
ATOM 7004 C C . LEU A 1 868 ? 8.138 -4.545 55.340 1.00 84.38 868 LEU A C 1
ATOM 7006 O O . LEU A 1 868 ? 8.834 -3.571 55.631 1.00 84.38 868 LEU A O 1
ATOM 7010 N N . LYS A 1 869 ? 8.420 -5.336 54.290 1.00 82.88 869 LYS A N 1
ATOM 7011 C CA . LYS A 1 869 ? 9.509 -5.051 53.335 1.00 82.88 869 LYS A CA 1
ATOM 7012 C C . LYS A 1 869 ? 9.344 -3.661 52.703 1.00 82.88 869 LYS A C 1
ATOM 7014 O O . LYS A 1 869 ? 10.293 -2.883 52.703 1.00 82.88 869 LYS A O 1
ATOM 7019 N N . LEU A 1 870 ? 8.152 -3.329 52.204 1.00 86.25 870 LEU A N 1
ATOM 7020 C CA . LEU A 1 870 ? 7.876 -2.036 51.565 1.00 86.25 870 LEU A CA 1
ATOM 7021 C C . LEU A 1 870 ? 8.006 -0.863 52.558 1.00 86.25 870 LEU A C 1
ATOM 7023 O O . LEU A 1 870 ? 8.681 0.122 52.263 1.00 86.25 870 LEU A O 1
ATOM 7027 N N . LEU A 1 871 ? 7.441 -0.983 53.765 1.00 85.62 871 LEU A N 1
ATOM 7028 C CA . LEU A 1 871 ? 7.542 0.049 54.808 1.00 85.62 871 LEU A CA 1
ATOM 7029 C C . LEU A 1 871 ? 8.981 0.278 55.294 1.00 85.62 871 LEU A C 1
ATOM 7031 O O . LEU A 1 871 ? 9.322 1.402 55.655 1.00 85.62 871 LEU A O 1
ATOM 7035 N N . SER A 1 872 ? 9.843 -0.744 55.264 1.00 81.56 872 SER A N 1
ATOM 7036 C CA . SER A 1 872 ? 11.251 -0.616 55.679 1.00 81.56 872 SER A CA 1
ATOM 7037 C C . SER A 1 872 ? 12.114 0.278 54.771 1.00 81.56 872 SER A C 1
ATOM 7039 O O . SER A 1 872 ? 13.212 0.657 55.166 1.00 81.56 872 SER A O 1
ATOM 7041 N N . VAL A 1 873 ? 11.607 0.683 53.597 1.00 81.31 873 VAL A N 1
ATOM 7042 C CA . VAL A 1 873 ? 12.212 1.738 52.757 1.00 81.31 873 VAL A CA 1
ATOM 7043 C C . VAL A 1 873 ? 11.937 3.140 53.332 1.00 81.31 873 VAL A C 1
ATOM 7045 O O . VAL A 1 873 ? 12.737 4.058 53.156 1.00 81.31 873 VAL A O 1
ATOM 7048 N N . LEU A 1 874 ? 10.816 3.325 54.037 1.00 80.38 874 LEU A N 1
ATOM 7049 C CA . LEU A 1 874 ? 10.386 4.614 54.599 1.00 80.38 874 LEU A CA 1
ATOM 7050 C C . LEU A 1 874 ? 10.728 4.767 56.089 1.00 80.38 874 LEU A C 1
ATOM 7052 O O . LEU A 1 874 ? 10.776 5.890 56.585 1.00 80.38 874 LEU A O 1
ATOM 7056 N N 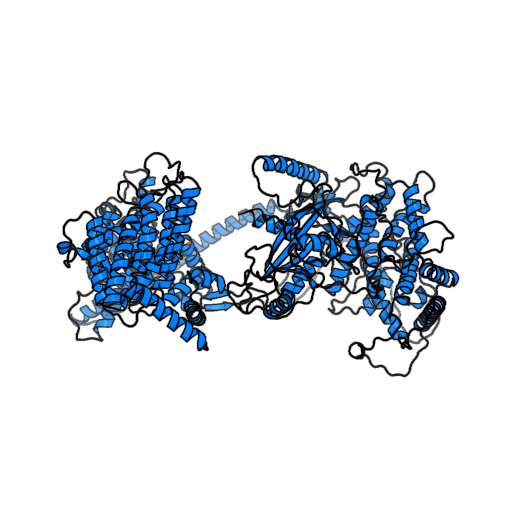. LEU A 1 875 ? 10.958 3.659 56.801 1.00 75.31 875 LEU A N 1
ATOM 7057 C CA . LEU A 1 875 ? 11.229 3.627 58.240 1.00 75.31 875 LEU A CA 1
ATOM 7058 C C . LEU A 1 875 ? 12.584 2.949 58.524 1.00 75.31 875 LEU A C 1
ATOM 7060 O O . LEU A 1 875 ? 12.756 1.788 58.142 1.00 75.31 875 LEU A O 1
ATOM 7064 N N . PRO A 1 876 ? 13.535 3.604 59.222 1.00 61.97 876 PRO A N 1
ATOM 7065 C CA . PRO A 1 876 ? 14.843 3.021 59.512 1.00 61.97 876 PRO A CA 1
ATOM 7066 C C . PRO A 1 876 ? 14.723 1.847 60.496 1.00 61.97 876 PRO A C 1
ATOM 7068 O O . PRO A 1 876 ? 14.567 2.026 61.703 1.00 61.97 876 PRO A O 1
ATOM 7071 N N . SER A 1 877 ? 14.803 0.620 59.975 1.00 56.06 877 SER A N 1
ATOM 7072 C CA . SER A 1 877 ? 14.665 -0.606 60.767 1.00 56.06 877 SER A CA 1
ATOM 7073 C C . SER A 1 877 ? 16.021 -1.169 61.227 1.00 56.06 877 SER A C 1
ATOM 7075 O O . SER A 1 877 ? 16.927 -1.342 60.404 1.00 56.06 877 SER A O 1
ATOM 7077 N N . PRO A 1 878 ? 16.189 -1.524 62.516 1.00 51.69 878 PRO A N 1
ATOM 7078 C CA . PRO A 1 878 ? 17.375 -2.229 62.977 1.00 51.69 878 PRO A CA 1
ATOM 7079 C C . PRO A 1 878 ? 17.344 -3.715 62.562 1.00 51.69 878 PRO A C 1
ATOM 7081 O O . PRO A 1 878 ? 16.697 -4.544 63.195 1.00 51.69 878 PRO A O 1
ATOM 7084 N N . ALA A 1 879 ? 18.183 -4.037 61.571 1.00 46.78 879 ALA A N 1
ATOM 7085 C CA . ALA A 1 879 ? 18.687 -5.366 61.189 1.00 46.78 879 ALA A CA 1
ATOM 7086 C C . ALA A 1 879 ? 17.851 -6.293 60.264 1.00 46.78 879 ALA A C 1
ATOM 7088 O O . ALA A 1 879 ? 16.643 -6.463 60.380 1.00 46.78 879 ALA A O 1
ATOM 7089 N N . ARG A 1 880 ? 18.613 -7.034 59.433 1.00 48.34 880 ARG A N 1
ATOM 7090 C CA . ARG A 1 880 ? 18.318 -8.323 58.756 1.00 48.34 880 ARG A CA 1
ATOM 7091 C C . ARG A 1 880 ? 17.496 -8.403 57.460 1.00 48.34 880 ARG A C 1
ATOM 7093 O O . ARG A 1 880 ? 17.461 -9.500 56.905 1.00 48.34 880 ARG A O 1
ATOM 7100 N N . LEU A 1 881 ? 16.948 -7.328 56.898 1.00 57.84 881 LEU A N 1
ATOM 7101 C CA . LEU A 1 881 ? 16.378 -7.376 55.538 1.00 57.84 881 LEU A CA 1
ATOM 7102 C C . LEU A 1 881 ? 17.329 -6.735 54.512 1.00 57.84 881 LEU A C 1
ATOM 7104 O O . LEU A 1 881 ? 17.859 -5.653 54.747 1.00 57.84 881 LEU A O 1
ATOM 7108 N N . GLN A 1 882 ? 17.543 -7.399 53.369 1.00 60.97 882 GLN A N 1
ATOM 7109 C CA . GLN A 1 882 ? 18.174 -6.786 52.193 1.00 60.97 882 GLN A CA 1
ATOM 7110 C C . GLN A 1 882 ? 17.129 -5.902 51.504 1.00 60.97 882 GLN A C 1
ATOM 7112 O O . GLN A 1 882 ? 16.234 -6.408 50.830 1.00 60.97 882 GLN A O 1
ATOM 7117 N N . VAL A 1 883 ? 17.217 -4.592 51.727 1.00 68.00 883 VAL A N 1
ATOM 7118 C CA . VAL A 1 883 ? 16.244 -3.592 51.264 1.00 68.00 883 VAL A CA 1
ATOM 7119 C C . VAL A 1 883 ? 16.997 -2.527 50.459 1.00 68.00 883 VAL A C 1
ATOM 7121 O O . VAL A 1 883 ? 18.072 -2.109 50.895 1.00 68.00 883 VAL A O 1
ATOM 7124 N N . PRO A 1 884 ? 16.497 -2.099 49.286 1.00 74.44 884 PRO A N 1
ATOM 7125 C CA . PRO A 1 884 ? 17.098 -0.997 48.539 1.00 74.44 884 PRO A CA 1
ATOM 7126 C C . PRO A 1 884 ? 16.940 0.336 49.286 1.00 74.44 884 PRO A C 1
ATOM 7128 O O . PRO A 1 884 ? 15.911 0.588 49.911 1.00 74.44 884 PRO A O 1
ATOM 7131 N N . SER A 1 885 ? 17.939 1.215 49.180 1.00 76.19 885 SER A N 1
ATOM 7132 C CA . SER A 1 885 ? 17.871 2.565 49.751 1.00 76.19 885 SER A CA 1
ATOM 7133 C C . SER A 1 885 ? 16.804 3.424 49.064 1.00 76.19 885 SER A C 1
ATOM 7135 O O . SER A 1 885 ? 16.503 3.239 47.879 1.00 76.19 885 SER A O 1
ATOM 7137 N N . LEU A 1 886 ? 16.278 4.424 49.785 1.00 80.19 886 LEU A N 1
ATOM 7138 C CA . LEU A 1 886 ? 15.216 5.317 49.292 1.00 80.19 886 LEU A CA 1
ATOM 7139 C C . LEU A 1 886 ? 15.579 6.021 47.968 1.00 80.19 886 LEU A C 1
ATOM 7141 O O . LEU A 1 886 ? 14.704 6.346 47.169 1.00 80.19 886 LEU A O 1
ATOM 7145 N N . ALA A 1 887 ? 16.873 6.222 47.699 1.00 76.44 887 ALA A N 1
ATOM 7146 C CA . ALA A 1 887 ? 17.356 6.812 46.454 1.00 76.44 887 ALA A CA 1
ATOM 7147 C C . ALA A 1 887 ? 16.995 5.978 45.208 1.00 76.44 887 ALA A C 1
ATOM 7149 O O . ALA A 1 887 ? 16.656 6.556 44.174 1.00 76.44 887 ALA A O 1
ATOM 7150 N N . ASN A 1 888 ? 17.029 4.644 45.318 1.00 77.56 888 ASN A N 1
ATOM 7151 C CA . ASN A 1 888 ? 16.999 3.706 44.188 1.00 77.56 888 ASN A CA 1
ATOM 7152 C C . ASN A 1 888 ? 15.606 3.134 43.864 1.00 77.56 888 ASN A C 1
ATOM 7154 O O . ASN A 1 888 ? 15.461 2.425 42.867 1.00 77.56 888 ASN A O 1
ATOM 7158 N N . VAL A 1 889 ? 14.590 3.429 44.680 1.00 85.75 889 VAL A N 1
ATOM 7159 C CA . VAL A 1 889 ? 13.217 2.908 44.543 1.00 85.75 889 VAL A CA 1
ATOM 7160 C C . VAL A 1 889 ? 12.320 3.906 43.802 1.00 85.75 889 VAL A C 1
ATOM 7162 O O . VAL A 1 889 ? 12.428 5.120 43.996 1.00 85.75 889 VAL A O 1
ATOM 7165 N N . ASP A 1 890 ? 11.415 3.399 42.963 1.00 90.12 890 ASP A N 1
ATOM 7166 C CA . ASP A 1 890 ? 10.320 4.184 42.390 1.00 90.12 890 ASP A CA 1
ATOM 7167 C C . ASP A 1 890 ? 9.208 4.400 43.432 1.00 90.12 890 ASP A C 1
ATOM 7169 O O . ASP A 1 890 ? 8.581 3.459 43.924 1.00 90.12 890 ASP A O 1
ATOM 7173 N N . LEU A 1 891 ? 8.961 5.661 43.788 1.00 91.25 891 LEU A N 1
ATOM 7174 C CA . LEU A 1 891 ? 8.042 5.997 44.877 1.00 91.25 891 LEU A CA 1
ATOM 7175 C C . LEU A 1 891 ? 6.557 5.952 44.488 1.00 91.25 891 LEU A C 1
ATOM 7177 O O . LEU A 1 891 ? 5.708 5.893 45.377 1.00 91.25 891 LEU A O 1
ATOM 7181 N N . PHE A 1 892 ? 6.222 5.924 43.194 1.00 94.06 892 PHE A N 1
ATOM 7182 C CA . PHE A 1 892 ? 4.838 5.724 42.761 1.00 94.06 892 PHE A CA 1
ATOM 7183 C C . PHE A 1 892 ? 4.433 4.246 42.857 1.00 94.06 892 PHE A C 1
ATOM 7185 O O . PHE A 1 892 ? 3.359 3.928 43.362 1.00 94.06 892 PHE A O 1
ATOM 7192 N N . HIS A 1 893 ? 5.319 3.332 42.464 1.00 92.81 893 HIS A N 1
ATOM 7193 C CA . HIS A 1 893 ? 5.187 1.897 42.717 1.00 92.81 893 HIS A CA 1
ATOM 7194 C C . HIS A 1 893 ? 5.058 1.582 44.203 1.00 92.81 893 HIS A C 1
ATOM 7196 O O . HIS A 1 893 ? 4.170 0.819 44.593 1.00 92.81 893 HIS A O 1
ATOM 7202 N N . LEU A 1 894 ? 5.903 2.211 45.026 1.00 91.69 894 LEU A N 1
ATOM 7203 C CA . LEU A 1 894 ? 5.859 2.055 46.475 1.00 91.69 894 LEU A CA 1
ATOM 7204 C C . LEU A 1 894 ? 4.514 2.527 47.048 1.00 91.69 894 LEU A C 1
ATOM 7206 O O . LEU A 1 894 ? 3.940 1.821 47.872 1.00 91.69 894 LEU A O 1
ATOM 7210 N N . LEU A 1 895 ? 3.977 3.660 46.573 1.00 92.38 895 LEU A N 1
ATOM 7211 C CA . LEU A 1 895 ? 2.639 4.147 46.928 1.00 92.38 895 LEU A CA 1
ATOM 7212 C C . LEU A 1 895 ? 1.542 3.143 46.552 1.00 92.38 895 LEU A C 1
ATOM 7214 O O . LEU A 1 895 ? 0.781 2.735 47.423 1.00 92.38 895 LEU A O 1
ATOM 7218 N N . VAL A 1 896 ? 1.471 2.730 45.280 1.00 90.94 896 VAL A N 1
ATOM 7219 C CA . VAL A 1 896 ? 0.437 1.804 44.778 1.00 90.94 896 VAL A CA 1
ATOM 7220 C C . VAL A 1 896 ? 0.471 0.481 45.546 1.00 90.94 896 VAL A C 1
ATOM 7222 O O . VAL A 1 896 ? -0.566 0.003 46.004 1.00 90.94 896 VAL A O 1
ATOM 7225 N N . SER A 1 897 ? 1.665 -0.080 45.747 1.00 89.19 897 SER A N 1
ATOM 7226 C CA . SER A 1 897 ? 1.846 -1.337 46.479 1.00 89.19 897 SER A CA 1
ATOM 7227 C C . SER A 1 897 ? 1.457 -1.188 47.954 1.00 89.19 897 SER A C 1
ATOM 7229 O O . SER A 1 897 ? 0.701 -2.010 48.468 1.00 89.19 897 SER A O 1
ATOM 7231 N N . LEU A 1 898 ? 1.899 -0.117 48.630 1.00 88.25 898 LEU A N 1
ATOM 7232 C CA . LEU A 1 898 ? 1.551 0.132 50.032 1.00 88.25 898 LEU A CA 1
ATOM 7233 C C . LEU A 1 898 ? 0.061 0.422 50.233 1.00 88.25 898 LEU A C 1
ATOM 7235 O O . LEU A 1 898 ? -0.489 -0.061 51.216 1.00 88.25 898 LEU A O 1
ATOM 7239 N N . CYS A 1 899 ? -0.619 1.125 49.323 1.00 86.69 899 CYS A N 1
ATOM 7240 C CA . CYS A 1 899 ? -2.074 1.303 49.395 1.00 86.69 899 CYS A CA 1
ATOM 7241 C C . CYS A 1 899 ? -2.802 -0.048 49.467 1.00 86.69 899 CYS A C 1
ATOM 7243 O O . CYS A 1 899 ? -3.735 -0.202 50.252 1.00 86.69 899 CYS A O 1
ATOM 7245 N N . PHE A 1 900 ? -2.357 -1.049 48.702 1.00 81.94 900 PHE A N 1
ATOM 7246 C CA . PHE A 1 900 ? -2.970 -2.377 48.707 1.00 81.94 900 PHE A CA 1
ATOM 7247 C C . PHE A 1 900 ? -2.505 -3.276 49.864 1.00 81.94 900 PHE A C 1
ATOM 7249 O O . PHE A 1 900 ? -3.306 -4.069 50.359 1.00 81.94 900 PHE A O 1
ATOM 7256 N N . THR A 1 901 ? -1.260 -3.159 50.343 1.00 82.94 901 THR A N 1
ATOM 7257 C CA . THR A 1 901 ? -0.750 -4.025 51.425 1.00 82.94 901 THR A CA 1
ATOM 7258 C C . THR A 1 901 ? -0.962 -3.481 52.838 1.00 82.94 901 THR A C 1
ATOM 7260 O O . THR A 1 901 ? -1.124 -4.268 53.769 1.00 82.94 901 THR A O 1
ATOM 7263 N N . LEU A 1 902 ? -0.963 -2.158 53.034 1.00 82.94 902 LEU A N 1
ATOM 7264 C CA . LEU A 1 902 ? -1.058 -1.520 54.355 1.00 82.94 902 LEU A CA 1
ATOM 7265 C C . LEU A 1 902 ? -2.341 -1.891 55.126 1.00 82.94 902 LEU A C 1
ATOM 7267 O O . LEU A 1 902 ? -2.226 -2.176 56.320 1.00 82.94 902 LEU A O 1
ATOM 7271 N N . PRO A 1 903 ? -3.537 -1.979 54.503 1.00 78.00 903 PRO A N 1
ATOM 7272 C CA . PRO A 1 903 ? -4.748 -2.425 55.196 1.00 78.00 903 PRO A CA 1
ATOM 7273 C C . PRO A 1 903 ? -4.638 -3.837 55.793 1.00 78.00 903 PRO A C 1
ATOM 7275 O O . PRO A 1 903 ? -5.261 -4.121 56.813 1.00 78.00 903 PRO A O 1
ATOM 7278 N N . ILE A 1 904 ? -3.815 -4.709 55.196 1.00 75.88 904 ILE A N 1
ATOM 7279 C CA . ILE A 1 904 ? -3.662 -6.118 55.588 1.00 75.88 904 ILE A CA 1
ATOM 7280 C C . ILE A 1 904 ? -2.924 -6.253 56.932 1.00 75.88 904 ILE A C 1
ATOM 7282 O O . ILE A 1 904 ? -3.161 -7.210 57.671 1.00 75.88 904 ILE A O 1
ATOM 7286 N N . LEU A 1 905 ? -2.077 -5.283 57.305 1.00 75.12 905 LEU A N 1
ATOM 7287 C CA . LEU A 1 905 ? -1.401 -5.282 58.610 1.00 75.12 905 LEU A CA 1
ATOM 7288 C C . LEU A 1 905 ? -2.382 -5.209 59.789 1.00 75.12 905 LEU A C 1
ATOM 7290 O O . LEU A 1 905 ? -2.082 -5.763 60.842 1.00 75.12 905 LEU A O 1
ATOM 7294 N N . PHE A 1 906 ? -3.547 -4.582 59.603 1.00 74.62 906 PHE A N 1
ATOM 7295 C CA . PHE A 1 906 ? -4.563 -4.388 60.644 1.00 74.62 906 PHE A CA 1
ATOM 7296 C C . PHE A 1 906 ? -5.582 -5.541 60.744 1.00 74.62 906 PHE A C 1
ATOM 7298 O O . PHE A 1 906 ? -6.559 -5.433 61.482 1.00 74.62 906 PHE A O 1
ATOM 7305 N N . ILE A 1 907 ? -5.391 -6.633 59.992 1.00 70.69 907 ILE A N 1
ATOM 7306 C CA . ILE A 1 907 ? -6.283 -7.802 60.006 1.00 70.69 907 ILE A CA 1
ATOM 7307 C C . ILE A 1 907 ? -5.742 -8.856 60.976 1.00 70.69 907 ILE A C 1
ATOM 7309 O O . ILE A 1 907 ? -4.754 -9.529 60.671 1.00 70.69 907 ILE A O 1
ATOM 7313 N N . ASP A 1 908 ? -6.426 -9.055 62.102 1.00 58.78 908 ASP A N 1
ATOM 7314 C CA . ASP A 1 908 ? -6.154 -10.145 63.045 1.00 58.78 908 ASP A CA 1
ATOM 7315 C C . ASP A 1 908 ? -7.208 -11.259 62.925 1.00 58.78 908 ASP A C 1
ATOM 7317 O O . ASP A 1 908 ? -8.404 -11.041 63.121 1.00 58.78 908 ASP A O 1
ATOM 7321 N N . GLY A 1 909 ? -6.755 -12.479 62.618 1.00 58.56 909 GLY A N 1
ATOM 7322 C CA . GLY A 1 909 ? -7.609 -13.665 62.487 1.00 58.56 909 GLY A CA 1
ATOM 7323 C C . GLY A 1 909 ? -8.358 -13.779 61.152 1.00 58.56 909 GLY A C 1
ATOM 7324 O O . GLY A 1 909 ? -7.965 -13.207 60.137 1.00 58.56 909 GLY A O 1
ATOM 7325 N N . VAL A 1 910 ? -9.436 -14.575 61.141 1.00 48.50 910 VAL A N 1
ATOM 7326 C CA . VAL A 1 910 ? -10.298 -14.748 59.958 1.00 48.50 910 VAL A CA 1
ATOM 7327 C C . VAL A 1 910 ? -11.097 -13.455 59.745 1.00 48.50 910 VAL A C 1
ATOM 7329 O O . VAL A 1 910 ? -11.893 -13.100 60.618 1.00 48.50 910 VAL A O 1
ATOM 7332 N N . PRO A 1 911 ? -10.934 -12.739 58.616 1.00 51.44 911 PRO A N 1
ATOM 7333 C CA . PRO A 1 911 ? -11.521 -11.414 58.453 1.00 51.44 911 PRO A CA 1
ATOM 7334 C C . PRO A 1 911 ? -13.050 -11.494 58.441 1.00 51.44 911 PRO A C 1
ATOM 7336 O O . PRO A 1 911 ? -13.631 -12.176 57.595 1.00 51.44 911 PRO A O 1
ATOM 7339 N N . GLN A 1 912 ? -13.732 -10.765 59.330 1.00 41.25 912 GLN A N 1
ATOM 7340 C CA . GLN A 1 912 ? -15.180 -10.535 59.203 1.00 41.25 912 GLN A CA 1
ATOM 7341 C C . GLN A 1 912 ? -15.467 -9.490 58.117 1.00 41.25 912 GLN A C 1
ATOM 7343 O O . GLN A 1 912 ? -16.265 -9.761 57.221 1.00 41.25 912 GLN A O 1
ATOM 7348 N N . PHE A 1 913 ? -14.719 -8.386 58.123 1.00 45.56 913 PHE A N 1
ATOM 7349 C CA . PHE A 1 913 ? -14.706 -7.360 57.080 1.00 45.56 913 PHE A CA 1
ATOM 7350 C C . PHE A 1 913 ? -13.307 -7.253 56.474 1.00 45.56 913 PHE A C 1
ATOM 7352 O O . PHE A 1 913 ? -12.313 -7.463 57.167 1.00 45.56 913 PHE A O 1
ATOM 7359 N N . ILE A 1 914 ? -13.232 -6.934 55.182 1.00 50.91 914 ILE A N 1
ATOM 7360 C CA . ILE A 1 914 ? -11.965 -6.766 54.470 1.00 50.91 914 ILE A CA 1
ATOM 7361 C C . ILE A 1 914 ? -11.758 -5.273 54.203 1.00 50.91 914 ILE A C 1
ATOM 7363 O O . ILE A 1 914 ? -12.560 -4.646 53.511 1.00 50.91 914 ILE A O 1
ATOM 7367 N N . HIS A 1 915 ? -10.692 -4.694 54.758 1.00 53.91 915 HIS A N 1
ATOM 7368 C CA . HIS A 1 915 ? -10.330 -3.304 54.493 1.00 53.91 915 HIS A CA 1
ATOM 7369 C C . HIS A 1 915 ? -9.634 -3.192 53.132 1.00 53.91 915 HIS A C 1
ATOM 7371 O O . HIS A 1 915 ? -8.492 -3.611 52.974 1.00 53.91 915 HIS A O 1
ATOM 7377 N N . VAL A 1 916 ? -10.326 -2.606 52.155 1.00 58.53 916 VAL A N 1
ATOM 7378 C CA . VAL A 1 916 ? -9.766 -2.261 50.837 1.00 58.53 916 VAL A CA 1
ATOM 7379 C C . VAL A 1 916 ? -9.271 -0.811 50.857 1.00 58.53 916 VAL A C 1
ATOM 7381 O O . VAL A 1 916 ? -9.849 0.028 51.560 1.00 58.53 916 VAL A O 1
ATOM 7384 N N . ALA A 1 917 ? -8.231 -0.505 50.077 1.00 63.97 917 ALA A N 1
ATOM 7385 C CA . ALA A 1 917 ? -7.809 0.867 49.791 1.00 63.97 917 ALA A CA 1
ATOM 7386 C C . ALA A 1 917 ? -8.992 1.669 49.220 1.00 63.97 917 ALA A C 1
ATOM 7388 O O . ALA A 1 917 ? -9.646 1.223 48.279 1.00 63.97 917 ALA A O 1
ATOM 7389 N N . ASN A 1 918 ? -9.312 2.812 49.828 1.00 65.00 918 ASN A N 1
ATOM 7390 C CA . ASN A 1 918 ? -10.585 3.516 49.595 1.00 65.00 918 ASN A CA 1
ATOM 7391 C C . ASN A 1 918 ? -10.438 5.052 49.621 1.00 65.00 918 ASN A C 1
ATOM 7393 O O . ASN A 1 918 ? -11.445 5.757 49.692 1.00 65.00 918 ASN A O 1
ATOM 7397 N N . GLY A 1 919 ? -9.209 5.581 49.611 1.00 69.12 919 GLY A N 1
ATOM 7398 C CA . GLY A 1 919 ? -8.950 7.011 49.801 1.00 69.12 919 GLY A CA 1
ATOM 7399 C C . GLY A 1 919 ? -9.229 7.456 51.239 1.00 69.12 919 GLY A C 1
ATOM 7400 O O . GLY A 1 919 ? -9.813 8.513 51.464 1.00 69.12 919 GLY A O 1
ATOM 7401 N N . ASN A 1 920 ? -8.888 6.616 52.218 1.00 73.56 920 ASN A N 1
ATOM 7402 C CA . ASN A 1 920 ? -9.108 6.897 53.637 1.00 73.56 920 ASN A CA 1
ATOM 7403 C C . ASN A 1 920 ? -7.993 7.800 54.222 1.00 73.56 920 ASN A C 1
ATOM 7405 O O . ASN A 1 920 ? -7.062 8.211 53.529 1.00 73.56 920 ASN A O 1
ATOM 7409 N N . LEU A 1 921 ? -8.064 8.119 55.521 1.00 78.69 921 LEU A N 1
ATOM 7410 C CA . LEU A 1 921 ? -7.037 8.944 56.174 1.00 78.69 921 LEU A CA 1
ATOM 7411 C C . LEU A 1 921 ? -5.637 8.306 56.129 1.00 78.69 921 LEU A C 1
ATOM 7413 O O . LEU A 1 921 ? -4.663 9.035 55.966 1.00 78.69 921 LEU A O 1
ATOM 7417 N N . ASN A 1 922 ? -5.520 6.975 56.210 1.00 80.50 922 ASN A N 1
ATOM 7418 C CA . ASN A 1 922 ? -4.234 6.279 56.095 1.00 80.50 922 ASN A CA 1
ATOM 7419 C C . ASN A 1 922 ? -3.652 6.425 54.683 1.00 80.50 922 ASN A C 1
ATOM 7421 O O . ASN A 1 922 ? -2.458 6.678 54.561 1.00 80.50 922 ASN A O 1
ATOM 7425 N N . ASP A 1 923 ? -4.486 6.353 53.639 1.00 83.12 923 ASP A N 1
ATOM 7426 C CA . ASP A 1 923 ? -4.077 6.593 52.248 1.00 83.12 923 ASP A CA 1
ATOM 7427 C C . ASP A 1 923 ? -3.544 8.034 52.068 1.00 83.12 923 ASP A C 1
ATOM 7429 O O . ASP A 1 923 ? -2.513 8.251 51.428 1.00 83.12 923 ASP A O 1
ATOM 7433 N N . LEU A 1 924 ? -4.166 9.030 52.716 1.00 84.25 924 LEU A N 1
ATOM 7434 C CA . LEU A 1 924 ? -3.676 10.418 52.732 1.00 84.25 924 LEU A CA 1
ATOM 7435 C C . LEU A 1 924 ? -2.374 10.593 53.531 1.00 84.25 924 LEU A C 1
ATOM 7437 O O . LEU A 1 924 ? -1.486 11.327 53.093 1.00 84.25 924 LEU A O 1
ATOM 7441 N N . TYR A 1 925 ? -2.233 9.950 54.694 1.00 84.69 925 TYR A N 1
ATOM 7442 C CA . TYR A 1 925 ? -0.980 9.980 55.459 1.00 84.69 925 TYR A CA 1
ATOM 7443 C C . TYR A 1 925 ? 0.159 9.297 54.690 1.00 84.69 925 TYR A C 1
ATOM 7445 O O . TYR A 1 925 ? 1.260 9.844 54.628 1.00 84.69 925 TYR A O 1
ATOM 7453 N N . LEU A 1 926 ? -0.119 8.170 54.029 1.00 87.19 926 LEU A N 1
ATOM 7454 C CA . LEU A 1 926 ? 0.811 7.478 53.141 1.00 87.19 926 LEU A CA 1
ATOM 7455 C C . LEU A 1 926 ? 1.202 8.357 51.944 1.00 87.19 926 LEU A C 1
ATOM 7457 O O . LEU A 1 926 ? 2.390 8.513 51.674 1.00 87.19 926 LEU A O 1
ATOM 7461 N N . MET A 1 927 ? 0.238 9.001 51.278 1.00 89.00 927 MET A N 1
ATOM 7462 C CA . MET A 1 927 ? 0.508 9.932 50.176 1.00 89.00 927 MET A CA 1
ATOM 7463 C C . MET A 1 927 ? 1.392 11.107 50.622 1.00 89.00 927 MET A C 1
ATOM 7465 O O . MET A 1 927 ? 2.309 11.497 49.903 1.00 89.00 927 MET A O 1
ATOM 7469 N N . ARG A 1 928 ? 1.166 11.654 51.825 1.00 87.25 928 ARG A N 1
ATOM 7470 C CA . ARG A 1 928 ? 2.017 12.708 52.408 1.00 87.25 928 ARG A CA 1
ATOM 7471 C C . ARG A 1 928 ? 3.429 12.205 52.705 1.00 87.25 928 ARG A C 1
ATOM 7473 O O . ARG A 1 928 ? 4.384 12.895 52.364 1.00 87.25 928 ARG A O 1
ATOM 7480 N N . LEU A 1 929 ? 3.567 11.013 53.288 1.00 87.00 929 LEU A N 1
ATOM 7481 C CA . LEU A 1 929 ? 4.864 10.400 53.586 1.00 87.00 929 LEU A CA 1
ATOM 7482 C C . LEU A 1 929 ? 5.670 10.129 52.306 1.00 87.00 929 LEU A C 1
ATOM 7484 O O . LEU A 1 929 ? 6.834 10.515 52.225 1.00 87.00 929 LEU A O 1
ATOM 7488 N N . ILE A 1 930 ? 5.033 9.542 51.288 1.00 89.88 930 ILE A N 1
ATOM 7489 C CA . ILE A 1 930 ? 5.622 9.308 49.963 1.00 89.88 930 ILE A CA 1
ATOM 7490 C C . ILE A 1 930 ? 6.020 10.628 49.290 1.00 89.88 930 ILE A C 1
ATOM 7492 O O . ILE A 1 930 ? 7.111 10.723 48.732 1.00 89.88 930 ILE A O 1
ATOM 7496 N N . LEU A 1 931 ? 5.181 11.665 49.365 1.00 89.69 931 LEU A N 1
ATOM 7497 C CA . LEU A 1 931 ? 5.495 12.973 48.789 1.00 89.69 931 LEU A CA 1
ATOM 7498 C C . LEU A 1 931 ? 6.712 13.615 49.470 1.00 89.69 931 LEU A C 1
ATOM 7500 O O . LEU A 1 931 ? 7.606 14.100 48.781 1.00 89.69 931 LEU A O 1
ATOM 7504 N N . THR A 1 932 ? 6.789 13.576 50.802 1.00 86.88 932 THR A N 1
ATOM 7505 C CA . THR A 1 932 ? 7.949 14.077 51.556 1.00 86.88 932 THR A CA 1
ATOM 7506 C C . THR A 1 932 ? 9.211 13.266 51.250 1.00 86.88 932 THR A C 1
ATOM 7508 O O . THR A 1 932 ? 10.269 13.853 51.021 1.00 86.88 932 THR A O 1
ATOM 7511 N N . ALA A 1 933 ? 9.104 11.938 51.148 1.00 86.88 933 ALA A N 1
ATOM 7512 C CA . ALA A 1 933 ? 10.191 11.073 50.696 1.00 86.88 933 ALA A CA 1
ATOM 7513 C C . ALA A 1 933 ? 10.671 11.434 49.275 1.00 86.88 933 ALA A C 1
ATOM 7515 O O . ALA A 1 933 ? 11.875 11.536 49.047 1.00 86.88 933 ALA A O 1
ATOM 7516 N N . HIS A 1 934 ? 9.757 11.714 48.339 1.00 88.75 934 HIS A N 1
ATOM 7517 C CA . HIS A 1 934 ? 10.107 12.094 46.967 1.00 88.75 934 HIS A CA 1
ATOM 7518 C C . HIS A 1 934 ? 10.721 13.496 46.881 1.00 88.75 934 HIS A C 1
ATOM 7520 O O . HIS A 1 934 ? 11.697 13.688 46.158 1.00 88.75 934 HIS A O 1
ATOM 7526 N N . CYS A 1 935 ? 10.245 14.459 47.678 1.00 87.44 935 CYS A N 1
ATOM 7527 C CA . CYS A 1 935 ? 10.905 15.757 47.838 1.00 87.44 935 CYS A CA 1
ATOM 7528 C C . CYS A 1 935 ? 12.372 15.590 48.264 1.00 87.44 935 CYS A C 1
ATOM 7530 O O . CYS A 1 935 ? 13.254 16.216 47.678 1.00 87.44 935 CYS A O 1
ATOM 7532 N N . LEU A 1 936 ? 12.648 14.727 49.249 1.00 83.44 936 LEU A N 1
ATOM 7533 C CA . LEU A 1 936 ? 14.015 14.447 49.700 1.00 83.44 936 LEU A CA 1
ATOM 7534 C C . LEU A 1 936 ? 14.834 13.690 48.638 1.00 83.44 936 LEU A C 1
ATOM 7536 O O . LEU A 1 936 ? 16.005 14.016 48.442 1.00 83.44 936 LEU A O 1
ATOM 7540 N N . GLN A 1 937 ? 14.229 12.742 47.912 1.00 84.75 937 GLN A N 1
ATOM 7541 C CA . GLN A 1 937 ? 14.857 12.007 46.803 1.00 84.75 937 GLN A CA 1
ATOM 7542 C C . GLN A 1 937 ? 15.279 12.949 45.659 1.00 84.75 937 GLN A C 1
ATOM 7544 O O . GLN A 1 937 ? 16.404 12.859 45.168 1.00 84.75 937 GLN A O 1
ATOM 7549 N N . ILE A 1 938 ? 14.413 13.896 45.277 1.00 85.50 938 ILE A N 1
ATOM 7550 C CA . ILE A 1 938 ? 14.691 14.917 44.256 1.00 85.50 938 ILE A CA 1
ATOM 7551 C C . ILE A 1 938 ? 15.777 15.888 44.737 1.00 85.50 938 ILE A C 1
ATOM 7553 O O . ILE A 1 938 ? 16.756 16.108 44.024 1.00 85.50 938 ILE A O 1
ATOM 7557 N N . LEU A 1 939 ? 15.640 16.451 45.945 1.00 82.31 939 LEU A N 1
ATOM 7558 C CA . LEU A 1 939 ? 16.599 17.421 46.495 1.00 82.31 939 LEU A CA 1
ATOM 7559 C C . LEU A 1 939 ? 17.993 16.817 46.730 1.00 82.31 939 LEU A C 1
ATOM 7561 O O . LEU A 1 939 ? 18.983 17.539 46.650 1.00 82.31 939 LEU A O 1
ATOM 7565 N N . SER A 1 940 ? 18.075 15.507 46.977 1.00 77.62 940 SER A N 1
ATOM 7566 C CA . SER A 1 940 ? 19.342 14.774 47.115 1.00 77.62 940 SER A CA 1
ATOM 7567 C C . SER A 1 940 ? 19.952 14.341 45.774 1.00 77.62 940 SER A C 1
ATOM 7569 O O . SER A 1 940 ? 21.055 13.796 45.765 1.00 77.62 940 SER A O 1
ATOM 7571 N N . SER A 1 941 ? 19.261 14.551 44.646 1.00 78.81 941 SER A N 1
ATOM 7572 C CA . SER A 1 941 ? 19.728 14.111 43.327 1.00 78.81 941 SER A CA 1
ATOM 7573 C C . SER A 1 941 ? 20.800 15.026 42.721 1.00 78.81 941 SER A C 1
ATOM 7575 O O . SER A 1 941 ? 20.875 16.232 42.981 1.00 78.81 941 SER A O 1
ATOM 7577 N N . HIS A 1 942 ? 21.665 14.429 41.900 1.00 72.00 942 HIS A N 1
ATOM 7578 C CA . HIS A 1 942 ? 22.870 15.071 41.382 1.00 72.00 942 HIS A CA 1
ATOM 7579 C C . HIS A 1 942 ? 22.553 16.316 40.536 1.00 72.00 942 HIS A C 1
ATOM 7581 O O . HIS A 1 942 ? 21.695 16.287 39.655 1.00 72.00 942 HIS A O 1
ATOM 7587 N N . ASN A 1 943 ? 23.265 17.419 40.788 1.00 71.56 943 ASN A N 1
ATOM 7588 C CA . ASN A 1 943 ? 23.072 18.727 40.143 1.00 71.56 943 ASN A CA 1
ATOM 7589 C C . ASN A 1 943 ? 21.645 19.321 40.226 1.00 71.56 943 ASN A C 1
ATOM 7591 O O . ASN A 1 943 ? 21.319 20.238 39.467 1.00 71.56 943 ASN A O 1
ATOM 7595 N N . PHE A 1 944 ? 20.780 18.861 41.143 1.00 79.94 944 PHE A N 1
ATOM 7596 C CA . PHE A 1 944 ? 19.441 19.446 41.282 1.00 79.94 944 PHE A CA 1
ATOM 7597 C C . PHE A 1 944 ? 19.467 20.832 41.945 1.00 79.94 944 PHE A C 1
ATOM 7599 O O . PHE A 1 944 ? 18.812 21.758 41.463 1.00 79.94 944 PHE A O 1
ATOM 7606 N N . ILE A 1 945 ? 20.256 20.988 43.011 1.00 80.25 945 ILE A N 1
ATOM 7607 C CA . ILE A 1 945 ? 20.332 22.212 43.831 1.00 80.25 945 ILE A CA 1
ATOM 7608 C C . ILE A 1 945 ? 21.290 23.292 43.286 1.00 80.25 945 ILE A C 1
ATOM 7610 O O . ILE A 1 945 ? 21.306 24.406 43.811 1.00 80.25 945 ILE A O 1
ATOM 7614 N N . TYR A 1 946 ? 22.069 22.980 42.245 1.00 79.44 946 TYR A N 1
ATOM 7615 C CA . TYR A 1 946 ? 23.111 23.846 41.678 1.00 79.44 946 TYR A CA 1
ATOM 7616 C C . TYR A 1 946 ? 22.698 24.476 40.342 1.00 79.44 946 TYR A C 1
ATOM 7618 O O . TYR A 1 946 ? 21.961 23.870 39.556 1.00 79.44 946 TYR A O 1
ATOM 7626 N N . GLU A 1 947 ? 23.161 25.704 40.094 1.00 66.12 947 GLU A N 1
ATOM 7627 C CA . GLU A 1 947 ? 22.906 26.435 38.849 1.00 66.12 947 GLU A CA 1
ATOM 7628 C C . GLU A 1 947 ? 23.604 25.739 37.667 1.00 66.12 947 GLU A C 1
ATOM 7630 O O . GLU A 1 947 ? 24.743 25.288 37.777 1.00 66.12 947 GLU A O 1
ATOM 7635 N N . GLN A 1 948 ? 22.908 25.625 36.531 1.00 62.56 948 GLN A N 1
ATOM 7636 C CA . GLN A 1 948 ? 23.436 25.006 35.311 1.00 62.56 948 GLN A CA 1
ATOM 7637 C C . GLN A 1 948 ? 23.845 26.099 34.319 1.00 62.56 948 GLN A C 1
ATOM 7639 O O . GLN A 1 948 ? 23.015 26.920 33.935 1.00 62.56 948 GLN A O 1
ATOM 7644 N N . GLU A 1 949 ? 25.100 26.077 33.863 1.00 47.62 949 GLU A N 1
ATOM 7645 C CA . GLU A 1 949 ? 25.717 27.148 33.055 1.00 47.62 949 GLU A CA 1
ATOM 7646 C C . GLU A 1 949 ? 25.064 27.394 31.675 1.00 47.62 949 GLU A C 1
ATOM 7648 O O . GLU A 1 949 ? 25.383 28.381 31.020 1.00 47.62 949 GLU A O 1
ATOM 7653 N N . GLN A 1 950 ? 24.148 26.530 31.217 1.00 43.97 950 GLN A N 1
ATOM 7654 C CA . GLN A 1 950 ? 23.582 26.580 29.858 1.00 43.97 950 GLN A CA 1
ATOM 7655 C C . GLN A 1 950 ? 22.199 27.253 29.726 1.00 43.97 950 GLN A C 1
ATOM 7657 O O . GLN A 1 950 ? 21.784 27.522 28.604 1.00 43.97 950 GLN A O 1
ATOM 7662 N N . ASN A 1 951 ? 21.497 27.584 30.820 1.00 34.75 951 ASN A N 1
ATOM 7663 C CA . ASN A 1 951 ? 20.113 28.099 30.764 1.00 34.75 951 ASN A CA 1
ATOM 7664 C C . ASN A 1 951 ? 19.989 29.597 31.108 1.00 34.75 951 ASN A C 1
ATOM 7666 O O . ASN A 1 951 ? 19.269 29.977 32.029 1.00 34.75 951 ASN A O 1
ATOM 7670 N N . ILE A 1 952 ? 20.665 30.465 30.349 1.00 36.62 952 ILE A N 1
ATOM 7671 C CA . ILE A 1 952 ? 20.583 31.933 30.526 1.00 36.62 952 ILE A CA 1
ATOM 7672 C C . ILE A 1 952 ? 19.384 32.558 29.762 1.00 36.62 952 ILE A C 1
ATOM 7674 O O . ILE A 1 952 ? 18.976 33.682 30.061 1.00 36.62 952 ILE A O 1
ATOM 7678 N N . SER A 1 953 ? 18.770 31.838 28.811 1.00 32.59 953 SER A N 1
ATOM 7679 C CA . SER A 1 953 ? 17.855 32.419 27.808 1.00 32.59 953 SER A CA 1
ATOM 7680 C C . SER A 1 953 ? 16.357 32.083 27.905 1.00 32.59 953 SER A C 1
ATOM 7682 O O . SER A 1 953 ? 15.576 32.785 27.273 1.00 32.59 953 SER A O 1
ATOM 7684 N N . GLU A 1 954 ? 15.922 31.048 28.639 1.00 35.69 954 GLU A N 1
ATOM 7685 C CA . GLU A 1 954 ? 14.511 30.580 28.588 1.00 35.69 954 GLU A CA 1
ATOM 7686 C C . GLU A 1 954 ? 13.680 30.801 29.867 1.00 35.69 954 GLU A C 1
ATOM 7688 O O . GLU A 1 954 ? 12.468 30.613 29.843 1.00 35.69 954 GLU A O 1
ATOM 7693 N N . PHE A 1 955 ? 14.287 31.248 30.972 1.00 35.31 955 PHE A N 1
ATOM 7694 C CA . PHE A 1 955 ? 13.568 31.584 32.220 1.00 35.31 955 PHE A CA 1
ATOM 7695 C C . PHE A 1 955 ? 13.614 33.082 32.576 1.00 35.31 955 PHE A C 1
ATOM 7697 O O . PHE A 1 955 ? 13.191 33.493 33.655 1.00 35.31 955 PHE A O 1
ATOM 7704 N N . SER A 1 956 ? 14.128 33.911 31.666 1.00 32.25 956 SER A N 1
ATOM 7705 C CA . SER A 1 956 ? 14.420 35.339 31.847 1.00 32.25 956 SER A CA 1
ATOM 7706 C C . SER A 1 956 ? 13.371 36.266 31.201 1.00 32.25 956 SER A C 1
ATOM 7708 O O . SER A 1 956 ? 13.699 37.336 30.696 1.00 32.25 956 SER A O 1
ATOM 7710 N N . SER A 1 957 ? 12.088 35.881 31.247 1.00 33.25 957 SER A N 1
ATOM 7711 C CA . SER A 1 957 ? 10.952 36.656 30.706 1.00 33.25 957 SER A CA 1
ATOM 7712 C C . SER A 1 957 ? 9.826 36.937 31.718 1.00 33.25 957 SER A C 1
ATOM 7714 O O . SER A 1 957 ? 8.668 37.125 31.351 1.00 33.25 957 SER A O 1
ATOM 7716 N N . SER A 1 958 ? 10.169 37.071 33.003 1.00 32.22 958 SER A N 1
ATOM 7717 C CA . SER A 1 958 ? 9.337 37.791 33.978 1.00 32.22 958 SER A CA 1
ATOM 7718 C C . SER A 1 958 ? 10.223 38.669 34.861 1.00 32.22 958 SER A C 1
ATOM 7720 O O . SER A 1 958 ? 11.096 38.142 35.548 1.00 32.22 958 SER A O 1
ATOM 7722 N N . ASN A 1 959 ? 10.006 39.988 34.816 1.00 32.94 959 ASN A N 1
ATOM 7723 C CA . ASN A 1 959 ? 10.839 41.027 35.438 1.00 32.94 959 ASN A CA 1
ATOM 7724 C C . ASN A 1 959 ? 11.360 40.661 36.839 1.00 32.94 959 ASN A C 1
ATOM 7726 O O . ASN A 1 959 ? 10.611 40.688 37.817 1.00 32.94 959 ASN A O 1
ATOM 7730 N N . ILE A 1 960 ? 12.666 40.402 36.939 1.00 36.62 960 ILE A N 1
ATOM 7731 C CA . ILE A 1 960 ? 13.374 40.364 38.218 1.00 36.62 960 ILE A CA 1
ATOM 7732 C C . ILE A 1 960 ? 13.778 41.801 38.556 1.00 36.62 960 ILE A C 1
ATOM 7734 O O . ILE A 1 960 ? 14.832 42.278 38.139 1.00 36.62 960 ILE A O 1
ATOM 7738 N N . ASN A 1 961 ? 12.942 42.485 39.337 1.00 34.16 961 ASN A N 1
ATOM 7739 C CA . ASN A 1 961 ? 13.468 43.514 40.229 1.00 34.16 961 ASN A CA 1
ATOM 7740 C C . ASN A 1 961 ? 14.304 42.780 41.289 1.00 34.16 961 ASN A C 1
ATOM 7742 O O . ASN A 1 961 ? 13.810 41.842 41.911 1.00 34.16 961 ASN A O 1
ATOM 7746 N N . ASN A 1 962 ? 15.563 43.180 41.474 1.00 41.38 962 ASN A N 1
ATOM 7747 C CA . ASN A 1 962 ? 16.517 42.493 42.359 1.00 41.38 962 ASN A CA 1
ATOM 7748 C C . ASN A 1 962 ? 16.298 42.765 43.863 1.00 41.38 962 ASN A C 1
ATOM 7750 O O . ASN A 1 962 ? 17.127 42.367 44.676 1.00 41.38 962 ASN A O 1
ATOM 7754 N N . ASP A 1 963 ? 15.183 43.398 44.233 1.00 40.91 963 ASP A N 1
ATOM 7755 C CA . ASP A 1 963 ? 14.898 43.885 45.583 1.00 40.91 963 ASP A CA 1
ATOM 7756 C C . ASP A 1 963 ? 13.624 43.245 46.160 1.00 40.91 963 ASP A C 1
ATOM 7758 O O . ASP A 1 963 ? 12.600 43.906 46.308 1.00 40.91 963 ASP A O 1
ATOM 7762 N N . ASP A 1 964 ? 13.689 41.940 46.450 1.00 42.97 964 ASP A N 1
ATOM 7763 C CA . ASP A 1 964 ? 13.043 41.327 47.627 1.00 42.97 964 ASP A CA 1
ATOM 7764 C C . ASP A 1 964 ? 13.494 39.854 47.767 1.00 42.97 964 ASP A C 1
ATOM 7766 O O . ASP A 1 964 ? 12.918 38.947 47.155 1.00 42.97 964 ASP A O 1
ATOM 7770 N N . ASP A 1 965 ? 14.494 39.566 48.616 1.00 45.69 965 ASP A N 1
ATOM 7771 C CA . ASP A 1 965 ? 14.743 38.195 49.124 1.00 45.69 965 ASP A CA 1
ATOM 7772 C C . ASP A 1 965 ? 13.721 37.894 50.242 1.00 45.69 965 ASP A C 1
ATOM 7774 O O . ASP A 1 965 ? 14.046 37.616 51.397 1.00 45.69 965 ASP A O 1
ATOM 7778 N N . GLY A 1 966 ? 12.444 38.082 49.893 1.00 43.72 966 GLY A N 1
ATOM 7779 C CA . GLY A 1 966 ? 11.331 38.193 50.821 1.00 43.72 966 GLY A CA 1
ATOM 7780 C C . GLY A 1 966 ? 11.078 36.896 51.582 1.00 43.72 966 GLY A C 1
ATOM 7781 O O . GLY A 1 966 ? 10.968 35.822 50.981 1.00 43.72 966 GLY A O 1
ATOM 7782 N N . ASN A 1 967 ? 10.927 37.038 52.905 1.00 51.25 967 ASN A N 1
ATOM 7783 C CA . ASN A 1 967 ? 10.659 36.020 53.933 1.00 51.25 967 ASN A CA 1
ATOM 7784 C C . ASN A 1 967 ? 9.402 35.153 53.679 1.00 51.25 967 ASN A C 1
ATOM 7786 O O . ASN A 1 967 ? 8.464 35.117 54.476 1.00 51.25 967 ASN A O 1
ATOM 7790 N N . SER A 1 968 ? 9.367 34.407 52.578 1.00 63.97 968 SER A N 1
ATOM 7791 C CA . SER A 1 968 ? 8.364 33.375 52.350 1.00 63.97 968 SER A CA 1
ATOM 7792 C C . SER A 1 968 ? 8.751 32.116 53.127 1.00 63.97 968 SER A C 1
ATOM 7794 O O . SER A 1 968 ? 9.831 31.548 52.957 1.00 63.97 968 SER A O 1
ATOM 7796 N N . VAL A 1 969 ? 7.833 31.652 53.978 1.00 70.38 969 VAL A N 1
ATOM 7797 C CA . VAL A 1 969 ? 8.023 30.475 54.849 1.00 70.38 969 VAL A CA 1
ATOM 7798 C C . VAL A 1 969 ? 8.372 29.208 54.044 1.00 70.38 969 VAL A C 1
ATOM 7800 O O . VAL A 1 969 ? 9.005 28.294 54.564 1.00 70.38 969 VAL A O 1
ATOM 7803 N N . GLU A 1 970 ? 7.997 29.149 52.761 1.00 74.81 970 GLU A N 1
ATOM 7804 C CA . GLU A 1 970 ? 8.385 28.083 51.823 1.00 74.81 970 GLU A CA 1
ATOM 7805 C C . GLU A 1 970 ? 9.873 28.089 51.470 1.00 74.81 970 GLU A C 1
ATOM 7807 O O . GLU A 1 970 ? 10.513 27.040 51.548 1.00 74.81 970 GLU A O 1
ATOM 7812 N N . VAL A 1 971 ? 10.438 29.250 51.127 1.00 77.50 971 VAL A N 1
ATOM 7813 C CA . VAL A 1 971 ? 11.860 29.362 50.772 1.00 77.50 971 VAL A CA 1
ATOM 7814 C C . VAL A 1 971 ? 12.742 28.997 51.962 1.00 77.50 971 VAL A C 1
ATOM 7816 O O . VAL A 1 971 ? 13.712 28.257 51.802 1.00 77.50 971 VAL A O 1
ATOM 7819 N N . GLU A 1 972 ? 12.380 29.453 53.160 1.00 74.94 972 GLU A N 1
ATOM 7820 C CA . GLU A 1 972 ? 13.151 29.168 54.370 1.00 74.94 972 GLU A CA 1
ATOM 7821 C C . GLU A 1 972 ? 13.051 27.692 54.794 1.00 74.94 972 GLU A C 1
ATOM 7823 O O . GLU A 1 972 ? 14.053 27.081 55.166 1.00 74.94 972 GLU A O 1
ATOM 7828 N N . ALA A 1 973 ? 11.880 27.061 54.647 1.00 75.12 973 ALA A N 1
ATOM 7829 C CA . ALA A 1 973 ? 11.723 25.619 54.862 1.00 75.12 973 ALA A CA 1
ATOM 7830 C C . ALA A 1 973 ? 12.663 24.796 53.960 1.00 75.12 973 ALA A C 1
ATOM 7832 O O . ALA A 1 973 ? 13.364 23.900 54.434 1.00 75.12 973 ALA A O 1
ATOM 7833 N N . ILE A 1 974 ? 12.726 25.130 52.666 1.00 78.62 974 ILE A N 1
ATOM 7834 C CA . ILE A 1 974 ? 13.587 24.423 51.708 1.00 78.62 974 ILE A CA 1
ATOM 7835 C C . ILE A 1 974 ? 15.068 24.717 51.971 1.00 78.62 974 ILE A C 1
ATOM 7837 O O . ILE A 1 974 ? 15.860 23.775 51.974 1.00 78.62 974 ILE A O 1
ATOM 7841 N N . LYS A 1 975 ? 15.454 25.972 52.264 1.00 75.94 975 LYS A N 1
ATOM 7842 C CA . LYS A 1 975 ? 16.831 26.332 52.666 1.00 75.94 975 LYS A CA 1
ATOM 7843 C C . LYS A 1 975 ? 17.304 25.456 53.838 1.00 75.94 975 LYS A C 1
ATOM 7845 O O . LYS A 1 975 ? 18.384 24.870 53.759 1.00 75.94 975 LYS A O 1
ATOM 7850 N N . ASN A 1 976 ? 16.475 25.283 54.870 1.00 78.38 976 ASN A N 1
ATOM 7851 C CA . ASN A 1 976 ? 16.787 24.450 56.036 1.00 78.38 976 ASN A CA 1
ATOM 7852 C C . ASN A 1 976 ? 16.936 22.951 55.698 1.00 78.38 976 ASN A C 1
ATOM 7854 O O . ASN A 1 976 ? 17.873 22.301 56.169 1.00 78.38 976 ASN A O 1
ATOM 7858 N N . VAL A 1 977 ? 16.068 22.389 54.848 1.00 78.56 977 VAL A N 1
ATOM 7859 C CA . VAL A 1 977 ? 16.184 20.984 54.402 1.00 78.56 977 VAL A CA 1
ATOM 7860 C C . VAL A 1 977 ? 17.430 20.767 53.535 1.00 78.56 977 VAL A C 1
ATOM 7862 O O . VAL A 1 977 ? 18.166 19.805 53.752 1.00 78.56 977 VAL A O 1
ATOM 7865 N N . VAL A 1 978 ? 17.729 21.682 52.608 1.00 79.69 978 VAL A N 1
ATOM 7866 C CA . VAL A 1 978 ? 18.934 21.622 51.761 1.00 79.69 978 VAL A CA 1
ATOM 7867 C C . VAL A 1 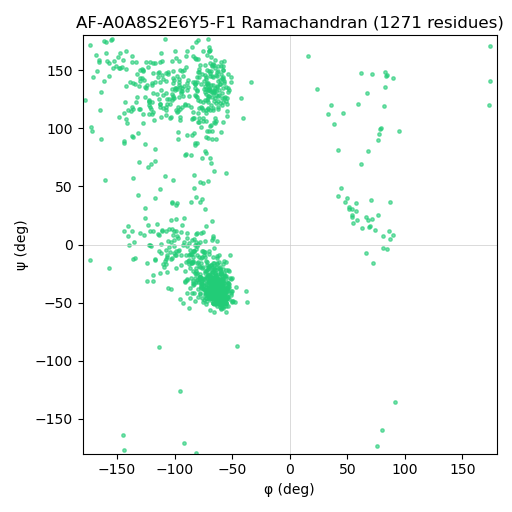978 ? 20.210 21.705 52.604 1.00 79.69 978 VAL A C 1
ATOM 7869 O O . VAL A 1 978 ? 21.144 20.941 52.367 1.00 79.69 978 VAL A O 1
ATOM 7872 N N . GLN A 1 979 ? 20.248 22.556 53.636 1.00 77.06 979 GLN A N 1
ATOM 7873 C CA . GLN A 1 979 ? 21.374 22.594 54.575 1.00 77.06 979 GLN A CA 1
ATOM 7874 C C . GLN A 1 979 ? 21.573 21.255 55.300 1.00 77.06 979 GLN A C 1
ATOM 7876 O O . GLN A 1 979 ? 22.709 20.784 55.371 1.00 77.06 979 GLN A O 1
ATOM 7881 N N . LYS A 1 980 ? 20.499 20.604 55.776 1.00 75.44 980 LYS A N 1
ATOM 7882 C CA . LYS A 1 980 ? 20.580 19.263 56.389 1.00 75.44 980 LYS A CA 1
ATOM 7883 C C . LYS A 1 980 ? 21.100 18.202 55.413 1.00 75.44 980 LYS A C 1
ATOM 7885 O O . LYS A 1 980 ? 21.965 17.413 55.789 1.00 75.44 980 LYS A O 1
ATOM 7890 N N . ILE A 1 981 ? 20.632 18.205 54.161 1.00 75.69 981 ILE A N 1
ATOM 7891 C CA . ILE A 1 981 ? 21.118 17.288 53.114 1.00 75.69 981 ILE A CA 1
ATOM 7892 C C . ILE A 1 981 ? 22.625 17.494 52.896 1.00 75.69 981 ILE A C 1
ATOM 7894 O O . ILE A 1 981 ? 23.394 16.542 53.025 1.00 75.69 981 ILE A O 1
ATOM 7898 N N . ILE A 1 982 ? 23.075 18.737 52.691 1.00 73.69 982 ILE A N 1
ATOM 7899 C CA . ILE A 1 982 ? 24.498 19.072 52.506 1.00 73.69 982 ILE A CA 1
ATOM 7900 C C . ILE A 1 982 ? 25.342 18.670 53.730 1.00 73.69 982 ILE A C 1
ATOM 7902 O O . ILE A 1 982 ? 26.460 18.178 53.572 1.00 73.69 982 ILE A O 1
ATOM 7906 N N . GLN A 1 983 ? 24.833 18.859 54.951 1.00 71.38 983 GLN A N 1
ATOM 7907 C CA . GLN A 1 983 ? 25.505 18.420 56.181 1.00 71.38 983 GLN A CA 1
ATOM 7908 C C . GLN A 1 983 ? 25.637 16.889 56.242 1.00 71.38 983 GLN A C 1
ATOM 7910 O O . GLN A 1 983 ? 26.715 16.393 56.559 1.00 71.38 983 GLN A O 1
ATOM 7915 N N . SER A 1 984 ? 24.586 16.143 55.883 1.00 66.38 984 SER A N 1
ATOM 7916 C CA . SER A 1 984 ? 24.617 14.672 55.862 1.00 66.38 984 SER A CA 1
ATOM 7917 C C . SER A 1 984 ? 25.587 14.112 54.810 1.00 66.38 984 SER A C 1
ATOM 7919 O O . SER A 1 984 ? 26.352 13.194 55.104 1.00 66.38 984 SER A O 1
ATOM 7921 N N . GLN A 1 985 ? 25.635 14.716 53.617 1.00 64.88 985 GLN A N 1
ATOM 7922 C CA . GLN A 1 985 ? 26.500 14.289 52.512 1.00 64.88 985 GLN A CA 1
ATOM 7923 C C . GLN A 1 985 ? 27.988 14.578 52.776 1.00 64.88 985 GLN A C 1
ATOM 7925 O O . GLN A 1 985 ? 28.847 13.769 52.423 1.00 64.88 985 GLN A O 1
ATOM 7930 N N . LYS A 1 986 ? 28.318 15.685 53.460 1.00 59.41 986 LYS A N 1
ATOM 7931 C CA . LYS A 1 986 ? 29.711 16.048 53.798 1.00 59.41 986 LYS A CA 1
ATOM 7932 C C . LYS A 1 986 ? 30.443 15.001 54.648 1.00 59.41 986 LYS A C 1
ATOM 7934 O O . LYS A 1 986 ? 31.669 14.934 54.583 1.00 59.41 986 LYS A O 1
ATOM 7939 N N . ASN A 1 987 ? 29.720 14.158 55.384 1.00 50.53 987 ASN A N 1
ATOM 7940 C CA . ASN A 1 987 ? 30.307 13.096 56.204 1.00 50.53 987 ASN A CA 1
ATOM 7941 C C . ASN A 1 987 ? 30.788 11.867 55.398 1.00 50.53 987 ASN A C 1
ATOM 7943 O O . ASN A 1 987 ? 31.407 10.984 55.987 1.00 50.53 987 ASN A O 1
ATOM 7947 N N . GLN A 1 988 ? 30.545 11.794 54.079 1.00 49.78 988 GLN A N 1
ATOM 7948 C CA . GLN A 1 988 ? 30.949 10.662 53.217 1.00 49.78 988 GLN A CA 1
ATOM 7949 C C . GLN A 1 988 ? 32.120 10.962 52.248 1.00 49.78 988 GLN A C 1
ATOM 7951 O O . GLN A 1 988 ? 32.486 10.113 51.439 1.00 49.78 988 GLN A O 1
ATOM 7956 N N . SER A 1 989 ? 32.800 12.097 52.454 1.00 37.97 989 SER A N 1
ATOM 7957 C CA . SER A 1 989 ? 34.152 12.452 51.972 1.00 37.97 989 SER A CA 1
ATOM 7958 C C . SER A 1 989 ? 34.358 13.044 50.557 1.00 37.97 989 SER A C 1
ATOM 7960 O O . SER A 1 989 ? 33.708 12.697 49.580 1.00 37.97 989 SER A O 1
ATOM 7962 N N . TYR A 1 990 ? 35.365 13.929 50.531 1.00 39.44 990 TYR A N 1
ATOM 7963 C CA . TYR A 1 990 ? 36.090 14.598 49.438 1.00 39.44 990 TYR A CA 1
ATOM 7964 C C . TYR A 1 990 ? 35.408 15.635 48.519 1.00 39.44 990 TYR A C 1
ATOM 7966 O O . TYR A 1 990 ? 34.339 15.469 47.950 1.00 39.44 990 TYR A O 1
ATOM 7974 N N . GLN A 1 991 ? 36.140 16.748 48.410 1.00 43.94 991 GLN A N 1
ATOM 7975 C CA . GLN A 1 991 ? 35.882 18.012 47.720 1.00 43.94 991 GLN A CA 1
ATOM 7976 C C . GLN A 1 991 ? 35.249 17.896 46.321 1.00 43.94 991 GLN A C 1
ATOM 7978 O O . GLN A 1 991 ? 35.844 17.337 45.402 1.00 43.94 991 GLN A O 1
ATOM 7983 N N . THR A 1 992 ? 34.127 18.590 46.130 1.00 43.88 992 THR A N 1
ATOM 7984 C CA . THR A 1 992 ? 33.624 19.033 44.819 1.00 43.88 992 THR A CA 1
ATOM 7985 C C . THR A 1 992 ? 33.729 20.564 44.682 1.00 43.88 992 THR A C 1
ATOM 7987 O O . THR A 1 992 ? 33.858 21.257 45.697 1.00 43.88 992 THR A O 1
ATOM 7990 N N . PRO A 1 993 ? 33.749 21.119 43.449 1.00 42.19 993 PRO A N 1
ATOM 7991 C CA . PRO A 1 993 ? 34.051 22.534 43.218 1.00 42.19 993 PRO A CA 1
ATOM 7992 C C . PRO A 1 993 ? 32.952 23.489 43.702 1.00 42.19 993 PRO A C 1
ATOM 7994 O O . PRO A 1 993 ? 31.815 23.086 43.935 1.00 42.19 993 PRO A O 1
ATOM 7997 N N . SER A 1 994 ? 33.291 24.778 43.776 1.00 48.06 994 SER A N 1
ATOM 7998 C CA . SER A 1 994 ? 32.440 25.895 44.216 1.00 48.06 994 SER A CA 1
ATOM 7999 C C . SER A 1 994 ? 31.242 26.190 43.290 1.00 48.06 994 SER A C 1
ATOM 8001 O O . SER A 1 994 ? 31.152 27.268 42.706 1.00 48.06 994 SER A O 1
ATOM 8003 N N . GLN A 1 995 ? 30.310 25.247 43.140 1.00 63.03 995 GLN A N 1
ATOM 8004 C CA . GLN A 1 995 ? 29.077 25.444 42.377 1.00 63.03 995 GLN A CA 1
ATOM 8005 C C . GLN A 1 995 ? 28.078 26.315 43.151 1.00 63.03 995 GLN A C 1
ATOM 8007 O O . GLN A 1 995 ? 27.827 26.108 44.342 1.00 63.03 995 GLN A O 1
ATOM 8012 N N . ARG A 1 996 ? 27.491 27.299 42.463 1.00 69.69 996 ARG A N 1
ATOM 8013 C CA . ARG A 1 996 ? 26.500 28.218 43.034 1.00 69.69 996 ARG A CA 1
ATOM 8014 C C . ARG A 1 996 ? 25.162 27.500 43.227 1.00 69.69 996 ARG A C 1
ATOM 8016 O O . ARG A 1 996 ? 24.683 26.816 42.323 1.00 69.69 996 ARG A O 1
ATOM 8023 N N . LEU A 1 997 ? 24.569 27.634 44.415 1.00 75.12 997 LEU A N 1
ATOM 8024 C CA . LEU A 1 997 ? 23.224 27.124 44.690 1.00 75.12 997 LEU A CA 1
ATOM 8025 C C . LEU A 1 997 ? 22.176 28.009 44.004 1.00 75.12 997 LEU A C 1
ATOM 8027 O O . LEU A 1 997 ? 22.349 29.228 43.960 1.00 75.12 997 LEU A O 1
ATOM 8031 N N . LEU A 1 998 ? 21.072 27.407 43.549 1.00 78.12 998 LEU A N 1
ATOM 8032 C CA . LEU A 1 998 ? 19.908 28.158 43.060 1.00 78.12 998 LEU A CA 1
ATOM 8033 C C . LEU A 1 998 ? 19.369 29.107 44.140 1.00 78.12 998 LEU A C 1
ATOM 8035 O O . LEU A 1 998 ? 19.367 28.786 45.332 1.00 78.12 998 LEU A O 1
ATOM 8039 N N . SER A 1 999 ? 18.789 30.228 43.704 1.00 77.19 999 SER A N 1
ATOM 8040 C CA . SER A 1 999 ? 17.928 31.031 44.574 1.00 77.19 999 SER A CA 1
ATOM 8041 C C . SER A 1 999 ? 16.755 30.190 45.093 1.00 77.19 999 SER A C 1
ATOM 8043 O O . SER A 1 999 ? 16.208 29.336 44.387 1.00 77.19 999 SER A O 1
ATOM 8045 N N . GLY A 1 1000 ? 16.338 30.434 46.338 1.00 75.94 1000 GLY A N 1
ATOM 8046 C CA . GLY A 1 1000 ? 15.314 29.611 46.988 1.00 75.94 1000 GLY A CA 1
ATOM 8047 C C . GLY A 1 1000 ? 13.991 29.569 46.217 1.00 75.94 1000 GLY A C 1
ATOM 8048 O O . GLY A 1 1000 ? 13.383 28.510 46.104 1.00 75.94 1000 GLY A O 1
ATOM 8049 N N . ARG A 1 1001 ? 13.589 30.691 45.603 1.00 77.81 1001 ARG A N 1
ATOM 8050 C CA . ARG A 1 1001 ? 12.385 30.777 44.761 1.00 77.81 1001 ARG A CA 1
ATOM 8051 C C . ARG A 1 1001 ? 12.504 29.950 43.475 1.00 77.81 1001 ARG A C 1
ATOM 8053 O O . ARG A 1 1001 ? 11.557 29.253 43.125 1.00 77.81 1001 ARG A O 1
ATOM 8060 N N . ALA A 1 1002 ? 13.655 29.981 42.798 1.00 79.94 1002 ALA A N 1
ATOM 8061 C CA . ALA A 1 1002 ? 13.883 29.152 41.612 1.00 79.94 1002 ALA A CA 1
ATOM 8062 C C . ALA A 1 1002 ? 13.899 27.655 41.968 1.00 79.94 1002 ALA A C 1
ATOM 8064 O O . ALA A 1 1002 ? 13.365 26.832 41.224 1.00 79.94 1002 ALA A O 1
ATOM 8065 N N . LEU A 1 1003 ? 14.445 27.302 43.138 1.00 83.00 1003 LEU A N 1
ATOM 8066 C CA . LEU A 1 1003 ? 14.424 25.933 43.649 1.00 83.00 1003 LEU A CA 1
ATOM 8067 C C . LEU A 1 1003 ? 13.000 25.460 44.005 1.00 83.00 1003 LEU A C 1
ATOM 8069 O O . LEU A 1 1003 ? 12.671 24.316 43.696 1.00 83.00 1003 LEU A O 1
ATOM 8073 N N . CYS A 1 1004 ? 12.140 26.322 44.572 1.00 82.75 1004 CYS A N 1
ATOM 8074 C CA . CYS A 1 1004 ? 10.717 26.018 44.795 1.00 82.75 1004 CYS A CA 1
ATOM 8075 C C . CYS A 1 1004 ? 10.011 25.607 43.494 1.00 82.75 1004 CYS A C 1
ATOM 8077 O O . CYS A 1 1004 ? 9.387 24.548 43.444 1.00 82.75 1004 CYS A O 1
ATOM 8079 N N . GLU A 1 1005 ? 10.111 26.422 42.439 1.00 82.75 1005 GLU A N 1
ATOM 8080 C CA . GLU A 1 1005 ? 9.425 26.144 41.169 1.00 82.75 1005 GLU A CA 1
ATOM 8081 C C . GLU A 1 1005 ? 10.013 24.916 40.461 1.00 82.75 1005 GLU A C 1
ATOM 8083 O O . GLU A 1 1005 ? 9.266 24.039 40.022 1.00 82.75 1005 GLU A O 1
ATOM 8088 N N . LYS A 1 1006 ? 11.346 24.767 40.450 1.00 85.69 1006 LYS A N 1
ATOM 8089 C CA . LYS A 1 1006 ? 12.018 23.566 39.927 1.00 85.69 1006 LYS A CA 1
ATOM 8090 C C . LYS A 1 1006 ? 11.569 22.293 40.660 1.00 85.69 1006 LYS A C 1
ATOM 8092 O O . LYS A 1 1006 ? 11.386 21.259 40.019 1.00 85.69 1006 LYS A O 1
ATOM 8097 N N . LEU A 1 1007 ? 11.352 22.359 41.979 1.00 87.25 1007 LEU A N 1
ATOM 8098 C CA . LEU A 1 1007 ? 10.842 21.237 42.774 1.00 87.25 1007 LEU A CA 1
ATOM 8099 C C . LEU A 1 1007 ? 9.367 20.933 42.468 1.00 87.25 1007 LEU A C 1
ATOM 8101 O O . LEU A 1 1007 ? 9.046 19.771 42.239 1.00 87.25 1007 LEU A O 1
ATOM 8105 N N . LYS A 1 1008 ? 8.482 21.938 42.375 1.00 87.12 1008 LYS A N 1
ATOM 8106 C CA . LYS A 1 1008 ? 7.072 21.732 41.973 1.00 87.12 1008 LYS A CA 1
ATOM 8107 C C . LYS A 1 1008 ? 6.970 21.018 40.622 1.00 87.12 1008 LYS A C 1
ATOM 8109 O O . LYS A 1 1008 ? 6.252 20.026 40.509 1.00 87.12 1008 LYS A O 1
ATOM 8114 N N . LEU A 1 1009 ? 7.745 21.468 39.630 1.00 86.50 1009 LEU A N 1
ATOM 8115 C CA . LEU A 1 1009 ? 7.822 20.834 38.308 1.00 86.50 1009 LEU A CA 1
ATOM 8116 C C . LEU A 1 1009 ? 8.333 19.386 38.378 1.00 86.50 1009 LEU A C 1
ATOM 8118 O O . LEU A 1 1009 ? 7.842 18.527 37.647 1.00 86.50 1009 LEU A O 1
ATOM 8122 N N . ALA A 1 1010 ? 9.284 19.093 39.268 1.00 87.94 1010 ALA A N 1
ATOM 8123 C CA . ALA A 1 1010 ? 9.807 17.743 39.463 1.00 87.94 1010 ALA A CA 1
ATOM 8124 C C . ALA A 1 1010 ? 8.850 16.793 40.206 1.00 87.94 1010 ALA A C 1
ATOM 8126 O O . ALA A 1 1010 ? 8.951 15.584 40.015 1.00 87.94 1010 ALA A O 1
ATOM 8127 N N . LEU A 1 1011 ? 7.900 17.320 40.987 1.00 90.25 1011 LEU A N 1
ATOM 8128 C CA . LEU A 1 1011 ? 6.862 16.542 41.679 1.00 90.25 1011 LEU A CA 1
ATOM 8129 C C . LEU A 1 1011 ? 5.641 16.223 40.797 1.00 90.25 1011 LEU A C 1
ATOM 8131 O O . LEU A 1 1011 ? 4.932 15.251 41.068 1.00 90.25 1011 LEU A O 1
ATOM 8135 N N . LEU A 1 1012 ? 5.390 17.004 39.737 1.00 88.56 1012 LEU A N 1
ATOM 8136 C CA . LEU A 1 1012 ? 4.245 16.813 38.831 1.00 88.56 1012 LEU A CA 1
ATOM 8137 C C . LEU A 1 1012 ? 4.086 15.381 38.277 1.00 88.56 1012 LEU A C 1
ATOM 8139 O O . LEU A 1 1012 ? 2.949 14.912 38.272 1.00 88.56 1012 LEU A O 1
ATOM 8143 N N . PRO A 1 1013 ? 5.141 14.649 37.858 1.00 90.25 1013 PRO A N 1
ATOM 8144 C CA . PRO A 1 1013 ? 5.021 13.260 37.400 1.00 90.25 1013 PRO A CA 1
ATOM 8145 C C . PRO A 1 1013 ? 4.357 12.332 38.426 1.00 90.25 1013 PRO A C 1
ATOM 8147 O O . PRO A 1 1013 ? 3.387 11.641 38.105 1.00 90.25 1013 PRO A O 1
ATOM 8150 N N . LEU A 1 1014 ? 4.835 12.359 39.677 1.00 92.38 1014 LEU A N 1
ATOM 8151 C CA . LEU A 1 1014 ? 4.284 11.566 40.778 1.00 92.38 1014 LEU A CA 1
ATOM 8152 C C . LEU A 1 1014 ? 2.841 11.984 41.080 1.00 92.38 1014 LEU A C 1
ATOM 8154 O O . LEU A 1 1014 ? 1.971 11.129 41.240 1.00 92.38 1014 LEU A O 1
ATOM 8158 N N . LEU A 1 1015 ? 2.579 13.292 41.133 1.00 91.50 1015 LEU A N 1
ATOM 8159 C CA . LEU A 1 1015 ? 1.255 13.843 41.427 1.00 91.50 1015 LEU A CA 1
ATOM 8160 C C . LEU A 1 1015 ? 0.226 13.499 40.337 1.00 91.50 1015 LEU A C 1
ATOM 8162 O O . LEU A 1 1015 ? -0.885 13.094 40.673 1.00 91.50 1015 LEU A O 1
ATOM 8166 N N . ARG A 1 1016 ? 0.593 13.577 39.050 1.00 91.06 1016 ARG A N 1
ATOM 8167 C CA . ARG A 1 1016 ? -0.258 13.175 37.913 1.00 91.06 1016 ARG A CA 1
ATOM 8168 C C . ARG A 1 1016 ? -0.574 11.676 37.959 1.00 91.06 1016 ARG A C 1
ATOM 8170 O O . ARG A 1 1016 ? -1.739 11.306 37.838 1.00 91.06 1016 ARG A O 1
ATOM 8177 N N . CYS A 1 1017 ? 0.421 10.823 38.218 1.00 93.50 1017 CYS A N 1
ATOM 8178 C CA . CYS A 1 1017 ? 0.206 9.379 38.379 1.00 93.50 1017 CYS A CA 1
ATOM 8179 C C . CYS A 1 1017 ? -0.686 9.056 39.595 1.00 93.50 1017 CYS A C 1
ATOM 8181 O O . CYS A 1 1017 ? -1.610 8.250 39.490 1.00 93.50 1017 CYS A O 1
ATOM 8183 N N . SER A 1 1018 ? -0.465 9.731 40.729 1.00 92.62 1018 SER A N 1
ATOM 8184 C CA . SER A 1 1018 ? -1.266 9.568 41.954 1.00 92.62 1018 SER A CA 1
ATOM 8185 C C . SER A 1 1018 ? -2.713 10.023 41.761 1.00 92.62 1018 SER A C 1
ATOM 8187 O O . SER A 1 1018 ? -3.629 9.346 42.215 1.00 92.62 1018 SER A O 1
ATOM 8189 N N . ALA A 1 1019 ? -2.940 11.127 41.046 1.00 89.75 1019 ALA A N 1
ATOM 8190 C CA . ALA A 1 1019 ? -4.279 11.607 40.713 1.00 89.75 1019 ALA A CA 1
ATOM 8191 C C . ALA A 1 1019 ? -5.046 10.610 39.833 1.00 89.75 1019 ALA A C 1
ATOM 8193 O O . ALA A 1 1019 ? -6.195 10.307 40.136 1.00 89.75 1019 ALA A O 1
ATOM 8194 N N . LEU A 1 1020 ? -4.403 10.051 38.799 1.00 90.06 1020 LEU A N 1
ATOM 8195 C CA . LEU A 1 1020 ? -4.991 8.992 37.969 1.00 90.06 1020 LEU A CA 1
ATOM 8196 C C . LEU A 1 1020 ? -5.328 7.739 38.793 1.00 90.06 1020 LEU A C 1
ATOM 8198 O O . LEU A 1 1020 ? -6.426 7.198 38.669 1.00 90.06 1020 LEU A O 1
ATOM 8202 N N . PHE A 1 1021 ? -4.413 7.302 39.661 1.00 90.69 1021 PHE A N 1
ATOM 8203 C CA . PHE A 1 1021 ? -4.627 6.154 40.543 1.00 90.69 1021 PHE A CA 1
ATOM 8204 C C . PHE A 1 1021 ? -5.817 6.367 41.491 1.00 90.69 1021 PHE A C 1
ATOM 8206 O O . PHE A 1 1021 ? -6.750 5.565 41.493 1.00 90.69 1021 PHE A O 1
ATOM 8213 N N . TYR A 1 1022 ? -5.831 7.465 42.253 1.00 86.38 1022 TYR A N 1
ATOM 8214 C CA . TYR A 1 1022 ? -6.893 7.734 43.225 1.00 86.38 1022 TYR A CA 1
ATOM 8215 C C . TYR A 1 1022 ? -8.248 8.032 42.573 1.00 86.38 1022 TYR A C 1
ATOM 8217 O O . TYR A 1 1022 ? -9.265 7.597 43.117 1.00 86.38 1022 TYR A O 1
ATOM 8225 N N . HIS A 1 1023 ? -8.283 8.677 41.401 1.00 84.62 1023 HIS A N 1
ATOM 8226 C CA . HIS A 1 1023 ? -9.506 8.846 40.608 1.00 84.62 1023 HIS A CA 1
ATOM 8227 C C . HIS A 1 1023 ? -10.166 7.491 40.317 1.00 84.62 1023 HIS A C 1
ATOM 8229 O O . HIS A 1 1023 ? -11.340 7.291 40.618 1.00 84.62 1023 HIS A O 1
ATOM 8235 N N . HIS A 1 1024 ? -9.390 6.527 39.817 1.00 82.12 1024 HIS A N 1
ATOM 8236 C CA . HIS A 1 1024 ? -9.883 5.196 39.457 1.00 82.12 1024 HIS A CA 1
ATOM 8237 C C . HIS A 1 1024 ? -10.075 4.234 40.642 1.00 82.12 1024 HIS A C 1
ATOM 8239 O O . HIS A 1 1024 ? -10.808 3.253 40.507 1.00 82.12 1024 HIS A O 1
ATOM 8245 N N . LEU A 1 1025 ? -9.448 4.510 41.790 1.00 79.81 1025 LEU A N 1
ATOM 8246 C CA . LEU A 1 1025 ? -9.647 3.773 43.042 1.00 79.81 1025 LEU A CA 1
ATOM 8247 C C . LEU A 1 1025 ? -10.929 4.201 43.776 1.00 79.81 1025 LEU A C 1
ATOM 8249 O O . LEU A 1 1025 ? -11.602 3.369 44.377 1.00 79.81 1025 LEU A O 1
ATOM 8253 N N . THR A 1 1026 ? -11.247 5.500 43.752 1.00 76.31 1026 THR A N 1
ATOM 8254 C CA . THR A 1 1026 ? -12.342 6.101 44.541 1.00 76.31 1026 THR A CA 1
ATOM 8255 C C . THR A 1 1026 ? -13.575 6.479 43.720 1.00 76.31 1026 THR A C 1
ATOM 8257 O O . THR A 1 1026 ? -14.588 6.858 44.302 1.00 76.31 1026 THR A O 1
ATOM 8260 N N . ASP A 1 1027 ? -13.483 6.411 42.387 1.00 72.44 1027 ASP A N 1
ATOM 8261 C CA . ASP A 1 1027 ? -14.479 6.897 41.421 1.00 72.44 1027 ASP A CA 1
ATOM 8262 C C . ASP A 1 1027 ? -14.869 8.389 41.640 1.00 72.44 1027 ASP A C 1
ATOM 8264 O O . ASP A 1 1027 ? -15.951 8.839 41.260 1.00 72.44 1027 ASP A O 1
ATOM 8268 N N . THR A 1 1028 ? -13.979 9.195 42.244 1.00 75.69 1028 THR A N 1
ATOM 8269 C CA . THR A 1 1028 ? -14.205 10.633 42.497 1.00 75.69 1028 THR A CA 1
ATOM 8270 C C . THR A 1 1028 ? -14.110 11.457 41.213 1.00 75.69 1028 THR A C 1
ATOM 8272 O O . THR A 1 1028 ? -13.080 11.461 40.538 1.00 75.69 1028 THR A O 1
ATOM 8275 N N . ALA A 1 1029 ? -15.162 12.215 40.891 1.00 71.88 1029 ALA A N 1
ATOM 8276 C CA . ALA A 1 1029 ? -15.195 13.067 39.703 1.00 71.88 1029 ALA A CA 1
ATOM 8277 C C . ALA A 1 1029 ? -14.061 14.113 39.681 1.00 71.88 1029 ALA A C 1
ATOM 8279 O O . ALA A 1 1029 ? -13.694 14.683 40.712 1.00 71.88 1029 ALA A O 1
ATOM 8280 N N . TRP A 1 1030 ? -13.528 14.391 38.487 1.00 77.19 1030 TRP A N 1
ATOM 8281 C CA . TRP A 1 1030 ? -12.526 15.438 38.285 1.00 77.19 1030 TRP A CA 1
ATOM 8282 C C . TRP A 1 1030 ? -13.078 16.834 38.628 1.00 77.19 1030 TRP A C 1
ATOM 8284 O O . TRP A 1 1030 ? -14.261 17.096 38.392 1.00 77.19 1030 TRP A O 1
ATOM 8294 N N . PRO A 1 1031 ? -12.237 17.772 39.108 1.00 72.94 1031 PRO A N 1
ATOM 8295 C CA . PRO A 1 1031 ? -12.639 19.165 39.276 1.00 72.94 1031 PRO A CA 1
ATOM 8296 C C . PRO A 1 1031 ? -13.096 19.778 37.945 1.00 72.94 1031 PRO A C 1
ATOM 8298 O O . PRO A 1 1031 ? -12.382 19.711 36.942 1.00 72.94 1031 PRO A O 1
ATOM 8301 N N . THR A 1 1032 ? -14.261 20.425 37.932 1.00 61.25 1032 THR A N 1
ATOM 8302 C CA . THR A 1 1032 ? -14.782 21.133 36.754 1.00 61.25 1032 THR A CA 1
ATOM 8303 C C . THR A 1 1032 ? -13.977 22.407 36.483 1.00 61.25 1032 THR A C 1
ATOM 8305 O O . THR A 1 1032 ? -14.284 23.471 37.020 1.00 61.25 1032 THR A O 1
ATOM 8308 N N . VAL A 1 1033 ? -12.940 22.308 35.648 1.00 58.69 1033 VAL A N 1
ATOM 8309 C CA . VAL A 1 1033 ? -12.160 23.464 35.176 1.00 58.69 1033 VAL A CA 1
ATOM 8310 C C . VAL A 1 1033 ? -12.928 24.177 34.056 1.00 58.69 1033 VAL A C 1
ATOM 8312 O O . VAL A 1 1033 ? -13.182 23.597 32.999 1.00 58.69 1033 VAL A O 1
ATOM 8315 N N . THR A 1 1034 ? -13.304 25.434 34.294 1.00 44.38 1034 THR A N 1
ATOM 8316 C CA . THR A 1 1034 ? -14.278 26.214 33.506 1.00 44.38 1034 THR A CA 1
ATOM 8317 C C . THR A 1 1034 ? -13.682 27.061 32.369 1.00 44.38 1034 THR A C 1
ATOM 8319 O O . THR A 1 1034 ? -14.307 28.026 31.936 1.00 44.38 1034 THR A O 1
ATOM 8322 N N . SER A 1 1035 ? -12.496 26.724 31.851 1.00 43.47 1035 SER A N 1
ATOM 8323 C CA . SER A 1 1035 ? -11.856 27.485 30.765 1.00 43.47 1035 SER A CA 1
ATOM 8324 C C . SER A 1 1035 ? -11.156 26.594 29.735 1.00 43.47 1035 SER A C 1
ATOM 8326 O O . SER A 1 1035 ? -10.142 25.964 30.035 1.00 43.47 1035 SER A O 1
ATOM 8328 N N . ASP A 1 1036 ? -11.643 26.609 28.491 1.00 40.69 1036 ASP A N 1
ATOM 8329 C CA . ASP A 1 1036 ? -11.034 25.920 27.339 1.00 40.69 1036 ASP A CA 1
ATOM 8330 C C . ASP A 1 1036 ? -9.861 26.721 26.721 1.00 40.69 1036 ASP A C 1
ATOM 8332 O O . ASP A 1 1036 ? -9.703 26.827 25.505 1.00 40.69 1036 ASP A O 1
ATOM 8336 N N . THR A 1 1037 ? -9.016 27.321 27.564 1.00 39.75 1037 THR A N 1
ATOM 8337 C CA . THR A 1 1037 ? -7.832 28.087 27.143 1.00 39.75 1037 THR A CA 1
ATOM 8338 C C . THR A 1 1037 ? -6.641 27.157 26.906 1.00 39.75 1037 THR A C 1
ATOM 8340 O O . THR A 1 1037 ? -6.121 26.547 27.840 1.00 39.75 1037 THR A O 1
ATOM 8343 N N . ALA A 1 1038 ? -6.193 27.068 25.651 1.00 41.75 1038 ALA A N 1
ATOM 8344 C CA . ALA A 1 1038 ? -5.267 26.054 25.129 1.00 41.75 1038 ALA A CA 1
ATOM 8345 C C . ALA A 1 1038 ? -3.779 26.177 25.552 1.00 41.75 1038 ALA A C 1
ATOM 8347 O O . ALA A 1 1038 ? -2.887 25.770 24.809 1.00 41.75 1038 ALA A O 1
ATOM 8348 N N . SER A 1 1039 ? -3.492 26.707 26.742 1.00 47.69 1039 SER A N 1
ATOM 8349 C CA . SER A 1 1039 ? -2.143 26.766 27.322 1.00 47.69 1039 SER A CA 1
ATOM 8350 C C . SER A 1 1039 ? -2.208 26.566 28.841 1.00 47.69 1039 SER A C 1
ATOM 8352 O O . SER A 1 1039 ? -2.315 27.526 29.603 1.00 47.69 1039 SER A O 1
ATOM 8354 N N . PHE A 1 1040 ? -2.172 25.306 29.282 1.00 59.44 1040 PHE A N 1
ATOM 8355 C CA . PHE A 1 1040 ? -2.084 24.958 30.703 1.00 59.44 1040 PHE A CA 1
ATOM 8356 C C . PHE A 1 1040 ? -0.685 25.290 31.241 1.00 59.44 1040 PHE A C 1
ATOM 8358 O O . PHE A 1 1040 ? 0.297 24.682 30.821 1.00 59.44 1040 PHE A O 1
ATOM 8365 N N . ASP A 1 1041 ? -0.598 26.223 32.191 1.00 67.31 1041 ASP A N 1
ATOM 8366 C CA . ASP A 1 1041 ? 0.632 26.494 32.941 1.00 67.31 1041 ASP A CA 1
ATOM 8367 C C . ASP A 1 1041 ? 0.868 25.378 33.986 1.00 67.31 1041 ASP A C 1
ATOM 8369 O O . ASP A 1 1041 ? 0.008 25.181 34.858 1.00 67.31 1041 ASP A O 1
ATOM 8373 N N . PRO A 1 1042 ? 2.018 24.672 33.962 1.00 69.88 1042 PRO A N 1
ATOM 8374 C CA . PRO A 1 1042 ? 2.375 23.659 34.957 1.00 69.88 1042 PRO A CA 1
ATOM 8375 C C . PRO A 1 1042 ? 2.261 24.113 36.425 1.00 69.88 1042 PRO A C 1
ATOM 8377 O O . PRO A 1 1042 ? 1.957 23.290 37.293 1.00 69.88 1042 PRO A O 1
ATOM 8380 N N . SER A 1 1043 ? 2.459 25.405 36.723 1.00 70.19 1043 SER A N 1
ATOM 8381 C CA . SER A 1 1043 ? 2.330 25.940 38.090 1.00 70.19 1043 SER A CA 1
ATOM 8382 C C . SER A 1 1043 ? 0.881 25.862 38.608 1.00 70.19 1043 SER A C 1
ATOM 8384 O O . SER A 1 1043 ? 0.618 25.525 39.773 1.00 70.19 1043 SER A O 1
ATOM 8386 N N . THR A 1 1044 ? -0.083 26.088 37.709 1.00 77.38 1044 THR A N 1
ATOM 8387 C CA . THR A 1 1044 ? -1.517 25.979 37.995 1.00 77.38 1044 THR A CA 1
ATOM 8388 C C . THR A 1 1044 ? -1.946 24.518 38.115 1.00 77.38 1044 THR A C 1
ATOM 8390 O O . THR A 1 1044 ? -2.688 24.179 39.039 1.00 77.38 1044 THR A O 1
ATOM 8393 N N . GLU A 1 1045 ? -1.407 23.627 37.271 1.00 82.25 1045 GLU A N 1
ATOM 8394 C CA . GLU A 1 1045 ? -1.688 22.187 37.329 1.00 82.25 1045 GLU A CA 1
ATOM 8395 C C . GLU A 1 1045 ? -1.250 21.578 38.671 1.00 82.25 1045 GLU A C 1
ATOM 8397 O O . GLU A 1 1045 ? -2.046 20.885 39.307 1.00 82.25 1045 GLU A O 1
ATOM 8402 N N . TYR A 1 1046 ? -0.048 21.909 39.165 1.00 85.56 1046 TYR A N 1
ATOM 8403 C CA . TYR A 1 1046 ? 0.422 21.484 40.494 1.00 85.56 1046 TYR A CA 1
ATOM 8404 C C . TYR A 1 1046 ? -0.587 21.856 41.590 1.00 85.56 1046 TYR A C 1
ATOM 8406 O O . TYR A 1 1046 ? -0.945 21.041 42.441 1.00 85.56 1046 TYR A O 1
ATOM 8414 N N . THR A 1 1047 ? -1.095 23.089 41.542 1.00 84.00 1047 THR A N 1
ATOM 8415 C CA . THR A 1 1047 ? -2.021 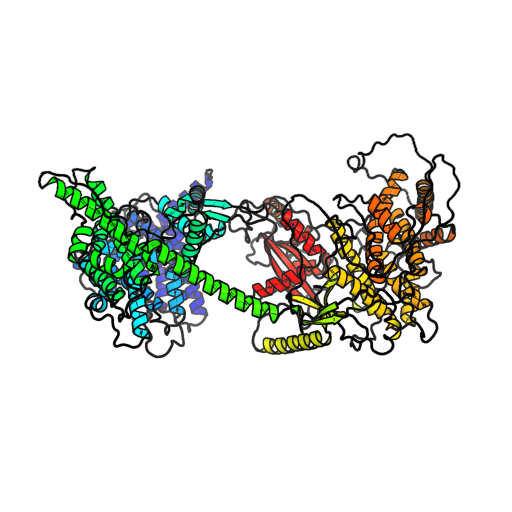23.623 42.547 1.00 84.00 1047 THR A CA 1
ATOM 8416 C C . THR A 1 1047 ? -3.387 22.930 42.514 1.00 84.00 1047 THR A C 1
ATOM 8418 O O . THR A 1 1047 ? -3.968 22.677 43.575 1.00 84.00 1047 THR A O 1
ATOM 8421 N N . ILE A 1 1048 ? -3.890 22.599 41.319 1.00 83.38 1048 ILE A N 1
ATOM 8422 C CA . ILE A 1 1048 ? -5.157 21.879 41.120 1.00 83.38 1048 ILE A CA 1
ATOM 8423 C C . ILE A 1 1048 ? -5.027 20.422 41.581 1.00 83.38 1048 ILE A C 1
ATOM 8425 O O . ILE A 1 1048 ? -5.884 19.942 42.323 1.00 83.38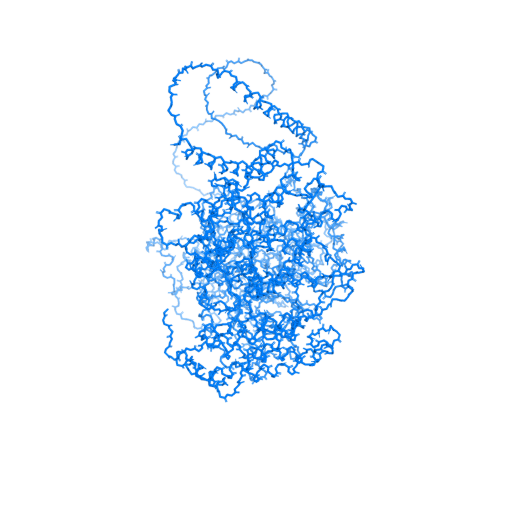 1048 ILE A O 1
ATOM 8429 N N . ILE A 1 1049 ? -3.945 19.729 41.210 1.00 85.94 1049 ILE A N 1
ATOM 8430 C CA . ILE A 1 1049 ? -3.736 18.324 41.590 1.00 85.94 1049 ILE A CA 1
ATOM 8431 C C . ILE A 1 1049 ? -3.524 18.185 43.104 1.00 85.94 1049 ILE A C 1
ATOM 8433 O O . ILE A 1 1049 ? -4.132 17.314 43.725 1.00 85.94 1049 ILE A O 1
ATOM 8437 N N . CYS A 1 1050 ? -2.742 19.070 43.731 1.00 85.88 1050 CYS A N 1
ATOM 8438 C CA . CYS A 1 1050 ? -2.600 19.081 45.189 1.00 85.88 1050 CYS A CA 1
ATOM 8439 C C . CYS A 1 1050 ? -3.945 19.316 45.896 1.00 85.88 1050 CYS A C 1
ATOM 8441 O O . CYS A 1 1050 ? -4.227 18.655 46.893 1.00 85.88 1050 CYS A O 1
ATOM 8443 N N . GLN A 1 1051 ? -4.804 20.195 45.364 1.00 85.50 1051 GLN A N 1
ATOM 8444 C CA . GLN A 1 1051 ? -6.152 20.398 45.903 1.00 85.50 1051 GLN A CA 1
ATOM 8445 C C . GLN A 1 1051 ? -7.039 19.151 45.750 1.00 85.50 1051 GLN A C 1
ATOM 8447 O O . GLN A 1 1051 ? -7.737 18.805 46.698 1.00 85.50 1051 GLN A O 1
ATOM 8452 N N . TYR A 1 1052 ? -6.990 18.467 44.604 1.00 84.25 1052 TYR A N 1
ATOM 8453 C CA . TYR A 1 1052 ? -7.742 17.229 44.355 1.00 84.25 1052 TYR A CA 1
ATOM 8454 C C . TYR A 1 1052 ? -7.309 16.076 45.280 1.00 84.25 1052 TYR A C 1
ATOM 8456 O O . TYR A 1 1052 ? -8.149 15.343 45.789 1.00 84.25 1052 TYR A O 1
ATOM 8464 N N . LEU A 1 1053 ? -6.007 15.955 45.561 1.00 85.44 1053 LEU A N 1
ATOM 8465 C CA . LEU A 1 1053 ? -5.436 14.923 46.437 1.00 85.44 1053 LEU A CA 1
ATOM 8466 C C . LEU A 1 1053 ? -5.492 15.259 47.947 1.00 85.44 1053 LEU A C 1
ATOM 8468 O O . LEU A 1 1053 ? -4.924 14.527 48.757 1.00 85.44 1053 LEU A O 1
ATOM 8472 N N . GLY A 1 1054 ? -6.112 16.373 48.361 1.00 81.12 1054 GLY A N 1
ATOM 8473 C CA . GLY A 1 1054 ? -6.152 16.791 49.775 1.00 81.12 1054 GLY A CA 1
ATOM 8474 C C . GLY A 1 1054 ? -4.780 17.178 50.365 1.00 81.12 1054 GLY A C 1
ATOM 8475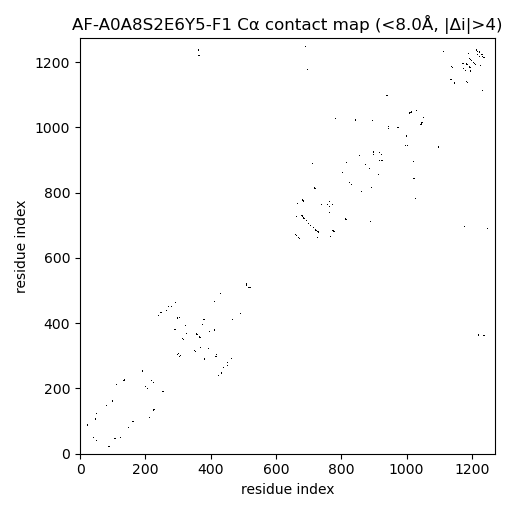 O O . GLY A 1 1054 ? -4.562 17.115 51.586 1.00 81.12 1054 GLY A O 1
ATOM 8476 N N . LEU A 1 1055 ? -3.834 17.563 49.502 1.00 85.81 1055 LEU A N 1
ATOM 8477 C CA . LEU A 1 1055 ? -2.454 17.909 49.838 1.00 85.81 1055 LEU A CA 1
ATOM 8478 C C . LEU A 1 1055 ? -2.272 19.428 50.036 1.00 85.81 1055 LEU A C 1
ATOM 8480 O O . LEU A 1 1055 ? -2.952 20.235 49.394 1.00 85.81 1055 LEU A O 1
ATOM 8484 N N . PRO A 1 1056 ? -1.332 19.866 50.896 1.00 82.56 1056 PRO A N 1
ATOM 8485 C CA . PRO A 1 1056 ? -1.018 21.284 51.028 1.00 82.56 1056 PRO A CA 1
ATOM 8486 C C . PRO A 1 1056 ? -0.440 21.865 49.730 1.00 82.56 1056 PRO A C 1
ATOM 8488 O O . PRO A 1 1056 ? 0.513 21.332 49.172 1.00 82.56 1056 PRO A O 1
ATOM 8491 N N . LYS A 1 1057 ? -0.960 23.020 49.297 1.00 80.44 1057 LYS A N 1
ATOM 8492 C CA . LYS A 1 1057 ? -0.428 23.777 48.144 1.00 80.44 1057 LYS A CA 1
ATOM 8493 C C . LYS A 1 1057 ? 0.997 24.310 48.385 1.00 80.44 1057 LYS A C 1
ATOM 8495 O O . LYS A 1 1057 ? 1.760 24.469 47.439 1.00 80.44 1057 LYS A O 1
ATOM 8500 N N . CYS A 1 1058 ? 1.348 24.559 49.647 1.00 80.06 1058 CYS A N 1
ATOM 8501 C CA . CYS A 1 1058 ? 2.624 25.129 50.082 1.00 80.06 1058 CYS A CA 1
ATOM 8502 C C . CYS A 1 1058 ? 3.651 24.042 50.425 1.00 80.06 1058 CYS A C 1
ATOM 8504 O O . CYS A 1 1058 ? 3.377 23.203 51.290 1.00 80.06 1058 CYS A O 1
ATOM 8506 N N . LEU A 1 1059 ? 4.860 24.112 49.855 1.00 80.56 1059 LEU A N 1
ATOM 8507 C CA . LEU A 1 1059 ? 5.936 23.143 50.133 1.00 80.56 1059 LEU A CA 1
ATOM 8508 C C . LEU A 1 1059 ? 6.374 23.146 51.610 1.00 80.56 1059 LEU A C 1
ATOM 8510 O O . LEU A 1 1059 ? 6.678 22.092 52.168 1.00 80.56 1059 LEU A O 1
ATOM 8514 N N . SER A 1 1060 ? 6.302 24.295 52.292 1.00 75.00 1060 SER A N 1
ATOM 8515 C CA . SER A 1 1060 ? 6.559 24.401 53.738 1.00 75.00 1060 SER A CA 1
ATOM 8516 C C . SER A 1 1060 ? 5.664 23.488 54.576 1.00 75.00 1060 SER A C 1
ATOM 8518 O O . SER A 1 1060 ? 6.137 22.897 55.536 1.00 75.00 1060 SER A O 1
ATOM 8520 N N . LYS A 1 1061 ? 4.388 23.313 54.213 1.00 76.31 1061 LYS A N 1
ATOM 8521 C CA . LYS A 1 1061 ? 3.439 22.456 54.953 1.00 76.31 1061 LYS A CA 1
ATOM 8522 C C . LYS A 1 1061 ? 3.615 20.958 54.665 1.00 76.31 1061 LYS A C 1
ATOM 8524 O O . LYS A 1 1061 ? 3.021 20.129 55.355 1.00 76.31 1061 LYS A O 1
ATOM 8529 N N . ILE A 1 1062 ? 4.408 20.615 53.650 1.00 75.75 1062 ILE A N 1
ATOM 8530 C CA . ILE A 1 1062 ? 4.821 19.241 53.336 1.00 75.75 1062 ILE A CA 1
ATOM 8531 C C . ILE A 1 1062 ? 6.113 18.905 54.103 1.00 75.75 1062 ILE A C 1
ATOM 8533 O O . ILE A 1 1062 ? 6.213 17.829 54.684 1.00 75.75 1062 ILE A O 1
ATOM 8537 N N . LEU A 1 1063 ? 7.063 19.848 54.172 1.00 73.00 1063 LEU A N 1
ATOM 8538 C CA . LEU A 1 1063 ? 8.387 19.647 54.780 1.00 73.00 1063 LEU A CA 1
ATOM 8539 C C . LEU A 1 1063 ? 8.465 19.957 56.293 1.00 73.00 1063 LEU A C 1
ATOM 8541 O O . LEU A 1 1063 ? 9.237 19.308 56.993 1.00 73.00 1063 LEU A O 1
ATOM 8545 N N . ASN A 1 1064 ? 7.669 20.901 56.812 1.00 62.81 1064 ASN A N 1
ATOM 8546 C CA . ASN A 1 1064 ? 7.705 21.355 58.215 1.00 62.81 1064 ASN A CA 1
ATOM 8547 C C . ASN A 1 1064 ? 6.562 20.777 59.076 1.00 62.81 1064 ASN A C 1
ATOM 8549 O O . ASN A 1 1064 ? 6.024 21.476 59.934 1.00 62.81 1064 ASN A O 1
ATOM 8553 N N . GLN A 1 1065 ? 6.134 19.531 58.857 1.00 56.78 1065 GLN A N 1
ATOM 8554 C CA . GLN A 1 1065 ? 5.261 18.876 59.844 1.00 56.78 1065 GLN A CA 1
ATOM 8555 C C . GLN A 1 1065 ? 6.096 18.599 61.106 1.00 56.78 1065 GLN A C 1
ATOM 8557 O O . GLN A 1 1065 ? 7.233 18.150 60.994 1.00 56.78 1065 GLN A O 1
ATOM 8562 N N . ASN A 1 1066 ? 5.561 18.952 62.282 1.00 46.28 1066 ASN A N 1
ATOM 8563 C CA . ASN A 1 1066 ? 6.319 19.341 63.490 1.00 46.28 1066 ASN A CA 1
ATOM 8564 C C . ASN A 1 1066 ? 7.240 18.275 64.136 1.00 46.28 1066 ASN A C 1
ATOM 8566 O O . ASN A 1 1066 ? 7.873 18.560 65.151 1.00 46.28 1066 ASN A O 1
ATOM 8570 N N . ASP A 1 1067 ? 7.365 17.084 63.556 1.00 54.22 1067 ASP A N 1
ATOM 8571 C CA . ASP A 1 1067 ? 8.198 15.995 64.064 1.00 54.22 1067 ASP A CA 1
ATOM 8572 C C . ASP A 1 1067 ? 9.563 15.976 63.363 1.00 54.22 1067 ASP A C 1
ATOM 8574 O O . ASP A 1 1067 ? 9.769 15.301 62.351 1.00 54.22 1067 ASP A O 1
ATOM 8578 N N . HIS A 1 1068 ? 10.543 16.690 63.929 1.00 54.78 1068 HIS A N 1
ATOM 8579 C CA . HIS A 1 1068 ? 11.925 16.705 63.422 1.00 54.78 1068 HIS A CA 1
ATOM 8580 C C . HIS A 1 1068 ? 12.569 15.310 63.299 1.00 54.78 1068 HIS A C 1
ATOM 8582 O O . HIS A 1 1068 ? 13.510 15.153 62.519 1.00 54.78 1068 HIS A O 1
ATOM 8588 N N . ASN A 1 1069 ? 12.058 14.314 64.029 1.00 60.78 1069 ASN A N 1
ATOM 8589 C CA . ASN A 1 1069 ? 12.530 12.931 63.991 1.00 60.78 1069 ASN A CA 1
ATOM 8590 C C . ASN A 1 1069 ? 12.247 12.278 62.626 1.00 60.78 1069 ASN A C 1
ATOM 8592 O O . ASN A 1 1069 ? 13.181 11.821 61.978 1.00 60.78 1069 ASN A O 1
ATOM 8596 N N . ASN A 1 1070 ? 11.010 12.364 62.121 1.00 66.88 1070 ASN A N 1
ATOM 8597 C CA . ASN A 1 1070 ? 10.581 11.692 60.884 1.00 66.88 1070 ASN A CA 1
ATOM 8598 C C . ASN A 1 1070 ? 11.410 12.112 59.653 1.00 66.88 1070 ASN A C 1
ATOM 8600 O O . ASN A 1 1070 ? 11.736 11.292 58.796 1.00 66.88 1070 ASN A O 1
ATOM 8604 N N . LEU A 1 1071 ? 11.781 13.395 59.561 1.00 71.62 1071 LEU A N 1
ATOM 8605 C CA . LEU A 1 1071 ? 12.607 13.900 58.459 1.00 71.62 1071 LEU A CA 1
ATOM 8606 C C . LEU A 1 1071 ? 14.069 13.445 58.582 1.00 71.62 1071 LEU A C 1
ATOM 8608 O O . LEU A 1 1071 ? 14.701 13.141 57.571 1.00 71.62 1071 LEU A O 1
ATOM 8612 N N . ASN A 1 1072 ? 14.603 13.363 59.803 1.00 72.19 1072 ASN A N 1
ATOM 8613 C CA . ASN A 1 1072 ? 15.935 12.810 60.035 1.00 72.19 1072 ASN A CA 1
ATOM 8614 C C . ASN A 1 1072 ? 15.956 11.291 59.757 1.00 72.19 1072 ASN A C 1
ATOM 8616 O O . ASN A 1 1072 ? 16.925 10.795 59.195 1.00 72.19 1072 ASN A O 1
ATOM 8620 N N . ASP A 1 1073 ? 14.878 10.569 60.062 1.00 73.62 1073 ASP A N 1
ATOM 8621 C CA . ASP A 1 1073 ? 14.732 9.133 59.800 1.00 73.62 1073 ASP A CA 1
ATOM 8622 C C . ASP A 1 1073 ? 14.651 8.803 58.299 1.00 73.62 1073 ASP A C 1
ATOM 8624 O O . ASP A 1 1073 ? 15.289 7.854 57.838 1.00 73.62 1073 ASP A O 1
ATOM 8628 N N . LEU A 1 1074 ? 13.972 9.634 57.501 1.00 75.50 1074 LEU A N 1
ATOM 8629 C CA . LEU A 1 1074 ? 14.007 9.536 56.036 1.00 75.50 1074 LEU A CA 1
ATOM 8630 C C . LEU A 1 1074 ? 15.393 9.877 55.456 1.00 75.50 1074 LEU A C 1
ATOM 8632 O O . LEU A 1 1074 ? 15.845 9.211 54.524 1.00 75.50 1074 LEU A O 1
ATOM 8636 N N . LEU A 1 1075 ? 16.107 10.862 56.018 1.00 74.12 1075 LEU A N 1
ATOM 8637 C CA . LEU A 1 1075 ? 17.509 11.144 55.658 1.00 74.12 1075 LEU A CA 1
ATOM 8638 C C . LEU A 1 1075 ? 18.449 9.984 56.043 1.00 74.12 1075 LEU A C 1
ATOM 8640 O O . LEU A 1 1075 ? 19.385 9.672 55.303 1.00 74.12 1075 LEU A O 1
ATOM 8644 N N . ASN A 1 1076 ? 18.172 9.294 57.151 1.00 70.94 1076 ASN A N 1
ATOM 8645 C CA . ASN A 1 1076 ? 18.870 8.069 57.533 1.00 70.94 1076 ASN A CA 1
ATOM 8646 C C . ASN A 1 1076 ? 18.563 6.923 56.550 1.00 70.94 1076 ASN A C 1
ATOM 8648 O O . ASN A 1 1076 ? 19.476 6.191 56.193 1.00 70.94 1076 ASN A O 1
ATOM 8652 N N . SER A 1 1077 ? 17.331 6.799 56.035 1.00 71.19 1077 SER A N 1
ATOM 8653 C CA . SER A 1 1077 ? 16.984 5.821 54.980 1.00 71.19 1077 SER A CA 1
ATOM 8654 C C . SER A 1 1077 ? 17.607 6.136 53.605 1.00 71.19 1077 SER A C 1
ATOM 8656 O O . SER A 1 1077 ? 17.921 5.242 52.818 1.00 71.19 1077 SER A O 1
ATOM 8658 N N . LEU A 1 1078 ? 17.853 7.416 53.305 1.00 68.94 1078 LEU A N 1
ATOM 8659 C CA . LEU A 1 1078 ? 18.620 7.829 52.119 1.00 68.94 1078 LEU A CA 1
ATOM 8660 C C . LEU A 1 1078 ? 20.113 7.486 52.217 1.00 68.94 1078 LEU A C 1
ATOM 8662 O O . LEU A 1 1078 ? 20.769 7.347 51.186 1.00 68.94 1078 LEU A O 1
ATOM 8666 N N . THR A 1 1079 ? 20.653 7.375 53.433 1.00 59.78 1079 THR A N 1
ATOM 8667 C CA . THR A 1 1079 ? 22.089 7.173 53.691 1.00 59.78 1079 THR A CA 1
ATOM 8668 C C . THR A 1 1079 ? 22.438 5.771 54.196 1.00 59.78 1079 THR A C 1
ATOM 8670 O O . THR A 1 1079 ? 23.609 5.383 54.155 1.00 59.78 1079 THR A O 1
ATOM 8673 N N . SER A 1 1080 ? 21.452 4.979 54.625 1.00 55.19 1080 SER A N 1
ATOM 8674 C CA . SER A 1 1080 ? 21.637 3.585 55.012 1.00 55.19 1080 SER A CA 1
ATOM 8675 C C . SER A 1 1080 ? 21.924 2.724 53.775 1.00 55.19 1080 SER A C 1
ATOM 8677 O O . SER A 1 1080 ? 21.165 2.676 52.811 1.00 55.19 1080 SER A O 1
ATOM 8679 N N . LEU A 1 1081 ? 23.072 2.039 53.811 1.00 46.84 1081 LEU A N 1
ATOM 8680 C CA . LEU A 1 1081 ? 23.597 1.182 52.741 1.00 46.84 1081 LEU A CA 1
ATOM 8681 C C . LEU A 1 1081 ? 23.897 1.888 51.402 1.00 46.84 1081 LEU A C 1
ATOM 8683 O O . LEU A 1 1081 ? 23.391 1.525 50.344 1.00 46.84 1081 LEU A O 1
ATOM 8687 N N . SER A 1 1082 ? 24.928 2.738 51.422 1.00 44.31 1082 SER A N 1
ATOM 8688 C CA . SER A 1 1082 ? 25.868 2.870 50.292 1.00 44.31 1082 SER A CA 1
ATOM 8689 C C . SER A 1 1082 ? 26.873 1.699 50.197 1.00 44.31 1082 SER A C 1
ATOM 8691 O O . SER A 1 1082 ? 27.839 1.764 49.440 1.00 44.31 1082 SER A O 1
ATOM 8693 N N . VAL A 1 1083 ? 26.675 0.617 50.968 1.00 33.84 1083 VAL A N 1
ATOM 8694 C CA . VAL A 1 1083 ? 27.649 -0.474 51.146 1.00 33.84 1083 VAL A CA 1
ATOM 8695 C C . VAL A 1 1083 ? 27.117 -1.811 50.628 1.00 33.84 1083 VAL A C 1
ATOM 8697 O O . VAL A 1 1083 ? 26.706 -2.691 51.380 1.00 33.84 1083 VAL A O 1
ATOM 8700 N N . ALA A 1 1084 ? 27.249 -1.989 49.319 1.00 25.59 1084 ALA A N 1
ATOM 8701 C CA . ALA A 1 1084 ? 27.779 -3.227 48.761 1.00 25.59 1084 ALA A CA 1
ATOM 8702 C C . ALA A 1 1084 ? 28.834 -2.824 47.714 1.00 25.59 1084 ALA A C 1
ATOM 8704 O O . ALA A 1 1084 ? 28.531 -1.997 46.851 1.00 25.59 1084 ALA A O 1
ATOM 8705 N N . PRO A 1 1085 ? 30.078 -3.330 47.777 1.00 30.00 1085 PRO A N 1
ATOM 8706 C CA . PRO A 1 1085 ? 31.102 -2.926 46.828 1.00 30.00 1085 PRO A CA 1
ATOM 8707 C C . PRO A 1 1085 ? 30.809 -3.540 45.455 1.00 30.00 1085 PRO A C 1
ATOM 8709 O O . PRO A 1 1085 ? 31.092 -4.713 45.220 1.00 30.00 1085 PRO A O 1
ATOM 8712 N N . LEU A 1 1086 ? 30.338 -2.720 44.512 1.00 31.20 1086 LEU A N 1
ATOM 8713 C CA . LEU A 1 1086 ? 30.415 -2.998 43.071 1.00 31.20 1086 LEU A CA 1
ATOM 8714 C C . LEU A 1 1086 ? 31.874 -2.877 42.579 1.00 31.20 1086 LEU A C 1
ATOM 8716 O O . LEU A 1 1086 ? 32.195 -2.142 41.648 1.00 31.20 1086 LEU A O 1
ATOM 8720 N N . HIS A 1 1087 ? 32.786 -3.607 43.222 1.00 30.83 1087 HIS A N 1
ATOM 8721 C CA . HIS A 1 1087 ? 34.082 -3.917 42.635 1.00 30.83 1087 HIS A CA 1
ATOM 8722 C C . HIS A 1 1087 ? 33.846 -4.919 41.496 1.00 30.83 1087 HIS A C 1
ATOM 8724 O O . HIS A 1 1087 ? 33.242 -5.966 41.713 1.00 30.83 1087 HIS A O 1
ATOM 8730 N N . ASN A 1 1088 ? 34.347 -4.585 40.302 1.00 29.77 1088 ASN A N 1
ATOM 8731 C CA . ASN A 1 1088 ? 34.226 -5.325 39.033 1.00 29.77 1088 ASN A CA 1
ATOM 8732 C C . ASN A 1 1088 ? 32.984 -5.052 38.157 1.00 29.77 1088 ASN A C 1
ATOM 8734 O O . ASN A 1 1088 ? 32.544 -5.939 37.428 1.00 29.77 1088 ASN A O 1
ATOM 8738 N N . GLN A 1 1089 ? 32.493 -3.809 38.097 1.00 32.69 1089 GLN A N 1
ATOM 8739 C CA . GLN A 1 1089 ? 31.851 -3.310 36.869 1.00 32.69 1089 GLN A CA 1
ATOM 8740 C C . GLN A 1 1089 ? 32.572 -2.055 36.364 1.00 32.69 1089 GLN A C 1
ATOM 8742 O O . GLN A 1 1089 ? 32.680 -1.054 37.062 1.00 32.69 1089 GLN A O 1
ATOM 8747 N N . THR A 1 1090 ? 33.099 -2.122 35.139 1.00 29.48 1090 THR A N 1
ATOM 8748 C CA . THR A 1 1090 ? 33.961 -1.094 34.519 1.00 29.48 1090 THR A CA 1
ATOM 8749 C C . THR A 1 1090 ? 33.198 0.095 33.926 1.00 29.48 1090 THR A C 1
ATOM 8751 O O . THR A 1 1090 ? 33.791 0.904 33.218 1.00 29.48 1090 THR A O 1
ATOM 8754 N N . ASN A 1 1091 ? 31.894 0.201 34.188 1.00 34.16 1091 ASN A N 1
ATOM 8755 C CA . ASN A 1 1091 ? 31.034 1.254 33.660 1.00 34.16 1091 ASN A CA 1
ATOM 8756 C C . ASN A 1 1091 ? 30.578 2.170 34.806 1.00 34.16 1091 ASN A C 1
ATOM 8758 O O . ASN A 1 1091 ? 30.123 1.655 35.830 1.00 34.16 1091 ASN A O 1
ATOM 8762 N N . PRO A 1 1092 ? 30.655 3.505 34.658 1.00 35.19 1092 PRO A N 1
ATOM 8763 C CA . PRO A 1 1092 ? 30.132 4.417 35.665 1.00 35.19 1092 PRO A CA 1
ATOM 8764 C C . PRO A 1 1092 ? 28.612 4.248 35.767 1.00 35.19 1092 PRO A C 1
ATOM 8766 O O . PRO A 1 1092 ? 27.906 4.306 34.759 1.00 35.19 1092 PRO A O 1
ATOM 8769 N N . VAL A 1 1093 ? 28.104 4.052 36.985 1.00 44.91 1093 VAL A N 1
ATOM 8770 C CA . VAL A 1 1093 ? 26.658 4.033 37.238 1.00 44.91 1093 VAL A CA 1
ATOM 8771 C C . VAL A 1 1093 ? 26.100 5.406 36.869 1.00 44.91 1093 VAL A C 1
ATOM 8773 O O . VAL A 1 1093 ? 26.496 6.420 37.443 1.00 44.91 1093 VAL A O 1
ATOM 8776 N N . SER A 1 1094 ? 25.197 5.445 35.889 1.00 52.47 1094 SER A N 1
ATOM 8777 C CA . SER A 1 1094 ? 24.529 6.668 35.453 1.00 52.47 1094 SER A CA 1
ATOM 8778 C C . SER A 1 1094 ? 23.679 7.223 36.593 1.00 52.47 1094 SER A C 1
ATOM 8780 O O . SER A 1 1094 ? 22.634 6.660 36.911 1.00 52.47 1094 SER A O 1
ATOM 8782 N N . ILE A 1 1095 ? 24.124 8.312 37.220 1.00 61.12 1095 ILE A N 1
ATOM 8783 C CA . ILE A 1 1095 ? 23.400 8.919 38.338 1.00 61.12 1095 ILE A CA 1
ATOM 8784 C C . ILE A 1 1095 ? 22.107 9.545 37.801 1.00 61.12 1095 ILE A C 1
ATOM 8786 O O . ILE A 1 1095 ? 22.149 10.476 36.992 1.00 61.12 1095 ILE A O 1
ATOM 8790 N N . LEU A 1 1096 ? 20.958 9.024 38.236 1.00 66.81 1096 LEU A N 1
ATOM 8791 C CA . LEU A 1 1096 ? 19.648 9.504 37.803 1.00 66.81 1096 LEU A CA 1
ATOM 8792 C C . LEU A 1 1096 ? 19.417 10.952 38.272 1.00 66.81 1096 LEU A C 1
ATOM 8794 O O . LEU A 1 1096 ? 19.699 11.318 39.415 1.00 66.81 1096 LEU A O 1
ATOM 8798 N N . THR A 1 1097 ? 18.908 11.785 37.363 1.00 73.19 1097 THR A N 1
ATOM 8799 C CA . THR A 1 1097 ? 18.657 13.215 37.585 1.00 73.19 1097 THR A CA 1
ATOM 8800 C C . THR A 1 1097 ? 17.167 13.522 37.470 1.00 73.19 1097 THR A C 1
ATOM 8802 O O . THR A 1 1097 ? 16.476 12.988 36.600 1.00 73.19 1097 THR A O 1
ATOM 8805 N N . TYR A 1 1098 ? 16.672 14.389 38.356 1.00 79.19 1098 TYR A N 1
ATOM 8806 C CA . TYR A 1 1098 ? 15.280 14.842 38.362 1.00 79.19 1098 TYR A CA 1
ATOM 8807 C C . TYR A 1 1098 ? 15.138 16.251 37.744 1.00 79.19 1098 TYR A C 1
ATOM 8809 O O . TYR A 1 1098 ? 16.055 17.066 37.872 1.00 79.19 1098 TYR A O 1
ATOM 8817 N N . PRO A 1 1099 ? 13.997 16.588 37.107 1.00 76.00 1099 PRO A N 1
ATOM 8818 C CA . PRO A 1 1099 ? 12.889 15.698 36.750 1.00 76.00 1099 PRO A CA 1
ATOM 8819 C C . PRO A 1 1099 ? 13.300 14.623 35.737 1.00 76.00 1099 PRO A C 1
ATOM 8821 O O . PRO A 1 1099 ? 14.088 14.880 34.826 1.00 76.00 1099 PRO A O 1
ATOM 8824 N N . ILE A 1 1100 ? 12.709 13.432 35.861 1.00 77.38 1100 ILE A N 1
ATOM 8825 C CA . ILE A 1 1100 ? 12.903 12.345 34.897 1.00 77.38 1100 ILE A CA 1
ATOM 8826 C C . ILE A 1 1100 ? 12.315 12.792 33.548 1.00 77.38 1100 ILE A C 1
ATOM 8828 O O . ILE A 1 1100 ? 11.093 12.840 33.365 1.00 77.38 1100 ILE A O 1
ATOM 8832 N N . LYS A 1 1101 ? 13.199 13.143 32.602 1.00 80.50 1101 LYS A N 1
ATOM 8833 C CA . LYS A 1 1101 ? 12.835 13.439 31.206 1.00 80.50 1101 LYS A CA 1
ATOM 8834 C C . LYS A 1 1101 ? 12.170 12.218 30.567 1.00 80.50 1101 LYS A C 1
ATOM 8836 O O . LYS A 1 1101 ? 12.420 11.090 30.984 1.00 80.50 1101 LYS A O 1
ATOM 8841 N N . THR A 1 1102 ? 11.375 12.399 29.522 1.00 83.50 1102 THR A N 1
ATOM 8842 C CA . THR A 1 1102 ? 10.893 11.275 28.703 1.00 83.50 1102 THR A CA 1
ATOM 8843 C C . THR A 1 1102 ? 12.048 10.640 27.913 1.00 83.50 1102 THR A C 1
ATOM 8845 O O . THR A 1 1102 ? 13.136 11.208 27.818 1.00 83.50 1102 THR A O 1
ATOM 8848 N N . ASN A 1 1103 ? 11.872 9.407 27.435 1.00 87.44 1103 ASN A N 1
ATOM 8849 C CA . ASN A 1 1103 ? 12.851 8.761 26.555 1.00 87.44 1103 ASN A CA 1
ATOM 8850 C C . ASN A 1 1103 ? 12.546 9.132 25.106 1.00 87.44 1103 ASN A C 1
ATOM 8852 O O . ASN A 1 1103 ? 11.424 8.909 24.674 1.00 87.44 1103 ASN A O 1
ATOM 8856 N N . GLU A 1 1104 ? 13.534 9.626 24.363 1.00 87.88 1104 GLU A N 1
ATOM 8857 C CA . GLU A 1 1104 ? 13.414 9.968 22.939 1.00 87.88 1104 GLU A CA 1
ATOM 8858 C C . GLU A 1 1104 ? 13.968 8.846 22.040 1.00 87.88 1104 GLU A C 1
ATOM 8860 O O . GLU A 1 1104 ? 14.750 8.003 22.491 1.00 87.88 1104 GLU A O 1
ATOM 8865 N N . LEU A 1 1105 ? 13.569 8.837 20.762 1.00 91.50 1105 LEU A N 1
ATOM 8866 C CA . LEU A 1 1105 ? 14.268 8.067 19.726 1.00 91.50 1105 LEU A CA 1
ATOM 8867 C C . LEU A 1 1105 ? 15.525 8.818 19.260 1.00 91.50 1105 LEU A C 1
ATOM 8869 O O . LEU A 1 1105 ? 15.628 10.034 19.398 1.00 91.50 1105 LEU A O 1
ATOM 8873 N N . TYR A 1 1106 ? 16.461 8.087 18.659 1.00 90.75 1106 TYR A N 1
ATOM 8874 C CA . TYR A 1 1106 ? 17.680 8.629 18.063 1.00 90.75 1106 TYR A CA 1
ATOM 8875 C C . TYR A 1 1106 ? 17.374 9.754 17.059 1.00 90.75 1106 TYR A C 1
ATOM 8877 O O . TYR A 1 1106 ? 16.527 9.594 16.178 1.00 90.75 1106 TYR A O 1
ATOM 8885 N N . HIS A 1 1107 ? 18.070 10.886 17.167 1.00 90.06 1107 HIS A N 1
ATOM 8886 C CA . HIS A 1 1107 ? 17.868 12.030 16.275 1.00 90.06 1107 HIS A CA 1
ATOM 8887 C C . HIS A 1 1107 ? 18.500 11.762 14.907 1.00 90.06 1107 HIS A C 1
ATOM 8889 O O . HIS A 1 1107 ? 19.721 11.719 14.765 1.00 90.06 1107 HIS A O 1
ATOM 8895 N N . LEU A 1 1108 ? 17.651 11.547 13.901 1.00 90.94 1108 LEU A N 1
ATOM 8896 C CA . LEU A 1 1108 ? 18.065 11.221 12.539 1.00 90.94 1108 LEU A CA 1
ATOM 8897 C C . LEU A 1 1108 ? 18.444 12.484 11.730 1.00 90.94 1108 LEU A C 1
ATOM 8899 O O . LEU A 1 1108 ? 17.735 13.489 11.810 1.00 90.94 1108 LEU A O 1
ATOM 8903 N N . PRO A 1 1109 ? 19.508 12.436 10.902 1.00 90.62 1109 PRO A N 1
ATOM 8904 C CA . PRO A 1 1109 ? 19.827 13.476 9.921 1.00 90.62 1109 PRO A CA 1
ATOM 8905 C C . PRO A 1 1109 ? 18.671 13.805 8.967 1.00 90.62 1109 PRO A C 1
ATOM 8907 O O . PRO A 1 1109 ? 17.909 12.918 8.570 1.00 90.62 1109 PRO A O 1
ATOM 8910 N N . LYS A 1 1110 ? 18.578 15.077 8.552 1.00 89.44 1110 LYS A N 1
ATOM 8911 C CA . LYS A 1 1110 ? 17.545 15.554 7.614 1.00 89.44 1110 LYS A CA 1
ATOM 8912 C C . LYS A 1 1110 ? 17.689 14.932 6.228 1.00 89.44 1110 LYS A C 1
ATOM 8914 O O . LYS A 1 1110 ? 16.698 14.458 5.682 1.00 89.44 1110 LYS A O 1
ATOM 8919 N N . GLU A 1 1111 ? 18.909 14.872 5.706 1.00 88.88 1111 GLU A N 1
ATOM 8920 C CA . GLU A 1 1111 ? 19.215 14.243 4.423 1.00 88.88 1111 GLU A CA 1
ATOM 8921 C C . GLU A 1 1111 ? 19.537 12.760 4.610 1.00 88.88 1111 GLU A C 1
ATOM 8923 O O . GLU A 1 1111 ? 20.367 12.389 5.443 1.00 88.88 1111 GLU A O 1
ATOM 8928 N N . TYR A 1 1112 ? 18.944 11.885 3.794 1.00 88.88 1112 TYR A N 1
ATOM 8929 C CA . TYR A 1 1112 ? 19.260 10.453 3.856 1.00 88.88 1112 TYR A CA 1
ATOM 8930 C C . TYR A 1 1112 ? 20.722 10.147 3.483 1.00 88.88 1112 TYR A C 1
ATOM 8932 O O . TYR A 1 1112 ? 21.314 9.176 3.959 1.00 88.88 1112 TYR A O 1
ATOM 8940 N N . ILE A 1 1113 ? 21.327 11.005 2.656 1.00 85.06 1113 ILE A N 1
ATOM 8941 C CA . ILE A 1 1113 ? 22.734 10.913 2.247 1.00 85.06 1113 ILE A CA 1
ATOM 8942 C C . ILE A 1 1113 ? 23.666 11.020 3.464 1.00 85.06 1113 ILE A C 1
ATOM 8944 O O . ILE A 1 1113 ? 24.638 10.269 3.550 1.00 85.06 1113 ILE A O 1
ATOM 8948 N N . ASP A 1 1114 ? 23.336 11.853 4.452 1.00 86.25 1114 ASP A N 1
ATOM 8949 C CA . ASP A 1 1114 ? 24.139 11.993 5.671 1.00 86.25 1114 ASP A CA 1
ATOM 8950 C C . ASP A 1 1114 ? 24.108 10.720 6.526 1.00 86.25 1114 ASP A C 1
ATOM 8952 O O . ASP A 1 1114 ? 25.141 10.313 7.058 1.00 86.25 1114 ASP A O 1
ATOM 8956 N N . VAL A 1 1115 ? 22.964 10.024 6.583 1.00 85.38 1115 VAL A N 1
ATOM 8957 C CA . VAL A 1 1115 ? 22.841 8.707 7.240 1.00 85.38 1115 VAL A CA 1
ATOM 8958 C C . VAL A 1 1115 ? 23.752 7.675 6.568 1.00 85.38 1115 VAL A C 1
ATOM 8960 O O . VAL A 1 1115 ? 24.452 6.912 7.240 1.00 85.38 1115 VAL A O 1
ATOM 8963 N N . MET A 1 1116 ? 23.775 7.658 5.231 1.00 82.50 1116 MET A N 1
ATOM 8964 C CA . MET A 1 1116 ? 24.650 6.765 4.465 1.00 82.50 1116 MET A CA 1
ATOM 8965 C C . MET A 1 1116 ? 26.133 7.097 4.690 1.00 82.50 1116 MET A C 1
ATOM 8967 O O . MET A 1 1116 ? 26.942 6.186 4.889 1.00 82.50 1116 MET A O 1
ATOM 8971 N N . ASN A 1 1117 ? 26.484 8.385 4.735 1.00 81.88 1117 ASN A N 1
ATOM 8972 C CA . ASN A 1 1117 ? 27.843 8.852 5.003 1.00 81.88 1117 ASN A CA 1
ATOM 8973 C C . ASN A 1 1117 ? 28.313 8.451 6.410 1.00 81.88 1117 ASN A C 1
ATOM 8975 O O . ASN A 1 1117 ? 29.374 7.837 6.535 1.00 81.88 1117 ASN A O 1
ATOM 8979 N N . GLN A 1 1118 ? 27.508 8.697 7.449 1.00 80.94 1118 GLN A N 1
ATOM 8980 C CA . GLN A 1 1118 ? 27.813 8.309 8.834 1.00 80.94 1118 GLN A CA 1
ATOM 8981 C C . GLN A 1 1118 ? 28.121 6.810 8.961 1.00 80.94 1118 GLN A C 1
ATOM 8983 O O . GLN A 1 1118 ? 29.106 6.420 9.591 1.00 80.94 1118 GLN A O 1
ATOM 8988 N N . VAL A 1 1119 ? 27.326 5.950 8.319 1.00 77.00 1119 VAL A N 1
ATOM 8989 C CA . VAL A 1 1119 ? 27.535 4.497 8.421 1.00 77.00 1119 VAL A CA 1
ATOM 8990 C C . VAL A 1 1119 ? 28.663 3.999 7.521 1.00 77.00 1119 VAL A C 1
ATOM 8992 O O . VAL A 1 1119 ? 29.375 3.077 7.914 1.00 77.00 1119 VAL A O 1
ATOM 8995 N N . SER A 1 1120 ? 28.902 4.611 6.358 1.00 71.56 1120 SER A N 1
ATOM 8996 C CA . SER A 1 1120 ? 30.061 4.261 5.523 1.00 71.56 1120 SER A CA 1
ATOM 8997 C C . SER A 1 1120 ? 31.397 4.507 6.237 1.00 71.56 1120 SER A C 1
ATOM 8999 O O . SER A 1 1120 ? 32.304 3.682 6.121 1.00 71.56 1120 SER A O 1
ATOM 9001 N N . GLN A 1 1121 ? 31.489 5.571 7.046 1.00 68.62 1121 GLN A N 1
ATOM 9002 C CA . GLN A 1 1121 ? 32.661 5.874 7.876 1.00 68.62 1121 GLN A CA 1
ATOM 9003 C C . GLN A 1 1121 ? 32.869 4.821 8.977 1.00 68.62 1121 GLN A C 1
ATOM 9005 O O . GLN A 1 1121 ? 34.004 4.469 9.287 1.00 68.62 1121 GLN A O 1
ATOM 9010 N N . TYR A 1 1122 ? 31.782 4.269 9.525 1.00 65.19 1122 TYR A N 1
ATOM 9011 C CA . TYR A 1 1122 ? 31.819 3.229 10.560 1.00 65.19 1122 TYR A CA 1
ATOM 9012 C C . TYR A 1 1122 ? 32.057 1.805 10.006 1.00 65.19 1122 TYR A C 1
ATOM 9014 O O . TYR A 1 1122 ? 32.461 0.910 10.747 1.00 65.19 1122 TYR A O 1
ATOM 9022 N N . ALA A 1 1123 ? 31.793 1.562 8.714 1.00 56.75 1123 ALA A N 1
ATOM 9023 C CA . ALA A 1 1123 ? 31.683 0.216 8.130 1.00 56.75 1123 ALA A CA 1
ATOM 9024 C C . ALA A 1 1123 ? 32.812 -0.196 7.154 1.00 56.75 1123 ALA A C 1
ATOM 9026 O O . ALA A 1 1123 ? 32.691 -1.214 6.461 1.00 56.75 1123 ALA A O 1
ATOM 9027 N N . ALA A 1 1124 ? 33.921 0.542 7.083 1.00 44.59 1124 ALA A N 1
ATOM 9028 C CA . ALA A 1 1124 ? 35.102 0.092 6.344 1.00 44.59 1124 ALA A CA 1
ATOM 9029 C C . ALA A 1 1124 ? 35.882 -0.962 7.174 1.00 44.59 1124 ALA A C 1
ATOM 9031 O O . ALA A 1 1124 ? 36.270 -0.635 8.294 1.00 44.59 1124 ALA A O 1
ATOM 9032 N N . PRO A 1 1125 ? 36.150 -2.201 6.686 1.00 46.44 1125 PRO A N 1
ATOM 9033 C CA . PRO A 1 1125 ? 36.064 -2.679 5.304 1.00 46.44 1125 PRO A CA 1
ATOM 9034 C C . PRO A 1 1125 ? 35.177 -3.940 5.135 1.00 46.44 1125 PRO A C 1
ATOM 9036 O O . PRO A 1 1125 ? 35.682 -5.061 5.083 1.00 46.44 1125 PRO A O 1
ATOM 9039 N N . TYR A 1 1126 ? 33.859 -3.787 4.965 1.00 48.25 1126 TYR A N 1
ATOM 9040 C CA . TYR A 1 1126 ? 32.987 -4.906 4.555 1.00 48.25 1126 TYR A CA 1
ATOM 9041 C C . TYR A 1 1126 ? 32.858 -5.017 3.026 1.00 48.25 1126 TYR A C 1
ATOM 9043 O O . TYR A 1 1126 ? 31.853 -4.635 2.423 1.00 48.25 1126 TYR A O 1
ATOM 9051 N N . THR A 1 1127 ? 33.889 -5.568 2.384 1.00 38.94 1127 THR A N 1
ATOM 9052 C CA . THR A 1 1127 ? 33.904 -5.862 0.944 1.00 38.94 1127 THR A CA 1
ATOM 9053 C C . THR A 1 1127 ? 32.916 -6.972 0.560 1.00 38.94 1127 THR A C 1
ATOM 9055 O O . THR A 1 1127 ? 32.908 -8.053 1.139 1.00 38.94 1127 THR A O 1
ATOM 9058 N N . TYR A 1 1128 ? 32.115 -6.703 -0.478 1.00 41.81 1128 TYR A N 1
ATOM 9059 C CA . TYR A 1 1128 ? 31.369 -7.670 -1.299 1.00 41.81 1128 TYR A CA 1
ATOM 9060 C C . TYR A 1 1128 ? 30.671 -8.837 -0.574 1.00 41.81 1128 TYR A C 1
ATOM 9062 O O . TYR A 1 1128 ? 31.100 -9.988 -0.645 1.00 41.81 1128 TYR A O 1
ATOM 9070 N N . ALA A 1 1129 ? 29.484 -8.576 -0.023 1.00 38.59 1129 ALA A N 1
ATOM 9071 C CA . ALA A 1 1129 ? 28.506 -9.625 0.259 1.00 38.59 1129 ALA A CA 1
ATOM 9072 C C . ALA A 1 1129 ? 27.150 -9.301 -0.385 1.00 38.59 1129 ALA A C 1
ATOM 9074 O O . ALA A 1 1129 ? 26.597 -8.224 -0.169 1.00 38.59 1129 ALA A O 1
ATOM 9075 N N . ARG A 1 1130 ? 26.630 -10.256 -1.169 1.00 41.59 1130 ARG A N 1
ATOM 9076 C CA . ARG A 1 1130 ? 25.315 -10.203 -1.839 1.00 41.59 1130 ARG A CA 1
ATOM 9077 C C . ARG A 1 1130 ? 24.145 -10.663 -0.945 1.00 41.59 1130 ARG A C 1
ATOM 9079 O O . ARG A 1 1130 ? 23.027 -10.737 -1.432 1.00 41.59 1130 ARG A O 1
ATOM 9086 N N . ASP A 1 1131 ? 24.397 -10.977 0.326 1.00 47.34 1131 ASP A N 1
ATOM 9087 C CA . ASP A 1 1131 ? 23.370 -11.439 1.271 1.00 47.34 1131 ASP A CA 1
ATOM 9088 C C . ASP A 1 1131 ? 22.549 -10.277 1.848 1.00 47.34 1131 ASP A C 1
ATOM 9090 O O . ASP A 1 1131 ? 23.095 -9.359 2.468 1.00 47.34 1131 ASP A O 1
ATOM 9094 N N . GLU A 1 1132 ? 21.226 -10.387 1.743 1.00 46.88 1132 GLU A N 1
ATOM 9095 C CA . GLU A 1 1132 ? 20.233 -9.443 2.284 1.00 46.88 1132 GLU A CA 1
ATOM 9096 C C . GLU A 1 1132 ? 20.336 -9.288 3.818 1.00 46.88 1132 GLU A C 1
ATOM 9098 O O . GLU A 1 1132 ? 20.164 -8.196 4.363 1.00 46.88 1132 GLU A O 1
ATOM 9103 N N . THR A 1 1133 ? 20.738 -10.355 4.519 1.00 49.16 1133 THR A N 1
ATOM 9104 C CA . THR A 1 1133 ? 20.925 -10.408 5.986 1.00 49.16 1133 THR A CA 1
ATOM 9105 C C . THR A 1 1133 ? 22.174 -9.675 6.497 1.00 49.16 1133 THR A C 1
ATOM 9107 O O . THR A 1 1133 ? 22.475 -9.721 7.690 1.00 49.16 1133 THR A O 1
ATOM 9110 N N . ARG A 1 1134 ? 22.933 -9.008 5.615 1.00 59.25 1134 ARG A N 1
ATOM 9111 C CA . ARG A 1 1134 ? 24.163 -8.264 5.955 1.00 59.25 1134 ARG A CA 1
ATOM 9112 C C . ARG A 1 1134 ? 24.043 -6.751 5.722 1.00 59.25 1134 ARG A C 1
ATOM 9114 O O . ARG A 1 1134 ? 25.056 -6.058 5.615 1.00 59.25 1134 ARG A O 1
ATOM 9121 N N . SER A 1 1135 ? 22.824 -6.217 5.610 1.00 65.81 1135 SER A N 1
ATOM 9122 C CA . SER A 1 1135 ? 22.589 -4.765 5.610 1.00 65.81 1135 SER A CA 1
ATOM 9123 C C . SER A 1 1135 ? 22.939 -4.163 6.981 1.00 65.81 1135 SER A C 1
ATOM 9125 O O . SER A 1 1135 ? 22.432 -4.685 7.974 1.00 65.81 1135 SER A O 1
ATOM 9127 N N . PRO A 1 1136 ? 23.731 -3.078 7.074 1.00 80.75 1136 PRO A N 1
ATOM 9128 C CA . PRO A 1 1136 ? 23.919 -2.380 8.342 1.00 80.75 1136 PRO A CA 1
ATOM 9129 C C . PRO A 1 1136 ? 22.608 -1.718 8.791 1.00 80.75 1136 PRO A C 1
ATOM 9131 O O . PRO A 1 1136 ? 21.833 -1.219 7.962 1.00 80.75 1136 PRO A O 1
ATOM 9134 N N . CYS A 1 1137 ? 22.389 -1.715 10.104 1.00 85.81 1137 CYS A N 1
ATOM 9135 C CA . CYS A 1 1137 ? 21.178 -1.227 10.755 1.00 85.81 1137 CYS A CA 1
ATOM 9136 C C . CYS A 1 1137 ? 21.530 -0.193 11.834 1.00 85.81 1137 CYS A C 1
ATOM 9138 O O . CYS A 1 1137 ? 22.486 -0.401 12.570 1.00 85.81 1137 CYS A O 1
ATOM 9140 N N . ILE A 1 1138 ? 20.746 0.874 11.995 1.00 89.06 1138 ILE A N 1
ATOM 9141 C CA . ILE A 1 1138 ? 20.827 1.764 13.172 1.00 89.06 1138 ILE A CA 1
ATOM 9142 C C . ILE A 1 1138 ? 19.695 1.402 14.130 1.00 89.06 1138 ILE A C 1
ATOM 9144 O O . ILE A 1 1138 ? 18.535 1.396 13.721 1.00 89.06 1138 ILE A O 1
ATOM 9148 N N . CYS A 1 1139 ? 20.003 1.122 15.395 1.00 91.38 1139 CYS A N 1
ATOM 9149 C CA . CYS A 1 1139 ? 18.989 0.980 16.438 1.00 91.38 1139 CYS A CA 1
ATOM 9150 C C . CYS A 1 1139 ? 18.417 2.359 16.791 1.00 91.38 1139 CYS A C 1
ATOM 9152 O O . CYS A 1 1139 ? 19.118 3.184 17.372 1.00 91.38 1139 CYS A O 1
ATOM 9154 N N . LEU A 1 1140 ? 17.141 2.626 16.498 1.00 91.69 1140 LEU A N 1
ATOM 9155 C CA . LEU A 1 1140 ? 16.554 3.949 16.769 1.00 91.69 1140 LEU A CA 1
ATOM 9156 C C . LEU A 1 1140 ? 16.289 4.206 18.264 1.00 91.69 1140 LEU A C 1
ATOM 9158 O O . LEU A 1 1140 ? 15.925 5.316 18.634 1.00 91.69 1140 LEU A O 1
ATOM 9162 N N . ILE A 1 1141 ? 16.485 3.205 19.128 1.00 88.94 1141 ILE A N 1
ATOM 9163 C CA . ILE A 1 1141 ? 16.257 3.286 20.581 1.00 88.94 1141 ILE A CA 1
ATOM 9164 C C . ILE A 1 1141 ? 17.526 3.717 21.354 1.00 88.94 1141 ILE A C 1
ATOM 9166 O O . ILE A 1 1141 ? 17.421 4.239 22.468 1.00 88.94 1141 ILE A O 1
ATOM 9170 N N . CYS A 1 1142 ? 18.723 3.519 20.782 1.00 86.44 1142 CYS A N 1
ATOM 9171 C CA . CYS A 1 1142 ? 20.005 3.910 21.394 1.00 86.44 1142 CYS A CA 1
ATOM 9172 C C . CYS A 1 1142 ? 21.017 4.583 20.448 1.00 86.44 1142 CYS A C 1
ATOM 9174 O O . CYS A 1 1142 ? 22.001 5.135 20.928 1.00 86.44 1142 CYS A O 1
ATOM 9176 N N . GLY A 1 1143 ? 20.807 4.545 19.129 1.00 85.62 1143 GLY A N 1
ATOM 9177 C CA . GLY A 1 1143 ? 21.724 5.091 18.123 1.00 85.62 1143 GLY A CA 1
ATOM 9178 C C . GLY A 1 1143 ? 22.871 4.167 17.697 1.00 85.62 1143 GLY A C 1
ATOM 9179 O O . GLY A 1 1143 ? 23.624 4.529 16.797 1.00 85.62 1143 GLY A O 1
ATOM 9180 N N . GLU A 1 1144 ? 23.024 2.976 18.289 1.00 84.56 1144 GLU A N 1
ATOM 9181 C CA . GLU A 1 1144 ? 24.104 2.056 17.909 1.00 84.56 1144 GLU A CA 1
ATOM 9182 C C . GLU A 1 1144 ? 23.922 1.487 16.491 1.00 84.56 1144 GLU A C 1
ATOM 9184 O O . GLU A 1 1144 ? 22.830 1.058 16.098 1.00 84.56 1144 GLU A O 1
ATOM 9189 N N . ILE A 1 1145 ? 25.026 1.438 15.737 1.00 83.75 1145 ILE A N 1
ATOM 9190 C CA . ILE A 1 1145 ? 25.094 0.810 14.415 1.00 83.75 1145 ILE A CA 1
ATOM 9191 C C . ILE A 1 1145 ? 25.340 -0.693 14.600 1.00 83.75 1145 ILE A C 1
ATOM 9193 O O . ILE A 1 1145 ? 26.429 -1.135 14.964 1.00 83.75 1145 ILE A O 1
ATOM 9197 N N . VAL A 1 1146 ? 24.316 -1.491 14.315 1.00 80.12 1146 VAL A N 1
ATOM 9198 C CA . VAL A 1 1146 ? 24.330 -2.950 14.398 1.00 80.12 1146 VAL A CA 1
ATOM 9199 C C . VAL A 1 1146 ? 24.754 -3.535 13.047 1.00 80.12 1146 VAL A C 1
ATOM 9201 O O . VAL A 1 1146 ? 24.097 -3.332 12.023 1.00 80.12 1146 VAL A O 1
ATOM 9204 N N . VAL A 1 1147 ? 25.860 -4.285 13.047 1.00 71.69 1147 VAL A N 1
ATOM 9205 C CA . VAL A 1 1147 ? 26.403 -4.983 11.870 1.00 71.69 1147 VAL A CA 1
ATOM 9206 C C . VAL A 1 1147 ? 26.784 -6.412 12.248 1.00 71.69 1147 VAL A C 1
ATOM 9208 O O . VAL A 1 1147 ? 27.408 -6.649 13.284 1.00 71.69 1147 VAL A O 1
ATOM 9211 N N . ARG A 1 1148 ? 26.468 -7.374 11.375 1.00 58.75 1148 ARG A N 1
ATOM 9212 C CA . ARG A 1 1148 ? 26.879 -8.774 11.526 1.00 58.75 1148 ARG A CA 1
ATOM 9213 C C . ARG A 1 1148 ? 28.399 -8.913 11.374 1.00 58.75 1148 ARG A C 1
ATOM 9215 O O . ARG A 1 1148 ? 28.896 -9.002 10.252 1.00 58.75 1148 ARG A O 1
ATOM 9222 N N . LYS A 1 1149 ? 29.132 -8.955 12.497 1.00 50.38 1149 LYS A N 1
ATOM 9223 C CA . LYS A 1 1149 ? 30.581 -9.238 12.519 1.00 50.38 1149 LYS A CA 1
ATOM 9224 C C . LYS A 1 1149 ? 30.872 -10.547 11.767 1.00 50.38 1149 LYS A C 1
ATOM 9226 O O . LYS A 1 1149 ? 30.213 -11.562 12.003 1.00 50.38 1149 LYS A O 1
ATOM 9231 N N . SER A 1 1150 ? 31.874 -10.544 10.887 1.00 41.00 1150 SER A N 1
ATOM 9232 C CA . SER A 1 1150 ? 32.447 -11.786 10.353 1.00 41.00 1150 SER A CA 1
ATOM 9233 C C . SER A 1 1150 ? 33.164 -12.555 11.470 1.00 41.00 1150 SER A C 1
ATOM 9235 O O . SER A 1 1150 ? 33.614 -11.956 12.445 1.00 41.00 1150 SER A O 1
ATOM 9237 N N . GLN A 1 1151 ? 33.310 -13.876 11.331 1.00 38.97 1151 GLN A N 1
ATOM 9238 C CA . GLN A 1 1151 ? 33.880 -14.776 12.356 1.00 38.97 1151 GLN A CA 1
ATOM 9239 C C . GLN A 1 1151 ? 35.395 -14.579 12.633 1.00 38.97 1151 GLN A C 1
ATOM 9241 O O . GLN A 1 1151 ? 36.054 -15.491 13.120 1.00 38.97 1151 GLN A O 1
ATOM 9246 N N . THR A 1 1152 ? 35.976 -13.426 12.290 1.00 30.30 1152 THR A N 1
ATOM 9247 C CA . THR A 1 1152 ? 37.426 -13.236 12.112 1.00 30.30 1152 THR A CA 1
ATOM 9248 C C . THR A 1 1152 ? 38.035 -12.038 12.855 1.00 30.30 1152 THR A C 1
ATOM 9250 O O . THR A 1 1152 ? 39.203 -11.734 12.624 1.00 30.30 1152 THR A O 1
ATOM 9253 N N . SER A 1 1153 ? 37.313 -11.358 13.758 1.00 32.34 1153 SER A N 1
ATOM 9254 C CA . SER A 1 1153 ? 37.864 -10.244 14.558 1.00 32.34 1153 SER A CA 1
ATOM 9255 C C . SER A 1 1153 ? 37.819 -10.496 16.076 1.00 32.34 1153 SER A C 1
ATOM 9257 O O . SER A 1 1153 ? 36.770 -10.722 16.674 1.00 32.34 1153 SER A O 1
ATOM 9259 N N . ILE A 1 1154 ? 38.996 -10.435 16.712 1.00 34.66 1154 ILE A N 1
ATOM 9260 C CA . ILE A 1 1154 ? 39.277 -10.916 18.084 1.00 34.66 1154 ILE A CA 1
ATOM 9261 C C . ILE A 1 1154 ? 38.942 -9.847 19.158 1.00 34.66 1154 ILE A C 1
ATOM 9263 O O . ILE A 1 1154 ? 39.619 -9.716 20.168 1.00 34.66 1154 ILE A O 1
ATOM 9267 N N . PHE A 1 1155 ? 37.878 -9.056 18.970 1.00 30.16 1155 PHE A N 1
ATOM 9268 C CA . PHE A 1 1155 ? 37.450 -8.048 19.958 1.00 30.16 1155 PHE A CA 1
ATOM 9269 C C . PHE A 1 1155 ? 35.927 -8.023 20.186 1.00 30.16 1155 PHE A C 1
ATOM 9271 O O . PHE A 1 1155 ? 35.170 -7.308 19.519 1.00 30.16 1155 PHE A O 1
ATOM 9278 N N . SER A 1 1156 ? 35.491 -8.799 21.186 1.00 31.36 1156 SER A N 1
ATOM 9279 C CA . SER A 1 1156 ? 34.559 -8.356 22.242 1.00 31.36 1156 SER A CA 1
ATOM 9280 C C . SER A 1 1156 ? 34.420 -9.439 23.323 1.00 31.36 1156 SER A C 1
ATOM 9282 O O . SER A 1 1156 ? 33.669 -10.399 23.152 1.00 31.36 1156 SER A O 1
ATOM 9284 N N . SER A 1 1157 ? 35.106 -9.265 24.451 1.00 35.03 1157 SER A N 1
ATOM 9285 C CA . SER A 1 1157 ? 35.133 -10.167 25.616 1.00 35.03 1157 SER A CA 1
ATOM 9286 C C . SER A 1 1157 ? 33.889 -10.068 26.523 1.00 35.03 1157 SER A C 1
ATOM 9288 O O . SER A 1 1157 ? 34.004 -10.140 27.742 1.00 35.03 1157 SER A O 1
ATOM 9290 N N . LEU A 1 1158 ? 32.697 -9.867 25.943 1.00 36.94 1158 LEU A N 1
ATOM 9291 C CA . LEU A 1 1158 ? 31.436 -9.637 26.678 1.00 36.94 1158 LEU A CA 1
ATOM 9292 C C . LEU A 1 1158 ? 30.213 -10.407 26.126 1.00 36.94 1158 LEU A C 1
ATOM 9294 O O . LEU A 1 1158 ? 29.087 -10.139 26.532 1.00 36.94 1158 LEU A O 1
ATOM 9298 N N . LEU A 1 1159 ? 30.409 -11.376 25.221 1.00 40.81 1159 LEU A N 1
ATOM 9299 C CA . LEU A 1 1159 ? 29.332 -12.227 24.666 1.00 40.81 1159 LEU A CA 1
ATOM 9300 C C . LEU A 1 1159 ? 29.602 -13.741 24.820 1.00 40.81 1159 LEU A C 1
ATOM 9302 O O . LEU A 1 1159 ? 29.044 -14.572 24.103 1.00 40.81 1159 LEU A O 1
ATOM 9306 N N . THR A 1 1160 ? 30.449 -14.124 25.774 1.00 34.91 1160 THR A N 1
ATOM 9307 C CA . THR A 1 1160 ? 30.774 -15.523 26.095 1.00 34.91 1160 THR A CA 1
ATOM 9308 C C . THR A 1 1160 ? 29.771 -16.140 27.074 1.00 34.91 1160 THR A C 1
ATOM 9310 O O . THR A 1 1160 ? 30.063 -16.300 28.255 1.00 34.91 1160 THR A O 1
ATOM 9313 N N . SER A 1 1161 ? 28.594 -16.509 26.562 1.00 38.50 1161 SER A N 1
ATOM 9314 C CA . SER A 1 1161 ? 27.726 -17.536 27.178 1.00 38.50 1161 SER A CA 1
ATOM 9315 C C . SER A 1 1161 ? 26.741 -18.202 26.204 1.00 38.50 1161 SER A C 1
ATOM 9317 O O . SER A 1 1161 ? 26.312 -19.318 26.464 1.00 38.50 1161 SER A O 1
ATOM 9319 N N . TYR A 1 1162 ? 26.439 -17.582 25.055 1.00 39.91 1162 TYR A N 1
ATOM 9320 C CA . TYR A 1 1162 ? 25.567 -18.143 24.006 1.00 39.91 1162 TYR A CA 1
ATOM 9321 C C . TYR A 1 1162 ? 26.325 -18.482 22.707 1.00 39.91 1162 TYR A C 1
ATOM 9323 O O . TYR A 1 1162 ? 25.898 -18.151 21.599 1.00 39.91 1162 TYR A O 1
ATOM 9331 N N . GLN A 1 1163 ? 27.463 -19.170 22.824 1.00 39.22 1163 GLN A N 1
ATOM 9332 C CA . GLN A 1 1163 ? 28.119 -19.791 21.669 1.00 39.22 1163 GLN A CA 1
ATOM 9333 C C . GLN A 1 1163 ? 27.443 -21.128 21.330 1.00 39.22 1163 GLN A C 1
ATOM 9335 O O . GLN A 1 1163 ? 27.908 -22.152 21.805 1.00 39.22 1163 GLN A O 1
ATOM 9340 N N . GLU A 1 1164 ? 26.381 -21.112 20.506 1.00 38.19 1164 GLU A N 1
ATOM 9341 C CA . GLU A 1 1164 ? 26.045 -22.241 19.597 1.00 38.19 1164 GLU A CA 1
ATOM 9342 C C . GLU A 1 1164 ? 24.879 -21.995 18.609 1.00 38.19 1164 GLU A C 1
ATOM 9344 O O . GLU A 1 1164 ? 24.719 -22.752 17.652 1.00 38.19 1164 GLU A O 1
ATOM 9349 N N . SER A 1 1165 ? 24.064 -20.942 18.765 1.00 43.50 1165 SER A N 1
ATOM 9350 C CA . SER A 1 1165 ? 22.856 -20.753 17.939 1.00 43.50 1165 SER A CA 1
ATOM 9351 C C . SER A 1 1165 ? 23.029 -19.792 16.749 1.00 43.50 1165 SER A C 1
ATOM 9353 O O . SER A 1 1165 ? 23.736 -18.786 16.804 1.00 43.50 1165 SER A O 1
ATOM 9355 N N . LYS A 1 1166 ? 22.339 -20.098 15.637 1.00 61.53 1166 LYS A N 1
ATOM 9356 C CA . LYS A 1 1166 ? 22.319 -19.317 14.381 1.00 61.53 1166 LYS A CA 1
ATOM 9357 C C . LYS A 1 1166 ? 21.467 -18.038 14.497 1.00 61.53 1166 LYS A C 1
ATOM 9359 O O . LYS A 1 1166 ? 20.569 -17.836 13.687 1.00 61.53 1166 LYS A O 1
ATOM 9364 N N . LEU A 1 1167 ? 21.707 -17.196 15.497 1.00 69.88 1167 LEU A N 1
ATOM 9365 C CA . LEU A 1 1167 ? 20.937 -15.966 15.716 1.00 69.88 1167 LEU A CA 1
ATOM 9366 C C . LEU A 1 1167 ? 21.549 -14.758 14.988 1.00 69.88 1167 LEU A C 1
ATOM 9368 O O . LEU A 1 1167 ? 22.743 -14.729 14.673 1.00 69.88 1167 LEU A O 1
ATOM 9372 N N . GLY A 1 1168 ? 20.701 -13.788 14.654 1.00 74.25 1168 GLY A N 1
ATOM 9373 C CA . GLY A 1 1168 ? 21.075 -12.526 14.024 1.00 74.25 1168 GLY A CA 1
ATOM 9374 C C . GLY A 1 1168 ? 21.522 -11.444 15.012 1.00 74.25 1168 GLY A C 1
ATOM 9375 O O . GLY A 1 1168 ? 21.420 -11.593 16.230 1.00 74.25 1168 GLY A O 1
ATOM 9376 N N . THR A 1 1169 ? 22.067 -10.346 14.489 1.00 78.62 1169 THR A N 1
ATOM 9377 C CA . THR A 1 1169 ? 22.624 -9.268 15.322 1.00 78.62 1169 THR A CA 1
ATOM 9378 C C . THR A 1 1169 ? 21.578 -8.273 15.806 1.00 78.62 1169 THR A C 1
ATOM 9380 O O . THR A 1 1169 ? 21.704 -7.777 16.925 1.00 78.62 1169 THR A O 1
ATOM 9383 N N . CYS A 1 1170 ? 20.535 -8.003 15.019 1.00 83.06 1170 CYS A N 1
ATOM 9384 C CA . CYS A 1 1170 ? 19.415 -7.168 15.457 1.00 83.06 1170 CYS A CA 1
ATOM 9385 C C . CYS A 1 1170 ? 18.629 -7.897 16.554 1.00 83.06 1170 CYS A C 1
ATOM 9387 O O . CYS A 1 1170 ? 18.303 -7.307 17.581 1.00 83.06 1170 CYS A O 1
ATOM 9389 N N . TYR A 1 1171 ? 18.427 -9.206 16.391 1.00 84.31 1171 TYR A N 1
ATOM 9390 C CA . TYR A 1 1171 ? 17.851 -10.092 17.396 1.00 84.31 1171 TYR A CA 1
ATOM 9391 C C . TYR A 1 1171 ? 18.601 -10.009 18.742 1.00 84.31 1171 TYR A C 1
ATOM 9393 O O . TYR A 1 1171 ? 17.998 -9.726 19.778 1.00 84.31 1171 TYR A O 1
ATOM 9401 N N . LEU A 1 1172 ? 19.929 -10.190 18.741 1.00 79.75 1172 LEU A N 1
ATOM 9402 C CA . LEU A 1 1172 ? 20.734 -10.134 19.971 1.00 79.75 1172 LEU A CA 1
ATOM 9403 C C . LEU A 1 1172 ? 20.735 -8.733 20.608 1.00 79.75 1172 LEU A C 1
ATOM 9405 O O . LEU A 1 1172 ? 20.613 -8.613 21.827 1.00 79.75 1172 LEU A O 1
ATOM 9409 N N . HIS A 1 1173 ? 20.812 -7.670 19.800 1.00 83.94 1173 HIS A N 1
ATOM 9410 C CA . HIS A 1 1173 ? 20.732 -6.299 20.307 1.00 83.94 1173 HIS A CA 1
ATOM 9411 C C . HIS A 1 1173 ? 19.340 -5.970 20.881 1.00 83.94 1173 HIS A C 1
ATOM 9413 O O . HIS A 1 1173 ? 19.254 -5.224 21.854 1.00 83.94 1173 HIS A O 1
ATOM 9419 N N . THR A 1 1174 ? 18.258 -6.544 20.338 1.00 85.75 1174 THR A N 1
ATOM 9420 C CA . THR A 1 1174 ? 16.888 -6.357 20.855 1.00 85.75 1174 THR A CA 1
ATOM 9421 C C . THR A 1 1174 ? 16.810 -6.830 22.308 1.00 85.75 1174 THR A C 1
ATOM 9423 O O . THR A 1 1174 ? 16.449 -6.043 23.186 1.00 85.75 1174 THR A O 1
ATOM 9426 N N . LEU A 1 1175 ? 17.273 -8.058 22.579 1.00 79.75 1175 LEU A N 1
ATOM 9427 C CA . LEU A 1 1175 ? 17.325 -8.634 23.929 1.00 79.75 1175 LEU A CA 1
ATOM 9428 C C . LEU A 1 1175 ? 18.166 -7.801 24.911 1.00 79.75 1175 LEU A C 1
ATOM 9430 O O . LEU A 1 1175 ? 17.817 -7.690 26.085 1.00 79.75 1175 LEU A O 1
ATOM 9434 N N . GLN A 1 1176 ? 19.269 -7.206 24.447 1.00 78.00 1176 GLN A N 1
ATOM 9435 C CA . GLN A 1 1176 ? 20.172 -6.427 25.299 1.00 78.00 1176 GLN A CA 1
ATOM 9436 C C . GLN A 1 1176 ? 19.664 -5.002 25.580 1.00 78.00 1176 GLN A C 1
ATOM 9438 O O . GLN A 1 1176 ? 19.719 -4.546 26.720 1.00 78.00 1176 GLN A O 1
ATOM 9443 N N . CYS A 1 1177 ? 19.183 -4.289 24.560 1.00 82.50 1177 CYS A N 1
ATOM 9444 C CA . CYS A 1 1177 ? 18.920 -2.846 24.613 1.00 82.50 1177 CYS A CA 1
ATOM 9445 C C . CYS A 1 1177 ? 17.426 -2.492 24.692 1.00 82.50 1177 CYS A C 1
ATOM 9447 O O . CYS A 1 1177 ? 17.042 -1.534 25.370 1.00 82.50 1177 CYS A O 1
ATOM 9449 N N . CYS A 1 1178 ? 16.578 -3.248 23.991 1.00 77.81 1178 CYS A N 1
ATOM 9450 C CA . CYS A 1 1178 ? 15.210 -2.834 23.675 1.00 77.81 1178 CYS A CA 1
ATOM 9451 C C . CYS A 1 1178 ? 14.139 -3.584 24.492 1.00 77.81 1178 CYS A C 1
ATOM 9453 O O . CYS A 1 1178 ? 13.048 -3.055 24.703 1.00 77.81 1178 CYS A O 1
ATOM 9455 N N . GLY A 1 1179 ? 14.451 -4.782 24.998 1.00 79.06 1179 GLY A N 1
ATOM 9456 C CA . GLY A 1 1179 ? 13.483 -5.670 25.648 1.00 79.06 1179 GLY A CA 1
ATOM 9457 C C . GLY A 1 1179 ? 12.867 -6.633 24.626 1.00 79.06 1179 GLY A C 1
ATOM 9458 O O . GLY A 1 1179 ? 13.617 -7.177 23.819 1.00 79.06 1179 GLY A O 1
ATOM 9459 N N . PRO A 1 1180 ? 11.541 -6.863 24.621 1.00 80.38 1180 PRO A N 1
ATOM 9460 C CA . PRO A 1 1180 ? 10.922 -7.777 23.659 1.00 80.38 1180 PRO A CA 1
ATOM 9461 C C . PRO A 1 1180 ? 10.742 -7.172 22.259 1.00 80.38 1180 PRO A C 1
ATOM 9463 O O . PRO A 1 1180 ? 10.571 -7.926 21.307 1.00 80.38 1180 PRO A O 1
ATOM 9466 N N . VAL A 1 1181 ? 10.770 -5.840 22.100 1.00 87.56 1181 VAL A N 1
ATOM 9467 C CA . VAL A 1 1181 ? 10.508 -5.155 20.818 1.00 87.56 1181 VAL A CA 1
ATOM 9468 C C . VAL A 1 1181 ? 11.692 -4.284 20.398 1.00 87.56 1181 VAL A C 1
ATOM 9470 O O . VAL A 1 1181 ? 12.068 -3.366 21.123 1.00 87.56 1181 VAL A O 1
ATOM 9473 N N . GLY A 1 1182 ? 12.242 -4.532 19.209 1.00 88.88 1182 GLY A N 1
ATOM 9474 C CA . GLY A 1 1182 ? 13.332 -3.769 18.594 1.00 88.88 1182 GLY A CA 1
ATOM 9475 C C . GLY A 1 1182 ? 12.881 -2.963 17.370 1.00 88.88 1182 GLY A C 1
ATOM 9476 O O . GLY A 1 1182 ? 12.021 -3.404 16.605 1.00 88.88 1182 GLY A O 1
ATOM 9477 N N . LEU A 1 1183 ? 13.483 -1.784 17.177 1.00 93.06 1183 LEU A N 1
ATOM 9478 C CA . LEU A 1 1183 ? 13.211 -0.854 16.073 1.00 93.06 1183 LEU A CA 1
ATOM 9479 C C . LEU A 1 1183 ? 14.532 -0.417 15.418 1.00 93.06 1183 LEU A C 1
ATOM 9481 O O . LEU A 1 1183 ? 15.357 0.252 16.048 1.00 93.06 1183 LEU A O 1
ATOM 9485 N N . TYR A 1 1184 ? 14.707 -0.757 14.139 1.00 91.81 1184 TYR A N 1
ATOM 9486 C CA . TYR A 1 1184 ? 15.955 -0.548 13.400 1.00 91.81 1184 TYR A CA 1
ATOM 9487 C C . TYR A 1 1184 ? 15.734 0.139 12.051 1.00 91.81 1184 TYR A C 1
ATOM 9489 O O . TYR A 1 1184 ? 14.809 -0.217 11.332 1.00 91.81 1184 TYR A O 1
ATOM 9497 N N . LEU A 1 1185 ? 16.617 1.055 11.649 1.00 91.19 1185 LEU A N 1
ATOM 9498 C CA . LEU A 1 1185 ? 16.669 1.609 10.290 1.00 91.19 1185 LEU A CA 1
ATOM 9499 C C . LEU A 1 1185 ? 17.688 0.841 9.439 1.00 91.19 1185 LEU A C 1
ATOM 9501 O O . LEU A 1 1185 ? 18.882 0.875 9.731 1.00 91.19 1185 LEU A O 1
ATOM 9505 N N . ARG A 1 1186 ? 17.229 0.171 8.375 1.00 88.19 1186 ARG A N 1
ATOM 9506 C CA . ARG A 1 1186 ? 18.060 -0.555 7.401 1.00 88.19 1186 ARG A CA 1
ATOM 9507 C C . ARG A 1 1186 ? 18.499 0.385 6.282 1.00 88.19 1186 ARG A C 1
ATOM 9509 O O . ARG A 1 1186 ? 17.672 0.931 5.552 1.00 88.19 1186 ARG A O 1
ATOM 9516 N N . ILE A 1 1187 ? 19.810 0.552 6.123 1.00 85.75 1187 ILE A N 1
ATOM 9517 C CA . ILE A 1 1187 ? 20.365 1.675 5.345 1.00 85.75 1187 ILE A CA 1
ATOM 9518 C C . ILE A 1 1187 ? 20.425 1.400 3.838 1.00 85.75 1187 ILE A C 1
ATOM 9520 O O . ILE A 1 1187 ? 20.197 2.287 3.028 1.00 85.75 1187 ILE A O 1
ATOM 9524 N N . LYS A 1 1188 ? 20.681 0.152 3.428 1.00 78.38 1188 LYS A N 1
ATOM 9525 C CA . LYS A 1 1188 ? 20.707 -0.205 1.995 1.00 78.38 1188 LYS A CA 1
ATOM 9526 C C . LYS A 1 1188 ? 19.323 -0.217 1.338 1.00 78.38 1188 LYS A C 1
ATOM 9528 O O . LYS A 1 1188 ? 19.236 -0.219 0.118 1.00 78.38 1188 LYS A O 1
ATOM 9533 N N . GLU A 1 1189 ? 18.259 -0.279 2.136 1.00 78.44 1189 GLU A N 1
ATOM 9534 C CA . GLU A 1 1189 ? 16.894 -0.497 1.648 1.00 78.44 1189 GLU A CA 1
ATOM 9535 C C . GLU A 1 1189 ? 15.914 0.622 2.016 1.00 78.44 1189 GLU A C 1
ATOM 9537 O O . GLU A 1 1189 ? 14.746 0.524 1.648 1.00 78.44 1189 GLU A O 1
ATOM 9542 N N . CYS A 1 1190 ? 16.355 1.669 2.724 1.00 87.31 1190 CYS A N 1
ATOM 9543 C CA . CYS A 1 1190 ? 15.496 2.750 3.220 1.00 87.31 1190 CYS A CA 1
ATOM 9544 C C . CYS A 1 1190 ? 14.188 2.227 3.861 1.00 87.31 1190 CYS A C 1
ATOM 9546 O O . CYS A 1 1190 ? 13.072 2.653 3.549 1.00 87.31 1190 CYS A O 1
ATOM 9548 N N . SER A 1 1191 ? 14.330 1.246 4.756 1.00 89.56 1191 SER A N 1
ATOM 9549 C CA . SER A 1 1191 ? 13.218 0.579 5.442 1.00 89.56 1191 SER A CA 1
ATOM 9550 C C . SER A 1 1191 ? 13.472 0.475 6.941 1.00 89.56 1191 SER A C 1
ATOM 9552 O O . SER A 1 1191 ? 14.610 0.322 7.385 1.00 89.56 1191 SER A O 1
ATOM 9554 N N . LEU A 1 1192 ? 12.408 0.556 7.737 1.00 90.69 1192 LEU A N 1
ATOM 9555 C CA . LEU A 1 1192 ? 12.462 0.216 9.153 1.00 90.69 1192 LEU A CA 1
ATOM 9556 C C . LEU A 1 1192 ? 12.158 -1.269 9.331 1.00 90.69 1192 LEU A C 1
ATOM 9558 O O . LEU A 1 1192 ? 11.242 -1.803 8.708 1.00 90.69 1192 LEU A O 1
ATOM 9562 N N . LEU A 1 1193 ? 12.901 -1.909 10.221 1.00 90.00 1193 LEU A N 1
ATOM 9563 C CA . LEU A 1 1193 ? 12.711 -3.274 10.679 1.00 90.00 1193 LEU A CA 1
ATOM 9564 C C . LEU A 1 1193 ? 12.180 -3.230 12.112 1.00 90.00 1193 LEU A C 1
ATOM 9566 O O . LEU A 1 1193 ? 12.871 -2.771 13.024 1.00 90.00 1193 LEU A O 1
ATOM 9570 N N . LEU A 1 1194 ? 10.952 -3.713 12.283 1.00 90.81 1194 LEU A N 1
ATOM 9571 C CA . LEU A 1 1194 ? 10.358 -4.013 13.580 1.00 90.81 1194 LEU A CA 1
ATOM 9572 C C . LEU A 1 1194 ? 10.579 -5.496 13.878 1.00 90.81 1194 LEU A C 1
ATOM 9574 O O . LEU A 1 1194 ? 10.277 -6.332 13.027 1.00 90.81 1194 LEU A O 1
ATOM 9578 N N . ILE A 1 1195 ? 11.079 -5.819 15.071 1.00 88.62 1195 ILE A N 1
ATOM 9579 C CA . ILE A 1 1195 ? 11.206 -7.196 15.572 1.00 88.62 1195 ILE A CA 1
ATOM 9580 C C . ILE A 1 1195 ? 10.504 -7.291 16.928 1.00 88.62 1195 ILE A C 1
ATOM 9582 O O . ILE A 1 1195 ? 10.706 -6.433 17.780 1.00 88.62 1195 ILE A O 1
ATOM 9586 N N . HIS A 1 1196 ? 9.726 -8.351 17.137 1.00 87.00 1196 HIS A N 1
ATOM 9587 C CA . HIS A 1 1196 ? 9.202 -8.779 18.433 1.00 87.00 1196 HIS A CA 1
ATOM 9588 C C . HIS A 1 1196 ? 9.735 -10.181 18.743 1.00 87.00 1196 HIS A C 1
ATOM 9590 O O . HIS A 1 1196 ? 9.669 -11.065 17.888 1.00 87.00 1196 HIS A O 1
ATOM 9596 N N . ILE A 1 1197 ? 10.277 -10.384 19.941 1.00 82.69 1197 ILE A N 1
ATOM 9597 C CA . ILE A 1 1197 ? 10.837 -11.657 20.402 1.00 82.69 1197 ILE A CA 1
ATOM 9598 C C . ILE A 1 1197 ? 9.956 -12.193 21.527 1.00 82.69 1197 ILE A C 1
ATOM 9600 O O . ILE A 1 1197 ? 9.833 -11.544 22.565 1.00 82.69 1197 ILE A O 1
ATOM 9604 N N . THR A 1 1198 ? 9.395 -13.390 21.341 1.00 72.88 1198 THR A N 1
ATOM 9605 C CA . THR A 1 1198 ? 8.745 -14.140 22.421 1.00 72.88 1198 THR A CA 1
ATOM 9606 C C . THR A 1 1198 ?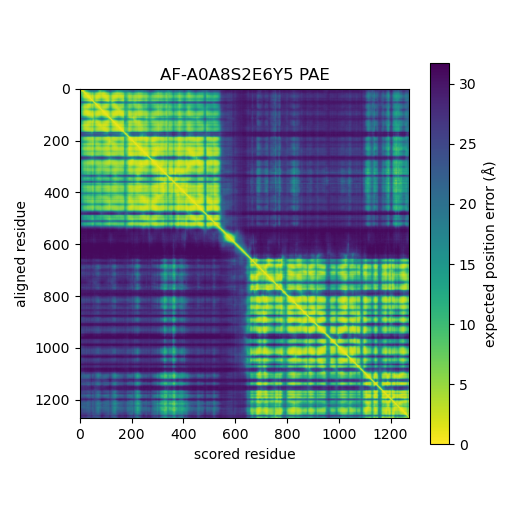 9.699 -15.203 22.962 1.00 72.88 1198 THR A C 1
ATOM 9608 O O . THR A 1 1198 ? 10.328 -15.941 22.194 1.00 72.88 1198 THR A O 1
ATOM 9611 N N . ASP A 1 1199 ? 9.804 -15.264 24.289 1.00 63.03 1199 ASP A N 1
ATOM 9612 C CA . ASP A 1 1199 ? 10.494 -16.331 25.009 1.00 63.03 1199 ASP A CA 1
ATOM 9613 C C . ASP A 1 1199 ? 9.454 -17.340 25.506 1.00 63.03 1199 ASP A C 1
ATOM 9615 O O . ASP A 1 1199 ? 8.576 -17.007 26.304 1.00 63.03 1199 ASP A O 1
ATOM 9619 N N . ASN A 1 1200 ? 9.544 -18.567 24.994 1.00 51.22 1200 ASN A N 1
ATOM 9620 C CA . ASN A 1 1200 ? 8.630 -19.661 25.309 1.00 51.22 1200 ASN A CA 1
ATOM 9621 C C . ASN A 1 1200 ? 9.290 -20.691 26.261 1.00 51.22 1200 ASN A C 1
ATOM 9623 O O . ASN A 1 1200 ? 8.836 -21.834 26.340 1.00 51.22 1200 ASN A O 1
ATOM 9627 N N . GLY A 1 1201 ? 10.433 -20.371 26.888 1.00 46.69 1201 GLY A N 1
ATOM 9628 C CA . GLY A 1 1201 ? 11.183 -21.248 27.807 1.00 46.69 1201 GLY A CA 1
ATOM 9629 C C . GLY A 1 1201 ? 11.803 -22.512 27.182 1.00 46.69 1201 GLY A C 1
ATOM 9630 O O . GLY A 1 1201 ? 12.550 -23.233 27.841 1.00 46.69 1201 GLY A O 1
ATOM 9631 N N . ARG A 1 1202 ? 11.502 -22.808 25.910 1.00 42.44 1202 ARG A N 1
ATOM 9632 C CA . ARG A 1 1202 ? 12.025 -23.959 25.142 1.00 42.44 1202 ARG A CA 1
ATOM 9633 C C . ARG A 1 1202 ? 12.718 -23.556 23.841 1.00 42.44 1202 ARG A C 1
ATOM 9635 O O . ARG A 1 1202 ? 13.646 -24.235 23.411 1.00 42.44 1202 ARG A O 1
ATOM 9642 N N . ALA A 1 1203 ? 12.269 -22.474 23.212 1.00 51.00 1203 ALA A N 1
ATOM 9643 C CA . ALA A 1 1203 ? 12.897 -21.856 22.050 1.00 51.00 1203 ALA A CA 1
ATOM 9644 C C . ALA A 1 1203 ? 12.394 -20.414 21.907 1.00 51.00 1203 ALA A C 1
ATOM 9646 O O . ALA A 1 1203 ? 11.204 -20.162 22.086 1.00 51.00 1203 ALA A O 1
ATOM 9647 N N . ASN A 1 1204 ? 13.278 -19.490 21.532 1.00 58.06 1204 ASN A N 1
ATOM 9648 C CA . ASN A 1 1204 ? 12.874 -18.124 21.214 1.00 58.06 1204 ASN A CA 1
ATOM 9649 C C . ASN A 1 1204 ? 12.353 -18.018 19.777 1.00 58.06 1204 ASN A C 1
ATOM 9651 O O . ASN A 1 1204 ? 12.995 -18.491 18.827 1.00 58.06 1204 ASN A O 1
ATOM 9655 N N . LYS A 1 1205 ? 11.224 -17.330 19.610 1.00 72.62 1205 LYS A N 1
ATOM 9656 C CA . LYS A 1 1205 ? 10.555 -17.135 18.321 1.00 72.62 1205 LYS A CA 1
ATOM 9657 C C . LYS A 1 1205 ? 10.482 -15.640 18.028 1.00 72.62 1205 LYS A C 1
ATOM 9659 O O . LYS A 1 1205 ? 9.794 -14.893 18.717 1.00 72.62 1205 LYS A O 1
ATOM 9664 N N . ALA A 1 1206 ? 11.217 -15.185 17.015 1.00 77.06 1206 ALA A N 1
ATOM 9665 C CA . ALA A 1 1206 ? 11.103 -13.815 16.540 1.00 77.06 1206 ALA A CA 1
ATOM 9666 C C . ALA A 1 1206 ? 10.011 -13.698 15.475 1.00 77.06 1206 ALA A C 1
ATOM 9668 O O . ALA A 1 1206 ? 9.867 -14.539 14.582 1.00 77.06 1206 ALA A O 1
ATOM 9669 N N . ARG A 1 1207 ? 9.292 -12.586 15.540 1.00 84.44 1207 ARG A N 1
ATOM 9670 C CA . ARG A 1 1207 ? 8.424 -12.062 14.491 1.00 84.44 1207 ARG A CA 1
ATOM 9671 C C . ARG A 1 1207 ? 8.938 -10.696 14.081 1.00 84.44 1207 ARG A C 1
ATOM 9673 O O . ARG A 1 1207 ? 9.574 -10.012 14.876 1.00 84.44 1207 ARG A O 1
ATOM 9680 N N . GLY A 1 1208 ? 8.631 -10.267 12.871 1.00 85.50 1208 GLY A N 1
ATOM 9681 C CA . GLY A 1 1208 ? 8.955 -8.918 12.450 1.00 85.50 1208 GLY A CA 1
ATOM 9682 C C . GLY A 1 1208 ? 8.164 -8.466 11.242 1.00 85.50 1208 GLY A C 1
ATOM 9683 O O . GLY A 1 1208 ? 7.394 -9.221 10.654 1.00 85.50 1208 GLY A O 1
ATOM 9684 N N . THR A 1 1209 ? 8.365 -7.206 10.887 1.00 87.12 1209 THR A N 1
ATOM 9685 C CA . THR A 1 1209 ? 7.901 -6.641 9.624 1.00 87.12 1209 THR A CA 1
ATOM 9686 C C . THR A 1 1209 ? 8.883 -5.582 9.147 1.00 87.12 1209 THR A C 1
ATOM 9688 O O . THR A 1 1209 ? 9.539 -4.911 9.947 1.00 87.12 1209 THR A O 1
ATOM 9691 N N . LEU A 1 1210 ? 8.951 -5.408 7.829 1.00 87.19 1210 LEU A N 1
ATOM 9692 C CA . LEU A 1 1210 ? 9.565 -4.239 7.215 1.00 87.19 1210 LEU A CA 1
ATOM 9693 C C . LEU A 1 1210 ? 8.471 -3.199 6.949 1.00 87.19 1210 LEU A C 1
ATOM 9695 O O . LEU A 1 1210 ? 7.419 -3.537 6.410 1.00 87.19 1210 LEU A O 1
ATOM 9699 N N . ILE A 1 1211 ? 8.709 -1.946 7.327 1.00 88.19 1211 ILE A N 1
ATOM 9700 C CA . ILE A 1 1211 ? 7.842 -0.803 6.999 1.00 88.19 1211 ILE A CA 1
ATOM 9701 C C . ILE A 1 1211 ? 8.671 0.288 6.295 1.00 88.19 1211 ILE A C 1
ATOM 9703 O O . ILE A 1 1211 ? 9.899 0.303 6.426 1.00 88.19 1211 ILE A O 1
ATOM 9707 N N . PRO A 1 1212 ? 8.061 1.195 5.508 1.00 86.81 1212 PRO A N 1
ATOM 9708 C CA . PRO A 1 1212 ? 8.794 2.290 4.875 1.00 86.81 1212 PRO A CA 1
ATOM 9709 C C . PRO A 1 1212 ? 9.515 3.169 5.906 1.00 86.81 1212 PRO A C 1
ATOM 9711 O O . PRO A 1 1212 ? 8.974 3.440 6.979 1.00 86.81 1212 PRO A O 1
ATOM 9714 N N . ALA A 1 1213 ? 10.721 3.635 5.578 1.00 88.88 1213 ALA A N 1
ATOM 9715 C CA . ALA A 1 1213 ? 11.420 4.613 6.405 1.00 88.88 1213 ALA A CA 1
ATOM 9716 C C . ALA A 1 1213 ? 10.678 5.968 6.448 1.00 88.88 1213 ALA A C 1
ATOM 9718 O O . ALA A 1 1213 ? 9.904 6.284 5.540 1.00 88.88 1213 ALA A O 1
ATOM 9719 N N . PRO A 1 1214 ? 10.928 6.812 7.470 1.00 91.44 1214 PRO A N 1
ATOM 9720 C CA . PRO A 1 1214 ? 10.337 8.148 7.586 1.00 91.44 1214 PRO A CA 1
ATOM 9721 C C . PRO A 1 1214 ? 10.932 9.162 6.588 1.00 91.44 1214 PRO A C 1
ATOM 9723 O O . PRO A 1 1214 ? 10.754 10.360 6.771 1.00 91.44 1214 PRO A O 1
ATOM 9726 N N . TYR A 1 1215 ? 11.628 8.703 5.547 1.00 89.69 1215 TYR A N 1
ATOM 9727 C CA . TYR A 1 1215 ? 12.245 9.527 4.512 1.00 89.69 1215 TYR A CA 1
ATOM 9728 C C . TYR A 1 1215 ? 11.375 9.559 3.256 1.00 89.69 1215 TYR A C 1
ATOM 9730 O O . TYR A 1 1215 ? 10.880 8.516 2.821 1.00 89.69 1215 TYR A O 1
ATOM 9738 N N . ILE A 1 1216 ? 11.186 10.748 2.688 1.00 87.81 1216 ILE A N 1
ATOM 9739 C CA . ILE A 1 1216 ? 10.363 10.983 1.498 1.00 87.81 1216 ILE A CA 1
ATOM 9740 C C . ILE A 1 1216 ? 11.103 11.801 0.445 1.00 87.81 1216 ILE A C 1
ATOM 9742 O O . ILE A 1 1216 ? 11.932 12.640 0.787 1.00 87.81 1216 ILE A O 1
ATOM 9746 N N . ASP A 1 1217 ? 10.765 11.580 -0.821 1.00 85.69 1217 ASP A N 1
ATOM 9747 C CA . ASP A 1 1217 ? 11.122 12.491 -1.910 1.00 85.69 1217 ASP A CA 1
ATOM 9748 C C . ASP A 1 1217 ? 10.176 13.709 -1.965 1.00 85.69 1217 ASP A C 1
ATOM 9750 O O . ASP A 1 1217 ? 9.184 13.795 -1.227 1.00 85.69 1217 ASP A O 1
ATOM 9754 N N . ASP A 1 1218 ? 10.458 14.654 -2.866 1.00 79.56 1218 ASP A N 1
ATOM 9755 C CA . ASP A 1 1218 ? 9.636 15.855 -3.092 1.00 79.56 1218 ASP A CA 1
ATOM 9756 C C . ASP A 1 1218 ? 8.153 15.521 -3.369 1.00 79.56 1218 ASP A C 1
ATOM 9758 O O . ASP A 1 1218 ? 7.226 16.218 -2.921 1.00 79.56 1218 ASP A O 1
ATOM 9762 N N . TYR A 1 1219 ? 7.904 14.386 -4.030 1.00 76.88 1219 TYR A N 1
ATOM 9763 C CA . TYR A 1 1219 ? 6.572 13.871 -4.353 1.00 76.88 1219 TYR A CA 1
ATOM 9764 C C . TYR A 1 1219 ? 5.824 13.293 -3.129 1.00 76.88 1219 TYR A C 1
ATOM 9766 O O . TYR A 1 1219 ? 4.607 13.088 -3.182 1.00 76.88 1219 TYR A O 1
ATOM 9774 N N . GLY A 1 1220 ? 6.503 13.107 -1.990 1.00 74.75 1220 GLY A N 1
ATOM 9775 C CA . GLY A 1 1220 ? 5.955 12.538 -0.751 1.00 74.75 1220 GLY A CA 1
ATOM 9776 C C . GLY A 1 1220 ? 6.008 11.005 -0.687 1.00 74.75 1220 GLY A C 1
ATOM 9777 O O . GLY A 1 1220 ? 5.379 10.392 0.190 1.00 74.75 1220 GLY A O 1
ATOM 9778 N N . GLU A 1 1221 ? 6.730 10.375 -1.615 1.00 80.56 1221 GLU A N 1
ATOM 9779 C CA . GLU A 1 1221 ? 6.874 8.927 -1.739 1.00 80.56 1221 GLU A CA 1
ATOM 9780 C C . GLU A 1 1221 ? 8.153 8.411 -1.064 1.00 80.56 1221 GLU A C 1
ATOM 9782 O O . GLU A 1 1221 ? 9.101 9.148 -0.830 1.00 80.56 1221 GLU A O 1
ATOM 9787 N N . THR A 1 1222 ? 8.173 7.123 -0.719 1.00 82.06 1222 THR A N 1
ATOM 9788 C CA . THR A 1 1222 ? 9.306 6.454 -0.057 1.00 82.06 1222 THR A CA 1
ATOM 9789 C C . THR A 1 1222 ? 10.028 5.540 -1.049 1.00 82.06 1222 THR A C 1
ATOM 9791 O O . THR A 1 1222 ? 9.382 4.645 -1.605 1.00 82.06 1222 THR A O 1
ATOM 9794 N N . ASP A 1 1223 ? 11.341 5.687 -1.240 1.00 77.31 1223 ASP A N 1
ATOM 9795 C CA . ASP A 1 1223 ? 12.122 4.837 -2.159 1.00 77.31 1223 ASP A CA 1
ATOM 9796 C C . ASP A 1 1223 ? 12.705 3.594 -1.457 1.00 77.31 1223 ASP A C 1
ATOM 9798 O O . ASP A 1 1223 ? 13.888 3.520 -1.114 1.00 77.31 1223 ASP A O 1
ATOM 9802 N N . GLN A 1 1224 ? 11.848 2.595 -1.221 1.00 76.19 1224 GLN A N 1
ATOM 9803 C CA . GLN A 1 1224 ? 12.276 1.298 -0.688 1.00 76.19 1224 GLN A CA 1
ATOM 9804 C C . GLN A 1 1224 ? 13.237 0.596 -1.660 1.00 76.19 1224 GLN A C 1
ATOM 9806 O O . GLN A 1 1224 ? 12.903 0.322 -2.815 1.00 76.19 1224 GLN A O 1
ATOM 9811 N N . GLY A 1 1225 ? 14.428 0.258 -1.171 1.00 72.94 1225 GLY A N 1
ATOM 9812 C CA . GLY A 1 1225 ? 15.499 -0.319 -1.982 1.00 72.94 1225 GLY A CA 1
ATOM 9813 C C . GLY A 1 1225 ? 16.313 0.696 -2.791 1.00 72.94 1225 GLY A C 1
ATOM 9814 O O . GLY A 1 1225 ? 17.123 0.247 -3.598 1.00 72.94 1225 GLY A O 1
ATOM 9815 N N . LEU A 1 1226 ? 16.102 2.010 -2.599 1.00 74.62 1226 LEU A N 1
ATOM 9816 C CA . LEU A 1 1226 ? 16.843 3.101 -3.258 1.00 74.62 1226 LEU A CA 1
ATOM 9817 C C . LEU A 1 1226 ? 16.923 2.939 -4.790 1.00 74.62 1226 LEU A C 1
ATOM 9819 O O . LEU A 1 1226 ? 17.976 3.128 -5.401 1.00 74.62 1226 LEU A O 1
ATOM 9823 N N . ARG A 1 1227 ? 15.823 2.500 -5.416 1.00 68.62 1227 ARG A N 1
ATOM 9824 C CA . ARG A 1 1227 ? 15.802 2.106 -6.836 1.00 68.62 1227 ARG A CA 1
ATOM 9825 C C . ARG A 1 1227 ? 15.552 3.272 -7.782 1.00 68.62 1227 ARG A C 1
ATOM 9827 O O . ARG A 1 1227 ? 15.814 3.132 -8.973 1.00 68.62 1227 ARG A O 1
ATOM 9834 N N . ARG A 1 1228 ? 14.989 4.372 -7.281 1.00 68.38 1228 ARG A N 1
ATOM 9835 C CA . ARG A 1 1228 ? 14.640 5.566 -8.063 1.00 68.38 1228 ARG A CA 1
ATOM 9836 C C . ARG A 1 1228 ? 15.788 6.567 -8.076 1.00 68.38 1228 ARG A C 1
ATOM 9838 O O . ARG A 1 1228 ? 15.948 7.276 -9.059 1.00 68.38 1228 ARG A O 1
ATOM 9845 N N . GLY A 1 1229 ? 16.570 6.619 -6.995 1.00 68.75 1229 GLY A N 1
ATOM 9846 C CA . GLY A 1 1229 ? 17.705 7.538 -6.865 1.00 68.75 1229 GLY A CA 1
ATOM 9847 C C . GLY A 1 1229 ? 17.310 8.999 -6.617 1.00 68.75 1229 GLY A C 1
ATOM 9848 O O . GLY A 1 1229 ? 18.166 9.876 -6.702 1.00 68.75 1229 GLY A O 1
ATOM 9849 N N . ASN A 1 1230 ? 16.037 9.263 -6.298 1.00 75.56 1230 ASN A N 1
ATOM 9850 C CA . ASN A 1 1230 ? 15.572 10.586 -5.880 1.00 75.56 1230 ASN A CA 1
ATOM 9851 C C . ASN A 1 1230 ? 16.258 11.004 -4.561 1.00 75.56 1230 ASN A C 1
ATOM 9853 O O . ASN A 1 1230 ? 16.522 10.137 -3.719 1.00 75.56 1230 ASN A O 1
ATOM 9857 N N . PRO A 1 1231 ? 16.506 12.308 -4.331 1.00 82.44 1231 PRO A N 1
ATOM 9858 C CA . PRO A 1 1231 ? 16.866 12.801 -3.005 1.00 82.44 1231 PRO A CA 1
ATOM 9859 C C . PRO A 1 1231 ? 15.746 12.492 -1.997 1.00 82.44 1231 PRO A C 1
ATOM 9861 O O . PRO A 1 1231 ? 14.566 12.440 -2.349 1.00 82.44 1231 PRO A O 1
ATOM 9864 N N . LEU A 1 1232 ? 16.135 12.231 -0.747 1.00 88.31 1232 LEU A N 1
ATOM 9865 C CA . LEU A 1 1232 ? 15.245 11.758 0.311 1.00 88.31 1232 LEU A CA 1
ATOM 9866 C C . LEU A 1 1232 ? 15.465 12.555 1.600 1.00 88.31 1232 LEU A C 1
ATOM 9868 O O . LEU A 1 1232 ? 16.553 12.522 2.181 1.00 88.31 1232 LEU A O 1
ATOM 9872 N N . HIS A 1 1233 ? 14.392 13.176 2.084 1.00 90.19 1233 HIS A N 1
ATOM 9873 C CA . HIS A 1 1233 ? 14.377 14.072 3.238 1.00 90.19 1233 HIS A CA 1
ATOM 9874 C C . HIS A 1 1233 ? 13.549 13.483 4.389 1.00 90.19 1233 HIS A C 1
ATOM 9876 O O . HIS A 1 1233 ? 12.524 12.829 4.169 1.00 90.19 1233 HIS A O 1
ATOM 9882 N N . LEU A 1 1234 ? 13.978 13.702 5.632 1.00 91.19 1234 LEU A N 1
ATOM 9883 C CA . LEU A 1 1234 ? 13.292 13.210 6.828 1.00 91.19 1234 LEU A CA 1
ATOM 9884 C C . LEU A 1 1234 ? 11.943 13.920 7.024 1.00 91.19 1234 LEU A C 1
ATOM 9886 O O . LEU A 1 1234 ? 11.875 15.126 7.253 1.00 91.19 1234 LEU A O 1
ATOM 9890 N N . CYS A 1 1235 ? 10.855 13.154 7.020 1.00 90.94 1235 CYS A N 1
ATOM 9891 C CA . CYS A 1 1235 ? 9.529 13.640 7.374 1.00 90.94 1235 CYS A CA 1
ATOM 9892 C C . CYS A 1 1235 ? 9.353 13.621 8.901 1.00 90.94 1235 CYS A C 1
ATOM 9894 O O . CYS A 1 1235 ? 8.982 12.597 9.487 1.00 90.94 1235 CYS A O 1
ATOM 9896 N N . GLU A 1 1236 ? 9.586 14.770 9.541 1.00 89.69 1236 GLU A N 1
ATOM 9897 C CA . GLU A 1 1236 ? 9.466 14.954 10.997 1.00 89.69 1236 GLU A CA 1
ATOM 9898 C C . GLU A 1 1236 ? 8.093 14.500 11.537 1.00 89.69 1236 GLU A C 1
ATOM 9900 O O . GLU A 1 1236 ? 8.017 13.869 12.591 1.00 89.69 1236 GLU A O 1
ATOM 9905 N N . GLU A 1 1237 ? 7.002 14.712 10.788 1.00 87.06 1237 GLU A N 1
ATOM 9906 C CA . GLU A 1 1237 ? 5.659 14.255 11.176 1.00 87.06 1237 GLU A CA 1
ATOM 9907 C C . GLU A 1 1237 ? 5.564 12.721 11.263 1.00 87.06 1237 GLU A C 1
ATOM 9909 O O . GLU A 1 1237 ? 5.084 12.184 12.267 1.00 87.06 1237 GLU A O 1
ATOM 9914 N N . ARG A 1 1238 ? 6.059 11.997 10.246 1.00 88.12 1238 ARG A N 1
ATOM 9915 C CA . ARG A 1 1238 ? 6.083 10.524 10.251 1.00 88.12 1238 ARG A CA 1
ATOM 9916 C C . ARG A 1 1238 ? 7.004 9.993 11.347 1.00 88.12 1238 ARG A C 1
ATOM 9918 O O . ARG A 1 1238 ? 6.663 8.999 11.987 1.00 88.12 1238 ARG A O 1
ATOM 9925 N N . TYR A 1 1239 ? 8.124 10.669 11.612 1.00 92.00 1239 TYR A N 1
ATOM 9926 C CA . TYR A 1 1239 ? 9.027 10.286 12.696 1.00 92.00 1239 TYR A CA 1
ATOM 9927 C C . TYR A 1 1239 ? 8.395 10.483 14.081 1.00 92.00 1239 TYR A C 1
ATOM 9929 O O . TYR A 1 1239 ? 8.452 9.591 14.928 1.00 92.00 1239 TYR A O 1
ATOM 9937 N N . ARG A 1 1240 ? 7.670 11.588 14.286 1.00 89.06 1240 ARG A N 1
ATOM 9938 C CA . ARG A 1 1240 ? 6.896 11.841 15.509 1.00 89.06 1240 ARG A CA 1
ATOM 9939 C C . ARG A 1 1240 ? 5.773 10.817 15.716 1.00 89.06 1240 ARG A C 1
ATOM 9941 O O . ARG A 1 1240 ? 5.501 10.430 16.850 1.00 89.06 1240 ARG A O 1
ATOM 9948 N N . LEU A 1 1241 ? 5.124 10.352 14.646 1.00 88.12 1241 LEU A N 1
ATOM 9949 C CA . LEU A 1 1241 ? 4.130 9.273 14.728 1.00 88.12 1241 LEU A CA 1
ATOM 9950 C C . LEU A 1 1241 ? 4.771 7.928 15.111 1.00 88.12 1241 LEU A C 1
ATOM 9952 O O . LEU A 1 1241 ? 4.229 7.229 15.965 1.00 88.12 1241 LEU A O 1
ATOM 9956 N N . LEU A 1 1242 ? 5.936 7.591 14.546 1.00 91.06 1242 LEU A N 1
ATOM 9957 C CA . LEU A 1 1242 ? 6.710 6.401 14.925 1.00 91.06 1242 LEU A CA 1
ATOM 9958 C C . LEU A 1 1242 ? 7.111 6.435 16.411 1.00 91.06 1242 LEU A C 1
ATOM 9960 O O . LEU A 1 1242 ? 6.928 5.451 17.125 1.00 91.06 1242 LEU A O 1
ATOM 9964 N N . TYR A 1 1243 ? 7.585 7.589 16.885 1.00 90.62 1243 TYR A N 1
ATOM 9965 C CA . TYR A 1 1243 ? 7.926 7.831 18.288 1.00 90.62 1243 TYR A CA 1
ATOM 9966 C C . TYR A 1 1243 ? 6.738 7.579 19.232 1.00 90.62 1243 TYR A C 1
ATOM 9968 O O . TYR A 1 1243 ? 6.865 6.849 20.215 1.00 90.62 1243 TYR A O 1
ATOM 9976 N N . LYS A 1 1244 ? 5.550 8.095 18.894 1.00 88.88 1244 LYS A N 1
ATOM 9977 C CA . LYS A 1 1244 ? 4.322 7.850 19.669 1.00 88.88 1244 LYS A CA 1
ATOM 9978 C C . LYS A 1 1244 ? 3.902 6.380 19.706 1.00 88.88 1244 LYS A C 1
ATOM 9980 O O . LYS A 1 1244 ? 3.423 5.921 20.741 1.00 88.88 1244 LYS A O 1
ATOM 9985 N N . ARG A 1 1245 ? 4.072 5.633 18.608 1.00 89.44 1245 ARG A N 1
ATOM 9986 C CA . ARG A 1 1245 ? 3.760 4.190 18.567 1.00 89.44 1245 ARG A CA 1
ATOM 9987 C C . ARG A 1 1245 ? 4.676 3.376 19.478 1.00 89.44 1245 ARG A C 1
ATOM 9989 O O . ARG A 1 1245 ? 4.197 2.518 20.213 1.00 89.44 1245 ARG A O 1
ATOM 9996 N N . TRP A 1 1246 ? 5.969 3.705 19.496 1.00 90.62 1246 TRP A N 1
ATOM 9997 C CA . TRP A 1 1246 ? 6.929 3.085 20.410 1.00 90.62 1246 TRP A CA 1
ATOM 9998 C C . TRP A 1 1246 ? 6.546 3.295 21.883 1.00 90.62 1246 TRP A C 1
ATOM 10000 O O . TRP A 1 1246 ? 6.505 2.336 22.650 1.00 90.62 1246 TRP A O 1
ATOM 10010 N N . LEU A 1 1247 ? 6.201 4.530 22.259 1.00 88.06 1247 LEU A N 1
ATOM 10011 C CA . LEU A 1 1247 ? 5.825 4.887 23.633 1.00 88.06 1247 LEU A CA 1
ATOM 10012 C C . LEU A 1 1247 ? 4.469 4.337 24.100 1.00 88.06 1247 LEU A C 1
ATOM 10014 O O . LEU A 1 1247 ? 4.212 4.314 25.300 1.00 88.06 1247 LEU A O 1
ATOM 10018 N N . SER A 1 1248 ? 3.608 3.935 23.164 1.00 86.88 1248 SER A N 1
ATOM 10019 C CA . SER A 1 1248 ? 2.301 3.314 23.424 1.00 86.88 1248 SER A CA 1
ATOM 10020 C C . SER A 1 1248 ? 2.313 1.792 23.242 1.00 86.88 1248 SER A C 1
ATOM 10022 O O . SER A 1 1248 ? 1.254 1.173 23.245 1.00 86.88 1248 SER A O 1
ATOM 10024 N N . HIS A 1 1249 ? 3.495 1.192 23.049 1.00 89.94 1249 HIS A N 1
ATOM 10025 C CA . HIS A 1 1249 ? 3.707 -0.258 22.948 1.00 89.94 1249 HIS A CA 1
ATOM 10026 C C . HIS A 1 1249 ? 2.927 -0.956 21.815 1.00 89.94 1249 HIS A C 1
ATOM 10028 O O . HIS A 1 1249 ? 2.766 -2.176 21.827 1.00 89.94 1249 HIS A O 1
ATOM 10034 N N . THR A 1 1250 ? 2.499 -0.202 20.797 1.00 87.69 1250 THR A N 1
ATOM 10035 C CA . THR A 1 1250 ? 1.613 -0.670 19.708 1.00 87.69 1250 THR A CA 1
ATOM 10036 C C . THR A 1 1250 ? 2.330 -1.428 18.581 1.00 87.69 1250 THR A C 1
ATOM 10038 O O . THR A 1 1250 ? 1.686 -1.966 17.681 1.00 87.69 1250 THR A O 1
ATOM 10041 N N . PHE A 1 1251 ? 3.663 -1.532 18.615 1.00 88.81 1251 PHE A N 1
ATOM 10042 C CA . PHE A 1 1251 ? 4.438 -2.220 17.572 1.00 88.81 1251 PHE A CA 1
ATOM 10043 C C . PHE A 1 1251 ? 4.155 -3.729 17.461 1.00 88.81 1251 PHE A C 1
ATOM 10045 O O . PHE A 1 1251 ? 4.313 -4.287 16.376 1.00 88.81 1251 PHE A O 1
ATOM 10052 N N . THR A 1 1252 ? 3.716 -4.398 18.532 1.00 83.50 1252 THR A N 1
ATOM 10053 C CA . THR A 1 1252 ? 3.301 -5.813 18.475 1.00 83.50 1252 THR A CA 1
ATOM 10054 C C . THR A 1 1252 ? 2.052 -6.001 17.607 1.00 83.50 1252 THR A C 1
ATOM 10056 O O . THR A 1 1252 ? 1.998 -6.931 16.799 1.00 83.50 1252 THR A O 1
ATOM 10059 N N . GLU A 1 1253 ? 1.093 -5.071 17.689 1.00 83.19 1253 GLU A N 1
ATOM 10060 C CA . GLU A 1 1253 ? -0.084 -5.034 16.814 1.00 83.19 1253 GLU A CA 1
ATOM 10061 C C . GLU A 1 1253 ? 0.297 -4.750 15.354 1.00 83.19 1253 GLU A C 1
ATOM 10063 O O . GLU A 1 1253 ? -0.191 -5.432 14.453 1.00 83.19 1253 GLU A O 1
ATOM 10068 N N . ASP A 1 1254 ? 1.179 -3.770 15.112 1.00 84.00 1254 ASP A N 1
ATOM 10069 C CA . ASP A 1 1254 ? 1.657 -3.425 13.763 1.00 84.00 1254 ASP A CA 1
ATOM 10070 C C . ASP A 1 1254 ? 2.348 -4.625 13.082 1.00 84.00 1254 ASP A C 1
ATOM 10072 O O . ASP A 1 1254 ? 2.128 -4.873 11.893 1.00 84.00 1254 ASP A O 1
ATOM 10076 N N . ILE A 1 1255 ? 3.147 -5.405 13.826 1.00 85.19 1255 ILE A N 1
ATOM 10077 C CA . ILE A 1 1255 ? 3.772 -6.639 13.321 1.00 85.19 1255 ILE A CA 1
ATOM 10078 C C . ILE A 1 1255 ? 2.702 -7.681 12.959 1.00 85.19 1255 ILE A C 1
ATOM 10080 O O . ILE A 1 1255 ? 2.745 -8.227 11.856 1.00 85.19 1255 ILE A O 1
ATOM 10084 N N . SER A 1 1256 ? 1.735 -7.944 13.847 1.00 80.69 1256 SER A N 1
ATOM 10085 C CA . SER A 1 1256 ? 0.696 -8.963 13.619 1.00 80.69 1256 SER A CA 1
ATOM 10086 C C . SER A 1 1256 ? -0.194 -8.623 12.412 1.00 80.69 1256 SER A C 1
ATOM 10088 O O . SER A 1 1256 ? -0.347 -9.450 11.510 1.00 80.69 1256 SER A O 1
ATOM 10090 N N . ARG A 1 1257 ? -0.675 -7.371 12.316 1.00 81.69 1257 ARG A N 1
ATOM 10091 C CA . ARG A 1 1257 ? -1.461 -6.874 11.167 1.00 81.69 1257 ARG A CA 1
ATOM 10092 C C . ARG A 1 1257 ? -0.679 -6.943 9.850 1.00 81.69 1257 ARG A C 1
ATOM 10094 O O . ARG A 1 1257 ? -1.245 -7.261 8.807 1.00 81.69 1257 ARG A O 1
ATOM 10101 N N . SER A 1 1258 ? 0.626 -6.666 9.873 1.00 77.62 1258 SER A N 1
ATOM 10102 C CA . SER A 1 1258 ? 1.460 -6.755 8.668 1.00 77.62 1258 SER A CA 1
ATOM 10103 C C . SER A 1 1258 ? 1.674 -8.200 8.201 1.00 77.62 1258 SER A C 1
ATOM 10105 O O . SER A 1 1258 ? 1.702 -8.453 6.996 1.00 77.62 1258 SER A O 1
ATOM 10107 N N . MET A 1 1259 ? 1.785 -9.168 9.119 1.00 73.62 1259 MET A N 1
ATOM 10108 C CA . MET A 1 1259 ? 1.885 -10.588 8.748 1.00 73.62 1259 MET A CA 1
ATOM 10109 C C . MET A 1 1259 ? 0.619 -11.104 8.057 1.00 73.62 1259 MET A C 1
ATOM 10111 O O . MET A 1 1259 ? 0.727 -11.869 7.101 1.00 73.62 1259 MET A O 1
ATOM 10115 N N . GLU A 1 1260 ? -0.558 -10.625 8.466 1.00 70.00 1260 GLU A N 1
ATOM 10116 C CA . GLU A 1 1260 ? -1.832 -10.974 7.829 1.00 70.00 1260 GLU A CA 1
ATOM 10117 C C . GLU A 1 1260 ? -1.870 -10.576 6.346 1.00 70.00 1260 GLU A C 1
ATOM 10119 O O . GLU A 1 1260 ? -2.192 -11.393 5.478 1.00 70.00 1260 GLU A O 1
ATOM 10124 N N . LEU A 1 1261 ? -1.456 -9.339 6.054 1.00 68.31 1261 LEU A N 1
ATOM 10125 C CA . LEU A 1 1261 ? -1.403 -8.783 4.700 1.00 68.31 1261 LEU A CA 1
ATOM 10126 C C . LEU A 1 1261 ? -0.329 -9.444 3.817 1.00 68.31 1261 LEU A C 1
ATOM 10128 O O . LEU A 1 1261 ? -0.503 -9.533 2.604 1.00 68.31 1261 LEU A O 1
ATOM 10132 N N . ASN A 1 1262 ? 0.772 -9.916 4.409 1.00 63.31 1262 ASN A N 1
ATOM 10133 C CA . ASN A 1 1262 ? 1.930 -10.473 3.700 1.00 63.31 1262 ASN A CA 1
ATOM 10134 C C . ASN A 1 1262 ? 1.924 -12.013 3.636 1.00 63.31 1262 ASN A C 1
ATOM 10136 O O . ASN A 1 1262 ? 2.973 -12.656 3.661 1.00 63.31 1262 ASN A O 1
ATOM 10140 N N . THR A 1 1263 ? 0.748 -12.631 3.506 1.00 52.94 1263 THR A N 1
ATOM 10141 C CA . THR A 1 1263 ? 0.563 -14.098 3.483 1.00 52.94 1263 THR A CA 1
ATOM 10142 C C . THR A 1 1263 ? 1.150 -14.816 2.249 1.00 52.94 1263 THR A C 1
ATOM 10144 O O . THR A 1 1263 ? 1.011 -16.034 2.114 1.00 52.94 1263 THR A O 1
ATOM 10147 N N . SER A 1 1264 ? 1.840 -14.106 1.350 1.00 41.12 1264 SER A N 1
ATOM 10148 C CA . SER A 1 1264 ? 2.426 -14.646 0.118 1.00 41.12 1264 SER A CA 1
ATOM 10149 C C . SER A 1 1264 ? 3.961 -14.593 0.089 1.00 41.12 1264 SER A C 1
ATOM 10151 O O . SER A 1 1264 ? 4.537 -13.514 0.170 1.00 41.12 1264 SER A O 1
ATOM 10153 N N . ILE A 1 1265 ? 4.573 -15.744 -0.233 1.00 38.69 1265 ILE A N 1
ATOM 10154 C CA . ILE A 1 1265 ? 5.957 -15.923 -0.731 1.00 38.69 1265 ILE A CA 1
ATOM 10155 C C . ILE A 1 1265 ? 7.066 -15.866 0.350 1.00 38.69 1265 ILE A C 1
ATOM 10157 O O . ILE A 1 1265 ? 7.560 -14.809 0.710 1.00 38.69 1265 ILE A O 1
ATOM 10161 N N . TYR A 1 1266 ? 7.518 -17.066 0.753 1.00 43.56 1266 TYR A N 1
ATOM 10162 C CA . TYR A 1 1266 ? 8.607 -17.391 1.699 1.00 43.56 1266 TYR A CA 1
ATOM 10163 C C . TYR A 1 1266 ? 8.470 -16.844 3.133 1.00 43.56 1266 TYR A C 1
ATOM 10165 O O . TYR A 1 1266 ? 8.474 -15.648 3.390 1.00 43.56 1266 TYR A O 1
ATOM 10173 N N . ALA A 1 1267 ? 8.449 -17.757 4.110 1.00 52.91 1267 ALA A N 1
ATOM 10174 C CA . ALA A 1 1267 ? 8.494 -17.401 5.526 1.00 52.91 1267 ALA A CA 1
ATOM 10175 C C . ALA A 1 1267 ? 9.886 -16.859 5.905 1.00 52.91 1267 ALA A C 1
ATOM 10177 O O . ALA A 1 1267 ? 10.817 -17.627 6.158 1.00 52.91 1267 ALA A O 1
ATOM 10178 N N . THR A 1 1268 ? 10.021 -15.533 5.942 1.00 64.88 1268 THR A N 1
ATOM 10179 C CA . THR A 1 1268 ? 11.221 -14.834 6.418 1.00 64.88 1268 THR A CA 1
ATOM 10180 C C . THR A 1 1268 ? 11.581 -15.289 7.832 1.00 64.88 1268 THR A C 1
ATOM 10182 O O . THR A 1 1268 ? 10.793 -15.146 8.767 1.00 64.88 1268 THR A O 1
ATOM 10185 N N . ILE A 1 1269 ? 12.788 -15.833 8.009 1.00 71.94 1269 ILE A N 1
ATOM 10186 C CA . ILE A 1 1269 ? 13.262 -16.314 9.312 1.00 71.94 1269 ILE A CA 1
ATOM 10187 C C . ILE A 1 1269 ? 13.800 -15.119 10.109 1.00 71.94 1269 ILE A C 1
ATOM 10189 O O . ILE A 1 1269 ? 14.992 -14.812 10.068 1.00 71.94 1269 ILE A O 1
ATOM 10193 N N . TRP A 1 1270 ? 12.914 -14.444 10.845 1.00 78.88 1270 TRP A N 1
ATOM 10194 C CA . TRP A 1 1270 ? 13.231 -13.241 11.630 1.00 78.88 1270 TRP A CA 1
ATOM 10195 C C . TRP A 1 1270 ? 14.375 -13.444 12.638 1.00 78.88 1270 TRP A C 1
ATOM 10197 O O . TRP A 1 1270 ? 15.146 -12.518 12.871 1.00 78.88 1270 TRP A O 1
ATOM 10207 N N . ASN A 1 1271 ? 14.569 -14.670 13.145 1.00 74.00 1271 ASN A N 1
ATOM 10208 C CA . ASN A 1 1271 ? 15.688 -15.038 14.024 1.00 74.00 1271 ASN A CA 1
ATOM 10209 C C . ASN A 1 1271 ? 17.088 -14.789 13.405 1.00 74.00 1271 ASN A C 1
ATOM 10211 O O . ASN A 1 1271 ? 18.074 -14.806 14.140 1.00 74.00 1271 ASN A O 1
ATOM 10215 N N . LEU A 1 1272 ? 17.211 -14.605 12.079 1.00 71.06 1272 LEU A N 1
ATOM 10216 C CA . LEU A 1 1272 ? 18.494 -14.427 11.376 1.00 71.06 1272 LEU A CA 1
ATOM 10217 C C . LEU A 1 1272 ? 18.977 -12.965 11.248 1.00 71.06 1272 LEU A C 1
ATOM 10219 O O . LEU A 1 1272 ? 20.127 -12.781 10.829 1.00 71.06 1272 LEU A O 1
ATOM 10223 N N . PHE A 1 1273 ? 18.151 -11.967 11.594 1.00 65.38 1273 PHE A N 1
ATOM 10224 C CA . PHE A 1 1273 ? 18.442 -10.523 11.468 1.00 65.38 1273 PHE A CA 1
ATOM 10225 C C . PHE A 1 1273 ? 19.246 -9.948 12.647 1.00 65.38 1273 PHE A C 1
ATOM 10227 O O . PHE A 1 1273 ? 18.880 -10.202 13.811 1.00 65.38 1273 PHE A O 1
#

Sequence (1273 aa):
FFMDSEWKKAFAILYIKARYLISFHNAFQIIVDAFLKYCEQKLNPQGKLLFLRITTPMTQSEFRRAQSILYDLKYLLGIVPTQYTQGLREHFLNGFRSFLQLLSYMHGMDKVVRQVGQHIEFEPEWETGFNIFIKIQLIIQSILDWCSNDAELLKQAYLLTGETLSLIQQKTDVSHMLKKDALPIVKINEPLRIQVLSAQHAAGIWRRNGYSLSNQLYFYSNIKCRKEMYDRDILALQIGASLTPPDVYLIQLLYKFGLLEWVRSPENGRSTETDTKTYEKVRIMEEFLHLLLIIIVERYEPFVGQVTKEEKLKREVLHQLCTAPMTHSDLVRNFTDSGQELETVALEIVLKEIADFKKLSQSSRGNYELKNDCLKYYNPFYYHYTKADQCKSEEYVLKRRKALGLSSLLLIPSLPSFCDSFQSVIQLLQCDIFLTLVTAVLYRTIDQKAELWSEAILIRILHLICLALFEQEDSVGKQQTTSTAMPSEKFQFYENSQKYKIEKLLVQITTATKADACEALVSHVLKLFSKYNEEENTKNEQSMSSTVSQDLSNDTNKEKQNGNRRKELIAQKQAKIMAKMTALQRVFIKENKDLFPEEKLSMENDSLSPTTPSSSSTTTHDLLTSELDTTANQMDTSPCQISQPYLGTIYLDSSVQTKQTLTCIFCQENSELKLNSDTIVISAYVQSSRVLSKNRSQKIENPDTFDPTFMSNDLYWGVHVSSCGHPIHASCWMKYHDSVLLQSQRLALRTRGATNYDIEMGEFLCPLCQTLSNTVIPLLPSLRTFTNETKSFGLNVNADDRNDRVPTILWTSCAYTIQTIENLLRIDSKSILKSLSLGQTELISSLVKVSAVYGLLHNIDKAKIHCLKLLSVLLPSPARLQVPSLANVDLFHLLVSLCFTLPILFIDGVPQFIHVANGNLNDLYLMRLILTAHCLQILSSHNFIYEQEQNISEFSSSNINNDDDGNSVEVEAIKNVVQKIIQSQKNQSYQTPSQRLLSGRALCEKLKLALLPLLRCSALFYHHLTDTAWPTVTSDTASFDPSTEYTIICQYLGLPKCLSKILNQNDHNNLNDLLNSLTSLSVAPLHNQTNPVSILTYPIKTNELYHLPKEYIDVMNQVSQYAAPYTYARDETRSPCICLICGEIVVRKSQTSIFSSLLTSYQESKLGTCYLHTLQCCGPVGLYLRIKECSLLLIHITDNGRANKARGTLIPAPYIDDYGETDQGLRRGNPLHLCEERYRLLYKRWLSHTFTEDISRSMELNTSIYATIWNLF

InterPro domains:
  IPR036390 Winged helix DNA-binding domain superfamily [SSF46785] (311-398)
  IPR039164 E3 ubiquitin-protein ligase UBR1-like [PTHR21497] (180-1262)
  IPR042065 E3 ubiquitin-protein ligase ELL-like [G3DSA:1.10.10.2670] (305-401)
  IPR044046 E3 ubiquitin-protein ligase UBR-like, C-terminal [PF18995] (793-1248)
  IPR055194 E3 ubiquitin-protein ligase UBR1-like, winged-helix domain [PF22960] (312-404)

Solvent-accessible surface area (backbone atoms only — not comparable to full-atom values): 75983 Å² total; per-residue (Å²): 134,90,79,60,76,64,58,54,51,50,51,51,53,50,55,51,49,38,52,47,37,29,39,77,61,33,41,56,26,55,58,42,52,59,46,47,64,63,46,63,80,33,43,42,100,84,59,19,38,56,54,65,84,88,56,63,70,66,65,55,54,53,51,61,53,51,59,55,59,50,57,56,47,44,68,53,42,66,66,67,69,92,71,83,51,72,52,38,50,53,28,46,51,53,16,48,51,47,46,51,51,53,51,51,26,52,61,72,34,73,68,85,72,87,49,86,76,69,65,63,90,73,82,76,39,59,65,64,60,50,55,50,48,69,56,42,54,64,40,53,52,31,52,49,55,42,28,74,69,31,74,66,53,34,54,52,54,52,49,55,50,51,51,54,49,30,64,74,69,74,50,94,53,66,74,60,47,74,37,86,88,46,45,39,74,65,61,31,51,63,44,50,50,50,54,40,48,51,28,38,48,76,39,53,74,46,71,34,54,52,63,67,57,57,50,54,58,48,47,40,64,30,73,92,38,16,76,78,39,46,54,47,33,52,51,43,44,39,56,26,40,34,68,37,62,46,48,66,45,52,50,51,52,30,53,72,67,68,40,52,68,64,48,74,43,48,89,60,35,57,76,97,62,63,69,70,60,46,53,33,52,37,40,37,51,37,43,50,50,47,51,53,46,39,57,73,65,67,30,56,48,63,83,47,6,73,48,48,76,63,58,32,50,45,52,53,55,51,55,55,34,37,44,44,68,38,36,69,64,63,48,49,67,71,72,55,85,75,85,56,78,70,57,57,60,55,49,54,56,45,41,68,73,51,33,46,81,48,60,91,43,88,82,37,61,29,27,36,33,58,37,77,84,55,64,66,68,48,48,82,76,47,82,82,50,50,79,69,46,35,54,40,21,52,53,47,46,46,54,50,30,55,75,69,74,44,75,82,77,87,56,76,43,93,74,66,54,57,28,82,83,37,51,56,44,61,48,44,67,58,25,68,60,44,52,44,43,52,46,28,50,52,50,29,68,60,40,88,76,35,62,67,62,52,70,70,44,52,52,52,52,54,54,52,52,48,50,39,52,51,54,38,53,57,55,60,64,54,62,80,79,60,96,82,73,79,89,68,84,78,79,55,41,68,71,52,38,57,78,67,42,44,67,63,48,56,58,51,42,78,74,36,92,82,41,70,95,45,47,72,58,56,57,48,49,53,52,56,54,49,53,51,51,52,62,49,46,62,61,53,59,77,74,60,79,92,81,91,82,90,88,86,88,88,90,83,86,68,65,76,63,59,59,52,59,53,52,51,54,51,51,52,50,51,50,50,52,49,52,52,51,53,50,51,48,52,50,51,49,68,76,46,56,92,78,60,85,92,76,88,85,90,84,86,81,90,79,88,86,85,84,87,81,87,87,85,92,87,87,86,87,88,90,88,86,79,87,90,89,87,90,86,86,82,88,82,90,79,84,81,71,89,74,76,73,65,57,80,81,77,67,98,67,91,83,80,76,80,84,57,67,47,57,20,76,81,83,67,50,76,42,59,79,46,95,92,42,83,57,37,24,28,47,19,30,74,42,71,38,31,74,74,31,68,48,46,86,58,74,85,89,51,78,93,77,59,74,64,87,66,55,47,58,45,30,50,61,46,34,38,65,50,53,76,54,51,42,29,35,50,74,57,46,50,57,50,52,54,49,52,56,56,50,48,65,56,41,67,78,75,45,101,66,84,69,62,59,45,66,92,71,50,33,47,62,40,94,86,79,62,46,66,21,47,48,70,45,59,65,71,74,68,73,85,67,49,59,77,49,55,84,77,71,68,77,99,65,95,62,75,90,80,55,85,57,55,55,41,49,46,38,44,22,45,36,42,31,46,48,44,52,49,53,53,33,56,76,68,72,48,60,84,86,82,64,73,52,70,29,54,53,52,46,51,32,26,44,47,50,50,44,56,48,53,58,70,79,48,66,62,70,61,44,38,51,52,35,50,59,60,47,50,39,67,41,76,70,91,78,93,73,96,70,73,30,45,70,53,44,30,62,59,45,50,47,56,44,42,47,54,29,53,49,54,67,76,61,79,77,84,70,90,71,70,72,64,68,60,72,47,72,65,51,50,53,48,53,51,52,47,49,44,51,47,52,52,45,45,65,69,24,67,73,52,58,39,67,65,96,83,71,78,78,84,79,74,87,67,90,79,73,92,84,70,95,64,93,45,68,44,40,53,44,50,52,54,52,53,51,51,52,55,57,61,55,64,77,75,67,83,90,77,80,97,70,54,66,50,56,51,68,59,46,51,53,55,47,54,64,45,45,41,66,59,50,54,41,49,50,56,50,50,32,43,57,57,71,55,79,73,82,86,77,92,68,97,64,97,72,84,54,68,72,58,50,50,46,51,51,25,52,69,69,46,44,70,81,49,67,27,70,60,72,63,54,92,54,73,61,62,60,52,36,42,53,45,21,58,60,47,73,86,76,71,85,75,77,93,61,99,63,84,79,80,77,71,48,67,56,76,71,84,82,71,65,51,88,74,62,56,45,51,67,56,53,52,50,58,49,54,73,72,50,73,85,75,77,88,74,93,56,80,77,64,55,48,27,34,31,38,76,78,56,53,77,47,62,73,77,69,102,80,69,99,79,73,102,83,66,91,83,73,86,82,71,86,65,17,52,58,49,56,48,15,64,55,60,35,38,45,52,29,52,30,42,32,66,73,32,44,25,27,40,40,36,40,52,47,81,67,92,81,60,77,49,47,44,53,41,79,44,77,35,51,38,24,30,96,60,29,46,63,56,64,52,57,77,80,71,68,69,38,37,55,38,64,68,56,44,54,51,52,53,51,36,59,64,65,66,45,59,66,47,55,29,27,57,47,45,62,78,57,77,69,82,78,89,77,66,45,45,49,49

Foldseek 3Di:
DDDDPVVVVVVVVLVVVLLCCQLPPLNLQVLLVQLVVLQQVQADPVLAGFAAPPDDPVNVVVNVVSLVSLVVLCSSLVDADPDDDPSNLVSLVNSLLSVLSVVLNHVCYPDDDADPDAFDPDAGPCVSSVSSVLSCLSSVVSNVRNLVNDVVSVVSSVLSNLVSVCVSVVHDDSPVCPDLPNVLVVQLPPLLLVLLVVLLVQLVSRVRNDCVVVVVNCVQLALSCVVPHVVVSLVSLLLSLLSDQLVVSVVVSCVSLVCPVLLVCLPPLADPDDPSVLSSLLSSLLSSLLSLCCSQFVQADPQFFPHDPLVSLLLVVLLVLLLDWAALVVVCVRNDNDDDPVVSVSVVVSLVVFWDWDDPDQQGFITTHGDPVSLLQDALSPPSDDPVSSVSSLVSSLVSCVVVVHDNDHAHHDGGHTDPSSNSSLCSLQDPSNLSNLLSQLSQLLDPNRSNYDLSSVVSSLNSLVVLLVVLVVLVVVVVPDDDDDDDPRSDNLVSNVVSPNLVSLVSNCVGPSHVVCNVSSVVSNVSSVVVVVVVVVVVVVPDDDDDDDDDDDDDPPPVVVVVVVVVVVVVVVVVVVVVVVVVVVVVCVVVVVPDDDDDDDDDDDDDDDDDDDDDDDDDDDDDDDDDDDDDDDDDDDDDDDDDFPLDPDDPDDPDDPFDWAQAPQPRDIDGQDPPTQWKKFFKAKDKFQQQAPDLQDDDPDPVPDQLLFQWPRNRIFMEMATPLHIHGPVRVVVVLVVVVVVVVVCVVPDPFDALFDVLQQWDADPPPRFIGRDIFIQHPAPVVVQVPCVPDDDPDPDPLPDLCVLSNLLRRLLVNLLLVLQLCVVVVHDLQPDDDSRSLRVNLRSLSVSQPVLVVHDLVSLQVSLVLLCCQQFPDPDDDPHDFLLTGDLLSSLSSNLNSVQSNPDDDDDPTGDTNASDVVSLVSVLSSLLSVLLSQLLFPCLFFDDPPPPPDPPPDDDPVPDLDPDLQLVLVVVLNVVSVVLVVVVDDDDDDTDTDRSVVSVVLSLLLCVSSLSSVLSSNCSNHVDRQPPDPDPPPDDDSLVSSQRSCSSSSHDNGNSVSRPPPDPPSSVRSVVSNVPDPDDDPPPDPDDDDGDHPPSDRQFWADDDFWLVVVVVVVVVVDPPPPDDPDPLQFWKAFRRPRDTFGDDDPPDPDDPPPPPPPDDLFARQLVVCVSRTNQWTWIQGSQFQWIKIKGWDDSVPDIAIFIDIDHHQWAAPSSDGRGNCPVVGIIGHDPVVSVVVRSCSSVVCSSSVRSVRSVVPSDDDDPRRRND

Radius of gyration: 43.79 Å; Cα contacts (8 Å, |Δi|>4): 1385; chains: 1; bounding box: 98×82×124 Å

Secondary structure (DSSP, 8-state):
----HHHHHHHHHHHHHHHHHHHHH-HHHHHHHHHHHHHHTTB-TTS-B---S-S-HHHHHHHHHHGGGHHHHHHHHSS--SS--HHHHHHHHHHHHHHHHHHHHHTTTT-----SSSPPSS---HHHHHHHHHHHHHHHHHHHHHHHT-HHHHHHHHHHHHHHHHHHTT-S-HHHHTSTTTHHHHHSHHHHHHHHHHHHHHTTTTGGGHHHHHHHHHHHHSHHHHTTTHHHHHHHHHHHHHHS-HHHHHHHHHHHHT-HHHHH-TT----SS-HHHHHHHHHHHHHHHHHHHHHHH---SBTTBS--HHHHHHHHHHHHHTT--EEHHHHHHHH-SS--HHHHHHHHHHHHHHEEEE-SSTTSPPEEEE-GGGGGG--TT-TT--HHHHHHHHHHHHHHHHHTT--S---PPPPPPBPGGGGGGGGGGTSHHHHHHHHHHHHHHH-TT--S--HHHHHHHHHHHHHHHHHHHHHHHHTTT------PPP--HHHHHHHTTHHHHHHHHTT-TT-GGGHHHHHHHHHHHHHHHHHHHHHHHTTS------------SSHHHHHHHHHHHHHHHHHHHHHHHHHHHHHHHHHSGGG-------------------------------------------PPP-PPP------S--------EEE-TTT--EEE--TTSPPEEEEEEEEE--TT-S-TT---S-GGG--TT--BTT--S-EEEEEEEEEEEHHHHHHHHHHHHHHHHHHHTT--PPPSS-GGGT-EE-TTT--EESEEEE----HHHHTTTHHHH-----S-TT-TTHHHHHHHHHHHHHHHHHHHHHHTT--TTT---HHHHHHHHHHHHHHHHHTTSS-HHHHHHHHHHHHTTTS---S------TTTB-HHHHHHHHHHHGGGGG--SS-SS-----S-HHHHHHHHHHHHHHHHHHHTSTTSSB--TT-SSSS--S---S------HHHHHHHHHHHHHHHHHHTT------PPBPPHHHHHHHHHHHHHHHHHHHHHHHHHHH-PPPP------S---HHHHHHHHHHHTT--SSTHHHH--S-HHHHHHHHHHHHTT--S--TT--S------SS-PPPPPP---SBHHHHHHHHHHHSTT------GGG--EEETTT--EE----TT----TT-TT-TT----HHHHHIIIIISSEEEEEETTTTEEEEEEEEE-SS-EEEEEEEEE-SEE-TTS---TTS-S----EE-HHHHHHHHHHHHTTTHHHHHHHHHHHT-SS----GGG-

Nearest PDB structures (foldseek):
  7mex-assembly1_A  TM=5.732E-01  e=1.063E-28  Saccharomyces cerevisiae S288C
  7mey-assembly1_A  TM=6.038E-01  e=9.560E-27  Saccharomyces cerevisiae S288C
  8el8-assembly1_B  TM=1.633E-01  e=9.117E-01  Mus musculus

pLDDT: mean 72.2, std 19.78, range [21.23, 96.12]